Protein AF-0000000079487746 (afdb_homodimer)

Radius of gyration: 36.29 Å; Cα contacts (8 Å, |Δi|>4): 1309; chains: 2; bounding box: 61×124×81 Å

Organism: Varroa destructor (NCBI:txid109461)

Structure (mmCIF, N/CA/C/O backbone):
data_AF-0000000079487746-model_v1
#
loop_
_entity.id
_entity.type
_entity.pdbx_description
1 polymer 'MYND-type domain-containing protein'
#
loop_
_atom_site.group_PDB
_atom_site.id
_atom_site.type_symbol
_atom_site.label_atom_id
_atom_site.label_alt_id
_atom_site.label_comp_id
_atom_site.label_asym_id
_atom_site.label_entity_id
_atom_site.label_seq_id
_atom_site.pdbx_PDB_ins_code
_atom_site.Cartn_x
_atom_site.Cartn_y
_atom_site.Cartn_z
_atom_site.occupancy
_atom_site.B_iso_or_equiv
_atom_site.auth_seq_id
_atom_site.auth_comp_id
_atom_site.auth_asym_id
_atom_site.auth_atom_id
_atom_site.pdbx_PDB_model_num
ATOM 1 N N . MET A 1 1 ? -29.781 8.82 11.102 1 45.19 1 MET A N 1
ATOM 2 C CA . MET A 1 1 ? -30.188 9.906 11.992 1 45.19 1 MET A CA 1
ATOM 3 C C . MET A 1 1 ? -29.094 10.969 12.086 1 45.19 1 MET A C 1
ATOM 5 O O . MET A 1 1 ? -27.938 10.648 12.375 1 45.19 1 MET A O 1
ATOM 9 N N . THR A 1 2 ? -29.422 12.062 11.531 1 65.5 2 THR A N 1
ATOM 10 C CA . THR A 1 2 ? -28.453 13.148 11.508 1 65.5 2 THR A CA 1
ATOM 11 C C . THR A 1 2 ? -28.188 13.672 12.914 1 65.5 2 THR A C 1
ATOM 13 O O . THR A 1 2 ? -29.125 13.984 13.656 1 65.5 2 THR A O 1
ATOM 16 N N . THR A 1 3 ? -27.141 13.305 13.516 1 76.19 3 THR A N 1
ATOM 17 C CA . THR A 1 3 ? -26.781 13.734 14.859 1 76.19 3 THR A CA 1
ATOM 18 C C . THR A 1 3 ? -26.562 15.25 14.898 1 76.19 3 THR A C 1
ATOM 20 O O . THR A 1 3 ? -25.766 15.789 14.117 1 76.19 3 THR A O 1
ATOM 23 N N . THR A 1 4 ? -27.531 15.922 15.562 1 88.62 4 THR A N 1
ATOM 24 C CA . THR A 1 4 ? -27.406 17.359 15.773 1 88.62 4 THR A CA 1
ATOM 25 C C . THR A 1 4 ? -26.469 17.656 16.938 1 88.62 4 THR A C 1
ATOM 27 O O . THR A 1 4 ? -26.609 17.078 18.016 1 88.62 4 THR A O 1
ATOM 30 N N . LEU A 1 5 ? -25.469 18.5 16.688 1 92.5 5 LEU A N 1
ATOM 31 C CA . LEU A 1 5 ? -24.484 18.906 17.688 1 92.5 5 LEU A CA 1
ATOM 32 C C . LEU A 1 5 ? -24.641 20.375 18.062 1 92.5 5 LEU A C 1
ATOM 34 O O . LEU A 1 5 ? -24.938 21.203 17.203 1 92.5 5 LEU A O 1
ATOM 38 N N . SER A 1 6 ? -24.5 20.688 19.328 1 94.06 6 SER A N 1
ATOM 39 C CA . SER A 1 6 ? -24.594 22.062 19.812 1 94.06 6 SER A CA 1
ATOM 40 C C . SER A 1 6 ? -23.359 22.438 20.641 1 94.06 6 SER A C 1
ATOM 42 O O . SER A 1 6 ? -22.938 21.672 21.5 1 94.06 6 SER A O 1
ATOM 44 N N . PHE A 1 7 ? -22.875 23.734 20.297 1 94.19 7 PHE A N 1
ATOM 45 C CA . PHE A 1 7 ? -21.688 24.188 20.984 1 94.19 7 PHE A CA 1
ATOM 46 C C . PHE A 1 7 ? -21.828 25.641 21.422 1 94.19 7 PHE A C 1
ATOM 48 O O . PHE A 1 7 ? -22.375 26.469 20.688 1 94.19 7 PHE A O 1
ATOM 55 N N . LYS A 1 8 ? -21.375 25.891 22.594 1 94.06 8 LYS A N 1
ATOM 56 C CA . LYS A 1 8 ? -21.344 27.25 23.125 1 94.06 8 LYS A CA 1
ATOM 57 C C . LYS A 1 8 ? -20.031 27.938 22.797 1 94.06 8 LYS A C 1
ATOM 59 O O . LYS A 1 8 ? -19.016 27.266 22.562 1 94.06 8 LYS A O 1
ATOM 64 N N . LYS A 1 9 ? -20.078 29.281 22.781 1 91.75 9 LYS A N 1
ATOM 65 C CA . LYS A 1 9 ? -18.875 30.078 22.547 1 91.75 9 LYS A CA 1
ATOM 66 C C . LYS A 1 9 ? -17.75 29.672 23.5 1 91.75 9 LYS A C 1
ATOM 68 O O . LYS A 1 9 ? -17.953 29.547 24.703 1 91.75 9 LYS A O 1
ATOM 73 N N . GLY A 1 10 ? -16.609 29.406 22.859 1 88.81 10 GLY A N 1
ATOM 74 C CA . GLY A 1 10 ? -15.438 29.078 23.656 1 88.81 10 GLY A CA 1
ATOM 75 C C . GLY A 1 10 ? -15.297 27.594 23.922 1 88.81 10 GLY A C 1
ATOM 76 O O . GLY A 1 10 ? -14.227 27.125 24.328 1 88.81 10 GLY A O 1
ATOM 77 N N . LYS A 1 11 ? -16.312 26.844 23.641 1 92.31 11 LYS A N 1
ATOM 78 C CA . LYS A 1 11 ? -16.297 25.422 23.922 1 92.31 11 LYS A CA 1
ATOM 79 C C . LYS A 1 11 ? -15.328 24.688 22.984 1 92.31 11 LYS A C 1
ATOM 81 O O . LYS A 1 11 ? -15.25 25 21.797 1 92.31 11 LYS A O 1
ATOM 86 N N . VAL A 1 12 ? -14.609 23.734 23.578 1 93.75 12 VAL A N 1
ATOM 87 C CA . VAL A 1 12 ? -13.727 22.875 22.812 1 93.75 12 VAL A CA 1
ATOM 88 C C . VAL A 1 12 ? -14.547 21.812 22.078 1 93.75 12 VAL A C 1
ATOM 90 O O . VAL A 1 12 ? -15.289 21.047 22.703 1 93.75 12 VAL A O 1
ATOM 93 N N . LEU A 1 13 ? -14.453 21.812 20.781 1 94.94 13 LEU A N 1
ATOM 94 C CA . LEU A 1 13 ? -15.148 20.828 19.969 1 94.94 13 LEU A CA 1
ATOM 95 C C . LEU A 1 13 ? -14.352 19.531 19.906 1 94.94 13 LEU A C 1
ATOM 97 O O . LEU A 1 13 ? -14.93 18.438 19.953 1 94.94 13 LEU A O 1
ATOM 101 N N . LEU A 1 14 ? -13.102 19.656 19.672 1 95.31 14 LEU A N 1
ATOM 102 C CA . LEU A 1 14 ? -12.188 18.531 19.453 1 95.31 14 LEU A CA 1
ATOM 103 C C . LEU A 1 14 ? -10.789 18.875 19.953 1 95.31 14 LEU A C 1
ATOM 105 O O . LEU A 1 14 ? -10.297 19.984 19.719 1 95.31 14 LEU A O 1
ATOM 109 N N . ARG A 1 15 ? -10.25 18.109 20.766 1 96.19 15 ARG A N 1
ATOM 110 C CA . ARG A 1 15 ? -8.867 18.188 21.219 1 96.19 15 ARG A CA 1
ATOM 111 C C . ARG A 1 15 ? -8.164 16.844 21.031 1 96.19 15 ARG A C 1
ATOM 113 O O . ARG A 1 15 ? -8.617 15.82 21.562 1 96.19 15 ARG A O 1
ATOM 120 N N . GLU A 1 16 ? -7.082 16.891 20.266 1 97.12 16 GLU A N 1
ATOM 121 C CA . GLU A 1 16 ? -6.488 15.617 19.906 1 97.12 16 GLU A CA 1
ATOM 122 C C . GLU A 1 16 ? -4.969 15.711 19.844 1 97.12 16 GLU A C 1
ATOM 124 O O . GLU A 1 16 ? -4.418 16.672 19.312 1 97.12 16 GLU A O 1
ATOM 129 N N . ALA A 1 17 ? -4.312 14.734 20.516 1 97.06 17 ALA A N 1
ATOM 130 C CA . ALA A 1 17 ? -2.877 14.57 20.312 1 97.06 17 ALA A CA 1
ATOM 131 C C . ALA A 1 17 ? -2.58 14.031 18.922 1 97.06 17 ALA A C 1
ATOM 133 O O . ALA A 1 17 ? -3.396 13.312 18.328 1 97.06 17 ALA A O 1
ATOM 134 N N . PRO A 1 18 ? -1.448 14.398 18.391 1 97.94 18 PRO A N 1
ATOM 135 C CA . PRO A 1 18 ? -1.139 13.883 17.047 1 97.94 18 PRO A CA 1
ATOM 136 C C . PRO A 1 18 ? -0.898 12.375 17.031 1 97.94 18 PRO A C 1
ATOM 138 O O . PRO A 1 18 ? -0.407 11.82 18.016 1 97.94 18 PRO A O 1
ATOM 141 N N . TYR A 1 19 ? -1.366 11.742 15.945 1 98.56 19 TYR A N 1
ATOM 142 C CA . TYR A 1 19 ? -0.968 10.359 15.703 1 98.56 19 TYR A CA 1
ATOM 143 C C . TYR A 1 19 ? 0.538 10.258 15.484 1 98.56 19 TYR A C 1
ATOM 145 O O . TYR A 1 19 ? 1.192 9.383 16.062 1 98.56 19 TYR A O 1
ATOM 153 N N . ALA A 1 20 ? 1.01 11.125 14.703 1 98.5 20 ALA A N 1
ATOM 154 C CA . ALA A 1 20 ? 2.438 11.305 14.453 1 98.5 20 ALA A CA 1
ATOM 155 C C . ALA A 1 20 ? 2.766 12.766 14.164 1 98.5 20 ALA A C 1
ATOM 157 O O . ALA A 1 20 ? 1.915 13.516 13.68 1 98.5 20 ALA A O 1
ATOM 158 N N . ALA A 1 21 ? 4.047 13.172 14.453 1 98.38 21 ALA A N 1
ATOM 159 C CA . ALA A 1 21 ? 4.477 14.555 14.234 1 98.38 21 ALA A CA 1
ATOM 160 C C . ALA A 1 21 ? 5.98 14.625 13.984 1 98.38 21 ALA A C 1
ATOM 162 O O . ALA A 1 21 ? 6.73 13.742 14.414 1 98.38 21 ALA A O 1
ATOM 163 N N . ALA A 1 22 ? 6.391 15.609 13.281 1 98.06 22 ALA A N 1
ATOM 164 C CA . ALA A 1 22 ? 7.805 15.883 13.023 1 98.06 22 ALA A CA 1
ATOM 165 C C . ALA A 1 22 ? 8.086 17.391 13.062 1 98.06 22 ALA A C 1
ATOM 167 O O . ALA A 1 22 ? 7.363 18.172 12.453 1 98.06 22 ALA A O 1
ATOM 168 N N . ILE A 1 23 ? 9.102 17.719 13.75 1 96.44 23 ILE A N 1
ATOM 169 C CA . ILE A 1 23 ? 9.523 19.109 13.828 1 96.44 23 ILE A CA 1
ATOM 170 C C . ILE A 1 23 ? 10.117 19.547 12.484 1 96.44 23 ILE A C 1
ATOM 172 O O . ILE A 1 23 ? 10.859 18.797 11.859 1 96.44 23 ILE A O 1
ATOM 176 N N . CYS A 1 24 ? 9.781 20.75 12.117 1 91.81 24 CYS A N 1
ATOM 177 C CA . CYS A 1 24 ? 10.312 21.297 10.867 1 91.81 24 CYS A CA 1
ATOM 178 C C . CYS A 1 24 ? 11.828 21.406 10.93 1 91.81 24 CYS A C 1
ATOM 180 O O . CYS A 1 24 ? 12.398 21.656 12 1 91.81 24 CYS A O 1
ATOM 182 N N . GLU A 1 25 ? 12.438 21.266 9.82 1 90.62 25 GLU A N 1
ATOM 183 C CA . GLU A 1 25 ? 13.891 21.25 9.727 1 90.62 25 GLU A CA 1
ATOM 184 C C . GLU A 1 25 ? 14.492 22.5 10.359 1 90.62 25 GLU A C 1
ATOM 186 O O . GLU A 1 25 ? 15.477 22.422 11.094 1 90.62 25 GLU A O 1
ATOM 191 N N . VAL A 1 26 ? 13.898 23.656 10.148 1 83.25 26 VAL A N 1
ATOM 192 C CA . VAL A 1 26 ? 14.445 24.938 10.57 1 83.25 26 VAL A CA 1
ATOM 193 C C . VAL A 1 26 ? 14.352 25.062 12.086 1 83.25 26 VAL A C 1
ATOM 195 O O . VAL A 1 26 ? 15.062 25.875 12.695 1 83.25 26 VAL A O 1
ATOM 198 N N . SER A 1 27 ? 13.523 24.219 12.695 1 90 27 SER A N 1
ATOM 199 C CA . SER A 1 27 ? 13.25 24.391 14.125 1 90 27 SER A CA 1
ATOM 200 C C . SER A 1 27 ? 13.852 23.234 14.93 1 90 27 SER A C 1
ATOM 202 O O . SER A 1 27 ? 13.625 23.141 16.141 1 90 27 SER A O 1
ATOM 204 N N . LEU A 1 28 ? 14.609 22.391 14.328 1 92.81 28 LEU A N 1
ATOM 205 C CA . LEU A 1 28 ? 15.117 21.188 14.969 1 92.81 28 LEU A CA 1
ATOM 206 C C . LEU A 1 28 ? 15.984 21.531 16.172 1 92.81 28 LEU A C 1
ATOM 208 O O . LEU A 1 28 ? 16.031 20.781 17.156 1 92.81 28 LEU A O 1
ATOM 212 N N . ALA A 1 29 ? 16.641 22.656 16.109 1 91.44 29 ALA A N 1
ATOM 213 C CA . ALA A 1 29 ? 17.594 23.031 17.156 1 91.44 29 ALA A CA 1
ATOM 214 C C . ALA A 1 29 ? 16.922 23.891 18.234 1 91.44 29 ALA A C 1
ATOM 216 O O . ALA A 1 29 ? 17.547 24.203 19.25 1 91.44 29 ALA A O 1
ATOM 217 N N . SER A 1 30 ? 15.633 24.188 18.062 1 92.94 30 SER A N 1
ATOM 218 C CA . SER A 1 30 ? 15.047 25.156 18.969 1 92.94 30 SER A CA 1
ATOM 219 C C . SER A 1 30 ? 13.703 24.672 19.5 1 92.94 30 SER A C 1
ATOM 221 O O . SER A 1 30 ? 13.125 25.312 20.391 1 92.94 30 SER A O 1
ATOM 223 N N . SER A 1 31 ? 13.242 23.531 18.969 1 94.94 31 SER A N 1
ATOM 224 C CA . SER A 1 31 ? 11.922 23.062 19.391 1 94.94 31 SER A CA 1
ATOM 225 C C . SER A 1 31 ? 11.984 21.625 19.891 1 94.94 31 SER A C 1
ATOM 227 O O . SER A 1 31 ? 12.75 20.812 19.375 1 94.94 31 SER A O 1
ATOM 229 N N . CYS A 1 32 ? 11.188 21.359 20.891 1 97.12 32 CYS A N 1
ATOM 230 C CA . CYS A 1 32 ? 11.102 20 21.422 1 97.12 32 CYS A CA 1
ATOM 231 C C . CYS A 1 32 ? 10.289 19.094 20.516 1 97.12 32 CYS A C 1
ATOM 233 O O . CYS A 1 32 ? 9.195 19.469 20.078 1 97.12 32 CYS A O 1
ATOM 235 N N . SER A 1 33 ? 10.75 17.922 20.297 1 97.44 33 SER A N 1
ATOM 236 C CA . SER A 1 33 ? 10.133 17.016 19.344 1 97.44 33 SER A CA 1
ATOM 237 C C . SER A 1 33 ? 8.875 16.375 19.906 1 97.44 33 SER A C 1
ATOM 239 O O . SER A 1 33 ? 8.07 15.812 19.156 1 97.44 33 SER A O 1
ATOM 241 N N . TYR A 1 34 ? 8.68 16.453 21.188 1 97.56 34 TYR A N 1
ATOM 242 C CA . TYR A 1 34 ? 7.488 15.852 21.766 1 97.56 34 TYR A CA 1
ATOM 243 C C . TYR A 1 34 ? 6.438 16.906 22.078 1 97.56 34 TYR A C 1
ATOM 245 O O . TYR A 1 34 ? 5.312 16.844 21.594 1 97.56 34 TYR A O 1
ATOM 253 N N . CYS A 1 35 ? 6.797 17.953 22.875 1 95.81 35 CYS A N 1
ATOM 254 C CA . CYS A 1 35 ? 5.797 18.906 23.328 1 95.81 35 CYS A CA 1
ATOM 255 C C . CYS A 1 35 ? 5.707 20.094 22.391 1 95.81 35 CYS A C 1
ATOM 257 O O . CYS A 1 35 ? 4.801 20.922 22.5 1 95.81 35 CYS A O 1
ATOM 259 N N . PHE A 1 36 ? 6.633 20.297 21.5 1 95.06 36 PHE A N 1
ATOM 260 C CA . PHE A 1 36 ? 6.648 21.25 20.391 1 95.06 36 PHE A CA 1
ATOM 261 C C . PHE A 1 36 ? 7.008 22.641 20.891 1 95.06 36 PHE A C 1
ATOM 263 O O . PHE A 1 36 ? 7.031 23.609 20.109 1 95.06 36 PHE A O 1
ATOM 270 N N . LYS A 1 37 ? 7.305 22.797 22.109 1 90.88 37 LYS A N 1
ATOM 271 C CA . LYS A 1 37 ? 7.629 24.109 22.641 1 90.88 37 LYS A CA 1
ATOM 272 C C . LYS A 1 37 ? 9.016 24.562 22.188 1 90.88 37 LYS A C 1
ATOM 274 O O . LYS A 1 37 ? 9.93 23.75 22.078 1 90.88 37 LYS A O 1
ATOM 279 N N . ASP A 1 38 ? 9.039 25.859 21.906 1 87.88 38 ASP A N 1
ATOM 280 C CA . ASP A 1 38 ? 10.359 26.453 21.734 1 87.88 38 ASP A CA 1
ATOM 281 C C . ASP A 1 38 ? 11.086 26.562 23.078 1 87.88 38 ASP A C 1
ATOM 283 O O . ASP A 1 38 ? 10.555 27.141 24.031 1 87.88 38 ASP A O 1
ATOM 287 N N . ALA A 1 39 ? 12.188 25.938 23.156 1 90.75 39 ALA A N 1
ATOM 288 C CA . ALA A 1 39 ? 12.938 25.875 24.406 1 90.75 39 ALA A CA 1
ATOM 289 C C . ALA A 1 39 ? 14.406 25.578 24.141 1 90.75 39 ALA A C 1
ATOM 291 O O . ALA A 1 39 ? 14.836 25.469 23 1 90.75 39 ALA A O 1
ATOM 292 N N . ASN A 1 40 ? 15.125 25.75 25.234 1 93.31 40 ASN A N 1
ATOM 293 C CA . ASN A 1 40 ? 16.469 25.156 25.188 1 93.31 40 ASN A CA 1
ATOM 294 C C . ASN A 1 40 ? 16.406 23.641 25.141 1 93.31 40 ASN A C 1
ATOM 296 O O . ASN A 1 40 ? 16 23 26.109 1 93.31 40 ASN A O 1
ATOM 300 N N . VAL A 1 41 ? 16.797 23.125 24.016 1 96.81 41 VAL A N 1
ATOM 301 C CA . VAL A 1 41 ? 16.609 21.703 23.812 1 96.81 41 VAL A CA 1
ATOM 302 C C . VAL A 1 41 ? 17.969 21 23.75 1 96.81 41 VAL A C 1
ATOM 304 O O . VAL A 1 41 ? 18.984 21.641 23.453 1 96.81 41 VAL A O 1
ATOM 307 N N . LYS A 1 42 ? 17.953 19.719 24.109 1 97.25 42 LYS A N 1
ATOM 308 C CA . LYS A 1 42 ? 19.141 18.859 24.016 1 97.25 42 LYS A CA 1
ATOM 309 C C . LYS A 1 42 ? 18.938 17.781 22.953 1 97.25 42 LYS A C 1
ATOM 311 O O . LYS A 1 42 ? 17.906 17.109 22.922 1 97.25 42 LYS A O 1
ATOM 316 N N . ALA A 1 43 ? 19.922 17.594 22.203 1 96.62 43 ALA A N 1
ATOM 317 C CA . ALA A 1 43 ? 19.828 16.672 21.078 1 96.62 43 ALA A CA 1
ATOM 318 C C . ALA A 1 43 ? 19.938 15.219 21.531 1 96.62 43 ALA A C 1
ATOM 320 O O . ALA A 1 43 ? 20.594 14.93 22.547 1 96.62 43 ALA A O 1
ATOM 321 N N . CYS A 1 44 ? 19.281 14.352 20.797 1 96.12 44 CYS A N 1
ATOM 322 C CA . CYS A 1 44 ? 19.453 12.914 20.984 1 96.12 44 CYS A CA 1
ATOM 323 C C . CYS A 1 44 ? 20.922 12.523 20.891 1 96.12 44 CYS A C 1
ATOM 325 O O . CYS A 1 44 ? 21.641 12.977 19.984 1 96.12 44 CYS A O 1
ATOM 327 N N . SER A 1 45 ? 21.359 11.641 21.75 1 95.69 45 SER A N 1
ATOM 328 C CA . SER A 1 45 ? 22.781 11.273 21.812 1 95.69 45 SER A CA 1
ATOM 329 C C . SER A 1 45 ? 23.172 10.344 20.672 1 95.69 45 SER A C 1
ATOM 331 O O . SER A 1 45 ? 24.344 10.195 20.359 1 95.69 45 SER A O 1
ATOM 333 N N . LYS A 1 46 ? 22.25 9.758 20.047 1 95.12 46 LYS A N 1
ATOM 334 C CA . LYS A 1 46 ? 22.531 8.805 18.984 1 95.12 46 LYS A CA 1
ATOM 335 C C . LYS A 1 46 ? 22.531 9.492 17.609 1 95.12 46 LYS A C 1
ATOM 337 O O . LYS A 1 46 ? 23.578 9.641 16.984 1 95.12 46 LYS A O 1
ATOM 342 N N . CYS A 1 47 ? 21.391 10.062 17.266 1 94.81 47 CYS A N 1
ATOM 343 C CA . CYS A 1 47 ? 21.312 10.641 15.938 1 94.81 47 CYS A CA 1
ATOM 344 C C . CYS A 1 47 ? 21.812 12.086 15.93 1 94.81 47 CYS A C 1
ATOM 346 O O . CYS A 1 47 ? 22.141 12.633 14.875 1 94.81 47 CYS A O 1
ATOM 348 N N . ARG A 1 48 ? 21.688 12.812 17.062 1 94.19 48 ARG A N 1
ATOM 349 C CA . ARG A 1 48 ? 22.172 14.18 17.266 1 94.19 48 ARG A CA 1
ATOM 350 C C . ARG A 1 48 ? 21.375 15.164 16.422 1 94.19 48 ARG A C 1
ATOM 352 O O . ARG A 1 48 ? 21.859 16.25 16.109 1 94.19 48 ARG A O 1
ATOM 359 N N . THR A 1 49 ? 20.203 14.781 15.969 1 95 49 THR A N 1
ATOM 360 C CA . THR A 1 49 ? 19.391 15.617 15.102 1 95 49 THR A CA 1
ATOM 361 C C . THR A 1 49 ? 18.094 16.031 15.805 1 95 49 THR A C 1
ATOM 363 O O . THR A 1 49 ? 17.703 17.203 15.758 1 95 49 THR A O 1
ATOM 366 N N . ILE A 1 50 ? 17.469 15.109 16.406 1 96.88 50 ILE A N 1
ATOM 367 C CA . ILE A 1 50 ? 16.203 15.367 17.094 1 96.88 50 ILE A CA 1
ATOM 368 C C . ILE A 1 50 ? 16.484 15.789 18.531 1 96.88 50 ILE A C 1
ATOM 370 O O . ILE A 1 50 ? 17.359 15.234 19.188 1 96.88 50 ILE A O 1
ATOM 374 N N . SER A 1 51 ? 15.672 16.797 19.047 1 97.88 51 SER A N 1
ATOM 375 C CA . SER A 1 51 ? 15.992 17.359 20.359 1 97.88 51 SER A CA 1
ATOM 376 C C . SER A 1 51 ? 14.766 17.391 21.25 1 97.88 51 SER A C 1
ATOM 378 O O . SER A 1 51 ? 13.633 17.344 20.766 1 97.88 51 SER A O 1
ATOM 380 N N . TYR A 1 52 ? 15.07 17.469 22.562 1 98.06 52 TYR A N 1
ATOM 381 C CA . TYR A 1 52 ? 14.016 17.453 23.578 1 98.06 52 TYR A CA 1
ATOM 382 C C . TYR A 1 52 ? 14.289 18.484 24.672 1 98.06 52 TYR A C 1
ATOM 384 O O . TYR A 1 52 ? 15.445 18.781 24.969 1 98.06 52 TYR A O 1
ATOM 392 N N . CYS A 1 53 ? 13.242 19.016 25.266 1 97.12 53 CYS A N 1
ATOM 393 C CA . CYS A 1 53 ? 13.375 20.062 26.281 1 97.12 53 CYS A CA 1
ATOM 394 C C . CYS A 1 53 ? 13.578 19.438 27.672 1 97.12 53 CYS A C 1
ATOM 396 O O . CYS A 1 53 ? 14.031 20.109 28.594 1 97.12 53 CYS A O 1
ATOM 398 N N . SER A 1 54 ? 13.211 18.172 27.812 1 97.38 54 SER A N 1
ATOM 399 C CA . SER A 1 54 ? 13.328 17.5 29.094 1 97.38 54 SER A CA 1
ATOM 400 C C . SER A 1 54 ? 13.477 15.992 28.922 1 97.38 54 SER A C 1
ATOM 402 O O . SER A 1 54 ? 13.227 15.461 27.844 1 97.38 54 SER A O 1
ATOM 404 N N . LYS A 1 55 ? 13.828 15.344 30.016 1 97 55 LYS A N 1
ATOM 405 C CA . LYS A 1 55 ? 13.922 13.891 30.016 1 97 55 LYS A CA 1
ATOM 406 C C . LYS A 1 55 ? 12.547 13.25 29.844 1 97 55 LYS A C 1
ATOM 408 O O . LYS A 1 55 ? 12.422 12.188 29.234 1 97 55 LYS A O 1
ATOM 413 N N . GLU A 1 56 ? 11.656 13.906 30.391 1 97.56 56 GLU A N 1
ATOM 414 C CA . GLU A 1 56 ? 10.289 13.406 30.297 1 97.56 56 GLU A CA 1
ATOM 415 C C . GLU A 1 56 ? 9.805 13.398 28.844 1 97.56 56 GLU A C 1
ATOM 417 O O . GLU A 1 56 ? 9.227 12.406 28.391 1 97.56 56 GLU A O 1
ATOM 422 N N . CYS A 1 57 ? 10.039 14.438 28.125 1 97.88 57 CYS A N 1
ATOM 423 C CA . CYS A 1 57 ? 9.633 14.516 26.719 1 97.88 57 CYS A CA 1
ATOM 424 C C . CYS A 1 57 ? 10.359 13.477 25.891 1 97.88 57 CYS A C 1
ATOM 426 O O . CYS A 1 57 ? 9.773 12.867 24.984 1 97.88 57 CYS A O 1
ATOM 428 N N . ARG A 1 58 ? 11.578 13.312 26.203 1 97.94 58 ARG A N 1
ATOM 429 C CA . ARG A 1 58 ? 12.359 12.305 25.5 1 97.94 58 ARG A CA 1
ATOM 430 C C . ARG A 1 58 ? 11.781 10.906 25.703 1 97.94 58 ARG A C 1
ATOM 432 O O . ARG A 1 58 ? 11.648 10.133 24.766 1 97.94 58 ARG A O 1
ATOM 439 N N . LYS A 1 59 ? 11.469 10.625 26.906 1 98.06 59 LYS A N 1
ATOM 440 C CA . LYS A 1 59 ? 10.906 9.328 27.25 1 98.06 59 LYS A CA 1
ATOM 441 C C . LYS A 1 59 ? 9.562 9.117 26.547 1 98.06 59 LYS A C 1
ATOM 443 O O . LYS A 1 59 ? 9.305 8.039 26 1 98.06 59 LYS A O 1
ATOM 448 N N . LYS A 1 60 ? 8.734 10.078 26.531 1 97.69 60 LYS A N 1
ATOM 449 C CA . LYS A 1 60 ? 7.402 9.984 25.953 1 97.69 60 LYS A CA 1
ATOM 450 C C . LYS A 1 60 ? 7.473 9.82 24.438 1 97.69 60 LYS A C 1
ATOM 452 O O . LYS A 1 60 ? 6.574 9.234 23.828 1 97.69 60 LYS A O 1
ATOM 457 N N . ASP A 1 61 ? 8.523 10.289 23.828 1 98.06 61 ASP A N 1
ATOM 458 C CA . ASP A 1 61 ? 8.672 10.25 22.391 1 98.06 61 ASP A CA 1
ATOM 459 C C . ASP A 1 61 ? 9.523 9.062 21.953 1 98.06 61 ASP A C 1
ATOM 461 O O . ASP A 1 61 ? 9.797 8.883 20.766 1 98.06 61 ASP A O 1
ATOM 465 N N . SER A 1 62 ? 9.992 8.266 22.844 1 98.06 62 SER A N 1
ATOM 466 C CA . SER A 1 62 ? 11.016 7.254 22.578 1 98.06 62 SER A CA 1
ATOM 467 C C . SER A 1 62 ? 10.523 6.223 21.578 1 98.06 62 SER A C 1
ATOM 469 O O . SER A 1 62 ? 11.266 5.828 20.672 1 98.06 62 SER A O 1
ATOM 471 N N . ALA A 1 63 ? 9.289 5.762 21.703 1 96.94 63 ALA A N 1
ATOM 472 C CA . ALA A 1 63 ? 8.75 4.738 20.812 1 96.94 63 ALA A CA 1
ATOM 473 C C . ALA A 1 63 ? 8.656 5.258 19.375 1 96.94 63 ALA A C 1
ATOM 475 O O . ALA A 1 63 ? 9 4.547 18.438 1 96.94 63 ALA A O 1
ATOM 476 N N . ASP A 1 64 ? 8.195 6.488 19.219 1 96.75 64 ASP A N 1
ATOM 477 C CA . ASP A 1 64 ? 8.023 7.082 17.906 1 96.75 64 ASP A CA 1
ATOM 478 C C . ASP A 1 64 ? 9.375 7.441 17.281 1 96.75 64 ASP A C 1
ATOM 480 O O . ASP A 1 64 ? 9.531 7.41 16.062 1 96.75 64 ASP A O 1
ATOM 484 N N . HIS A 1 65 ? 10.336 7.758 18.094 1 97.94 65 HIS A N 1
ATOM 485 C CA . HIS A 1 65 ? 11.633 8.227 17.625 1 97.94 65 HIS A CA 1
ATOM 486 C C . HIS A 1 65 ? 12.547 7.055 17.281 1 97.94 65 HIS A C 1
ATOM 488 O O . HIS A 1 65 ? 13.516 7.215 16.531 1 97.94 65 HIS A O 1
ATOM 494 N N . LYS A 1 66 ? 12.32 5.914 17.766 1 97.62 66 LYS A N 1
ATOM 495 C CA . LYS A 1 66 ? 13.234 4.781 17.703 1 97.62 66 LYS A CA 1
ATOM 496 C C . LYS A 1 66 ? 13.664 4.508 16.266 1 97.62 66 LYS A C 1
ATOM 498 O O . LYS A 1 66 ? 14.859 4.555 15.938 1 97.62 66 LYS A O 1
ATOM 503 N N . ILE A 1 67 ? 12.75 4.227 15.391 1 97.31 67 ILE A N 1
ATOM 504 C CA . ILE A 1 67 ? 13.086 3.875 14.016 1 97.31 67 ILE A CA 1
ATOM 505 C C . ILE A 1 67 ? 13.578 5.113 13.273 1 97.31 67 ILE A C 1
ATOM 507 O O . ILE A 1 67 ? 14.469 5.023 12.422 1 97.31 67 ILE A O 1
ATOM 511 N N . GLU A 1 68 ? 12.984 6.293 13.562 1 97.19 68 GLU A N 1
ATOM 512 C CA . GLU A 1 68 ? 13.461 7.551 12.992 1 97.19 68 GLU A CA 1
ATOM 513 C C . GLU A 1 68 ? 14.938 7.766 13.297 1 97.19 68 GLU A C 1
ATOM 515 O O . GLU A 1 68 ? 15.703 8.203 12.43 1 97.19 68 GLU A O 1
ATOM 520 N N . CYS A 1 69 ? 15.328 7.492 14.531 1 96.81 69 CYS A N 1
ATOM 521 C CA . CYS A 1 69 ? 16.703 7.664 14.961 1 96.81 69 CYS A CA 1
ATOM 522 C C . CYS A 1 69 ? 17.656 6.793 14.141 1 96.81 69 CYS A C 1
ATOM 524 O O . CYS A 1 69 ? 18.688 7.266 13.68 1 96.81 69 CYS A O 1
ATOM 526 N N . ILE A 1 70 ? 17.297 5.547 13.977 1 97.06 70 ILE A N 1
ATOM 527 C CA . ILE A 1 70 ? 18.109 4.609 13.203 1 97.06 70 ILE A CA 1
ATOM 528 C C . ILE A 1 70 ? 18.188 5.07 11.75 1 97.06 70 ILE A C 1
ATOM 530 O O . ILE A 1 70 ? 19.25 5.047 11.141 1 97.06 70 ILE A O 1
ATOM 534 N N . ALA A 1 71 ? 17.062 5.445 11.211 1 96.38 71 ALA A N 1
ATOM 535 C CA . ALA A 1 71 ? 17 5.902 9.828 1 96.38 71 ALA A CA 1
ATOM 536 C C . ALA A 1 71 ? 17.938 7.094 9.602 1 96.38 71 ALA A C 1
ATOM 538 O O . ALA A 1 71 ? 18.641 7.156 8.594 1 96.38 71 ALA A O 1
ATOM 539 N N . ILE A 1 72 ? 17.906 8.047 10.523 1 95.94 72 ILE A N 1
ATOM 540 C CA . ILE A 1 72 ? 18.734 9.242 10.406 1 95.94 72 ILE A CA 1
ATOM 541 C C . ILE A 1 72 ? 20.203 8.852 10.414 1 95.94 72 ILE A C 1
ATOM 543 O O . ILE A 1 72 ? 21 9.367 9.617 1 95.94 72 ILE A O 1
ATOM 547 N N . ARG A 1 73 ? 20.547 7.949 11.156 1 94.94 73 ARG A N 1
ATOM 548 C CA . ARG A 1 73 ? 21.938 7.523 11.281 1 94.94 73 ARG A CA 1
ATOM 549 C C . ARG A 1 73 ? 22.391 6.797 10.023 1 94.94 73 ARG A C 1
ATOM 551 O O . ARG A 1 73 ? 23.578 6.852 9.664 1 94.94 73 ARG A O 1
ATOM 558 N N . ARG A 1 74 ? 21.516 6.152 9.406 1 94.25 74 ARG A N 1
ATOM 559 C CA . ARG A 1 74 ? 21.844 5.371 8.211 1 94.25 74 ARG A CA 1
ATOM 560 C C . ARG A 1 74 ? 22.094 6.277 7.016 1 94.25 74 ARG A C 1
ATOM 562 O O . ARG A 1 74 ? 22.703 5.855 6.023 1 94.25 74 ARG A O 1
ATOM 569 N N . THR A 1 75 ? 21.609 7.441 6.957 1 89.94 75 THR A N 1
ATOM 570 C CA . THR A 1 75 ? 21.766 8.328 5.812 1 89.94 75 THR A CA 1
ATOM 571 C C . THR A 1 75 ? 23.062 9.133 5.922 1 89.94 75 THR A C 1
ATOM 573 O O . THR A 1 75 ? 23.344 9.977 5.07 1 89.94 75 THR A O 1
ATOM 576 N N . GLU A 1 76 ? 24.016 8.664 6.441 1 72.75 76 GLU A N 1
ATOM 577 C CA . GLU A 1 76 ? 25.375 9.156 6.594 1 72.75 76 GLU A CA 1
ATOM 578 C C . GLU A 1 76 ? 25.484 10.633 6.234 1 72.75 76 GLU A C 1
ATOM 580 O O . GLU A 1 76 ? 26.188 11 5.289 1 72.75 76 GLU A O 1
ATOM 585 N N . GLY A 1 77 ? 24.859 11.516 6.91 1 67.75 77 GLY A N 1
ATOM 586 C CA . GLY A 1 77 ? 25.109 12.938 6.695 1 67.75 77 GLY A CA 1
ATOM 587 C C . GLY A 1 77 ? 23.984 13.633 5.969 1 67.75 77 GLY A C 1
ATOM 588 O O . GLY A 1 77 ? 23.891 14.867 5.969 1 67.75 77 GLY A O 1
ATOM 589 N N . GLN A 1 78 ? 23.234 12.828 5.156 1 77.88 78 GLN A N 1
ATOM 590 C CA . GLN A 1 78 ? 22.109 13.484 4.48 1 77.88 78 GLN A CA 1
ATOM 591 C C . GLN A 1 78 ? 20.906 13.625 5.414 1 77.88 78 GLN A C 1
ATOM 593 O O . GLN A 1 78 ? 20.562 12.688 6.133 1 77.88 78 GLN A O 1
ATOM 598 N N . SER A 1 79 ? 20.5 14.828 5.465 1 85.44 79 SER A N 1
ATOM 599 C CA . SER A 1 79 ? 19.375 15.117 6.352 1 85.44 79 SER A CA 1
ATOM 600 C C . SER A 1 79 ? 18.062 14.594 5.773 1 85.44 79 SER A C 1
ATOM 602 O O . SER A 1 79 ? 17.859 14.648 4.559 1 85.44 79 SER A O 1
ATOM 604 N N . LEU A 1 80 ? 17.328 13.93 6.594 1 94.31 80 LEU A N 1
ATOM 605 C CA . LEU A 1 80 ? 15.969 13.555 6.219 1 94.31 80 LEU A CA 1
ATOM 606 C C . LEU A 1 80 ? 15.023 14.742 6.359 1 94.31 80 LEU A C 1
ATOM 608 O O . LEU A 1 80 ? 14.984 15.391 7.406 1 94.31 80 LEU A O 1
ATOM 612 N N . ASP A 1 81 ? 14.305 15.023 5.289 1 94.56 81 ASP A N 1
ATOM 613 C CA . ASP A 1 81 ? 13.398 16.172 5.352 1 94.56 81 ASP A CA 1
ATOM 614 C C . ASP A 1 81 ? 12.219 15.875 6.277 1 94.56 81 ASP A C 1
ATOM 616 O O . ASP A 1 81 ? 12.039 14.742 6.727 1 94.56 81 ASP A O 1
ATOM 620 N N . THR A 1 82 ? 11.469 16.859 6.625 1 96.31 82 THR A N 1
ATOM 621 C CA . THR A 1 82 ? 10.375 16.797 7.59 1 96.31 82 THR A CA 1
ATOM 622 C C . THR A 1 82 ? 9.352 15.75 7.168 1 96.31 82 THR A C 1
ATOM 624 O O . THR A 1 82 ? 8.906 14.945 7.984 1 96.31 82 THR A O 1
ATOM 627 N N . GLU A 1 83 ? 8.945 15.758 5.91 1 96.06 83 GLU A N 1
ATOM 628 C CA . GLU A 1 83 ? 7.961 14.812 5.414 1 96.06 83 GLU A CA 1
ATOM 629 C C . GLU A 1 83 ? 8.438 13.375 5.602 1 96.06 83 GLU A C 1
ATOM 631 O O . GLU A 1 83 ? 7.68 12.523 6.074 1 96.06 83 GLU A O 1
ATOM 636 N N . THR A 1 84 ? 9.688 13.117 5.203 1 97.56 84 THR A N 1
ATOM 637 C CA . THR A 1 84 ? 10.25 11.781 5.309 1 97.56 84 THR A CA 1
ATOM 638 C C . THR A 1 84 ? 10.266 11.305 6.758 1 97.56 84 THR A C 1
ATOM 640 O O . THR A 1 84 ? 9.898 10.164 7.051 1 97.56 84 THR A O 1
ATOM 643 N N . ARG A 1 85 ? 10.688 12.18 7.633 1 97.94 85 ARG A N 1
ATOM 644 C CA . ARG A 1 85 ? 10.703 11.82 9.047 1 97.94 85 ARG A CA 1
ATOM 645 C C . ARG A 1 85 ? 9.297 11.523 9.555 1 97.94 85 ARG A C 1
ATOM 647 O O . ARG A 1 85 ? 9.094 10.562 10.297 1 97.94 85 ARG A O 1
ATOM 654 N N . LEU A 1 86 ? 8.367 12.367 9.148 1 98.44 86 LEU A N 1
ATOM 655 C CA . LEU A 1 86 ? 6.98 12.18 9.578 1 98.44 86 LEU A CA 1
ATOM 656 C C . LEU A 1 86 ? 6.426 10.859 9.055 1 98.44 86 LEU A C 1
ATOM 658 O O . LEU A 1 86 ? 5.727 10.148 9.773 1 98.44 86 LEU A O 1
ATOM 662 N N . VAL A 1 87 ? 6.734 10.5 7.855 1 98.62 87 VAL A N 1
ATOM 663 C CA . VAL A 1 87 ? 6.281 9.258 7.246 1 98.62 87 VAL A CA 1
ATOM 664 C C . VAL A 1 87 ? 6.867 8.07 8.008 1 98.62 87 VAL A C 1
ATOM 666 O O . VAL A 1 87 ? 6.16 7.105 8.305 1 98.62 87 VAL A O 1
ATOM 669 N N . ILE A 1 88 ? 8.141 8.133 8.305 1 98.44 88 ILE A N 1
ATOM 670 C CA . ILE A 1 88 ? 8.812 7.055 9.023 1 98.44 88 ILE A CA 1
ATOM 671 C C . ILE A 1 88 ? 8.18 6.871 10.398 1 98.44 88 ILE A C 1
ATOM 673 O O . ILE A 1 88 ? 7.91 5.746 10.82 1 98.44 88 ILE A O 1
ATOM 677 N N . ARG A 1 89 ? 7.879 7.988 11.078 1 98.56 89 ARG A N 1
ATOM 678 C CA . ARG A 1 89 ? 7.234 7.922 12.383 1 98.56 89 ARG A CA 1
ATOM 679 C C . ARG A 1 89 ? 5.848 7.293 12.273 1 98.56 89 ARG A C 1
ATOM 681 O O . ARG A 1 89 ? 5.473 6.461 13.109 1 98.56 89 ARG A O 1
ATOM 688 N N . ALA A 1 90 ? 5.125 7.656 11.258 1 98.62 90 ALA A N 1
ATOM 689 C CA . ALA A 1 90 ? 3.748 7.188 11.102 1 98.62 90 ALA A CA 1
ATOM 690 C C . ALA A 1 90 ? 3.709 5.703 10.758 1 98.62 90 ALA A C 1
ATOM 692 O O . ALA A 1 90 ? 2.945 4.941 11.352 1 98.62 90 ALA A O 1
ATOM 693 N N . ILE A 1 91 ? 4.512 5.293 9.781 1 98.19 91 ILE A N 1
ATOM 694 C CA . ILE A 1 91 ? 4.5 3.9 9.344 1 98.19 91 ILE A CA 1
ATOM 695 C C . ILE A 1 91 ? 5.012 3.004 10.477 1 98.19 91 ILE A C 1
ATOM 697 O O . ILE A 1 91 ? 4.512 1.893 10.664 1 98.19 91 ILE A O 1
ATOM 701 N N . SER A 1 92 ? 6.051 3.457 11.188 1 98.12 92 SER A N 1
ATOM 702 C CA . SER A 1 92 ? 6.57 2.715 12.336 1 98.12 92 SER A CA 1
ATOM 703 C C . SER A 1 92 ? 5.5 2.527 13.406 1 98.12 92 SER A C 1
ATOM 705 O O . SER A 1 92 ? 5.371 1.444 13.977 1 98.12 92 SER A O 1
ATOM 707 N N . LYS A 1 93 ? 4.816 3.551 13.672 1 98.19 93 LYS A N 1
ATOM 708 C CA . LYS A 1 93 ? 3.76 3.469 14.672 1 98.19 93 LYS A CA 1
ATOM 709 C C . LYS A 1 93 ? 2.666 2.496 14.242 1 98.19 93 LYS A C 1
ATOM 711 O O . LYS A 1 93 ? 2.193 1.689 15.047 1 98.19 93 LYS A O 1
ATOM 716 N N . HIS A 1 94 ? 2.229 2.594 13.023 1 97.75 94 HIS A N 1
ATOM 717 C CA . HIS A 1 94 ? 1.194 1.702 12.508 1 97.75 94 HIS A CA 1
ATOM 718 C C . HIS A 1 94 ? 1.594 0.24 12.68 1 97.75 94 HIS A C 1
ATOM 720 O O . HIS A 1 94 ? 0.795 -0.577 13.141 1 97.75 94 HIS A O 1
ATOM 726 N N . HIS A 1 95 ? 2.812 -0.094 12.344 1 97 95 HIS A N 1
ATOM 727 C CA . HIS A 1 95 ? 3.279 -1.472 12.445 1 97 95 HIS A CA 1
ATOM 728 C C . HIS A 1 95 ? 3.422 -1.899 13.898 1 97 95 HIS A C 1
ATOM 730 O O . HIS A 1 95 ? 3.156 -3.053 14.242 1 97 95 HIS A O 1
ATOM 736 N N . ARG A 1 96 ? 3.869 -1.029 14.727 1 96.75 96 ARG A N 1
ATOM 737 C CA . ARG A 1 96 ? 3.928 -1.322 16.156 1 96.75 96 ARG A CA 1
ATOM 738 C C . ARG A 1 96 ? 2.537 -1.61 16.703 1 96.75 96 ARG A C 1
ATOM 740 O O . ARG A 1 96 ? 2.371 -2.502 17.547 1 96.75 96 ARG A O 1
ATOM 747 N N . GLU A 1 97 ? 1.616 -0.805 16.266 1 97.06 97 GLU A N 1
ATOM 748 C CA . GLU A 1 97 ? 0.241 -1.001 16.719 1 97.06 97 GLU A CA 1
ATOM 749 C C . GLU A 1 97 ? -0.293 -2.363 16.281 1 97.06 97 GLU A C 1
ATOM 751 O O . GLU A 1 97 ? -1 -3.027 17.047 1 97.06 97 GLU A O 1
ATOM 756 N N . ILE A 1 98 ? -0.011 -2.711 15.078 1 95.06 98 ILE A N 1
ATOM 757 C CA . ILE A 1 98 ? -0.406 -4.031 14.602 1 95.06 98 ILE A CA 1
ATOM 758 C C . ILE A 1 98 ? 0.248 -5.109 15.461 1 95.06 98 ILE A C 1
ATOM 760 O O . ILE A 1 98 ? -0.41 -6.062 15.883 1 95.06 98 ILE A O 1
ATOM 764 N N . GLN A 1 99 ? 1.501 -4.984 15.719 1 94.56 99 GLN A N 1
ATOM 765 C CA . GLN A 1 99 ? 2.25 -5.949 16.516 1 94.56 99 GLN A CA 1
ATOM 766 C C . GLN A 1 99 ? 1.654 -6.09 17.922 1 94.56 99 GLN A C 1
ATOM 768 O O . GLN A 1 99 ? 1.576 -7.195 18.453 1 94.56 99 GLN A O 1
ATOM 773 N N . ARG A 1 100 ? 1.209 -4.984 18.422 1 94.81 100 ARG A N 1
ATOM 774 C CA . ARG A 1 100 ? 0.655 -4.973 19.781 1 94.81 100 ARG A CA 1
ATOM 775 C C . ARG A 1 100 ? -0.818 -5.367 19.766 1 94.81 100 ARG A C 1
ATOM 777 O O . ARG A 1 100 ? -1.384 -5.699 20.812 1 94.81 100 ARG A O 1
ATOM 784 N N . GLY A 1 101 ? -1.472 -5.309 18.656 1 92.44 101 GLY A N 1
ATOM 785 C CA . GLY A 1 101 ? -2.883 -5.637 18.516 1 92.44 101 GLY A CA 1
ATOM 786 C C . GLY A 1 101 ? -3.799 -4.523 19 1 92.44 101 GLY A C 1
ATOM 787 O O . GLY A 1 101 ? -4.957 -4.77 19.344 1 92.44 101 GLY A O 1
ATOM 788 N N . VAL A 1 102 ? -3.238 -3.348 19.156 1 94.81 102 VAL A N 1
ATOM 789 C CA . VAL A 1 102 ? -4.027 -2.199 19.594 1 94.81 102 VAL A CA 1
ATOM 790 C C . VAL A 1 102 ? -3.799 -1.024 18.641 1 94.81 102 VAL A C 1
ATOM 792 O O . VAL A 1 102 ? -2.668 -0.562 18.484 1 94.81 102 VAL A O 1
ATOM 795 N N . LEU A 1 103 ? -4.902 -0.52 18.125 1 95.81 103 LEU A N 1
ATOM 796 C CA . LEU A 1 103 ? -4.812 0.589 17.172 1 95.81 103 LEU A CA 1
ATOM 797 C C . LEU A 1 103 ? -5.215 1.901 17.844 1 95.81 103 LEU A C 1
ATOM 799 O O . LEU A 1 103 ? -6.137 1.93 18.656 1 95.81 103 LEU A O 1
ATOM 803 N N . SER A 1 104 ? -4.496 2.973 17.531 1 97.31 104 SER A N 1
ATOM 804 C CA . SER A 1 104 ? -4.934 4.309 17.922 1 97.31 104 SER A CA 1
ATOM 805 C C . SER A 1 104 ? -6.25 4.676 17.25 1 97.31 104 SER A C 1
ATOM 807 O O . SER A 1 104 ? -6.461 4.355 16.078 1 97.31 104 SER A O 1
ATOM 809 N N . VAL A 1 105 ? -7.137 5.293 18.031 1 97.38 105 VAL A N 1
ATOM 810 C CA . VAL A 1 105 ? -8.445 5.645 17.5 1 97.38 105 VAL A CA 1
ATOM 811 C C . VAL A 1 105 ? -8.75 7.113 17.797 1 97.38 105 VAL A C 1
ATOM 813 O O . VAL A 1 105 ? -8.555 7.574 18.922 1 97.38 105 VAL A O 1
ATOM 816 N N . GLY A 1 106 ? -9.023 7.883 16.766 1 97.31 106 GLY A N 1
ATOM 817 C CA . GLY A 1 106 ? -9.586 9.211 16.922 1 97.31 106 GLY A CA 1
ATOM 818 C C . GLY A 1 106 ? -11.102 9.227 16.891 1 97.31 106 GLY A C 1
ATOM 819 O O . GLY A 1 106 ? -11.719 8.406 16.203 1 97.31 106 GLY A O 1
ATOM 820 N N . ASP A 1 107 ? -11.68 10.117 17.641 1 96.81 107 ASP A N 1
ATOM 821 C CA . ASP A 1 107 ? -13.133 10.242 17.672 1 96.81 107 ASP A CA 1
ATOM 822 C C . ASP A 1 107 ? -13.586 11.562 17.062 1 96.81 107 ASP A C 1
ATOM 824 O O . ASP A 1 107 ? -13.43 12.625 17.672 1 96.81 107 ASP A O 1
ATOM 828 N N . TRP A 1 108 ? -14.125 11.516 15.922 1 95.88 108 TRP A N 1
ATOM 829 C CA . TRP A 1 108 ? -14.672 12.688 15.25 1 95.88 108 TRP A CA 1
ATOM 830 C C . TRP A 1 108 ? -16.188 12.742 15.391 1 95.88 108 TRP A C 1
ATOM 832 O O . TRP A 1 108 ? -16.922 12.375 14.469 1 95.88 108 TRP A O 1
ATOM 842 N N . PHE A 1 109 ? -16.625 13.227 16.609 1 94.44 109 PHE A N 1
ATOM 843 C CA . PHE A 1 109 ? -18.031 13.406 16.922 1 94.44 109 PHE A CA 1
ATOM 844 C C . PHE A 1 109 ? -18.797 12.094 16.75 1 94.44 109 PHE A C 1
ATOM 846 O O . PHE A 1 109 ? -19.844 12.062 16.109 1 94.44 109 PHE A O 1
ATOM 853 N N . GLY A 1 110 ? -18.25 10.977 17.172 1 93.19 110 GLY A N 1
ATOM 854 C CA . GLY A 1 110 ? -18.906 9.68 17.156 1 93.19 110 GLY A CA 1
ATOM 855 C C . GLY A 1 110 ? -18.375 8.75 16.078 1 93.19 110 GLY A C 1
ATOM 856 O O . GLY A 1 110 ? -18.641 7.551 16.094 1 93.19 110 GLY A O 1
ATOM 857 N N . VAL A 1 111 ? -17.672 9.312 15.195 1 94.19 111 VAL A N 1
ATOM 858 C CA . VAL A 1 111 ? -17.078 8.492 14.125 1 94.19 111 VAL A CA 1
ATOM 859 C C . VAL A 1 111 ? -15.656 8.109 14.5 1 94.19 111 VAL A C 1
ATOM 861 O O . VAL A 1 111 ? -14.758 8.953 14.523 1 94.19 111 VAL A O 1
ATOM 864 N N . LYS A 1 112 ? -15.445 6.836 14.734 1 95.38 112 LYS A N 1
ATOM 865 C CA . LYS A 1 112 ? -14.117 6.332 15.078 1 95.38 112 LYS A CA 1
ATOM 866 C C . LYS A 1 112 ? -13.234 6.227 13.844 1 95.38 112 LYS A C 1
ATOM 868 O O . LYS A 1 112 ? -13.672 5.738 12.797 1 95.38 112 LYS A O 1
ATOM 873 N N . ARG A 1 113 ? -12.023 6.754 14.016 1 95.75 113 ARG A N 1
ATOM 874 C CA . ARG A 1 113 ? -11.109 6.801 12.875 1 95.75 113 ARG A CA 1
ATOM 875 C C . ARG A 1 113 ? -9.734 6.27 13.25 1 95.75 113 ARG A C 1
ATOM 877 O O . ARG A 1 113 ? -9.227 6.555 14.336 1 95.75 113 ARG A O 1
ATOM 884 N N . THR A 1 114 ? -9.203 5.484 12.352 1 96.75 114 THR A N 1
ATOM 885 C CA . THR A 1 114 ? -7.816 5.047 12.453 1 96.75 114 THR A CA 1
ATOM 886 C C . THR A 1 114 ? -7 5.547 11.266 1 96.75 114 THR A C 1
ATOM 888 O O . THR A 1 114 ? -7.535 6.207 10.375 1 96.75 114 THR A O 1
ATOM 891 N N . ILE A 1 115 ? -5.707 5.25 11.273 1 97.06 115 ILE A N 1
ATOM 892 C CA . ILE A 1 115 ? -4.797 5.742 10.25 1 97.06 115 ILE A CA 1
ATOM 893 C C . ILE A 1 115 ? -5.242 5.23 8.875 1 97.06 115 ILE A C 1
ATOM 895 O O . ILE A 1 115 ? -5.023 5.895 7.863 1 97.06 115 ILE A O 1
ATOM 899 N N . ILE A 1 116 ? -5.918 4.125 8.805 1 94.19 116 ILE A N 1
ATOM 900 C CA . ILE A 1 116 ? -6.301 3.512 7.539 1 94.19 116 ILE A CA 1
ATOM 901 C C . ILE A 1 116 ? -7.477 4.277 6.934 1 94.19 116 ILE A C 1
ATOM 903 O O . ILE A 1 116 ? -7.773 4.129 5.746 1 94.19 116 ILE A O 1
ATOM 907 N N . ASN A 1 117 ? -8.156 5.086 7.766 1 94.19 117 ASN A N 1
ATOM 908 C CA . ASN A 1 117 ? -9.328 5.824 7.301 1 94.19 117 ASN A CA 1
ATOM 909 C C . ASN A 1 117 ? -8.938 7.145 6.652 1 94.19 117 ASN A C 1
ATOM 911 O O . ASN A 1 117 ? -9.773 7.824 6.059 1 94.19 117 ASN A O 1
ATOM 915 N N . LEU A 1 118 ? -7.699 7.555 6.824 1 95.62 118 LEU A N 1
ATOM 916 C CA . LEU A 1 118 ? -7.258 8.805 6.219 1 95.62 118 LEU A CA 1
ATOM 917 C C . LEU A 1 118 ? -7.18 8.672 4.699 1 95.62 118 LEU A C 1
ATOM 919 O O . LEU A 1 118 ? -6.738 7.645 4.184 1 95.62 118 LEU A O 1
ATOM 923 N N . VAL A 1 119 ? -7.566 9.672 4.027 1 91.88 119 VAL A N 1
ATOM 924 C CA . VAL A 1 119 ? -7.633 9.648 2.57 1 91.88 119 VAL A CA 1
ATOM 925 C C . VAL A 1 119 ? -6.223 9.734 1.989 1 91.88 119 VAL A C 1
ATOM 927 O O . VAL A 1 119 ? -5.379 10.477 2.496 1 91.88 119 VAL A O 1
ATOM 930 N N . SER A 1 120 ? -5.949 8.961 0.959 1 91.12 120 SER A N 1
ATOM 931 C CA . SER A 1 120 ? -4.672 9 0.251 1 91.12 120 SER A CA 1
ATOM 932 C C . SER A 1 120 ? -4.855 9.469 -1.19 1 91.12 120 SER A C 1
ATOM 934 O O . SER A 1 120 ? -3.898 9.906 -1.833 1 91.12 120 SER A O 1
ATOM 936 N N . HIS A 1 121 ? -6.047 9.336 -1.753 1 89.75 121 HIS A N 1
ATOM 937 C CA . HIS A 1 121 ? -6.371 9.672 -3.137 1 89.75 121 HIS A CA 1
ATOM 938 C C . HIS A 1 121 ? -5.41 8.984 -4.105 1 89.75 121 HIS A C 1
ATOM 940 O O . HIS A 1 121 ? -4.895 9.617 -5.027 1 89.75 121 HIS A O 1
ATOM 946 N N . ILE A 1 122 ? -5.133 7.699 -3.875 1 90.75 122 ILE A N 1
ATOM 947 C CA . ILE A 1 122 ? -4.184 6.938 -4.68 1 90.75 122 ILE A CA 1
ATOM 948 C C . ILE A 1 122 ? -4.656 6.887 -6.129 1 90.75 122 ILE A C 1
ATOM 950 O O . ILE A 1 122 ? -3.842 6.879 -7.055 1 90.75 122 ILE A O 1
ATOM 954 N N . ASP A 1 123 ? -5.953 6.836 -6.352 1 87.88 123 ASP A N 1
ATOM 955 C CA . ASP A 1 123 ? -6.496 6.793 -7.707 1 87.88 123 ASP A CA 1
ATOM 956 C C . ASP A 1 123 ? -6.148 8.062 -8.477 1 87.88 123 ASP A C 1
ATOM 958 O O . ASP A 1 123 ? -5.828 8 -9.664 1 87.88 123 ASP A O 1
ATOM 962 N N . TYR A 1 124 ? -6.238 9.133 -7.785 1 87.19 124 TYR A N 1
ATOM 963 C CA . TYR A 1 124 ? -5.855 10.398 -8.406 1 87.19 124 TYR A CA 1
ATOM 964 C C . TYR A 1 124 ? -4.359 10.43 -8.695 1 87.19 124 TYR A C 1
ATOM 966 O O . TYR A 1 124 ? -3.936 10.836 -9.781 1 87.19 124 TYR A O 1
ATOM 974 N N . LEU A 1 125 ? -3.621 10.016 -7.746 1 89.25 125 LEU A N 1
ATOM 975 C CA . LEU A 1 125 ? -2.168 10.008 -7.891 1 89.25 125 LEU A CA 1
ATOM 976 C C . LEU A 1 125 ? -1.747 9.18 -9.094 1 89.25 125 LEU A C 1
ATOM 978 O O . LEU A 1 125 ? -0.829 9.555 -9.828 1 89.25 125 LEU A O 1
ATOM 982 N N . ALA A 1 126 ? -2.369 8.07 -9.273 1 88.62 126 ALA A N 1
ATOM 983 C CA . ALA A 1 126 ? -2.023 7.152 -10.352 1 88.62 126 ALA A CA 1
ATOM 984 C C . ALA A 1 126 ? -2.227 7.809 -11.711 1 88.62 126 ALA A C 1
ATOM 986 O O . ALA A 1 126 ? -1.556 7.457 -12.688 1 88.62 126 ALA A O 1
ATOM 987 N N . ASN A 1 127 ? -3.109 8.758 -11.773 1 87.62 127 ASN A N 1
ATOM 988 C CA . ASN A 1 127 ? -3.398 9.445 -13.023 1 87.62 127 ASN A CA 1
ATOM 989 C C . ASN A 1 127 ? -2.445 10.609 -13.258 1 87.62 127 ASN A C 1
ATOM 991 O O . ASN A 1 127 ? -2.482 11.25 -14.312 1 87.62 127 ASN A O 1
ATOM 995 N N . GLN A 1 128 ? -1.632 10.891 -12.266 1 88.19 128 GLN A N 1
ATOM 996 C CA . GLN A 1 128 ? -0.6 11.914 -12.367 1 88.19 128 GLN A CA 1
ATOM 997 C C . GLN A 1 128 ? 0.792 11.297 -12.438 1 88.19 128 GLN A C 1
ATOM 999 O O . GLN A 1 128 ? 1.472 11.172 -11.414 1 88.19 128 GLN A O 1
ATOM 1004 N N . THR A 1 129 ? 1.24 11.078 -13.609 1 87.19 129 THR A N 1
ATOM 1005 C CA . THR A 1 129 ? 2.406 10.242 -13.859 1 87.19 129 THR A CA 1
ATOM 1006 C C . THR A 1 129 ? 3.627 10.773 -13.117 1 87.19 129 THR A C 1
ATOM 1008 O O . THR A 1 129 ? 4.301 10.031 -12.406 1 87.19 129 THR A O 1
ATOM 1011 N N . ASP A 1 130 ? 3.889 12.07 -13.273 1 89.06 130 ASP A N 1
ATOM 1012 C CA . ASP A 1 130 ? 5.086 12.648 -12.672 1 89.06 130 ASP A CA 1
ATOM 1013 C C . ASP A 1 130 ? 4.988 12.648 -11.148 1 89.06 130 ASP A C 1
ATOM 1015 O O . ASP A 1 130 ? 5.965 12.359 -10.453 1 89.06 130 ASP A O 1
ATOM 1019 N N . LEU A 1 131 ? 3.84 13.031 -10.695 1 90 131 LEU A N 1
ATOM 1020 C CA . LEU A 1 131 ? 3.629 13.047 -9.25 1 90 131 LEU A CA 1
ATOM 1021 C C . LEU A 1 131 ? 3.758 11.648 -8.664 1 90 131 LEU A C 1
ATOM 1023 O O . LEU A 1 131 ? 4.348 11.469 -7.598 1 90 131 LEU A O 1
ATOM 1027 N N . PHE A 1 132 ? 3.236 10.719 -9.398 1 93.38 132 PHE A N 1
ATOM 1028 C CA . PHE A 1 132 ? 3.318 9.336 -8.945 1 93.38 132 PHE A CA 1
ATOM 1029 C C . PHE A 1 132 ? 4.77 8.875 -8.891 1 93.38 132 PHE A C 1
ATOM 1031 O O . PHE A 1 132 ? 5.191 8.25 -7.91 1 93.38 132 PHE A O 1
ATOM 1038 N N . ARG A 1 133 ? 5.469 9.109 -9.922 1 92.88 133 ARG A N 1
ATOM 1039 C CA . ARG A 1 133 ? 6.867 8.711 -9.992 1 92.88 133 ARG A CA 1
ATOM 1040 C C . ARG A 1 133 ? 7.668 9.312 -8.836 1 92.88 133 ARG A C 1
ATOM 1042 O O . ARG A 1 133 ? 8.492 8.633 -8.227 1 92.88 133 ARG A O 1
ATOM 1049 N N . GLY A 1 134 ? 7.461 10.609 -8.602 1 94.81 134 GLY A N 1
ATOM 1050 C CA . GLY A 1 134 ? 8.141 11.258 -7.492 1 94.81 134 GLY A CA 1
ATOM 1051 C C . GLY A 1 134 ? 7.809 10.641 -6.148 1 94.81 134 GLY A C 1
ATOM 1052 O O . GLY A 1 134 ? 8.703 10.398 -5.332 1 94.81 134 GLY A O 1
ATOM 1053 N N . THR A 1 135 ? 6.551 10.398 -5.918 1 95.94 135 THR A N 1
ATOM 1054 C CA . THR A 1 135 ? 6.105 9.797 -4.668 1 95.94 135 THR A CA 1
ATOM 1055 C C . THR A 1 135 ? 6.637 8.375 -4.535 1 95.94 135 THR A C 1
ATOM 1057 O O . THR A 1 135 ? 7.074 7.965 -3.455 1 95.94 135 THR A O 1
ATOM 1060 N N . SER A 1 136 ? 6.578 7.613 -5.633 1 96.06 136 SER A N 1
ATOM 1061 C CA . SER A 1 136 ? 7.09 6.25 -5.66 1 96.06 136 SER A CA 1
ATOM 1062 C C . SER A 1 136 ? 8.586 6.211 -5.348 1 96.06 136 SER A C 1
ATOM 1064 O O . SER A 1 136 ? 9.047 5.34 -4.609 1 96.06 136 SER A O 1
ATOM 1066 N N . THR A 1 137 ? 9.297 7.102 -5.906 1 96.75 137 THR A N 1
ATOM 1067 C CA . THR A 1 137 ? 10.734 7.188 -5.66 1 96.75 137 THR A CA 1
ATOM 1068 C C . THR A 1 137 ? 11.016 7.492 -4.191 1 96.75 137 THR A C 1
ATOM 1070 O O . THR A 1 137 ? 11.906 6.898 -3.586 1 96.75 137 THR A O 1
ATOM 1073 N N . LYS A 1 138 ? 10.305 8.43 -3.635 1 96.56 138 LYS A N 1
ATOM 1074 C CA . LYS A 1 138 ? 10.461 8.734 -2.217 1 96.56 138 LYS A CA 1
ATOM 1075 C C . LYS A 1 138 ? 10.172 7.508 -1.354 1 96.56 138 LYS A C 1
ATOM 1077 O O . LYS A 1 138 ? 10.898 7.23 -0.395 1 96.56 138 LYS A O 1
ATOM 1082 N N . ALA A 1 139 ? 9.125 6.812 -1.672 1 97.5 139 ALA A N 1
ATOM 1083 C CA . ALA A 1 139 ? 8.773 5.594 -0.95 1 97.5 139 ALA A CA 1
ATOM 1084 C C . ALA A 1 139 ? 9.898 4.562 -1.036 1 97.5 139 ALA A C 1
ATOM 1086 O O . ALA A 1 139 ? 10.234 3.914 -0.041 1 97.5 139 ALA A O 1
ATOM 1087 N N . GLN A 1 140 ? 10.414 4.422 -2.211 1 96.31 140 GLN A N 1
ATOM 1088 C CA . GLN A 1 140 ? 11.508 3.475 -2.41 1 96.31 140 GLN A CA 1
ATOM 1089 C C . GLN A 1 140 ? 12.719 3.846 -1.562 1 96.31 140 GLN A C 1
ATOM 1091 O O . GLN A 1 140 ? 13.375 2.971 -0.991 1 96.31 140 GLN A O 1
ATOM 1096 N N . ASN A 1 141 ? 13.023 5.07 -1.537 1 96.06 141 ASN A N 1
ATOM 1097 C CA . ASN A 1 141 ? 14.148 5.547 -0.73 1 96.06 141 ASN A CA 1
ATOM 1098 C C . ASN A 1 141 ? 13.914 5.285 0.755 1 96.06 141 ASN A C 1
ATOM 1100 O O . ASN A 1 141 ? 14.836 4.863 1.464 1 96.06 141 ASN A O 1
ATOM 1104 N N . ILE A 1 142 ? 12.766 5.582 1.197 1 97.38 142 ILE A N 1
ATOM 1105 C CA . ILE A 1 142 ? 12.438 5.332 2.596 1 97.38 142 ILE A CA 1
ATOM 1106 C C . ILE A 1 142 ? 12.555 3.84 2.898 1 97.38 142 ILE A C 1
ATOM 1108 O O . ILE A 1 142 ? 13.109 3.453 3.932 1 97.38 142 ILE A O 1
ATOM 1112 N N . LEU A 1 143 ? 12.016 3.025 2.018 1 95.94 143 LEU A N 1
ATOM 1113 C CA . LEU A 1 143 ? 12.078 1.578 2.188 1 95.94 143 LEU A CA 1
ATOM 1114 C C . LEU A 1 143 ? 13.516 1.101 2.311 1 95.94 143 LEU A C 1
ATOM 1116 O O . LEU A 1 143 ? 13.82 0.227 3.127 1 95.94 143 LEU A O 1
ATOM 1120 N N . LYS A 1 144 ? 14.375 1.625 1.521 1 94.5 144 LYS A N 1
ATOM 1121 C CA . LYS A 1 144 ? 15.789 1.275 1.56 1 94.5 144 LYS A CA 1
ATOM 1122 C C . LYS A 1 144 ? 16.422 1.657 2.898 1 94.5 144 LYS A C 1
ATOM 1124 O O . LYS A 1 144 ? 17.234 0.91 3.445 1 94.5 144 LYS A O 1
ATOM 1129 N N . ILE A 1 145 ? 16.047 2.758 3.414 1 95.19 145 ILE A N 1
ATOM 1130 C CA . ILE A 1 145 ? 16.609 3.279 4.652 1 95.19 145 ILE A CA 1
ATOM 1131 C C . ILE A 1 145 ? 16.141 2.438 5.836 1 95.19 145 ILE A C 1
ATOM 1133 O O . ILE A 1 145 ? 16.938 2.062 6.699 1 95.19 145 ILE A O 1
ATOM 1137 N N . ILE A 1 146 ? 14.836 2.16 5.859 1 94.75 146 ILE A N 1
ATOM 1138 C CA . ILE A 1 146 ? 14.289 1.449 7.008 1 94.75 146 ILE A CA 1
ATOM 1139 C C . ILE A 1 146 ? 14.641 -0.033 6.918 1 94.75 146 ILE A C 1
ATOM 1141 O O . ILE A 1 146 ? 14.766 -0.712 7.938 1 94.75 146 ILE A O 1
ATOM 1145 N N . GLY A 1 147 ? 14.789 -0.553 5.668 1 89.25 147 GLY A N 1
ATOM 1146 C CA . GLY A 1 147 ? 15.203 -1.932 5.473 1 89.25 147 GLY A CA 1
ATOM 1147 C C . GLY A 1 147 ? 14.281 -2.936 6.133 1 89.25 147 GLY A C 1
ATOM 1148 O O . GLY A 1 147 ? 13.062 -2.875 5.949 1 89.25 147 GLY A O 1
ATOM 1149 N N . ASP A 1 148 ? 14.852 -3.779 6.961 1 86.81 148 ASP A N 1
ATOM 1150 C CA . ASP A 1 148 ? 14.094 -4.887 7.531 1 86.81 148 ASP A CA 1
ATOM 1151 C C . ASP A 1 148 ? 13.523 -4.516 8.898 1 86.81 148 ASP A C 1
ATOM 1153 O O . ASP A 1 148 ? 12.953 -5.363 9.586 1 86.81 148 ASP A O 1
ATOM 1157 N N . LEU A 1 149 ? 13.703 -3.303 9.203 1 92.62 149 LEU A N 1
ATOM 1158 C CA . LEU A 1 149 ? 13.203 -2.881 10.508 1 92.62 149 LEU A CA 1
ATOM 1159 C C . LEU A 1 149 ? 11.672 -2.918 10.539 1 92.62 149 LEU A C 1
ATOM 1161 O O . LEU A 1 149 ? 11.078 -3.164 11.594 1 92.62 149 LEU A O 1
ATOM 1165 N N . ILE A 1 150 ? 11.086 -2.582 9.43 1 94.75 150 ILE A N 1
ATOM 1166 C CA . ILE A 1 150 ? 9.633 -2.592 9.297 1 94.75 150 ILE A CA 1
ATOM 1167 C C . ILE A 1 150 ? 9.234 -3.389 8.055 1 94.75 150 ILE A C 1
ATOM 1169 O O . ILE A 1 150 ? 9.625 -3.043 6.934 1 94.75 150 ILE A O 1
ATOM 1173 N N . PRO A 1 151 ? 8.492 -4.395 8.234 1 93.56 151 PRO A N 1
ATOM 1174 C CA . PRO A 1 151 ? 8.062 -5.184 7.078 1 93.56 151 PRO A CA 1
ATOM 1175 C C . PRO A 1 151 ? 6.879 -4.555 6.344 1 93.56 151 PRO A C 1
ATOM 1177 O O . PRO A 1 151 ? 5.809 -5.164 6.262 1 93.56 151 PRO A O 1
ATOM 1180 N N . CYS A 1 152 ? 7.094 -3.422 5.734 1 94.12 152 CYS A N 1
ATOM 1181 C CA . CYS A 1 152 ? 6.008 -2.76 5.016 1 94.12 152 CYS A CA 1
ATOM 1182 C C . CYS A 1 152 ? 6.242 -2.807 3.512 1 94.12 152 CYS A C 1
ATOM 1184 O O . CYS A 1 152 ? 7.387 -2.904 3.059 1 94.12 152 CYS A O 1
ATOM 1186 N N . PHE A 1 153 ? 5.152 -2.777 2.764 1 95.62 153 PHE A N 1
ATOM 1187 C CA . PHE A 1 153 ? 5.195 -2.812 1.307 1 95.62 153 PHE A CA 1
ATOM 1188 C C . PHE A 1 153 ? 5.516 -1.434 0.741 1 95.62 153 PHE A C 1
ATOM 1190 O O . PHE A 1 153 ? 5.207 -0.415 1.361 1 95.62 153 PHE A O 1
ATOM 1197 N N . HIS A 1 154 ? 6.16 -1.463 -0.457 1 96.44 154 HIS A N 1
ATOM 1198 C CA . HIS A 1 154 ? 6.398 -0.24 -1.214 1 96.44 154 HIS A CA 1
ATOM 1199 C C . HIS A 1 154 ? 5.113 0.556 -1.399 1 96.44 154 HIS A C 1
ATOM 1201 O O . HIS A 1 154 ? 5.094 1.772 -1.2 1 96.44 154 HIS A O 1
ATOM 1207 N N . GLU A 1 155 ? 4.008 -0.108 -1.747 1 96.19 155 GLU A N 1
ATOM 1208 C CA . GLU A 1 155 ? 2.717 0.52 -2.006 1 96.19 155 GLU A CA 1
ATOM 1209 C C . GLU A 1 155 ? 2.127 1.116 -0.73 1 96.19 155 GLU A C 1
ATOM 1211 O O . GLU A 1 155 ? 1.452 2.146 -0.775 1 96.19 155 GLU A O 1
ATOM 1216 N N . GLU A 1 156 ? 2.381 0.406 0.352 1 96 156 GLU A N 1
ATOM 1217 C CA . GLU A 1 156 ? 1.94 0.899 1.653 1 96 156 GLU A CA 1
ATOM 1218 C C . GLU A 1 156 ? 2.57 2.252 1.973 1 96 156 GLU A C 1
ATOM 1220 O O . GLU A 1 156 ? 1.897 3.152 2.48 1 96 156 GLU A O 1
ATOM 1225 N N . LEU A 1 157 ? 3.832 2.412 1.658 1 97.31 157 LEU A N 1
ATOM 1226 C CA . LEU A 1 157 ? 4.555 3.658 1.896 1 97.31 157 LEU A CA 1
ATOM 1227 C C . LEU A 1 157 ? 4.066 4.758 0.962 1 97.31 157 LEU A C 1
ATOM 1229 O O . LEU A 1 157 ? 3.963 5.918 1.364 1 97.31 157 LEU A O 1
ATOM 1233 N N . ILE A 1 158 ? 3.807 4.398 -0.275 1 97.12 158 ILE A N 1
ATOM 1234 C CA . ILE A 1 158 ? 3.242 5.379 -1.198 1 97.12 158 ILE A CA 1
ATOM 1235 C C . ILE A 1 158 ? 1.956 5.957 -0.613 1 97.12 158 ILE A C 1
ATOM 1237 O O . ILE A 1 158 ? 1.77 7.176 -0.592 1 97.12 158 ILE A O 1
ATOM 1241 N N . GLY A 1 159 ? 1.103 5.055 -0.136 1 96.94 159 GLY A N 1
ATOM 1242 C CA . GLY A 1 159 ? -0.141 5.488 0.479 1 96.94 159 GLY A CA 1
ATOM 1243 C C . GLY A 1 159 ? 0.071 6.348 1.711 1 96.94 159 GLY A C 1
ATOM 1244 O O . GLY A 1 159 ? -0.661 7.316 1.933 1 96.94 159 GLY A O 1
ATOM 1245 N N . MET A 1 160 ? 1.056 5.98 2.529 1 97.75 160 MET A N 1
ATOM 1246 C CA . MET A 1 160 ? 1.331 6.73 3.75 1 97.75 160 MET A CA 1
ATOM 1247 C C . MET A 1 160 ? 1.815 8.141 3.424 1 97.75 160 MET A C 1
ATOM 1249 O O . MET A 1 160 ? 1.405 9.109 4.066 1 97.75 160 MET A O 1
ATOM 1253 N N . ILE A 1 161 ? 2.666 8.297 2.463 1 97.62 161 ILE A N 1
ATOM 1254 C CA . ILE A 1 161 ? 3.152 9.602 2.033 1 97.62 161 ILE A CA 1
ATOM 1255 C C . ILE A 1 161 ? 1.974 10.484 1.63 1 97.62 161 ILE A C 1
ATOM 1257 O O . ILE A 1 161 ? 1.871 11.633 2.07 1 97.62 161 ILE A O 1
ATOM 1261 N N . GLN A 1 162 ? 1.089 9.891 0.877 1 96.25 162 GLN A N 1
ATOM 1262 C CA . GLN A 1 162 ? -0.066 10.648 0.413 1 96.25 162 GLN A CA 1
ATOM 1263 C C . GLN A 1 162 ? -0.97 11.039 1.578 1 96.25 162 GLN A C 1
ATOM 1265 O O . GLN A 1 162 ? -1.487 12.156 1.62 1 96.25 162 GLN A O 1
ATOM 1270 N N . ARG A 1 163 ? -1.167 10.156 2.486 1 96.88 163 ARG A N 1
ATOM 1271 C CA . ARG A 1 163 ? -1.988 10.445 3.658 1 96.88 163 ARG A CA 1
ATOM 1272 C C . ARG A 1 163 ? -1.401 11.594 4.469 1 96.88 163 ARG A C 1
ATOM 1274 O O . ARG A 1 163 ? -2.137 12.453 4.957 1 96.88 163 ARG A O 1
ATOM 1281 N N . ILE A 1 164 ? -0.148 11.562 4.609 1 96.5 164 ILE A N 1
ATOM 1282 C CA . ILE A 1 164 ? 0.528 12.617 5.359 1 96.5 164 ILE A CA 1
ATOM 1283 C C . ILE A 1 164 ? 0.413 13.938 4.609 1 96.5 164 ILE A C 1
ATOM 1285 O O . ILE A 1 164 ? 0.136 14.977 5.215 1 96.5 164 ILE A O 1
ATOM 1289 N N . ARG A 1 165 ? 0.587 13.93 3.342 1 93.75 165 ARG A N 1
ATOM 1290 C CA . ARG A 1 165 ? 0.528 15.141 2.521 1 93.75 165 ARG A CA 1
ATOM 1291 C C . ARG A 1 165 ? -0.859 15.766 2.574 1 93.75 165 ARG A C 1
ATOM 1293 O O . ARG A 1 165 ? -0.988 17 2.625 1 93.75 165 ARG A O 1
ATOM 1300 N N . LEU A 1 166 ? -1.854 14.953 2.662 1 94.12 166 LEU A N 1
ATOM 1301 C CA . LEU A 1 166 ? -3.215 15.438 2.461 1 94.12 166 LEU A CA 1
ATOM 1302 C C . LEU A 1 166 ? -3.893 15.727 3.797 1 94.12 166 LEU A C 1
ATOM 1304 O O . LEU A 1 166 ? -4.871 16.469 3.854 1 94.12 166 LEU A O 1
ATOM 1308 N N . ASN A 1 167 ? -3.355 15.133 4.875 1 94.5 167 ASN A N 1
ATOM 1309 C CA . ASN A 1 167 ? -4.152 15.148 6.098 1 94.5 167 ASN A CA 1
ATOM 1310 C C . ASN A 1 167 ? -3.406 15.812 7.246 1 94.5 167 ASN A C 1
ATOM 1312 O O . ASN A 1 167 ? -3.902 15.859 8.375 1 94.5 167 ASN A O 1
ATOM 1316 N N . SER A 1 168 ? -2.287 16.344 7.008 1 94.5 168 SER A N 1
ATOM 1317 C CA . SER A 1 168 ? -1.483 16.891 8.102 1 94.5 168 SER A CA 1
ATOM 1318 C C . SER A 1 168 ? -1.846 18.344 8.375 1 94.5 168 SER A C 1
ATOM 1320 O O . SER A 1 168 ? -2.318 19.047 7.484 1 94.5 168 SER A O 1
ATOM 1322 N N . TYR A 1 169 ? -1.729 18.719 9.625 1 91.88 169 TYR A N 1
ATOM 1323 C CA . TYR A 1 169 ? -1.78 20.109 10.07 1 91.88 169 TYR A CA 1
ATOM 1324 C C . TYR A 1 169 ? -0.384 20.625 10.383 1 91.88 169 TYR A C 1
ATOM 1326 O O . TYR A 1 169 ? 0.464 19.891 10.891 1 91.88 169 TYR A O 1
ATOM 1334 N N . GLY A 1 170 ? -0.19 21.875 10.031 1 86.31 170 GLY A N 1
ATOM 1335 C CA . GLY A 1 170 ? 1.113 22.469 10.281 1 86.31 170 GLY A CA 1
ATOM 1336 C C . GLY A 1 170 ? 1.047 23.688 11.18 1 86.31 170 GLY A C 1
ATOM 1337 O O . GLY A 1 170 ? 0.016 24.359 11.25 1 86.31 170 GLY A O 1
ATOM 1338 N N . SER A 1 171 ? 2.049 23.828 11.969 1 81.81 171 SER A N 1
ATOM 1339 C CA . SER A 1 171 ? 2.348 25.078 12.68 1 81.81 171 SER A CA 1
ATOM 1340 C C . SER A 1 171 ? 3.725 25.609 12.297 1 81.81 171 SER A C 1
ATOM 1342 O O . SER A 1 171 ? 4.348 25.109 11.352 1 81.81 171 SER A O 1
ATOM 1344 N N . GLN A 1 172 ? 4.121 26.641 12.883 1 75.69 172 GLN A N 1
ATOM 1345 C CA . GLN A 1 172 ? 5.387 27.281 12.531 1 75.69 172 GLN A CA 1
ATOM 1346 C C . GLN A 1 172 ? 6.551 26.297 12.648 1 75.69 172 GLN A C 1
ATOM 1348 O O . GLN A 1 172 ? 7.484 26.34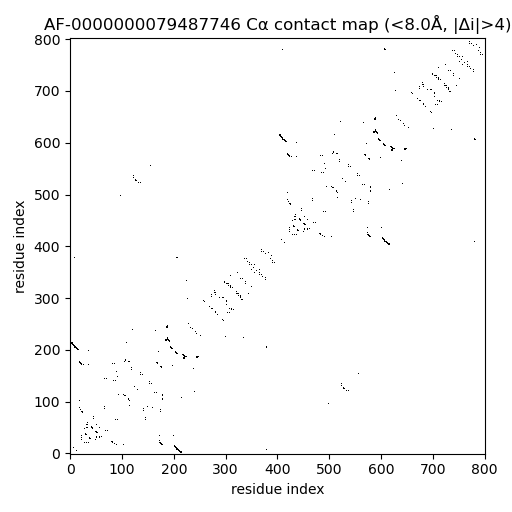4 11.852 1 75.69 172 GLN A O 1
ATOM 1353 N N . ASN A 1 173 ? 6.441 25.406 13.578 1 88.38 173 ASN A N 1
ATOM 1354 C CA . ASN A 1 173 ? 7.637 24.609 13.828 1 88.38 173 ASN A CA 1
ATOM 1355 C C . ASN A 1 173 ? 7.359 23.109 13.688 1 88.38 173 ASN A C 1
ATOM 1357 O O . ASN A 1 173 ? 8.266 22.297 13.828 1 88.38 173 ASN A O 1
ATOM 1361 N N . VAL A 1 174 ? 6.109 22.75 13.406 1 94.19 174 VAL A N 1
ATOM 1362 C CA . VAL A 1 174 ? 5.816 21.328 13.438 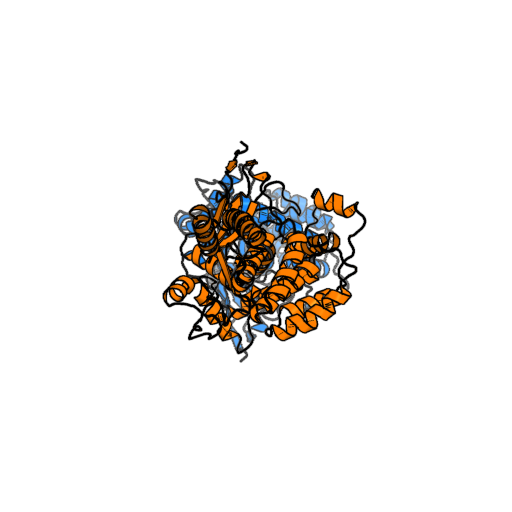1 94.19 174 VAL A CA 1
ATOM 1363 C C . VAL A 1 174 ? 4.777 20.984 12.367 1 94.19 174 VAL A C 1
ATOM 1365 O O . VAL A 1 174 ? 3.973 21.844 11.984 1 94.19 174 VAL A O 1
ATOM 1368 N N . VAL A 1 175 ? 4.871 19.812 11.836 1 95.31 175 VAL A N 1
ATOM 1369 C CA . VAL A 1 175 ? 3.836 19.188 11.016 1 95.31 175 VAL A CA 1
ATOM 1370 C C . VAL A 1 175 ? 3.324 17.922 11.695 1 95.31 175 VAL A C 1
ATOM 1372 O O . VAL A 1 175 ? 4.117 17.094 12.164 1 95.31 175 VAL A O 1
ATOM 1375 N N . ALA A 1 176 ? 2.021 17.797 11.789 1 97.38 176 ALA A N 1
ATOM 1376 C CA . ALA A 1 176 ? 1.449 16.672 12.523 1 97.38 176 ALA A CA 1
ATOM 1377 C C . ALA A 1 176 ? 0.219 16.109 11.805 1 97.38 176 ALA A C 1
ATOM 1379 O O . ALA A 1 176 ? -0.518 16.859 11.156 1 97.38 176 ALA A O 1
ATOM 1380 N N . VAL A 1 177 ? 0.026 14.828 11.922 1 98 177 VAL A N 1
ATOM 1381 C CA . VAL A 1 177 ? -1.166 14.188 11.383 1 98 177 VAL A CA 1
ATOM 1382 C C . VAL A 1 177 ? -2.055 13.695 12.523 1 98 177 VAL A C 1
ATOM 1384 O O . VAL A 1 177 ? -1.558 13.172 13.523 1 98 177 VAL A O 1
ATOM 1387 N N . HIS A 1 178 ? -3.318 13.977 12.406 1 98 178 HIS A N 1
ATOM 1388 C CA . HIS A 1 178 ? -4.32 13.609 13.398 1 98 178 HIS A CA 1
ATOM 1389 C C . HIS A 1 178 ? -5.395 12.711 12.789 1 98 178 HIS A C 1
ATOM 1391 O O . HIS A 1 178 ? -5.676 12.797 11.594 1 98 178 HIS A O 1
ATOM 1397 N N . LEU A 1 179 ? -5.934 11.852 13.625 1 98.25 179 LEU A N 1
ATOM 1398 C CA . LEU A 1 179 ? -6.902 10.883 13.133 1 98.25 179 LEU A CA 1
ATOM 1399 C C . LEU A 1 179 ? -8.289 11.508 13.008 1 98.25 179 LEU A C 1
ATOM 1401 O O . LEU A 1 179 ? -8.883 11.5 11.93 1 98.25 179 LEU A O 1
ATOM 1405 N N . ALA A 1 180 ? -8.766 12.133 14.008 1 97.69 180 ALA A N 1
ATOM 1406 C CA . ALA A 1 180 ? -10.086 12.75 14 1 97.69 180 ALA A CA 1
ATOM 1407 C C . ALA A 1 180 ? -10.055 14.117 13.312 1 97.69 180 ALA A C 1
ATOM 1409 O O . ALA A 1 180 ? -10.883 14.406 12.453 1 97.69 180 ALA A O 1
ATOM 1410 N N . ALA A 1 181 ? -9.086 14.898 13.57 1 96.5 181 ALA A N 1
ATOM 1411 C CA . ALA A 1 181 ? -8.992 16.266 13.062 1 96.5 181 ALA A CA 1
ATOM 1412 C C . ALA A 1 181 ? -8.883 16.281 11.539 1 96.5 181 ALA A C 1
ATOM 1414 O O . ALA A 1 181 ? -9.312 17.234 10.891 1 96.5 181 ALA A O 1
ATOM 1415 N N . SER A 1 182 ? -8.359 15.234 10.992 1 95.62 182 SER A N 1
ATOM 1416 C CA . SER A 1 182 ? -8.141 15.188 9.547 1 95.62 182 SER A CA 1
ATOM 1417 C C . SER A 1 182 ? -9.453 14.969 8.805 1 95.62 182 SER A C 1
ATOM 1419 O O . SER A 1 182 ? -9.5 15.062 7.574 1 95.62 182 SER A O 1
ATOM 1421 N N . LYS A 1 183 ? -10.5 14.727 9.508 1 95.94 183 LYS A N 1
ATOM 1422 C CA . LYS A 1 183 ? -11.781 14.406 8.891 1 95.94 183 LYS A CA 1
ATOM 1423 C C . LYS A 1 183 ? -12.5 15.672 8.438 1 95.94 183 LYS A C 1
ATOM 1425 O O . LYS A 1 183 ? -13.414 15.617 7.613 1 95.94 183 LYS A O 1
ATOM 1430 N N . PHE A 1 184 ? -12.172 16.828 8.914 1 94.12 184 PHE A N 1
ATOM 1431 C CA . PHE A 1 184 ? -12.82 18.078 8.523 1 94.12 184 PHE A CA 1
ATOM 1432 C C . PHE A 1 184 ? -12.648 18.328 7.031 1 94.12 184 PHE A C 1
ATOM 1434 O O . PHE A 1 184 ? -11.547 18.203 6.496 1 94.12 184 PHE A O 1
ATOM 1441 N N . ASP A 1 185 ? -13.719 18.703 6.461 1 91.81 185 ASP A N 1
ATOM 1442 C CA . ASP A 1 185 ? -13.648 19.094 5.059 1 91.81 185 ASP A CA 1
ATOM 1443 C C . ASP A 1 185 ? -13.289 20.578 4.918 1 91.81 185 ASP A C 1
ATOM 1445 O O . ASP A 1 185 ? -13.383 21.344 5.883 1 91.81 185 ASP A O 1
ATOM 1449 N N . HIS A 1 186 ? -12.953 20.875 3.742 1 93 186 HIS A N 1
ATOM 1450 C CA . HIS A 1 186 ? -12.5 22.234 3.482 1 93 186 HIS A CA 1
ATOM 1451 C C . HIS A 1 186 ? -13.648 23.125 3.02 1 93 186 HIS A C 1
ATOM 1453 O O . HIS A 1 186 ? -14.523 22.672 2.275 1 93 186 HIS A O 1
ATOM 1459 N N . SER A 1 187 ? -13.656 24.25 3.518 1 92.31 187 SER A N 1
ATOM 1460 C CA . SER A 1 187 ? -14.328 25.422 2.941 1 92.31 187 SER A CA 1
ATOM 1461 C C . SER A 1 187 ? -13.477 26.672 3.104 1 92.31 187 SER A C 1
ATOM 1463 O O . SER A 1 187 ? -12.875 26.891 4.156 1 92.31 187 SER A O 1
ATOM 1465 N N . CYS A 1 188 ? -13.422 27.438 2.016 1 89.56 188 CYS A N 1
ATOM 1466 C CA . CYS A 1 188 ? -12.641 28.656 2.104 1 89.56 188 CYS A CA 1
ATOM 1467 C C . CYS A 1 188 ? -13.281 29.641 3.082 1 89.56 188 CYS A C 1
ATOM 1469 O O . CYS A 1 188 ? -12.609 30.547 3.588 1 89.56 188 CYS A O 1
ATOM 1471 N N . GLN A 1 189 ? -14.523 29.484 3.217 1 87.06 189 GLN A N 1
ATOM 1472 C CA . GLN A 1 189 ? -15.289 30.281 4.176 1 87.06 189 GLN A CA 1
ATOM 1473 C C . GLN A 1 189 ? -16.266 29.406 4.949 1 87.06 189 GLN A C 1
ATOM 1475 O O . GLN A 1 189 ? -17.469 29.422 4.676 1 87.06 189 GLN A O 1
ATOM 1480 N N . PRO A 1 190 ? -15.695 28.719 5.93 1 89.81 190 PRO A N 1
ATOM 1481 C CA . PRO A 1 190 ? -16.578 27.828 6.699 1 89.81 190 PRO A CA 1
ATOM 1482 C C . PRO A 1 190 ? -17.75 28.578 7.34 1 89.81 190 PRO A C 1
ATOM 1484 O O . PRO A 1 190 ? -17.578 29.688 7.824 1 89.81 190 PRO A O 1
ATOM 1487 N N . GLU A 1 191 ? -18.859 28.031 7.359 1 85.88 191 GLU A N 1
ATOM 1488 C CA . GLU A 1 191 ? -20.062 28.625 7.922 1 85.88 191 GLU A CA 1
ATOM 1489 C C . GLU A 1 191 ? -20.016 28.641 9.445 1 85.88 191 GLU A C 1
ATOM 1491 O O . GLU A 1 191 ? -20.5 29.578 10.078 1 85.88 191 GLU A O 1
ATOM 1496 N N . LEU A 1 192 ? -19.453 27.625 9.938 1 89.69 192 LEU A N 1
ATOM 1497 C CA . LEU A 1 192 ? -19.375 27.516 11.391 1 89.69 192 LEU A CA 1
ATOM 1498 C C . LEU A 1 192 ? -18.156 28.25 11.938 1 89.69 192 LEU A C 1
ATOM 1500 O O . LEU A 1 192 ? -17.078 28.188 11.352 1 89.69 192 LEU A O 1
ATOM 1504 N N . PRO A 1 193 ? -18.391 29.047 12.961 1 89.56 193 PRO A N 1
ATOM 1505 C CA . PRO A 1 193 ? -17.297 29.812 13.57 1 89.56 193 PRO A CA 1
ATOM 1506 C C . PRO A 1 193 ? -16.375 28.969 14.43 1 89.56 193 PRO A C 1
ATOM 1508 O O . PRO A 1 193 ? -16.469 29 15.664 1 89.56 193 PRO A O 1
ATOM 1511 N N . ILE A 1 194 ? -15.531 28.219 13.773 1 89.81 194 ILE A N 1
ATOM 1512 C CA . ILE A 1 194 ? -14.617 27.297 14.43 1 89.81 194 ILE A CA 1
ATOM 1513 C C . ILE A 1 194 ? -13.172 27.719 14.164 1 89.81 194 ILE A C 1
ATOM 1515 O O . ILE A 1 194 ? -12.836 28.125 13.047 1 89.81 194 ILE A O 1
ATOM 1519 N N . THR A 1 195 ? -12.453 27.766 15.148 1 86.88 195 THR A N 1
ATOM 1520 C CA . THR A 1 195 ? -11.023 28 14.992 1 86.88 195 THR A CA 1
ATOM 1521 C C . THR A 1 195 ? -10.234 26.781 15.477 1 86.88 195 THR A C 1
ATOM 1523 O O . THR A 1 195 ? -10.773 25.906 16.172 1 86.88 195 THR A O 1
ATOM 1526 N N . HIS A 1 196 ? -9.086 26.625 14.93 1 88.56 196 HIS A N 1
ATOM 1527 C CA . HIS A 1 196 ? -8.219 25.547 15.406 1 88.56 196 HIS A CA 1
ATOM 1528 C C . HIS A 1 196 ? -6.789 26.047 15.617 1 88.56 196 HIS A C 1
ATOM 1530 O O . HIS A 1 196 ? -6.285 26.844 14.828 1 88.56 196 HIS A O 1
ATOM 1536 N N . VAL A 1 197 ? -6.219 25.641 16.781 1 83.62 197 VAL A N 1
ATOM 1537 C CA . VAL A 1 197 ? -4.855 26.031 17.141 1 83.62 197 VAL A CA 1
ATOM 1538 C C . VAL A 1 197 ? -4.137 24.859 17.797 1 83.62 197 VAL A C 1
ATOM 1540 O O . VAL A 1 197 ? -4.773 23.953 18.328 1 83.62 197 VAL A O 1
ATOM 1543 N N . PHE A 1 198 ? -2.816 24.906 17.656 1 84.19 198 PHE A N 1
ATOM 1544 C CA . PHE A 1 198 ? -2.018 23.984 18.453 1 84.19 198 PHE A CA 1
ATOM 1545 C C . PHE A 1 198 ? -1.876 24.5 19.891 1 84.19 198 PHE A C 1
ATOM 1547 O O . PHE A 1 198 ? -1.489 25.641 20.109 1 84.19 198 PHE A O 1
ATOM 1554 N N . ASP A 1 199 ? -2.363 23.797 20.797 1 80.69 199 ASP A N 1
ATOM 1555 C CA . ASP A 1 199 ? -2.15 24.016 22.219 1 80.69 199 ASP A CA 1
ATOM 1556 C C . ASP A 1 199 ? -1.184 22.984 22.797 1 80.69 199 ASP A C 1
ATOM 1558 O O . ASP A 1 199 ? -1.606 21.938 23.297 1 80.69 199 ASP A O 1
ATOM 1562 N N . GLY A 1 200 ? 0.105 23.484 22.812 1 81.69 200 GLY A N 1
ATOM 1563 C CA . GLY A 1 200 ? 1.119 22.469 23.047 1 81.69 200 GLY A CA 1
ATOM 1564 C C . GLY A 1 200 ? 1.158 21.406 21.969 1 81.69 200 GLY A C 1
ATOM 1565 O O . GLY A 1 200 ? 1.207 21.719 20.766 1 81.69 200 GLY A O 1
ATOM 1566 N N . ARG A 1 201 ? 1.106 20.188 22.469 1 92.25 201 ARG A N 1
ATOM 1567 C CA . ARG A 1 201 ? 1.228 19.078 21.547 1 92.25 201 ARG A CA 1
ATOM 1568 C C . ARG A 1 201 ? -0.109 18.766 20.891 1 92.25 201 ARG A C 1
ATOM 1570 O O . ARG A 1 201 ? -0.151 18.125 19.828 1 92.25 201 ARG A O 1
ATOM 1577 N N . LYS A 1 202 ? -1.142 19.266 21.453 1 94.12 202 LYS A N 1
ATOM 1578 C CA . LYS A 1 202 ? -2.465 18.891 20.953 1 94.12 202 LYS A CA 1
ATOM 1579 C C . LYS A 1 202 ? -3.055 19.969 20.062 1 94.12 202 LYS A C 1
ATOM 1581 O O . LYS A 1 202 ? -2.83 21.156 20.297 1 94.12 202 LYS A O 1
ATOM 1586 N N . ILE A 1 203 ? -3.803 19.547 19.062 1 93.75 203 ILE A N 1
ATOM 1587 C CA . ILE A 1 203 ? -4.594 20.484 18.281 1 93.75 203 ILE A CA 1
ATOM 1588 C C . ILE A 1 203 ? -5.98 20.641 18.906 1 93.75 203 ILE A C 1
ATOM 1590 O O . ILE A 1 203 ? -6.57 19.672 19.375 1 93.75 203 ILE A O 1
ATOM 1594 N N . THR A 1 204 ? -6.414 21.844 18.984 1 92.94 204 THR A N 1
ATOM 1595 C CA . THR A 1 204 ? -7.688 22.125 19.641 1 92.94 204 THR A CA 1
ATOM 1596 C C . THR A 1 204 ? -8.594 22.938 18.719 1 92.94 204 THR A C 1
ATOM 1598 O O . THR A 1 204 ? -8.172 23.953 18.172 1 92.94 204 THR A O 1
ATOM 1601 N N . PHE A 1 205 ? -9.789 22.453 18.562 1 93.38 205 PHE A N 1
ATOM 1602 C CA . PHE A 1 205 ? -10.836 23.156 17.828 1 93.38 205 PHE A CA 1
ATOM 1603 C C . PHE A 1 205 ? -11.852 23.766 18.797 1 93.38 205 PHE A C 1
ATOM 1605 O O . PHE A 1 205 ? -12.344 23.078 19.703 1 93.38 205 PHE A O 1
ATOM 1612 N N . ARG A 1 206 ? -12.133 25.062 18.594 1 92.5 206 ARG A N 1
ATOM 1613 C CA . ARG A 1 206 ? -13.023 25.781 19.516 1 92.5 206 ARG A CA 1
ATOM 1614 C C . ARG A 1 206 ? -14.102 26.547 18.734 1 92.5 206 ARG A C 1
ATOM 1616 O O . ARG A 1 206 ? -13.875 26.984 17.609 1 92.5 206 ARG A O 1
ATOM 1623 N N . ALA A 1 207 ? -15.203 26.672 19.438 1 93.25 207 ALA A N 1
ATOM 1624 C CA . ALA A 1 207 ? -16.281 27.5 18.906 1 93.25 207 ALA A CA 1
ATOM 1625 C C . ALA A 1 207 ? -16.047 28.969 19.203 1 93.25 207 ALA A C 1
ATOM 1627 O O . ALA A 1 207 ? -15.812 29.344 20.359 1 93.25 207 ALA A O 1
ATOM 1628 N N . LEU A 1 208 ? -16.141 29.734 18.203 1 89.38 208 LEU A N 1
ATOM 1629 C CA . LEU A 1 208 ? -15.961 31.172 18.375 1 89.38 208 LEU A CA 1
ATOM 1630 C C . LEU A 1 208 ? -17.281 31.844 18.781 1 89.38 208 LEU A C 1
ATOM 1632 O O . LEU A 1 208 ? -17.281 32.938 19.328 1 89.38 208 LEU A O 1
ATOM 1636 N N . GLU A 1 209 ? -18.375 31.219 18.453 1 90.88 209 GLU A N 1
ATOM 1637 C CA . GLU A 1 209 ? -19.734 31.625 18.797 1 90.88 209 GLU A CA 1
ATOM 1638 C C . GLU A 1 209 ? -20.641 30.422 19.047 1 90.88 209 GLU A C 1
ATOM 1640 O O . GLU A 1 209 ? -20.234 29.281 18.797 1 90.88 209 GLU A O 1
ATOM 1645 N N . ASP A 1 210 ? -21.812 30.75 19.625 1 94.62 210 ASP A N 1
ATOM 1646 C CA . ASP A 1 210 ? -22.797 29.672 19.781 1 94.62 210 ASP A CA 1
ATOM 1647 C C . ASP A 1 210 ? -23.297 29.203 18.422 1 94.62 210 ASP A C 1
ATOM 1649 O O . ASP A 1 210 ? -23.578 30 17.531 1 94.62 210 ASP A O 1
ATOM 1653 N N . PHE A 1 211 ? -23.375 27.859 18.203 1 94.69 211 PHE A N 1
ATOM 1654 C CA . PHE A 1 211 ? -24.016 27.359 16.984 1 94.69 211 PHE A CA 1
ATOM 1655 C C . PHE A 1 211 ? -24.484 25.922 17.172 1 94.69 211 PHE A C 1
ATOM 1657 O O . PHE A 1 211 ? -24.078 25.25 18.109 1 94.69 211 PHE A O 1
ATOM 1664 N N . THR A 1 212 ? -25.406 25.562 16.406 1 94.69 212 THR A N 1
ATOM 1665 C CA . THR A 1 212 ? -25.891 24.203 16.25 1 94.69 212 THR A CA 1
ATOM 1666 C C . THR A 1 212 ? -25.688 23.719 14.812 1 94.69 212 THR A C 1
ATOM 1668 O O . THR A 1 212 ? -25.859 24.5 13.867 1 94.69 212 THR A O 1
ATOM 1671 N N . CYS A 1 213 ? -25.25 22.5 14.727 1 93.62 213 CYS A N 1
ATOM 1672 C CA . CYS A 1 213 ? -25 22.031 13.367 1 93.62 213 CYS A CA 1
ATOM 1673 C C . CYS A 1 213 ? -25.141 20.516 13.281 1 93.62 213 CYS A C 1
ATOM 1675 O O . CYS A 1 213 ? -25.281 19.828 14.305 1 93.62 213 CYS A O 1
ATOM 1677 N N . GLU A 1 214 ? -25.188 20.125 12.023 1 92.75 214 GLU A N 1
ATOM 1678 C CA . GLU A 1 214 ? -25 18.703 11.742 1 92.75 214 GLU A CA 1
ATOM 1679 C C . GLU A 1 214 ? -23.531 18.375 11.492 1 92.75 214 GLU A C 1
ATOM 1681 O O . GLU A 1 214 ? -22.75 19.266 11.109 1 92.75 214 GLU A O 1
ATOM 1686 N N . ARG A 1 215 ? -23.156 17.141 11.648 1 89.81 215 ARG A N 1
ATOM 1687 C CA . ARG A 1 215 ? -21.766 16.719 11.547 1 89.81 215 ARG A CA 1
ATOM 1688 C C . ARG A 1 215 ? -21.188 17.047 10.164 1 89.81 215 ARG A C 1
ATOM 1690 O O . ARG A 1 215 ? -20.016 17.438 10.055 1 89.81 215 ARG A O 1
ATOM 1697 N N . ASP A 1 216 ? -21.984 16.875 9.188 1 86.56 216 ASP A N 1
ATOM 1698 C CA . ASP A 1 216 ? -21.5 17.031 7.816 1 86.56 216 ASP A CA 1
ATOM 1699 C C . ASP A 1 216 ? -21.25 18.5 7.477 1 86.56 216 ASP A C 1
ATOM 1701 O O . ASP A 1 216 ? -20.625 18.812 6.461 1 86.56 216 ASP A O 1
ATOM 1705 N N . GLN A 1 217 ? -21.672 19.391 8.352 1 91.06 217 GLN A N 1
ATOM 1706 C CA . GLN A 1 217 ? -21.484 20.812 8.125 1 91.06 217 GLN A CA 1
ATOM 1707 C C . GLN A 1 217 ? -20.156 21.297 8.695 1 91.06 217 GLN A C 1
ATOM 1709 O O . GLN A 1 217 ? -19.75 22.438 8.469 1 91.06 217 GLN A O 1
ATOM 1714 N N . MET A 1 218 ? -19.531 20.375 9.344 1 91.69 218 MET A N 1
ATOM 1715 C CA . MET A 1 218 ? -18.266 20.734 9.984 1 91.69 218 MET A CA 1
ATOM 1716 C C . MET A 1 218 ? -17.156 20.859 8.953 1 91.69 218 MET A C 1
ATOM 1718 O O . MET A 1 218 ? -16.609 19.859 8.484 1 91.69 218 MET A O 1
ATOM 1722 N N . ARG A 1 219 ? -16.781 22.141 8.648 1 91.75 219 ARG A N 1
ATOM 1723 C CA . ARG A 1 219 ? -15.734 22.438 7.68 1 91.75 219 ARG A CA 1
ATOM 1724 C C . ARG A 1 219 ? -14.75 23.469 8.234 1 91.75 219 ARG A C 1
ATOM 1726 O O . ARG A 1 219 ? -15.102 24.25 9.109 1 91.75 219 ARG A O 1
ATOM 1733 N N . ILE A 1 220 ? -13.594 23.359 7.738 1 91.19 220 ILE A N 1
ATOM 1734 C CA . ILE A 1 220 ? -12.57 24.328 8.102 1 91.19 220 ILE A CA 1
ATOM 1735 C C . ILE A 1 220 ? -11.812 24.766 6.855 1 91.19 220 ILE A C 1
ATOM 1737 O O . ILE A 1 220 ? -11.969 24.172 5.785 1 91.19 220 ILE A O 1
ATOM 1741 N N . SER A 1 221 ? -11.164 25.797 7.051 1 89.69 221 SER A N 1
ATOM 1742 C CA . SER A 1 221 ? -10.305 26.219 5.945 1 89.69 221 SER A CA 1
ATOM 1743 C C . SER A 1 221 ? -8.945 25.516 6.008 1 89.69 221 SER A C 1
ATOM 1745 O O . SER A 1 221 ? -8.25 25.594 7.023 1 89.69 221 SER A O 1
ATOM 1747 N N . TYR A 1 222 ? -8.609 24.891 4.926 1 88.62 222 TYR A N 1
ATOM 1748 C CA . TYR A 1 222 ? -7.312 24.219 4.848 1 88.62 222 TYR A CA 1
ATOM 1749 C C . TYR A 1 222 ? -6.191 25.234 4.621 1 88.62 222 TYR A C 1
ATOM 1751 O O . TYR A 1 222 ? -5.02 24.938 4.867 1 88.62 222 TYR A O 1
ATOM 1759 N N . LEU A 1 223 ? -6.578 26.344 4.133 1 87.88 223 LEU A N 1
ATOM 1760 C CA . LEU A 1 223 ? -5.621 27.344 3.693 1 87.88 223 LEU A CA 1
ATOM 1761 C C . LEU A 1 223 ? -5.84 28.656 4.434 1 87.88 223 LEU A C 1
ATOM 1763 O O . LEU A 1 223 ? -6.922 28.906 4.98 1 87.88 223 LEU A O 1
ATOM 1767 N N . PRO A 1 224 ? -4.75 29.438 4.422 1 82.81 224 PRO A N 1
ATOM 1768 C CA . PRO A 1 224 ? -4.977 30.781 4.957 1 82.81 224 PRO A CA 1
ATOM 1769 C C . PRO A 1 224 ? -6.086 31.531 4.219 1 82.81 224 PRO A C 1
ATOM 1771 O O . PRO A 1 224 ? -6.039 31.656 2.994 1 82.81 224 PRO A O 1
ATOM 1774 N N . PRO A 1 225 ? -6.957 32.031 4.926 1 77.31 225 PRO A N 1
ATOM 1775 C CA . PRO A 1 225 ? -8.156 32.594 4.316 1 77.31 225 PRO A CA 1
ATOM 1776 C C . PRO A 1 225 ? -7.855 33.844 3.479 1 77.31 225 PRO A C 1
ATOM 1778 O O . PRO A 1 225 ? -8.664 34.219 2.635 1 77.31 225 PRO A O 1
ATOM 1781 N N . LEU A 1 226 ? -6.73 34.438 3.633 1 83.56 226 LEU A N 1
ATOM 1782 C CA . LEU A 1 226 ? -6.43 35.688 2.957 1 83.56 226 LEU A CA 1
ATOM 1783 C C . LEU A 1 226 ? -5.844 35.438 1.571 1 83.56 226 LEU A C 1
ATOM 1785 O O . LEU A 1 226 ? -5.695 36.375 0.774 1 83.56 226 LEU A O 1
ATOM 1789 N N . LEU A 1 227 ? -5.633 34.219 1.273 1 87.06 227 LEU A N 1
ATOM 1790 C CA . LEU A 1 227 ? -5.07 33.906 -0.037 1 87.06 227 LEU A CA 1
ATOM 1791 C C . LEU A 1 227 ? -6.074 34.219 -1.144 1 87.06 227 LEU A C 1
ATOM 1793 O O . LEU A 1 227 ? -7.285 34.062 -0.945 1 87.06 227 LEU A O 1
ATOM 1797 N N . SER A 1 228 ? -5.5 34.625 -2.279 1 85.25 228 SER A N 1
ATOM 1798 C CA . SER A 1 228 ? -6.352 34.938 -3.424 1 85.25 228 SER A CA 1
ATOM 1799 C C . SER A 1 228 ? -6.988 33.688 -3.994 1 85.25 228 SER A C 1
ATOM 1801 O O . SER A 1 228 ? -6.496 32.562 -3.764 1 85.25 228 SER A O 1
ATOM 1803 N N . TYR A 1 229 ? -8.047 33.906 -4.762 1 87.31 229 TYR A N 1
ATOM 1804 C CA . TYR A 1 229 ? -8.805 32.812 -5.348 1 87.31 229 TYR A CA 1
ATOM 1805 C C . TYR A 1 229 ? -7.91 31.922 -6.211 1 87.31 229 TYR A C 1
ATOM 1807 O O . TYR A 1 229 ? -7.871 30.703 -6.031 1 87.31 229 TYR A O 1
ATOM 1815 N N . PRO A 1 230 ? -7.109 32.531 -7.121 1 86.81 230 PRO A N 1
ATOM 1816 C CA . PRO A 1 230 ? -6.285 31.656 -7.973 1 86.81 230 PRO A CA 1
ATOM 1817 C C . PRO A 1 230 ? -5.254 30.859 -7.184 1 86.81 230 PRO A C 1
ATOM 1819 O O . PRO A 1 230 ? -4.992 29.703 -7.5 1 86.81 230 PRO A O 1
ATOM 1822 N N . VAL A 1 231 ? -4.738 31.469 -6.176 1 87.44 231 VAL A N 1
ATOM 1823 C CA . VAL A 1 231 ? -3.727 30.797 -5.367 1 87.44 231 VAL A CA 1
ATOM 1824 C C . VAL A 1 231 ? -4.371 29.688 -4.543 1 87.44 231 VAL A C 1
ATOM 1826 O O . VAL A 1 231 ? -3.812 28.594 -4.414 1 87.44 231 VAL A O 1
ATOM 1829 N N . ARG A 1 232 ? -5.543 30 -4.023 1 90 232 ARG A N 1
ATOM 1830 C CA . ARG A 1 232 ? -6.25 29 -3.246 1 90 232 ARG A CA 1
ATOM 1831 C C . ARG A 1 232 ? -6.59 27.781 -4.105 1 90 232 ARG A C 1
ATOM 1833 O O . ARG A 1 232 ? -6.355 26.641 -3.703 1 90 232 ARG A O 1
ATOM 1840 N N . GLN A 1 233 ? -7.109 28.031 -5.262 1 91.62 233 GLN A N 1
ATOM 1841 C CA . GLN A 1 233 ? -7.496 26.938 -6.156 1 91.62 233 GLN A CA 1
ATOM 1842 C C . GLN A 1 233 ? -6.281 26.125 -6.582 1 91.62 233 GLN A C 1
ATOM 1844 O O . GLN A 1 233 ? -6.344 24.891 -6.645 1 91.62 233 GLN A O 1
ATOM 1849 N N . ASP A 1 234 ? -5.23 26.812 -6.824 1 90 234 ASP A N 1
ATOM 1850 C CA . ASP A 1 234 ? -4 26.141 -7.219 1 90 234 ASP A CA 1
ATOM 1851 C C . ASP A 1 234 ? -3.484 25.234 -6.09 1 90 234 ASP A C 1
ATOM 1853 O O . ASP A 1 234 ? -3.123 24.078 -6.324 1 90 234 ASP A O 1
ATOM 1857 N N . LEU A 1 235 ? -3.473 25.75 -4.93 1 88.75 235 LEU A N 1
ATOM 1858 C CA . LEU A 1 235 ? -2.977 25 -3.781 1 88.75 235 LEU A CA 1
ATOM 1859 C C . LEU A 1 235 ? -3.889 23.828 -3.463 1 88.75 235 LEU A C 1
ATOM 1861 O O . LEU A 1 235 ? -3.412 22.734 -3.137 1 88.75 235 LEU A O 1
ATOM 1865 N N . LEU A 1 236 ? -5.137 24.047 -3.523 1 91.62 236 LEU A N 1
ATOM 1866 C CA . LEU A 1 236 ? -6.09 22.969 -3.268 1 91.62 236 LEU A CA 1
ATOM 1867 C C . LEU A 1 236 ? -5.941 21.859 -4.297 1 91.62 236 LEU A C 1
ATOM 1869 O O . LEU A 1 236 ? -6.016 20.672 -3.953 1 91.62 236 LEU A O 1
ATOM 1873 N N . MET A 1 237 ? -5.676 22.25 -5.492 1 88.19 237 MET A N 1
ATOM 1874 C CA . MET A 1 237 ? -5.508 21.266 -6.555 1 88.19 237 MET A CA 1
ATOM 1875 C C . MET A 1 237 ? -4.18 20.531 -6.406 1 88.19 237 MET A C 1
ATOM 1877 O O . MET A 1 237 ? -4.117 19.312 -6.578 1 88.19 237 MET A O 1
ATOM 1881 N N . THR A 1 238 ? -3.168 21.203 -6.102 1 84.56 238 THR A N 1
ATOM 1882 C CA . THR A 1 238 ? -1.827 20.625 -6.102 1 84.56 238 THR A CA 1
ATOM 1883 C C . THR A 1 238 ? -1.562 19.875 -4.801 1 84.56 238 THR A C 1
ATOM 1885 O O . THR A 1 238 ? -0.846 18.875 -4.793 1 84.56 238 THR A O 1
ATOM 1888 N N . ARG A 1 239 ? -2.217 20.375 -3.746 1 82.62 239 ARG A N 1
ATOM 1889 C CA . ARG A 1 239 ? -1.912 19.781 -2.443 1 82.62 239 ARG A CA 1
ATOM 1890 C C . ARG A 1 239 ? -3.008 18.828 -2.006 1 82.62 239 ARG A C 1
ATOM 1892 O O . ARG A 1 239 ? -2.738 17.844 -1.314 1 82.62 239 ARG A O 1
ATOM 1899 N N . TYR A 1 240 ? -4.188 19.125 -2.473 1 87.88 240 TYR A N 1
ATOM 1900 C CA . TYR A 1 240 ? -5.301 18.344 -1.951 1 87.88 240 TYR A CA 1
ATOM 1901 C C . TYR A 1 240 ? -6.07 17.672 -3.082 1 87.88 240 TYR A C 1
ATOM 1903 O O . TYR A 1 240 ? -6.98 16.875 -2.834 1 87.88 240 TYR A O 1
ATOM 1911 N N . TYR A 1 241 ? -5.816 18 -4.277 1 85.69 241 TYR A N 1
ATOM 1912 C CA . TYR A 1 241 ? -6.273 17.312 -5.484 1 85.69 241 TYR A CA 1
ATOM 1913 C C . TYR A 1 241 ? -7.766 17.516 -5.695 1 85.69 241 TYR A C 1
ATOM 1915 O O . TYR A 1 241 ? -8.477 16.594 -6.074 1 85.69 241 TYR A O 1
ATOM 1923 N N . PHE A 1 242 ? -8.188 18.688 -5.336 1 88.69 242 PHE A N 1
ATOM 1924 C CA . PHE A 1 242 ? -9.578 19 -5.637 1 88.69 242 PHE A CA 1
ATOM 1925 C C . PHE A 1 242 ? -9.75 20.5 -5.914 1 88.69 242 PHE A C 1
ATOM 1927 O O . PHE A 1 242 ? -8.859 21.297 -5.613 1 88.69 242 PHE A O 1
ATOM 1934 N N . GLU A 1 243 ? -10.875 20.797 -6.512 1 91.31 243 GLU A N 1
ATOM 1935 C CA . GLU A 1 243 ? -11.305 22.172 -6.703 1 91.31 243 GLU A CA 1
ATOM 1936 C C . GLU A 1 243 ? -12.367 22.562 -5.684 1 91.31 243 GLU A C 1
ATOM 1938 O O . GLU A 1 243 ? -13.258 21.766 -5.371 1 91.31 243 GLU A O 1
ATOM 1943 N N . CYS A 1 244 ? -12.18 23.703 -5.188 1 92.94 244 CYS A N 1
ATOM 1944 C CA . CYS A 1 244 ? -13.172 24.172 -4.223 1 92.94 244 CYS A CA 1
ATOM 1945 C C . CYS A 1 244 ? -14.258 24.984 -4.914 1 92.94 244 CYS A C 1
ATOM 1947 O O . CYS A 1 244 ? -13.969 25.812 -5.781 1 92.94 244 CYS A O 1
ATOM 1949 N N . ASP A 1 245 ? -15.484 24.641 -4.539 1 90.56 245 ASP A N 1
ATOM 1950 C CA . ASP A 1 245 ? -16.625 25.344 -5.117 1 90.56 245 ASP A CA 1
ATOM 1951 C C . ASP A 1 245 ? -17.484 25.984 -4.027 1 90.56 245 ASP A C 1
ATOM 1953 O O . ASP A 1 245 ? -18.719 26.047 -4.156 1 90.56 245 ASP A O 1
ATOM 1957 N N . CYS A 1 246 ? -16.906 26.391 -3.02 1 90.56 246 CYS A N 1
ATOM 1958 C CA . CYS A 1 246 ? -17.641 27.016 -1.933 1 90.56 246 CYS A CA 1
ATOM 1959 C C . CYS A 1 246 ? -18.109 28.422 -2.32 1 90.56 246 CYS A C 1
ATOM 1961 O O . CYS A 1 246 ? -17.766 28.922 -3.395 1 90.56 246 CYS A O 1
ATOM 1963 N N . ASN A 1 247 ? -18.906 29.031 -1.453 1 87.06 247 ASN A N 1
ATOM 1964 C CA . ASN A 1 247 ? -19.484 30.328 -1.755 1 87.06 247 ASN A CA 1
ATOM 1965 C C . ASN A 1 247 ? -18.406 31.391 -1.96 1 87.06 247 ASN A C 1
ATOM 1967 O O . ASN A 1 247 ? -18.531 32.25 -2.844 1 87.06 247 ASN A O 1
ATOM 1971 N N . LYS A 1 248 ? -17.438 31.406 -1.174 1 88.12 248 LYS A N 1
ATOM 1972 C CA . LYS A 1 248 ? -16.344 32.375 -1.312 1 88.12 248 LYS A CA 1
ATOM 1973 C C . LYS A 1 248 ? -15.656 32.219 -2.67 1 88.12 248 LYS A C 1
ATOM 1975 O O . LYS A 1 248 ? -15.32 33.219 -3.311 1 88.12 248 LYS A O 1
ATOM 1980 N N . CYS A 1 249 ? -15.406 31.047 -3.021 1 88.81 249 CYS A N 1
ATOM 1981 C CA . CYS A 1 249 ? -14.766 30.797 -4.309 1 88.81 249 CYS A CA 1
ATOM 1982 C C . CYS A 1 249 ? -15.648 31.281 -5.457 1 88.81 249 CYS A C 1
ATOM 1984 O O . CYS A 1 249 ? -15.148 31.859 -6.426 1 88.81 249 CYS A O 1
ATOM 1986 N N . TRP A 1 250 ? -16.906 31.047 -5.297 1 86.56 250 TRP A N 1
ATOM 1987 C CA . TRP A 1 250 ? -17.828 31.516 -6.324 1 86.56 250 TRP A CA 1
ATOM 1988 C C . TRP A 1 250 ? -17.828 33.031 -6.406 1 86.56 250 TRP A C 1
ATOM 1990 O O . TRP A 1 250 ? -17.781 33.625 -7.5 1 86.56 250 TRP A O 1
ATOM 2000 N N . GLN A 1 251 ? -17.859 33.656 -5.258 1 85.88 251 GLN A N 1
ATOM 2001 C CA . GLN A 1 251 ? -17.875 35.094 -5.199 1 85.88 251 GLN A CA 1
ATOM 2002 C C . GLN A 1 251 ? -16.562 35.688 -5.746 1 85.88 251 GLN A C 1
ATOM 2004 O O . GLN A 1 251 ? -16.578 36.656 -6.504 1 85.88 251 GLN A O 1
ATOM 2009 N N . ASP A 1 252 ? -15.516 35.094 -5.328 1 84.75 252 ASP A N 1
ATOM 2010 C CA . ASP A 1 252 ? -14.203 35.594 -5.754 1 84.75 252 ASP A CA 1
ATOM 2011 C C . ASP A 1 252 ? -14.016 35.406 -7.258 1 84.75 252 ASP A C 1
ATOM 2013 O O . ASP A 1 252 ? -13.352 36.219 -7.906 1 84.75 252 ASP A O 1
ATOM 2017 N N . TYR A 1 253 ? -14.523 34.344 -7.742 1 81.19 253 TYR A N 1
ATOM 2018 C CA . TYR A 1 253 ? -14.438 34.094 -9.172 1 81.19 253 TYR A CA 1
ATOM 2019 C C . TYR A 1 253 ? -15.141 35.188 -9.977 1 81.19 253 TYR A C 1
ATOM 2021 O O . TYR A 1 253 ? -14.633 35.625 -11 1 81.19 253 TYR A O 1
ATOM 2029 N N . TYR A 1 254 ? -16.25 35.562 -9.453 1 79.25 254 TYR A N 1
ATOM 2030 C CA . TYR A 1 254 ? -17.062 36.531 -10.172 1 79.25 254 TYR A CA 1
ATOM 2031 C C . TYR A 1 254 ? -16.562 37.938 -9.898 1 79.25 254 TYR A C 1
ATOM 2033 O O . TYR A 1 254 ? -16.672 38.812 -10.75 1 79.25 254 TYR A O 1
ATOM 2041 N N . ASP A 1 255 ? -16.094 38 -8.641 1 74.94 255 ASP A N 1
ATOM 2042 C CA . ASP A 1 255 ? -15.555 39.344 -8.305 1 74.94 255 ASP A CA 1
ATOM 2043 C C . ASP A 1 255 ? -14.219 39.562 -8.992 1 74.94 255 ASP A C 1
ATOM 2045 O O . ASP A 1 255 ? -13.445 38.625 -9.219 1 74.94 255 ASP A O 1
ATOM 2049 N N . GLU A 1 256 ? -14.062 40.5 -9.906 1 60.84 256 GLU A N 1
ATOM 2050 C CA . GLU A 1 256 ? -12.781 40.812 -10.539 1 60.84 256 GLU A CA 1
ATOM 2051 C C . GLU A 1 256 ? -11.609 40.5 -9.617 1 60.84 256 GLU A C 1
ATOM 2053 O O . GLU A 1 256 ? -11.703 40.688 -8.398 1 60.84 256 GLU A O 1
ATOM 2058 N N . ALA A 1 257 ? -10.586 39.656 -10.125 1 59.56 257 ALA A N 1
ATOM 2059 C CA . ALA A 1 257 ? -9.422 39.156 -9.398 1 59.56 257 ALA A CA 1
ATOM 2060 C C . ALA A 1 257 ? -8.742 40.281 -8.609 1 59.56 257 ALA A C 1
ATOM 2062 O O . ALA A 1 257 ? -8.555 41.375 -9.117 1 59.56 257 ALA A O 1
ATOM 2063 N N . LYS A 1 258 ? -8.789 40.125 -7.164 1 62.84 258 LYS A N 1
ATOM 2064 C CA . LYS A 1 258 ? -7.973 41.062 -6.387 1 62.84 258 LYS A CA 1
ATOM 2065 C C . LYS A 1 258 ? -6.527 41.062 -6.871 1 62.84 258 LYS A C 1
ATOM 2067 O O . LYS A 1 258 ? -6.055 40.062 -7.438 1 62.84 258 LYS A O 1
ATOM 2072 N N . GLU A 1 259 ? -6.031 42.188 -7.02 1 68.56 259 GLU A N 1
ATOM 2073 C CA . GLU A 1 259 ? -4.625 42.281 -7.391 1 68.56 259 GLU A CA 1
ATOM 2074 C C . GLU A 1 259 ? -3.771 41.281 -6.586 1 68.56 259 GLU A C 1
ATOM 2076 O O . GLU A 1 259 ? -3.947 41.156 -5.375 1 68.56 259 GLU A O 1
ATOM 2081 N N . GLU A 1 260 ? -3.027 40.5 -7.289 1 77.25 260 GLU A N 1
ATOM 2082 C CA . GLU A 1 260 ? -2.207 39.469 -6.66 1 77.25 260 GLU A CA 1
ATOM 2083 C C . GLU A 1 260 ? -0.752 39.906 -6.543 1 77.25 260 GLU A C 1
ATOM 2085 O O . GLU A 1 260 ? -0.282 40.719 -7.34 1 77.25 260 GLU A O 1
ATOM 2090 N N . CYS A 1 261 ? -0.262 39.438 -5.398 1 85.25 261 CYS A N 1
ATOM 2091 C CA . CYS A 1 261 ? 1.173 39.625 -5.223 1 85.25 261 CYS A CA 1
ATOM 2092 C C . CYS A 1 261 ? 1.959 38.844 -6.27 1 85.25 261 CYS A C 1
ATOM 2094 O O . CYS A 1 261 ? 1.74 37.656 -6.449 1 85.25 261 CYS A O 1
ATOM 2096 N N . GLU A 1 262 ? 2.768 39.531 -7.004 1 85.88 262 GLU A N 1
ATOM 2097 C CA . GLU A 1 262 ? 3.6 38.875 -8.008 1 85.88 262 GLU A CA 1
ATOM 2098 C C . GLU A 1 262 ? 4.461 37.781 -7.379 1 85.88 262 GLU A C 1
ATOM 2100 O O . GLU A 1 262 ? 4.977 37.969 -6.27 1 85.88 262 GLU A O 1
ATOM 2105 N N . PRO A 1 263 ? 4.637 36.75 -8.086 1 86.12 263 PRO A N 1
ATOM 2106 C CA . PRO A 1 263 ? 5.418 35.625 -7.547 1 86.12 263 PRO A CA 1
ATOM 2107 C C . PRO A 1 263 ? 6.812 36.062 -7.09 1 86.12 263 PRO A C 1
ATOM 2109 O O . PRO A 1 263 ? 7.293 35.562 -6.059 1 86.12 263 PRO A O 1
ATOM 2112 N N . SER A 1 264 ? 7.414 36.844 -7.852 1 89.62 264 SER A N 1
ATOM 2113 C CA . SER A 1 264 ? 8.75 37.312 -7.469 1 89.62 264 SER A CA 1
ATOM 2114 C C . SER A 1 264 ? 8.719 38.062 -6.137 1 89.62 264 SER A C 1
ATOM 2116 O O . SER A 1 264 ? 9.617 37.875 -5.309 1 89.62 264 SER A O 1
ATOM 2118 N N . LEU A 1 265 ? 7.695 38.875 -5.988 1 91.06 265 LEU A N 1
ATOM 2119 C CA . LEU A 1 265 ? 7.547 39.625 -4.762 1 91.06 265 LEU A CA 1
ATOM 2120 C C . LEU A 1 265 ? 7.242 38.719 -3.576 1 91.06 265 LEU A C 1
ATOM 2122 O O . LEU A 1 265 ? 7.789 38.906 -2.488 1 91.06 265 LEU A O 1
ATOM 2126 N N . SER A 1 266 ? 6.367 37.812 -3.73 1 89.94 266 SER A N 1
ATOM 2127 C CA . SER A 1 266 ? 6.031 36.875 -2.65 1 89.94 266 SER A CA 1
ATOM 2128 C C . SER A 1 266 ? 7.246 36.094 -2.205 1 89.94 266 SER A C 1
ATOM 2130 O O . SER A 1 266 ? 7.43 35.844 -1.012 1 89.94 266 SER A O 1
ATOM 2132 N N . GLU A 1 267 ? 8.031 35.688 -3.102 1 90.44 267 GLU A N 1
ATOM 2133 C CA . GLU A 1 267 ? 9.258 34.969 -2.779 1 90.44 267 GLU A CA 1
ATOM 2134 C C . GLU A 1 267 ? 10.203 35.844 -1.951 1 90.44 267 GLU A C 1
ATOM 2136 O O . GLU A 1 267 ? 10.836 35.375 -1.008 1 90.44 267 GLU A O 1
ATOM 2141 N N . GLU 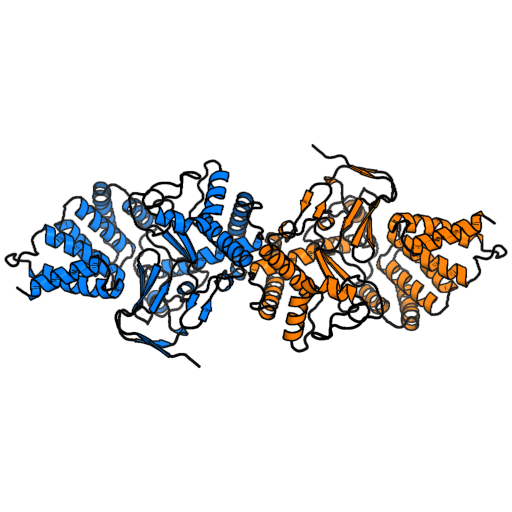A 1 268 ? 10.297 37.031 -2.379 1 92.19 268 GLU A N 1
ATOM 2142 C CA . GLU A 1 268 ? 11.141 37.969 -1.642 1 92.19 268 GLU A CA 1
ATOM 2143 C C . GLU A 1 268 ? 10.625 38.188 -0.223 1 92.19 268 GLU A C 1
ATOM 2145 O O . GLU A 1 268 ? 11.406 38.281 0.723 1 92.19 268 GLU A O 1
ATOM 2150 N N . ILE A 1 269 ? 9.359 38.281 -0.106 1 93 269 ILE A N 1
ATOM 2151 C CA . ILE A 1 269 ? 8.742 38.5 1.203 1 93 269 ILE A CA 1
ATOM 2152 C C . ILE A 1 269 ? 9.031 37.281 2.092 1 93 269 ILE A C 1
ATOM 2154 O O . ILE A 1 269 ? 9.391 37.438 3.262 1 93 269 ILE A O 1
ATOM 2158 N N . GLU A 1 270 ? 8.859 36.156 1.524 1 88.25 270 GLU A N 1
ATOM 2159 C CA . GLU A 1 270 ? 9.133 34.938 2.266 1 88.25 270 GLU A CA 1
ATOM 2160 C C . GLU A 1 270 ? 10.578 34.906 2.77 1 88.25 270 GLU A C 1
ATOM 2162 O O . GLU A 1 270 ? 10.836 34.469 3.898 1 88.25 270 GLU A O 1
ATOM 2167 N N . ALA A 1 271 ? 11.438 35.344 1.956 1 89.56 271 ALA A N 1
ATOM 2168 C CA . ALA A 1 271 ? 12.852 35.375 2.32 1 89.56 271 ALA A CA 1
ATOM 2169 C C . ALA A 1 271 ? 13.102 36.344 3.453 1 89.56 271 ALA A C 1
ATOM 2171 O O . ALA A 1 271 ? 13.883 36.094 4.367 1 89.56 271 ALA A O 1
ATOM 2172 N N . VAL A 1 272 ? 12.477 37.438 3.402 1 91.94 272 VAL A N 1
ATOM 2173 C CA . VAL A 1 272 ? 12.68 38.5 4.387 1 91.94 272 VAL A CA 1
ATOM 2174 C C . VAL A 1 272 ? 12.102 38.062 5.734 1 91.94 272 VAL A C 1
ATOM 2176 O O . VAL A 1 272 ? 12.719 38.281 6.777 1 91.94 272 VAL A O 1
ATOM 2179 N N . ILE A 1 273 ? 10.953 37.438 5.738 1 90.56 273 ILE A N 1
ATOM 2180 C CA . ILE A 1 273 ? 10.273 37.031 6.957 1 90.56 273 ILE A CA 1
ATOM 2181 C C . ILE A 1 273 ? 11.078 35.938 7.652 1 90.56 273 ILE A C 1
ATOM 2183 O O . ILE A 1 273 ? 11 35.781 8.875 1 90.56 273 ILE A O 1
ATOM 2187 N N . ALA A 1 274 ? 11.875 35.281 6.875 1 81.19 274 ALA A N 1
ATOM 2188 C CA . ALA A 1 274 ? 12.648 34.156 7.398 1 81.19 274 ALA A CA 1
ATOM 2189 C C . ALA A 1 274 ? 13.992 34.625 7.941 1 81.19 274 ALA A C 1
ATOM 2191 O O . ALA A 1 274 ? 14.727 33.844 8.547 1 81.19 274 ALA A O 1
ATOM 2192 N N . LEU A 1 275 ? 14.273 35.875 7.82 1 87.12 275 LEU A N 1
ATOM 2193 C CA . LEU A 1 275 ? 15.547 36.375 8.281 1 87.12 275 LEU A CA 1
ATOM 2194 C C . LEU A 1 275 ? 15.633 36.344 9.805 1 87.12 275 LEU A C 1
ATOM 2196 O O . LEU A 1 275 ? 14.609 36.469 10.492 1 87.12 275 LEU A O 1
ATOM 2200 N N . GLU A 1 276 ? 16.797 36.25 10.32 1 81.75 276 GLU A N 1
ATOM 2201 C CA . GLU A 1 276 ? 17.016 36.219 11.758 1 81.75 276 GLU A CA 1
ATOM 2202 C C . GLU A 1 276 ? 17.172 37.625 12.32 1 81.75 276 GLU A C 1
ATOM 2204 O O . GLU A 1 276 ? 16.75 37.906 13.438 1 81.75 276 GLU A O 1
ATOM 2209 N N . SER A 1 277 ? 17.641 38.5 11.531 1 91.62 277 SER A N 1
ATOM 2210 C CA . SER A 1 277 ? 17.922 39.844 11.984 1 91.62 277 SER A CA 1
ATOM 2211 C C . SER A 1 277 ? 16.688 40.75 11.914 1 91.62 277 SER A C 1
ATOM 2213 O O . SER A 1 277 ? 16.172 41 10.82 1 91.62 277 SER A O 1
ATOM 2215 N N . SER A 1 278 ? 16.281 41.219 13.047 1 93.81 278 SER A N 1
ATOM 2216 C CA . SER A 1 278 ? 15.125 42.125 13.094 1 93.81 278 SER A CA 1
ATOM 2217 C C . SER A 1 278 ? 15.398 43.406 12.336 1 93.81 278 SER A C 1
ATOM 2219 O O . SER A 1 278 ? 14.5 43.969 11.68 1 93.81 278 SER A O 1
ATOM 2221 N N . SER A 1 279 ? 16.594 43.844 12.469 1 95 279 SER A N 1
ATOM 2222 C CA . SER A 1 279 ? 16.953 45.062 11.789 1 95 279 SER A CA 1
ATOM 2223 C C . SER A 1 279 ? 16.859 44.906 10.273 1 95 279 SER A C 1
ATOM 2225 O O . SER A 1 279 ? 16.422 45.844 9.57 1 95 279 SER A O 1
ATOM 2227 N N . GLU A 1 280 ? 17.281 43.812 9.844 1 95.56 280 GLU A N 1
ATOM 2228 C CA . GLU A 1 280 ? 17.219 43.531 8.406 1 95.56 280 GLU A CA 1
ATOM 2229 C C . GLU A 1 280 ? 15.773 43.375 7.934 1 95.56 280 GLU A C 1
ATOM 2231 O O . GLU A 1 280 ? 15.43 43.812 6.832 1 95.56 280 GLU A O 1
ATOM 2236 N N . ILE A 1 281 ? 14.984 42.75 8.711 1 96.62 281 ILE A N 1
ATOM 2237 C CA . ILE A 1 281 ? 13.57 42.594 8.383 1 96.62 281 ILE A CA 1
ATOM 2238 C C . ILE A 1 281 ? 12.914 43.969 8.227 1 96.62 281 ILE A C 1
ATOM 2240 O O . ILE A 1 281 ? 12.141 44.188 7.289 1 96.62 281 ILE A O 1
ATOM 2244 N N . LEU A 1 282 ? 13.25 44.906 9.094 1 96.75 282 LEU A N 1
ATOM 2245 C CA . LEU A 1 282 ? 12.648 46.219 9.055 1 96.75 282 LEU A CA 1
ATOM 2246 C C . LEU A 1 282 ? 13.117 47 7.832 1 96.75 282 LEU A C 1
ATOM 2248 O O . LEU A 1 282 ? 12.312 47.688 7.172 1 96.75 282 LEU A O 1
ATOM 2252 N N . GLU A 1 283 ? 14.391 46.906 7.574 1 96.5 283 GLU A N 1
ATOM 2253 C CA . GLU A 1 283 ? 14.953 47.625 6.441 1 96.5 283 GLU A CA 1
ATOM 2254 C C . GLU A 1 283 ? 14.391 47.125 5.121 1 96.5 283 GLU A C 1
ATOM 2256 O O . GLU A 1 283 ? 13.852 47.875 4.324 1 96.5 283 GLU A O 1
ATOM 2261 N N . LYS A 1 284 ? 14.484 45.906 4.922 1 97.06 284 LYS A N 1
ATOM 2262 C CA . LYS A 1 284 ? 14.016 45.312 3.678 1 97.06 284 LYS A CA 1
ATOM 2263 C C . LYS A 1 284 ? 12.492 45.312 3.598 1 97.06 284 LYS A C 1
ATOM 2265 O O . LYS A 1 284 ? 11.922 45.406 2.508 1 97.06 284 LYS A O 1
ATOM 2270 N N . GLY A 1 285 ? 11.883 45.156 4.746 1 97 285 GLY A N 1
ATOM 2271 C CA . GLY A 1 285 ? 10.43 45.219 4.789 1 97 285 GLY A CA 1
ATOM 2272 C C . GLY A 1 285 ? 9.867 46.531 4.336 1 97 285 GLY A C 1
ATOM 2273 O O . GLY A 1 285 ? 8.836 46.594 3.662 1 97 285 GLY A O 1
ATOM 2274 N N . LYS A 1 286 ? 10.508 47.594 4.734 1 95.69 286 LYS A N 1
ATOM 2275 C CA . LYS A 1 286 ? 10.07 48.906 4.332 1 95.69 286 LYS A CA 1
ATOM 2276 C C . LYS A 1 286 ? 10.102 49.062 2.812 1 95.69 286 LYS A C 1
ATOM 2278 O O . LYS A 1 286 ? 9.195 49.656 2.225 1 95.69 286 LYS A O 1
ATOM 2283 N N . GLU A 1 287 ? 11.164 48.562 2.293 1 95.75 287 GLU A N 1
ATOM 2284 C CA . GLU A 1 287 ? 11.281 48.625 0.839 1 95.75 287 GLU A CA 1
ATOM 2285 C C . GLU A 1 287 ? 10.18 47.812 0.173 1 95.75 287 GLU A C 1
ATOM 2287 O O . GLU A 1 287 ? 9.578 48.25 -0.809 1 95.75 287 GLU A O 1
ATOM 2292 N N . LEU A 1 288 ? 9.938 46.688 0.684 1 96.31 288 LEU A N 1
ATOM 2293 C CA . LEU A 1 288 ? 8.922 45.812 0.116 1 96.31 288 LEU A CA 1
ATOM 2294 C C . LEU A 1 288 ? 7.527 46.406 0.265 1 96.31 288 LEU A C 1
ATOM 2296 O O . LEU A 1 288 ? 6.695 46.312 -0.638 1 96.31 288 LEU A O 1
ATOM 2300 N N . LEU A 1 289 ? 7.297 47.062 1.395 1 95 289 LEU A N 1
ATOM 2301 C CA . LEU A 1 289 ? 6 47.688 1.636 1 95 289 LEU A CA 1
ATOM 2302 C C . LEU A 1 289 ? 5.719 48.75 0.594 1 95 289 LEU A C 1
ATOM 2304 O O . LEU A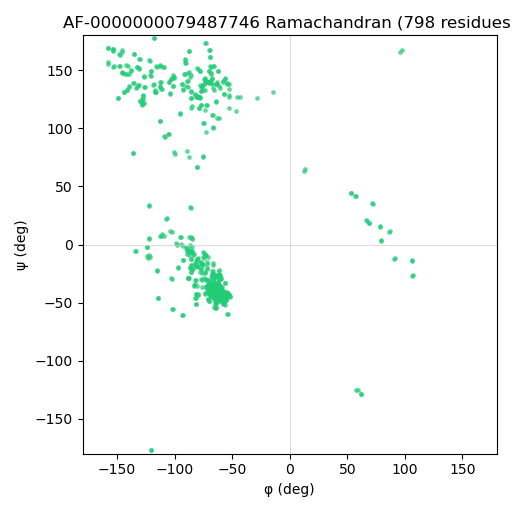 1 289 ? 4.574 48.938 0.163 1 95 289 LEU A O 1
ATOM 2308 N N . SER A 1 290 ? 6.73 49.438 0.296 1 94.06 290 SER A N 1
ATOM 2309 C CA . SER A 1 290 ? 6.578 50.5 -0.711 1 94.06 290 SER A CA 1
ATOM 2310 C C . SER A 1 290 ? 6.191 49.906 -2.062 1 94.06 290 SER A C 1
ATOM 2312 O O . SER A 1 290 ? 5.453 50.531 -2.83 1 94.06 290 SER A O 1
ATOM 2314 N N . ARG A 1 291 ? 6.645 48.781 -2.301 1 93.19 291 ARG A N 1
ATOM 2315 C CA . ARG A 1 291 ? 6.359 48.125 -3.568 1 93.19 291 ARG A CA 1
ATOM 2316 C C . ARG A 1 291 ? 4.984 47.469 -3.545 1 93.19 291 ARG A C 1
ATOM 2318 O O . ARG A 1 291 ? 4.434 47.125 -4.598 1 93.19 291 ARG A O 1
ATOM 2325 N N . MET A 1 292 ? 4.422 47.344 -2.371 1 92.69 292 MET A N 1
ATOM 2326 C CA . MET A 1 292 ? 3.154 46.625 -2.221 1 92.69 292 MET A CA 1
ATOM 2327 C C . MET A 1 292 ? 1.995 47.625 -2.072 1 92.69 292 MET A C 1
ATOM 2329 O O . MET A 1 292 ? 0.862 47.188 -1.812 1 92.69 292 MET A O 1
ATOM 2333 N N . GLU A 1 293 ? 2.217 48.812 -2.293 1 88.38 293 GLU A N 1
ATOM 2334 C CA . GLU A 1 293 ? 1.225 49.875 -2.047 1 88.38 293 GLU A CA 1
ATOM 2335 C C . GLU A 1 293 ? -0.023 49.656 -2.898 1 88.38 293 GLU A C 1
ATOM 2337 O O . GLU A 1 293 ? -1.124 50.031 -2.506 1 88.38 293 GLU A O 1
ATOM 2342 N N . HIS A 1 294 ? 0.171 49 -3.986 1 87 294 HIS A N 1
ATOM 2343 C CA . HIS A 1 294 ? -0.939 48.781 -4.906 1 87 294 HIS A CA 1
ATOM 2344 C C . HIS A 1 294 ? -1.812 47.625 -4.449 1 87 294 HIS A C 1
ATOM 2346 O O . HIS A 1 294 ? -2.939 47.469 -4.926 1 87 294 HIS A O 1
ATOM 2352 N N . LEU A 1 295 ? -1.354 46.875 -3.512 1 89.81 295 LEU A N 1
ATOM 2353 C CA . LEU A 1 295 ? -2.094 45.719 -3.041 1 89.81 295 LEU A CA 1
ATOM 2354 C C . LEU A 1 295 ? -3.088 46.094 -1.953 1 89.81 295 LEU A C 1
ATOM 2356 O O . LEU A 1 295 ? -2.828 47 -1.167 1 89.81 295 LEU A O 1
ATOM 2360 N N . PRO A 1 296 ? -4.176 45.469 -1.946 1 87 296 PRO A N 1
ATOM 2361 C CA . PRO A 1 296 ? -5.129 45.75 -0.87 1 87 296 PRO A CA 1
ATOM 2362 C C . PRO A 1 296 ? -4.605 45.312 0.503 1 87 296 PRO A C 1
ATOM 2364 O O . PRO A 1 296 ? -3.803 44.375 0.604 1 87 296 PRO A O 1
ATOM 2367 N N . PRO A 1 297 ? -5.086 45.969 1.526 1 86 297 PRO A N 1
ATOM 2368 C CA . PRO A 1 297 ? -4.633 45.656 2.883 1 86 297 PRO A CA 1
ATOM 2369 C C . PRO A 1 297 ? -4.953 44.219 3.289 1 86 297 PRO A C 1
ATOM 2371 O O . PRO A 1 297 ? -4.285 43.656 4.164 1 86 297 PRO A O 1
ATOM 2374 N N . GLU A 1 298 ? -5.883 43.656 2.66 1 87.12 298 GLU A N 1
ATOM 2375 C CA . GLU A 1 298 ? -6.316 42.312 3.02 1 87.12 298 GLU A CA 1
ATOM 2376 C C . GLU A 1 298 ? -5.484 41.281 2.297 1 87.12 298 GLU A C 1
ATOM 2378 O O . GLU A 1 298 ? -5.738 40.062 2.432 1 87.12 298 GLU A O 1
ATOM 2383 N N . ASN A 1 299 ? -4.516 41.75 1.642 1 89.25 299 ASN A N 1
ATOM 2384 C CA . ASN A 1 299 ? -3.654 40.781 0.935 1 89.25 299 ASN A CA 1
ATOM 2385 C C . ASN A 1 299 ? -2.852 39.938 1.905 1 89.25 299 ASN A C 1
ATOM 2387 O O . ASN A 1 299 ? -2.322 40.438 2.896 1 89.25 299 ASN A O 1
ATOM 2391 N N . TYR A 1 300 ? -2.773 38.688 1.561 1 90.44 300 TYR A N 1
ATOM 2392 C CA . TYR A 1 300 ? -2.117 37.719 2.432 1 90.44 300 TYR A CA 1
ATOM 2393 C C . TYR A 1 300 ? -0.679 38.125 2.721 1 90.44 300 TYR A C 1
ATOM 2395 O O . TYR A 1 300 ? -0.236 38.094 3.871 1 90.44 300 TYR A O 1
ATOM 2403 N N . TRP A 1 301 ? 0.039 38.469 1.69 1 91.81 301 TRP A N 1
ATOM 2404 C CA . TRP A 1 301 ? 1.46 38.781 1.843 1 91.81 301 TRP A CA 1
ATOM 2405 C C . TRP A 1 301 ? 1.664 40.094 2.557 1 91.81 301 TRP A C 1
ATOM 2407 O O . TRP A 1 301 ? 2.646 40.281 3.281 1 91.81 301 TRP A O 1
ATOM 2417 N N . MET A 1 302 ? 0.715 41 2.363 1 92.31 302 MET A N 1
ATOM 2418 C CA . MET A 1 302 ? 0.731 42.25 3.148 1 92.31 302 MET A CA 1
ATOM 2419 C C . MET A 1 302 ? 0.615 41.938 4.637 1 92.31 302 MET A C 1
ATOM 2421 O O . MET A 1 302 ? 1.381 42.469 5.445 1 92.31 302 MET A O 1
ATOM 2425 N N . TYR A 1 303 ? -0.28 41.125 4.938 1 92.88 303 TYR A N 1
ATOM 2426 C CA . TYR A 1 303 ? -0.476 40.719 6.324 1 92.88 303 TYR A CA 1
ATOM 2427 C C . TYR A 1 303 ? 0.781 40.062 6.887 1 92.88 303 TYR A C 1
ATOM 2429 O O . TYR A 1 303 ? 1.233 40.406 7.98 1 92.88 303 TYR A O 1
ATOM 2437 N N . GLN A 1 304 ? 1.311 39.156 6.152 1 91.69 304 GLN A N 1
ATOM 2438 C CA . GLN A 1 304 ? 2.484 38.438 6.605 1 91.69 304 GLN A CA 1
ATOM 2439 C C . GLN A 1 304 ? 3.662 39.344 6.852 1 91.69 304 GLN A C 1
ATOM 2441 O O . GLN A 1 304 ? 4.355 39.25 7.867 1 91.69 304 GLN A O 1
ATOM 2446 N N . LEU A 1 305 ? 3.879 40.219 5.922 1 94.69 305 LEU A N 1
ATOM 2447 C CA . LEU A 1 305 ? 4.992 41.156 6.043 1 94.69 305 LEU A CA 1
ATOM 2448 C C . LEU A 1 305 ? 4.785 42.094 7.23 1 94.69 305 LEU A C 1
ATOM 2450 O O . LEU A 1 305 ? 5.723 42.344 7.992 1 94.69 305 LEU A O 1
ATOM 2454 N N . ARG A 1 306 ? 3.594 42.594 7.371 1 95.69 306 ARG A N 1
ATOM 2455 C CA . ARG A 1 306 ? 3.279 43.5 8.477 1 95.69 306 ARG A CA 1
ATOM 2456 C C . ARG A 1 306 ? 3.492 42.781 9.82 1 95.69 306 ARG A C 1
ATOM 2458 O O . ARG A 1 306 ? 4 43.406 10.766 1 95.69 306 ARG A O 1
ATOM 2465 N N . CYS A 1 307 ? 3.092 41.594 9.922 1 93.94 307 CYS A N 1
ATOM 2466 C CA . CYS A 1 307 ? 3.293 40.812 11.148 1 93.94 307 CYS A CA 1
ATOM 2467 C C . CYS A 1 307 ? 4.777 40.688 11.469 1 93.94 307 CYS A C 1
ATOM 2469 O O . CYS A 1 307 ? 5.191 40.875 12.609 1 93.94 307 CYS A O 1
ATOM 2471 N N . ALA A 1 308 ? 5.527 40.375 10.453 1 94.56 308 ALA A N 1
ATOM 2472 C CA . ALA A 1 308 ? 6.969 40.219 10.648 1 94.56 308 ALA A CA 1
ATOM 2473 C C . ALA A 1 308 ? 7.602 41.531 11.086 1 94.56 308 ALA A C 1
ATOM 2475 O O . ALA A 1 308 ? 8.453 41.562 11.977 1 94.56 308 ALA A O 1
ATOM 2476 N N . MET A 1 309 ? 7.219 42.562 10.461 1 96.62 309 MET A N 1
ATOM 2477 C CA . MET A 1 309 ? 7.762 43.906 10.789 1 96.62 309 MET A CA 1
ATOM 2478 C C . MET A 1 309 ? 7.312 44.344 12.18 1 96.62 309 MET A C 1
ATOM 2480 O O . MET A 1 309 ? 8.055 45.031 12.891 1 96.62 309 MET A O 1
ATOM 2484 N N . GLN A 1 310 ? 6.094 43.969 12.531 1 96.56 310 GLN A N 1
ATOM 2485 C CA . GLN A 1 310 ? 5.621 44.25 13.883 1 96.56 310 GLN A CA 1
ATOM 2486 C C . GLN A 1 310 ? 6.535 43.625 14.93 1 96.56 310 GLN A C 1
ATOM 2488 O O . GLN A 1 310 ? 6.973 44.281 15.867 1 96.56 310 GLN A O 1
ATOM 2493 N N . SER A 1 311 ? 6.762 42.438 14.75 1 94.56 311 SER A N 1
ATOM 2494 C CA . SER A 1 311 ? 7.602 41.688 15.68 1 94.56 311 SER A CA 1
ATOM 2495 C C . SER A 1 311 ? 9.023 42.219 15.695 1 94.56 311 SER A C 1
ATOM 2497 O O . SER A 1 311 ? 9.633 42.344 16.766 1 94.56 311 SER A O 1
ATOM 2499 N N . ALA A 1 312 ? 9.555 42.469 14.539 1 95.75 312 ALA A N 1
ATOM 2500 C CA . ALA A 1 312 ? 10.914 43 14.422 1 95.75 312 ALA A CA 1
ATOM 2501 C C . ALA A 1 312 ? 11.039 44.344 15.102 1 95.75 312 ALA A C 1
ATOM 2503 O O . ALA A 1 312 ? 12.008 44.625 15.812 1 95.75 312 ALA A O 1
ATOM 2504 N N . ALA A 1 313 ? 10.117 45.219 14.836 1 97.25 313 ALA A N 1
ATOM 2505 C CA . ALA A 1 313 ? 10.125 46.531 15.43 1 97.25 313 ALA A CA 1
ATOM 2506 C C . ALA A 1 313 ? 10.062 46.469 16.953 1 97.25 313 ALA A C 1
ATOM 2508 O O . ALA A 1 313 ? 10.719 47.25 17.656 1 97.25 313 ALA A O 1
ATOM 2509 N N . PHE A 1 314 ? 9.266 45.625 17.438 1 95.62 314 PHE A N 1
ATOM 2510 C CA . PHE A 1 314 ? 9.164 45.438 18.875 1 95.62 314 PHE A CA 1
ATOM 2511 C C . PHE A 1 314 ? 10.508 45 19.469 1 95.62 314 PHE A C 1
ATOM 2513 O O . PHE A 1 314 ? 10.93 45.531 20.5 1 95.62 314 PHE A O 1
ATOM 2520 N N . THR A 1 315 ? 11.102 44.094 18.797 1 94.5 315 THR A N 1
ATOM 2521 C CA . THR A 1 315 ? 12.391 43.562 19.25 1 94.5 315 THR A CA 1
ATOM 2522 C C . THR A 1 315 ? 13.445 44.688 19.266 1 94.5 315 THR A C 1
ATOM 2524 O O . THR A 1 315 ? 14.305 44.719 20.156 1 94.5 315 THR A O 1
ATOM 2527 N N . GLU A 1 316 ? 13.359 45.562 18.344 1 96.19 316 GLU A N 1
ATOM 2528 C CA . GLU A 1 316 ? 14.297 46.688 18.25 1 96.19 316 GLU A CA 1
ATOM 2529 C C . GLU A 1 316 ? 13.859 47.844 19.125 1 96.19 316 GLU A C 1
ATOM 2531 O O . GLU A 1 316 ? 14.406 48.938 19.016 1 96.19 316 GLU A O 1
ATOM 2536 N N . GLU A 1 317 ? 12.797 47.625 19.891 1 95.88 317 GLU A N 1
ATOM 2537 C CA . GLU A 1 317 ? 12.266 48.594 20.859 1 95.88 317 GLU A CA 1
ATOM 2538 C C . GLU A 1 317 ? 11.688 49.812 20.156 1 95.88 317 GLU A C 1
ATOM 2540 O O . GLU A 1 317 ? 11.773 50.938 20.672 1 95.88 317 GLU A O 1
ATOM 2545 N N . GLN A 1 318 ? 11.391 49.625 18.938 1 96.56 318 GLN A N 1
ATOM 2546 C CA . GLN A 1 318 ? 10.625 50.656 18.219 1 96.56 318 GLN A CA 1
ATOM 2547 C C . GLN A 1 318 ? 9.125 50.406 18.375 1 96.56 318 GLN A C 1
ATOM 2549 O O . GLN A 1 318 ? 8.438 50.094 17.391 1 96.56 318 GLN A O 1
ATOM 2554 N N . TYR A 1 319 ? 8.609 50.812 19.469 1 96.44 319 TYR A N 1
ATOM 2555 C CA . TYR A 1 319 ? 7.281 50.375 19.891 1 96.44 319 TYR A CA 1
ATOM 2556 C C . TYR A 1 319 ? 6.195 51.094 19.094 1 96.44 319 TYR A C 1
ATOM 2558 O O . TYR A 1 319 ? 5.152 50.5 18.797 1 96.44 319 TYR A O 1
ATOM 2566 N N . TYR A 1 320 ? 6.418 52.312 18.797 1 95.56 320 TYR A N 1
ATOM 2567 C CA . TYR A 1 320 ? 5.434 53.031 17.984 1 95.56 320 TYR A CA 1
ATOM 2568 C C . TYR A 1 320 ? 5.309 52.406 16.609 1 95.56 320 TYR A C 1
ATOM 2570 O O . TYR A 1 320 ? 4.199 52.25 16.094 1 95.56 320 TYR A O 1
ATOM 2578 N N . ASP A 1 321 ? 6.457 52.156 16.031 1 96.44 321 ASP A N 1
ATOM 2579 C CA . ASP A 1 321 ? 6.445 51.469 14.727 1 96.44 321 ASP A CA 1
ATOM 2580 C C . ASP A 1 321 ? 5.777 50.125 14.812 1 96.44 321 ASP A C 1
ATOM 2582 O O . ASP A 1 321 ? 5.047 49.719 13.898 1 96.44 321 ASP A O 1
ATOM 2586 N N . SER A 1 322 ? 6.09 49.344 15.82 1 97.56 322 SER A N 1
ATOM 2587 C CA . SER A 1 322 ? 5.457 48.062 16.047 1 97.56 322 SER A CA 1
ATOM 2588 C C . SER A 1 322 ? 3.938 48.188 16.109 1 97.56 322 SER A C 1
ATOM 2590 O O . SER A 1 322 ? 3.221 47.375 15.516 1 97.56 322 SER A O 1
ATOM 2592 N N . LEU A 1 323 ? 3.455 49.219 16.766 1 96.12 323 LEU A N 1
ATOM 2593 C CA . LEU A 1 323 ? 2.023 49.469 16.891 1 96.12 323 LEU A CA 1
ATOM 2594 C C . LEU A 1 323 ? 1.406 49.781 15.539 1 96.12 323 LEU A C 1
ATOM 2596 O O . LEU A 1 323 ? 0.293 49.344 15.242 1 96.12 323 LEU A O 1
ATOM 2600 N N . GLN A 1 324 ? 2.082 50.562 14.812 1 95.5 324 GLN A N 1
ATOM 2601 C CA . GLN A 1 324 ? 1.568 50.938 13.5 1 95.5 324 GLN A CA 1
ATOM 2602 C C . GLN A 1 324 ? 1.442 49.719 12.594 1 95.5 324 GLN A C 1
ATOM 2604 O O . GLN A 1 324 ? 0.419 49.531 11.93 1 95.5 324 GLN A O 1
ATOM 2609 N N . HIS A 1 325 ? 2.49 48.938 12.523 1 97 325 HIS A N 1
ATOM 2610 C CA . HIS A 1 325 ? 2.43 47.719 11.719 1 97 325 HIS A CA 1
ATOM 2611 C C . HIS A 1 325 ? 1.332 46.781 12.219 1 97 325 HIS A C 1
ATOM 2613 O O . HIS A 1 325 ? 0.627 46.156 11.414 1 97 325 HIS A O 1
ATOM 2619 N N . GLY A 1 326 ? 1.224 46.625 13.484 1 96.25 326 GLY A N 1
ATOM 2620 C CA . GLY A 1 326 ? 0.167 45.812 14.07 1 96.25 326 GLY A CA 1
ATOM 2621 C C . GLY A 1 326 ? -1.225 46.281 13.695 1 96.25 326 GLY A C 1
ATOM 2622 O O . GLY A 1 326 ? -2.102 45.469 13.398 1 96.25 326 GLY A O 1
ATOM 2623 N N . TYR A 1 327 ? -1.407 47.531 13.781 1 94.5 327 TYR A N 1
ATOM 2624 C CA . TYR A 1 327 ? -2.701 48.094 13.43 1 94.5 327 TYR A CA 1
ATOM 2625 C C . TYR A 1 327 ? -3.072 47.781 11.992 1 94.5 327 TYR A C 1
ATOM 2627 O O . TYR A 1 327 ? -4.203 47.375 11.711 1 94.5 327 TYR A O 1
ATOM 2635 N N . HIS A 1 328 ? -2.135 47.938 11.117 1 94.56 328 HIS A N 1
ATOM 2636 C CA . HIS A 1 328 ? -2.385 47.656 9.711 1 94.56 328 HIS A CA 1
ATOM 2637 C C . HIS A 1 328 ? -2.66 46.156 9.508 1 94.56 328 HIS A C 1
ATOM 2639 O O . HIS A 1 328 ? -3.512 45.781 8.695 1 94.56 328 HIS A O 1
ATOM 2645 N N . ALA A 1 329 ? -1.907 45.344 10.18 1 94.44 329 ALA A N 1
ATOM 2646 C CA . ALA A 1 329 ? -2.143 43.906 10.102 1 94.44 329 ALA A CA 1
ATOM 2647 C C . ALA A 1 329 ? -3.52 43.531 10.641 1 94.44 329 ALA A C 1
ATOM 2649 O O . ALA A 1 329 ? -4.23 42.719 10.055 1 94.44 329 ALA A O 1
ATOM 2650 N N . TYR A 1 330 ? -3.852 44.094 11.719 1 94.12 330 TYR A N 1
ATOM 2651 C CA . TYR A 1 330 ? -5.141 43.875 12.359 1 94.12 330 TYR A CA 1
ATOM 2652 C C . TYR A 1 330 ? -6.289 44.219 11.422 1 94.12 330 TYR A C 1
ATOM 2654 O O . TYR A 1 330 ? -7.25 43.469 11.289 1 94.12 330 TYR A O 1
ATOM 2662 N N . MET A 1 331 ? -6.18 45.312 10.789 1 90.94 331 MET A N 1
ATOM 2663 C CA . MET A 1 331 ? -7.227 45.812 9.891 1 90.94 331 MET A CA 1
ATOM 2664 C C . MET A 1 331 ? -7.285 44.969 8.617 1 90.94 331 MET A C 1
ATOM 2666 O O . MET A 1 331 ? -8.305 44.969 7.93 1 90.94 331 MET A O 1
ATOM 2670 N N . GLY A 1 332 ? -6.238 44.312 8.344 1 89 332 GLY A N 1
ATOM 2671 C CA . GLY A 1 332 ? -6.145 43.562 7.09 1 89 332 GLY A CA 1
ATOM 2672 C C . GLY A 1 332 ? -6.746 42.188 7.168 1 89 332 GLY A C 1
ATOM 2673 O O . GLY A 1 332 ? -6.719 41.438 6.191 1 89 332 GLY A O 1
ATOM 2674 N N . THR A 1 333 ? -7.238 41.781 8.281 1 89.19 333 THR A N 1
ATOM 2675 C CA . THR A 1 333 ? -7.797 40.438 8.398 1 89.19 333 THR A CA 1
ATOM 2676 C C . THR A 1 333 ? -9.023 40.438 9.312 1 89.19 333 THR A C 1
ATOM 2678 O O . THR A 1 333 ? -9.117 41.25 10.234 1 89.19 333 THR A O 1
ATOM 2681 N N . ASP A 1 334 ? -9.953 39.562 8.969 1 84.19 334 ASP A N 1
ATOM 2682 C CA . ASP A 1 334 ? -11.109 39.375 9.836 1 84.19 334 ASP A CA 1
ATOM 2683 C C . ASP A 1 334 ? -11.07 38.031 10.539 1 84.19 334 ASP A C 1
ATOM 2685 O O . ASP A 1 334 ? -12.039 37.625 11.195 1 84.19 334 ASP A O 1
ATOM 2689 N N . VAL A 1 335 ? -9.977 37.344 10.391 1 84.25 335 VAL A N 1
ATOM 2690 C CA . VAL A 1 335 ? -9.812 36.031 11.016 1 84.25 335 VAL A CA 1
ATOM 2691 C C . VAL A 1 335 ? -9.438 36.188 12.484 1 84.25 335 VAL A C 1
ATOM 2693 O O . VAL A 1 335 ? -8.398 36.781 12.805 1 84.25 335 VAL A O 1
ATOM 2696 N N . ALA A 1 336 ? -10.156 35.562 13.305 1 84.38 336 ALA A N 1
ATOM 2697 C CA . ALA A 1 336 ? -10.055 35.812 14.75 1 84.38 336 ALA A CA 1
ATOM 2698 C C . ALA A 1 336 ? -8.68 35.406 15.273 1 84.38 336 ALA A C 1
ATOM 2700 O O . ALA A 1 336 ? -8.062 36.156 16.031 1 84.38 336 ALA A O 1
ATOM 2701 N N . SER A 1 337 ? -8.211 34.281 14.914 1 83.75 337 SER A N 1
ATOM 2702 C CA . SER A 1 337 ? -6.934 33.812 15.438 1 83.75 337 SER A CA 1
ATOM 2703 C C . SER A 1 337 ? -5.781 34.688 14.969 1 83.75 337 SER A C 1
ATOM 2705 O O . SER A 1 337 ? -4.812 34.906 15.703 1 83.75 337 SER A O 1
ATOM 2707 N N . TYR A 1 338 ? -5.875 35.25 13.75 1 86.31 338 TYR A N 1
ATOM 2708 C CA . TYR A 1 338 ? -4.875 36.156 13.227 1 86.31 338 TYR A CA 1
ATOM 2709 C C . TYR A 1 338 ? -4.902 37.469 13.984 1 86.31 338 TYR A C 1
ATOM 2711 O O . TYR A 1 338 ? -3.852 38.031 14.344 1 86.31 338 TYR A O 1
ATOM 2719 N N . GLN A 1 339 ? -6.086 37.875 14.234 1 90.31 339 GLN A N 1
ATOM 2720 C CA . GLN A 1 339 ? -6.262 39.125 14.953 1 90.31 339 GLN A CA 1
ATOM 2721 C C . GLN A 1 339 ? -5.75 39.031 16.391 1 90.31 339 GLN A C 1
ATOM 2723 O O . GLN A 1 339 ? -5.117 39.969 16.906 1 90.31 339 GLN A O 1
ATOM 2728 N N . ALA A 1 340 ? -6.027 37.938 16.969 1 87.44 340 ALA A N 1
ATOM 2729 C CA . ALA A 1 340 ? -5.656 37.719 18.375 1 87.44 340 ALA A CA 1
ATOM 2730 C C . ALA A 1 340 ? -4.148 37.875 18.562 1 87.44 340 ALA A C 1
ATOM 2732 O O . ALA A 1 340 ? -3.695 38.562 19.484 1 87.44 340 ALA A O 1
ATOM 2733 N N . LYS A 1 341 ? -3.41 37.344 17.703 1 86 341 LYS A N 1
ATOM 2734 C CA . LYS A 1 341 ? -1.955 37.375 17.812 1 86 341 LYS A CA 1
ATOM 2735 C C . LYS A 1 341 ? -1.417 38.781 17.641 1 86 341 LYS A C 1
ATOM 2737 O O . LYS A 1 341 ? -0.528 39.219 18.375 1 86 341 LYS A O 1
ATOM 2742 N N . VAL A 1 342 ? -1.938 39.406 16.703 1 92.19 342 VAL A N 1
ATOM 2743 C CA . VAL A 1 342 ? -1.524 40.781 16.422 1 92.19 342 VAL A CA 1
ATOM 2744 C C . VAL A 1 342 ? -1.856 41.688 17.609 1 92.19 342 VAL A C 1
ATOM 2746 O O . VAL A 1 342 ? -1.033 42.5 18.016 1 92.19 342 VAL A O 1
ATOM 2749 N N . LEU A 1 343 ? -2.99 41.5 18.172 1 92.38 343 LEU A N 1
ATOM 2750 C CA . LE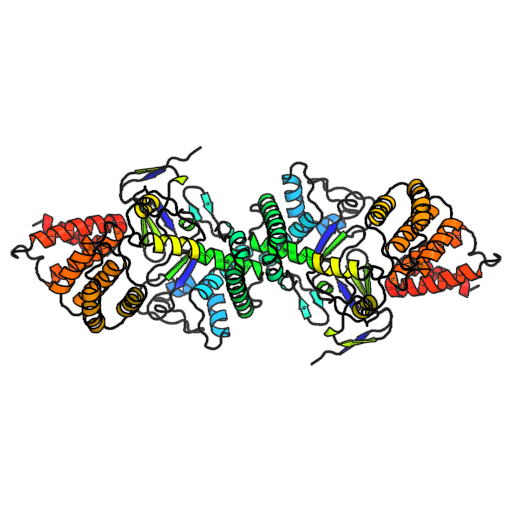U A 1 343 ? -3.465 42.344 19.266 1 92.38 343 LEU A CA 1
ATOM 2751 C C . LEU A 1 343 ? -2.623 42.125 20.516 1 92.38 343 LEU A C 1
ATOM 2753 O O . LEU A 1 343 ? -2.402 43.062 21.281 1 92.38 343 LEU A O 1
ATOM 2757 N N . TYR A 1 344 ? -2.197 41 20.703 1 90.31 344 TYR A N 1
ATOM 2758 C CA . TYR A 1 344 ? -1.346 40.75 21.859 1 90.31 344 TYR A CA 1
ATOM 2759 C C . TYR A 1 344 ? -0.041 41.531 21.75 1 90.31 344 TYR A C 1
ATOM 2761 O O . TYR A 1 344 ? 0.395 42.156 22.734 1 90.31 344 TYR A O 1
ATOM 2769 N N . THR A 1 345 ? 0.556 41.438 20.609 1 92.25 345 THR A N 1
ATOM 2770 C CA . THR A 1 345 ? 1.796 42.188 20.422 1 92.25 345 THR A CA 1
ATOM 2771 C C . THR A 1 345 ? 1.558 43.688 20.547 1 92.25 345 THR A C 1
ATOM 2773 O O . THR A 1 345 ? 2.412 44.406 21.062 1 92.25 345 THR A O 1
ATOM 2776 N N . MET A 1 346 ? 0.466 44.125 20.078 1 94.25 346 MET A N 1
ATOM 2777 C CA . MET A 1 346 ? 0.113 45.531 20.234 1 94.25 346 MET A CA 1
ATOM 2778 C C . MET A 1 346 ? -0.037 45.875 21.719 1 94.25 346 MET A C 1
ATOM 2780 O O . MET A 1 346 ? 0.443 46.938 22.156 1 94.25 346 MET A O 1
ATOM 2784 N N . TYR A 1 347 ? -0.688 45.031 22.422 1 92.5 347 TYR A N 1
ATOM 2785 C CA . TYR A 1 347 ? -0.842 45.219 23.859 1 92.5 347 TYR A CA 1
ATOM 2786 C C . TYR A 1 347 ? 0.513 45.375 24.531 1 92.5 347 TYR A C 1
ATOM 2788 O O . TYR A 1 347 ? 0.704 46.281 25.344 1 92.5 347 TYR A O 1
ATOM 2796 N N . LEU A 1 348 ? 1.41 44.594 24.203 1 92.75 348 LEU A N 1
ATOM 2797 C CA . LEU A 1 348 ? 2.746 44.656 24.781 1 92.75 348 LEU A CA 1
ATOM 2798 C C . LEU A 1 348 ? 3.408 46 24.453 1 92.75 348 LEU A C 1
ATOM 2800 O O . LEU A 1 348 ? 4.047 46.625 25.312 1 92.75 348 LEU A O 1
ATOM 2804 N N . ALA A 1 349 ? 3.297 46.375 23.219 1 94.81 349 ALA A N 1
ATOM 2805 C CA . ALA A 1 349 ? 3.898 47.625 22.781 1 94.81 349 ALA A CA 1
ATOM 2806 C C . ALA A 1 349 ? 3.285 48.812 23.516 1 94.81 349 ALA A C 1
ATOM 2808 O O . ALA A 1 349 ? 3.994 49.75 23.906 1 94.81 349 ALA A O 1
ATOM 2809 N N . LEU A 1 350 ? 2.031 48.812 23.719 1 94.25 350 LEU A N 1
ATOM 2810 C CA . LEU A 1 350 ? 1.341 49.906 24.422 1 94.25 350 LEU A CA 1
ATOM 2811 C C . LEU A 1 350 ? 1.817 50 25.859 1 94.25 350 LEU A C 1
ATOM 2813 O O . LEU A 1 350 ? 1.967 51.094 26.406 1 94.25 350 LEU A O 1
ATOM 2817 N N . ARG A 1 351 ? 2.012 48.875 26.438 1 92.75 351 ARG A N 1
ATOM 2818 C CA . ARG A 1 351 ? 2.529 48.844 27.797 1 92.75 351 ARG A CA 1
ATOM 2819 C C . ARG A 1 351 ? 3.922 49.469 27.875 1 92.75 351 ARG A C 1
ATOM 2821 O O . ARG A 1 351 ? 4.211 50.25 28.781 1 92.75 351 ARG A O 1
ATOM 2828 N N . GLU A 1 352 ? 4.707 49.094 26.922 1 95 352 GLU A N 1
ATOM 2829 C CA . GLU A 1 352 ? 6.066 49.656 26.906 1 95 352 GLU A CA 1
ATOM 2830 C C . GLU A 1 352 ? 6.062 51.156 26.672 1 95 352 GLU A C 1
ATOM 2832 O O . GLU A 1 352 ? 6.945 51.875 27.156 1 95 352 GLU A O 1
ATOM 2837 N N . LEU A 1 353 ? 5.066 51.656 26 1 94.75 353 LEU A N 1
ATOM 2838 C CA . LEU A 1 353 ? 4.938 53.062 25.719 1 94.75 353 LEU A CA 1
ATOM 2839 C C . LEU A 1 353 ? 4.316 53.812 26.891 1 94.75 353 LEU A C 1
ATOM 2841 O O . LEU A 1 353 ? 4.223 55.062 26.875 1 94.75 353 LEU A O 1
ATOM 2845 N N . GLY A 1 354 ? 3.854 53 27.891 1 93.06 354 GLY A N 1
ATOM 2846 C CA . GLY A 1 354 ? 3.309 53.594 29.094 1 93.06 354 GLY A CA 1
ATOM 2847 C C . GLY A 1 354 ? 1.831 53.938 29 1 93.06 354 GLY A C 1
ATOM 2848 O O . GLY A 1 354 ? 1.28 54.625 29.844 1 93.06 354 GLY A O 1
ATOM 2849 N N . TRP A 1 355 ? 1.218 53.469 27.969 1 92.25 355 TRP A N 1
ATOM 2850 C CA . TRP A 1 355 ? -0.191 53.781 27.75 1 92.25 355 TRP A CA 1
ATOM 2851 C C . TRP A 1 355 ? -1.072 53.062 28.766 1 92.25 355 TRP A C 1
ATOM 2853 O O . TRP A 1 355 ? -2.252 53.375 28.922 1 92.25 355 TRP A O 1
ATOM 2863 N N . ASN A 1 356 ? -0.543 52.156 29.5 1 90.94 356 ASN A N 1
ATOM 2864 C CA . ASN A 1 356 ? -1.269 51.438 30.547 1 90.94 356 ASN A CA 1
ATOM 2865 C C . ASN A 1 356 ? -1.476 52.312 31.766 1 90.94 356 ASN A C 1
ATOM 2867 O O . ASN A 1 356 ? -2.277 52 32.656 1 90.94 356 ASN A O 1
ATOM 2871 N N . ASN A 1 357 ? -0.784 53.406 31.75 1 91.25 357 ASN A N 1
ATOM 2872 C CA . ASN A 1 357 ? -0.98 54.375 32.844 1 91.25 357 ASN A CA 1
ATOM 2873 C C . ASN A 1 357 ? -2.27 55.156 32.656 1 91.25 357 ASN A C 1
ATOM 2875 O O . ASN A 1 357 ? -2.51 55.719 31.578 1 91.25 357 ASN A O 1
ATOM 2879 N N . GLU A 1 358 ? -3.023 55.344 33.625 1 89.88 358 GLU A N 1
ATOM 2880 C CA . GLU A 1 358 ? -4.34 55.969 33.562 1 89.88 358 GLU A CA 1
ATOM 2881 C C . GLU A 1 358 ? -4.238 57.469 33.188 1 89.88 358 GLU A C 1
ATOM 2883 O O . GLU A 1 358 ? -5.148 58 32.562 1 89.88 358 GLU A O 1
ATOM 2888 N N . ASP A 1 359 ? -3.152 58 33.531 1 91.88 359 ASP A N 1
ATOM 2889 C CA . ASP A 1 359 ? -2.982 59.438 33.281 1 91.88 359 ASP A CA 1
ATOM 2890 C C . ASP A 1 359 ? -2.49 59.688 31.875 1 91.88 359 ASP A C 1
ATOM 2892 O O . ASP A 1 359 ? -2.443 60.844 31.438 1 91.88 359 ASP A O 1
ATOM 2896 N N . HIS A 1 360 ? -2.203 58.656 31.203 1 92.19 360 HIS A N 1
ATOM 2897 C CA . HIS A 1 360 ? -1.694 58.844 29.844 1 92.19 360 HIS A CA 1
ATOM 2898 C C . HIS A 1 360 ? -2.807 59.25 28.891 1 92.19 360 HIS A C 1
ATOM 2900 O O . HIS A 1 360 ? -3.932 58.75 28.984 1 92.19 360 HIS A O 1
ATOM 2906 N N . GLU A 1 361 ? -2.559 60.094 27.969 1 92.25 361 GLU A N 1
ATOM 2907 C CA . GLU A 1 361 ? -3.549 60.656 27.062 1 92.25 361 GLU A CA 1
ATOM 2908 C C . GLU A 1 361 ? -4.164 59.562 26.172 1 92.25 361 GLU A C 1
ATOM 2910 O O . GLU A 1 361 ? -5.316 59.688 25.75 1 92.25 361 GLU A O 1
ATOM 2915 N N . HIS A 1 362 ? -3.424 58.562 25.938 1 91.31 362 HIS A N 1
ATOM 2916 C CA . HIS A 1 362 ? -3.898 57.531 25.031 1 91.31 362 HIS A CA 1
ATOM 2917 C C . HIS A 1 362 ? -4.293 56.25 25.781 1 91.31 362 HIS A C 1
ATOM 2919 O O . HIS A 1 362 ? -4.352 55.156 25.203 1 91.31 362 HIS A O 1
ATOM 2925 N N . HIS A 1 363 ? -4.59 56.344 27 1 93.25 363 HIS A N 1
ATOM 2926 C CA . HIS A 1 363 ? -4.926 55.219 27.844 1 93.25 363 HIS A CA 1
ATOM 2927 C C . HIS A 1 363 ? -6.141 54.469 27.312 1 93.25 363 HIS A C 1
ATOM 2929 O O . HIS A 1 363 ? -6.238 53.25 27.453 1 93.25 363 HIS A O 1
ATOM 2935 N N . LYS A 1 364 ? -7.031 55.188 26.641 1 91.88 364 LYS A N 1
ATOM 2936 C CA . LYS A 1 364 ? -8.25 54.594 26.109 1 91.88 364 LYS A CA 1
ATOM 2937 C C . LYS A 1 364 ? -7.926 53.531 25.078 1 91.88 364 LYS A C 1
ATOM 2939 O O . LYS A 1 364 ? -8.625 52.5 24.984 1 91.88 364 LYS A O 1
ATOM 2944 N N . TYR A 1 365 ? -6.941 53.75 24.344 1 90.69 365 TYR A N 1
ATOM 2945 C CA . TYR A 1 365 ? -6.555 52.781 23.312 1 90.69 365 TYR A CA 1
ATOM 2946 C C . TYR A 1 365 ? -5.988 51.5 23.938 1 90.69 365 TYR A C 1
ATOM 2948 O O . TYR A 1 365 ? -6.184 50.406 23.406 1 90.69 365 TYR A O 1
ATOM 2956 N N . TYR A 1 366 ? -5.277 51.719 25 1 93.19 366 TYR A N 1
ATOM 2957 C CA . TYR A 1 366 ? -4.781 50.562 25.75 1 93.19 366 TYR A CA 1
ATOM 2958 C C . TYR A 1 366 ? -5.938 49.688 26.266 1 93.19 366 TYR A C 1
ATOM 2960 O O . TYR A 1 366 ? -5.914 48.469 26.109 1 93.19 366 TYR A O 1
ATOM 2968 N N . LEU A 1 367 ? -6.949 50.344 26.781 1 92.44 367 LEU A N 1
ATOM 2969 C CA . LEU A 1 367 ? -8.109 49.625 27.297 1 92.44 367 LEU A CA 1
ATOM 2970 C C . LEU A 1 367 ? -8.828 48.875 26.188 1 92.44 367 LEU A C 1
ATOM 2972 O O . LEU A 1 367 ? -9.281 47.75 26.391 1 92.44 367 LEU A O 1
ATOM 2976 N N . GLU A 1 368 ? -8.961 49.5 25.141 1 91.19 368 GLU A N 1
ATOM 2977 C CA . GLU A 1 368 ? -9.633 48.875 24 1 91.19 368 GLU A CA 1
ATOM 2978 C C . GLU A 1 368 ? -8.875 47.656 23.5 1 91.19 368 GLU A C 1
ATOM 2980 O O . GLU A 1 368 ? -9.469 46.594 23.219 1 91.19 368 GLU A O 1
ATOM 2985 N N . CYS A 1 369 ? -7.594 47.781 23.328 1 92.25 369 CYS A N 1
ATOM 2986 C CA . CYS A 1 369 ? -6.742 46.688 22.891 1 92.25 369 CYS A CA 1
ATOM 2987 C C . CYS A 1 369 ? -6.824 45.5 23.859 1 92.25 369 CYS A C 1
ATOM 2989 O O . CYS A 1 369 ? -6.914 44.344 23.438 1 92.25 369 CYS A O 1
ATOM 2991 N N . LEU A 1 370 ? -6.758 45.844 25.094 1 91.81 370 LEU A N 1
ATOM 2992 C CA . LEU A 1 370 ? -6.828 44.844 26.141 1 91.81 370 LEU A CA 1
ATOM 2993 C C . LEU A 1 370 ? -8.164 44.094 26.109 1 91.81 370 LEU A C 1
ATOM 2995 O O . LEU A 1 370 ? -8.211 42.875 26.203 1 91.81 370 LEU A O 1
ATOM 2999 N N . ARG A 1 371 ? -9.219 44.844 25.953 1 90.25 371 ARG A N 1
ATOM 3000 C CA . ARG A 1 371 ? -10.555 44.281 25.922 1 90.25 371 ARG A CA 1
ATOM 3001 C C . ARG A 1 371 ? -10.727 43.375 24.703 1 90.25 371 ARG A C 1
ATOM 3003 O O . ARG A 1 371 ? -11.125 42.219 24.844 1 90.25 371 ARG A O 1
ATOM 3010 N N . LYS A 1 372 ? -10.484 43.844 23.562 1 90 372 LYS A N 1
ATOM 3011 C CA . LYS A 1 372 ? -10.641 43.094 22.312 1 90 372 LYS A CA 1
ATOM 3012 C C . LYS A 1 372 ? -9.672 41.938 22.266 1 90 372 LYS A C 1
ATOM 3014 O O . LYS A 1 372 ? -10.062 40.812 21.906 1 90 372 LYS A O 1
ATOM 3019 N N . GLY A 1 373 ? -8.422 42.25 22.516 1 89.44 373 GLY A N 1
ATOM 3020 C CA . GLY A 1 373 ? -7.41 41.188 22.547 1 89.44 373 GLY A CA 1
ATOM 3021 C C . GLY A 1 373 ? -7.719 40.094 23.531 1 89.44 373 GLY A C 1
ATOM 3022 O O . GLY A 1 373 ? -7.582 38.906 23.219 1 89.44 373 GLY A O 1
ATOM 3023 N N . GLY A 1 374 ? -8.078 40.469 24.703 1 87.81 374 GLY A N 1
ATOM 3024 C CA . GLY A 1 374 ? -8.43 39.5 25.719 1 87.81 374 GLY A CA 1
ATOM 3025 C C . GLY A 1 374 ? -9.578 38.594 25.312 1 87.81 374 GLY A C 1
ATOM 3026 O O . GLY A 1 374 ? -9.5 37.375 25.5 1 87.81 374 GLY A O 1
ATOM 3027 N N . SER A 1 375 ? -10.609 39.188 24.797 1 88.06 375 SER A N 1
ATOM 3028 C CA . SER A 1 375 ? -11.781 38.438 24.375 1 88.06 375 SER A CA 1
ATOM 3029 C C . SER A 1 375 ? -11.43 37.469 23.25 1 88.06 375 SER A C 1
ATOM 3031 O O . SER A 1 375 ? -11.805 36.281 23.281 1 88.06 375 SER A O 1
ATOM 3033 N N . LEU A 1 376 ? -10.711 37.969 22.234 1 86.88 376 LEU A N 1
ATOM 3034 C CA . LEU A 1 376 ? -10.352 37.156 21.078 1 86.88 376 LEU A CA 1
ATOM 3035 C C . LEU A 1 376 ? -9.398 36.031 21.469 1 86.88 376 LEU A C 1
ATOM 3037 O O . LEU A 1 376 ? -9.531 34.906 21 1 86.88 376 LEU A O 1
ATOM 3041 N N . PHE A 1 377 ? -8.445 36.406 22.281 1 87 377 PHE A N 1
ATOM 3042 C CA . PHE A 1 377 ? -7.457 35.406 22.672 1 87 377 PHE A CA 1
ATOM 3043 C C . PHE A 1 377 ? -8.109 34.281 23.5 1 87 377 PHE A C 1
ATOM 3045 O O . PHE A 1 377 ? -7.789 33.125 23.328 1 87 377 PHE A O 1
ATOM 3052 N N . GLU A 1 378 ? -8.984 34.688 24.359 1 86.56 378 GLU A N 1
ATOM 3053 C CA . GLU A 1 378 ? -9.68 33.719 25.203 1 86.56 378 GLU A CA 1
ATOM 3054 C C . GLU A 1 378 ? -10.516 32.781 24.359 1 86.56 378 GLU A C 1
ATOM 3056 O O . GLU A 1 378 ? -10.531 31.562 24.609 1 86.56 378 GLU A O 1
ATOM 3061 N N . VAL A 1 379 ? -11.164 33.312 23.453 1 84 379 VAL A N 1
ATOM 3062 C CA . VAL A 1 379 ? -12.062 32.5 22.641 1 84 379 VAL A CA 1
ATOM 3063 C C . VAL A 1 379 ? -11.242 31.594 21.734 1 84 379 VAL A C 1
ATOM 3065 O O . VAL A 1 379 ? -11.633 30.438 21.484 1 84 379 VAL A O 1
ATOM 3068 N N . CYS A 1 380 ? -10.164 32.062 21.219 1 82.88 380 CYS A N 1
ATOM 3069 C CA . CYS A 1 380 ? -9.367 31.297 20.25 1 82.88 380 CYS A CA 1
ATOM 3070 C C . CYS A 1 380 ? -8.484 30.281 20.969 1 82.88 380 CYS A C 1
ATOM 3072 O O . CYS A 1 380 ? -8.289 29.172 20.469 1 82.88 380 CYS A O 1
ATOM 3074 N N . PHE A 1 381 ? -7.965 30.641 22.156 1 82.62 381 PHE A N 1
ATOM 3075 C CA . PHE A 1 381 ? -6.914 29.828 22.75 1 82.62 381 PHE A CA 1
ATOM 3076 C C . PHE A 1 381 ? -7.34 29.312 24.125 1 82.62 381 PHE A C 1
ATOM 3078 O O . PHE A 1 381 ? -6.699 28.406 24.688 1 82.62 381 PHE A O 1
ATOM 3085 N N . GLY A 1 382 ? -8.461 29.859 24.641 1 83.06 382 GLY A N 1
ATOM 3086 C CA . GLY A 1 382 ? -8.977 29.375 25.906 1 83.06 382 GLY A CA 1
ATOM 3087 C C . GLY A 1 382 ? -8.562 30.219 27.078 1 83.06 382 GLY A C 1
ATOM 3088 O O . GLY A 1 382 ? -7.551 30.922 27.031 1 83.06 382 GLY A O 1
ATOM 3089 N N . LYS A 1 383 ? -9.195 29.969 28.156 1 82.56 383 LYS A N 1
ATOM 3090 C CA . LYS A 1 383 ? -8.977 30.766 29.344 1 82.56 383 LYS A CA 1
ATOM 3091 C C . LYS A 1 383 ? -7.688 30.375 30.062 1 82.56 383 LYS A C 1
ATOM 3093 O O . LYS A 1 383 ? -7.105 31.172 30.797 1 82.56 383 LYS A O 1
ATOM 3098 N N . LYS A 1 384 ? -7.316 29.219 29.812 1 77.12 384 LYS A N 1
ATOM 3099 C CA . LYS A 1 384 ? -6.176 28.703 30.562 1 77.12 384 LYS A CA 1
ATOM 3100 C C . LYS A 1 384 ? -4.859 29.031 29.859 1 77.12 384 LYS A C 1
ATOM 3102 O O . LYS A 1 384 ? -3.783 28.828 30.422 1 77.12 384 LYS A O 1
ATOM 3107 N N . HIS A 1 385 ? -4.941 29.547 28.688 1 81.06 385 HIS A N 1
ATOM 3108 C CA . HIS A 1 385 ? -3.721 29.953 28 1 81.06 385 HIS A CA 1
ATOM 3109 C C . HIS A 1 385 ? -3.006 31.078 28.734 1 81.06 385 HIS A C 1
ATOM 3111 O O . HIS A 1 385 ? -3.648 32 29.234 1 81.06 385 HIS A O 1
ATOM 3117 N N . PRO A 1 386 ? -1.667 30.953 28.797 1 78.62 386 PRO A N 1
ATOM 3118 C CA . PRO A 1 386 ? -0.925 31.953 29.578 1 78.62 386 PRO A CA 1
ATOM 3119 C C . PRO A 1 386 ? -1.222 33.375 29.125 1 78.62 386 PRO A C 1
ATOM 3121 O O . PRO A 1 386 ? -1.388 34.281 29.953 1 78.62 386 PRO A O 1
ATOM 3124 N N . ILE A 1 387 ? -1.281 33.562 27.891 1 83.38 387 ILE A N 1
ATOM 3125 C CA . ILE A 1 387 ? -1.539 34.906 27.344 1 83.38 387 ILE A CA 1
ATOM 3126 C C . ILE A 1 387 ? -2.955 35.344 27.719 1 83.38 387 ILE A C 1
ATOM 3128 O O . ILE A 1 387 ? -3.184 36.5 28.047 1 83.38 387 ILE A O 1
ATOM 3132 N N . SER A 1 388 ? -3.881 34.406 27.609 1 85.56 388 SER A N 1
ATOM 3133 C CA . SER A 1 388 ? -5.25 34.719 28 1 85.56 388 SER A CA 1
ATOM 3134 C C . SER A 1 388 ? -5.316 35.125 29.469 1 85.56 388 SER A C 1
ATOM 3136 O O . SER A 1 388 ? -6.012 36.094 29.812 1 85.56 388 SER A O 1
ATOM 3138 N N . SER A 1 389 ? -4.605 34.438 30.266 1 86.38 389 SER A N 1
ATOM 3139 C CA . SER A 1 389 ? -4.57 34.719 31.703 1 86.38 389 SER A CA 1
ATOM 3140 C C . SER A 1 389 ? -3.979 36.094 31.984 1 86.38 389 SER A C 1
ATOM 3142 O O . SER A 1 389 ? -4.473 36.844 32.844 1 86.38 389 SER A O 1
ATOM 3144 N N . GLU A 1 390 ? -2.898 36.312 31.312 1 87.19 390 GLU A N 1
ATOM 3145 C CA . GLU A 1 390 ? -2.246 37.625 31.469 1 87.19 390 GLU A CA 1
ATOM 3146 C C . GLU A 1 390 ? -3.188 38.75 31.094 1 87.19 390 GLU A C 1
ATOM 3148 O O . GLU A 1 390 ? -3.281 39.75 31.812 1 87.19 390 GLU A O 1
ATOM 3153 N N . LEU A 1 391 ? -3.809 38.625 30.031 1 89.19 391 LEU A N 1
ATOM 3154 C CA . LEU A 1 391 ? -4.695 39.688 29.531 1 89.19 391 LEU A CA 1
ATOM 3155 C C . LEU A 1 391 ? -5.906 39.844 30.453 1 89.19 391 LEU A C 1
ATOM 3157 O O . LEU A 1 391 ? -6.371 40.969 30.688 1 89.19 391 LEU A O 1
ATOM 3161 N N . ARG A 1 392 ? -6.375 38.781 30.969 1 86.31 392 ARG A N 1
ATOM 3162 C CA . ARG A 1 392 ? -7.504 38.812 31.891 1 86.31 392 ARG A CA 1
ATOM 3163 C C . ARG A 1 392 ? -7.125 39.531 33.188 1 86.31 392 ARG A C 1
ATOM 3165 O O . ARG A 1 392 ? -7.914 40.281 33.75 1 86.31 392 ARG A O 1
ATOM 3172 N N . LYS A 1 393 ? -6.012 39.156 33.688 1 88.5 393 LYS A N 1
ATOM 3173 C CA . LYS A 1 393 ? -5.523 39.781 34.875 1 88.5 393 LYS A CA 1
ATOM 3174 C C . LYS A 1 393 ? -5.395 41.312 34.688 1 88.5 393 LYS A C 1
ATOM 3176 O O . LYS A 1 393 ? -5.754 42.094 35.594 1 88.5 393 LYS A O 1
ATOM 3181 N N . ALA A 1 394 ? -4.832 41.656 33.594 1 88.69 394 ALA A N 1
ATOM 3182 C CA . ALA A 1 394 ? -4.676 43.062 33.312 1 88.69 394 ALA A CA 1
ATOM 3183 C C . ALA A 1 394 ? -6.027 43.75 33.219 1 88.69 394 ALA A C 1
ATOM 3185 O O . ALA A 1 394 ? -6.168 44.906 33.625 1 88.69 394 ALA A O 1
ATOM 3186 N N . GLN A 1 395 ? -6.98 43.094 32.719 1 87.06 395 GLN A N 1
ATOM 3187 C CA . GLN A 1 395 ? -8.32 43.656 32.594 1 87.06 395 GLN A CA 1
ATOM 3188 C C . GLN A 1 395 ? -8.961 43.844 33.969 1 87.06 395 GLN A C 1
ATOM 3190 O O . GLN A 1 395 ? -9.648 44.844 34.188 1 87.06 395 GLN A O 1
ATOM 3195 N N . LYS A 1 396 ? -8.781 42.938 34.844 1 86 396 LYS A N 1
ATOM 3196 C CA . LYS A 1 396 ? -9.344 43 36.188 1 86 396 LYS A CA 1
ATOM 3197 C C . LYS A 1 396 ? -8.711 44.125 37 1 86 396 LYS A C 1
ATOM 3199 O O . LYS A 1 396 ? -9.383 44.75 37.844 1 86 396 LYS A O 1
ATOM 3204 N N . MET A 1 397 ? -7.453 44.344 36.781 1 80.31 397 MET A N 1
ATOM 3205 C CA . MET A 1 397 ? -6.742 45.375 37.531 1 80.31 397 MET A CA 1
ATOM 3206 C C . MET A 1 397 ? -7.281 46.75 37.156 1 80.31 397 MET A C 1
ATOM 3208 O O . MET A 1 397 ? -7.328 47.656 38 1 80.31 397 MET A O 1
ATOM 3212 N N . ILE A 1 398 ? -7.711 46.844 36.031 1 79.5 398 ILE A N 1
ATOM 3213 C CA . ILE A 1 398 ? -8.234 48.125 35.562 1 79.5 398 ILE A CA 1
ATOM 3214 C C . ILE A 1 398 ? -9.656 48.312 36.094 1 79.5 398 ILE A C 1
ATOM 3216 O O . ILE A 1 398 ? -10.039 49.438 36.438 1 79.5 398 ILE A O 1
ATOM 3220 N N . SER A 1 399 ? -10.477 47.312 36.062 1 69.94 399 SER A N 1
ATOM 3221 C CA . SER A 1 399 ? -11.852 47.438 36.531 1 69.94 399 SER A CA 1
ATOM 3222 C C . SER A 1 399 ? -11.898 47.719 38.031 1 69.94 399 SER A C 1
ATOM 3224 O O . SER A 1 399 ? -12.875 48.281 38.531 1 69.94 399 SER A O 1
ATOM 3226 N N . ARG A 1 400 ? -10.961 47.344 38.844 1 67.38 400 ARG A N 1
ATOM 3227 C CA . ARG A 1 400 ? -10.922 47.562 40.281 1 67.38 400 ARG A CA 1
ATOM 3228 C C . ARG A 1 400 ? -10.461 49 40.594 1 67.38 400 ARG A C 1
ATOM 3230 O O . ARG A 1 400 ? -10.688 49.5 41.688 1 67.38 400 ARG A O 1
ATOM 3237 N N . GLU A 1 401 ? -9.852 49.594 39.656 1 52.62 401 GLU A N 1
ATOM 3238 C CA . GLU A 1 401 ? -9.484 50.969 39.906 1 52.62 401 GLU A CA 1
ATOM 3239 C C . GLU A 1 401 ? -10.57 51.938 39.438 1 52.62 401 GLU A C 1
ATOM 3241 O O . GLU A 1 401 ? -11.156 51.75 38.375 1 52.62 401 GLU A O 1
ATOM 3246 N N . MET B 1 1 ? 30.75 -12.102 -5.141 1 45 1 MET B N 1
ATOM 3247 C CA . MET B 1 1 ? 31.203 -13.445 -5.484 1 45 1 MET B CA 1
ATOM 3248 C C . MET B 1 1 ? 30.062 -14.281 -6.051 1 45 1 MET B C 1
ATOM 3250 O O . MET B 1 1 ? 29 -14.383 -5.434 1 45 1 MET B O 1
ATOM 3254 N N . THR B 1 2 ? 30.203 -14.523 -7.273 1 65.56 2 THR B N 1
ATOM 3255 C CA . THR B 1 2 ? 29.156 -15.281 -7.965 1 65.56 2 THR B CA 1
ATOM 3256 C C . THR B 1 2 ? 29.094 -16.719 -7.449 1 65.56 2 THR B C 1
ATOM 3258 O O . THR B 1 2 ? 30.125 -17.391 -7.375 1 65.56 2 THR B O 1
ATOM 3261 N N . THR B 1 3 ? 28.203 -17.031 -6.621 1 76.06 3 THR B N 1
ATOM 3262 C CA . THR B 1 3 ? 28.031 -18.375 -6.059 1 76.06 3 THR B CA 1
ATOM 3263 C C . THR B 1 3 ? 27.719 -19.375 -7.156 1 76.06 3 THR B C 1
ATOM 3265 O O . THR B 1 3 ? 26.766 -19.188 -7.922 1 76.06 3 THR B O 1
ATOM 3268 N N . THR B 1 4 ? 28.734 -20.234 -7.418 1 88.56 4 THR B N 1
ATOM 3269 C CA . THR B 1 4 ? 28.547 -21.328 -8.367 1 88.56 4 THR B CA 1
ATOM 3270 C C . THR B 1 4 ? 27.781 -22.469 -7.719 1 88.56 4 THR B C 1
ATOM 3272 O O . THR B 1 4 ? 28.141 -22.938 -6.629 1 88.56 4 THR B O 1
ATOM 3275 N N . LEU B 1 5 ? 26.688 -22.922 -8.352 1 92.38 5 LEU B N 1
ATOM 3276 C CA . LEU B 1 5 ? 25.859 -24.016 -7.863 1 92.38 5 LEU B CA 1
ATOM 3277 C C . LEU B 1 5 ? 25.969 -25.219 -8.789 1 92.38 5 LEU B C 1
ATOM 3279 O O . LEU B 1 5 ? 26.047 -25.078 -10.008 1 92.38 5 LEU B O 1
ATOM 3283 N N . SER B 1 6 ? 26.031 -26.422 -8.219 1 93.94 6 SER B N 1
ATOM 3284 C CA . SER B 1 6 ? 26.078 -27.656 -8.984 1 93.94 6 SER B CA 1
ATOM 3285 C C . SER B 1 6 ? 24.984 -28.625 -8.562 1 93.94 6 SER B C 1
ATOM 3287 O O . SER B 1 6 ? 24.766 -28.844 -7.371 1 93.94 6 SER B O 1
ATOM 3289 N N . PHE B 1 7 ? 24.359 -29.203 -9.703 1 94.06 7 PHE B N 1
ATOM 3290 C CA . PHE B 1 7 ? 23.25 -30.125 -9.422 1 94.06 7 PHE B CA 1
ATOM 3291 C C . PHE B 1 7 ? 23.375 -31.375 -10.281 1 94.06 7 PHE B C 1
ATOM 3293 O O . PHE B 1 7 ? 23.719 -31.297 -11.461 1 94.06 7 PHE B O 1
ATOM 3300 N N . LYS B 1 8 ? 23.094 -32.469 -9.648 1 93.75 8 LYS B N 1
ATOM 3301 C CA . LYS B 1 8 ? 23.047 -33.75 -10.359 1 93.75 8 LYS B CA 1
ATOM 3302 C C . LYS B 1 8 ? 21.641 -34.031 -10.875 1 93.75 8 LYS B C 1
ATOM 3304 O O . LYS B 1 8 ? 20.656 -33.531 -10.344 1 93.75 8 LYS B O 1
ATOM 3309 N N . LYS B 1 9 ? 21.594 -34.875 -11.922 1 91.25 9 LYS B N 1
ATOM 3310 C CA . LYS B 1 9 ? 20.312 -35.312 -12.477 1 91.25 9 LYS B CA 1
ATOM 3311 C C . LYS B 1 9 ? 19.406 -35.875 -11.383 1 91.25 9 LYS B C 1
ATOM 3313 O O . LYS B 1 9 ? 19.812 -36.719 -10.578 1 91.25 9 LYS B O 1
ATOM 3318 N N . GLY B 1 10 ? 18.203 -35.281 -11.375 1 88.44 10 GLY B N 1
ATOM 3319 C CA . GLY B 1 10 ? 17.219 -35.781 -10.438 1 88.44 10 GLY B CA 1
ATOM 3320 C C . GLY B 1 10 ? 17.234 -35.062 -9.109 1 88.44 10 GLY B C 1
ATOM 3321 O O . GLY B 1 10 ? 16.281 -35.156 -8.328 1 88.44 10 GLY B O 1
ATOM 3322 N N . LYS B 1 11 ? 18.234 -34.281 -8.891 1 92 11 LYS B N 1
ATOM 3323 C CA . LYS B 1 11 ? 18.375 -33.594 -7.617 1 92 11 LYS B CA 1
ATOM 3324 C C . LYS B 1 11 ? 17.328 -32.5 -7.48 1 92 11 LYS B C 1
ATOM 3326 O O . LYS B 1 11 ? 17.031 -31.781 -8.445 1 92 11 LYS B O 1
ATOM 3331 N N . VAL B 1 12 ? 16.797 -32.406 -6.266 1 93.69 12 VAL B N 1
ATOM 3332 C CA . VAL B 1 12 ? 15.867 -31.328 -5.938 1 93.69 12 VAL B CA 1
ATOM 3333 C C . VAL B 1 12 ? 16.625 -30.031 -5.715 1 93.69 12 VAL B C 1
ATOM 3335 O O . VAL B 1 12 ? 17.516 -29.969 -4.859 1 93.69 12 VAL B O 1
ATOM 3338 N N . LEU B 1 13 ? 16.328 -29.047 -6.504 1 94.81 13 LEU B N 1
ATOM 3339 C CA . LEU B 1 13 ? 16.938 -27.734 -6.367 1 94.81 13 LEU B CA 1
ATOM 3340 C C . LEU B 1 13 ? 16.25 -26.906 -5.281 1 94.81 13 LEU B C 1
ATOM 3342 O O . LEU B 1 13 ? 16.906 -26.219 -4.508 1 94.81 13 LEU B O 1
ATOM 3346 N N . LEU B 1 14 ? 14.969 -26.922 -5.32 1 95.25 14 LEU B N 1
ATOM 3347 C CA . LEU B 1 14 ? 14.125 -26.125 -4.441 1 95.25 14 LEU B CA 1
ATOM 3348 C C . LEU B 1 14 ? 12.805 -26.844 -4.164 1 95.25 14 LEU B C 1
ATOM 3350 O O . LEU B 1 14 ? 12.195 -27.406 -5.074 1 95.25 14 LEU B O 1
ATOM 3354 N N . ARG B 1 15 ? 12.469 -27.016 -2.98 1 96.06 15 ARG B N 1
ATOM 3355 C CA . ARG B 1 15 ? 11.18 -27.516 -2.512 1 96.06 15 ARG B CA 1
ATOM 3356 C C . ARG B 1 15 ? 10.57 -26.594 -1.476 1 96.06 15 ARG B C 1
ATOM 3358 O O . ARG B 1 15 ? 11.188 -26.297 -0.448 1 96.06 15 ARG B O 1
ATOM 3365 N N . GLU B 1 16 ? 9.375 -26.125 -1.818 1 97.12 16 GLU B N 1
ATOM 3366 C CA . GLU B 1 16 ? 8.828 -25.078 -0.96 1 97.12 16 GLU B CA 1
ATOM 3367 C C . GLU B 1 16 ? 7.316 -25.219 -0.811 1 97.12 16 GLU B C 1
ATOM 3369 O O . GLU B 1 16 ? 6.609 -25.453 -1.792 1 97.12 16 GLU B O 1
ATOM 3374 N N . ALA B 1 17 ? 6.867 -25.156 0.46 1 97 17 ALA B N 1
ATOM 3375 C CA . ALA B 1 17 ? 5.434 -25.016 0.701 1 97 17 ALA B CA 1
ATOM 3376 C C . ALA B 1 17 ? 4.945 -23.625 0.302 1 97 17 ALA B C 1
ATOM 3378 O O . ALA B 1 17 ? 5.703 -22.656 0.355 1 97 17 ALA B O 1
ATOM 3379 N N . PRO B 1 18 ? 3.707 -23.547 -0.121 1 97.94 18 PRO B N 1
ATOM 3380 C CA . PRO B 1 18 ? 3.215 -22.219 -0.505 1 97.94 18 PRO B CA 1
ATOM 3381 C C . PRO B 1 18 ? 3.096 -21.266 0.683 1 97.94 18 PRO B C 1
ATOM 3383 O O . PRO B 1 18 ? 2.824 -21.703 1.804 1 97.94 18 PRO B O 1
ATOM 3386 N N . TYR B 1 19 ? 3.428 -19.984 0.413 1 98.56 19 TYR B N 1
ATOM 3387 C CA . TYR B 1 19 ? 3.104 -18.953 1.39 1 98.56 19 TYR B CA 1
ATOM 3388 C C . TYR B 1 19 ? 1.598 -18.844 1.593 1 98.56 19 TYR B C 1
ATOM 3390 O O . TYR B 1 19 ? 1.12 -18.781 2.729 1 98.56 19 TYR B O 1
ATOM 3398 N N . ALA B 1 20 ? 0.929 -18.828 0.52 1 98.5 20 ALA B N 1
ATOM 3399 C CA . ALA B 1 20 ? -0.53 -18.875 0.471 1 98.5 20 ALA B CA 1
ATOM 3400 C C . ALA B 1 20 ? -1.017 -19.609 -0.772 1 98.5 20 ALA B C 1
ATOM 3402 O O . ALA B 1 20 ? -0.326 -19.641 -1.793 1 98.5 20 ALA B O 1
ATOM 3403 N N . ALA B 1 21 ? -2.256 -20.203 -0.688 1 98.38 21 ALA B N 1
ATOM 3404 C CA . ALA B 1 21 ? -2.824 -20.938 -1.808 1 98.38 21 ALA B CA 1
ATOM 3405 C C . ALA B 1 21 ? -4.348 -20.922 -1.762 1 98.38 21 ALA B C 1
ATOM 3407 O O . ALA B 1 21 ? -4.941 -20.75 -0.694 1 98.38 21 ALA B O 1
ATOM 3408 N N . ALA B 1 22 ? -4.953 -21.047 -2.881 1 98 22 ALA B N 1
ATOM 3409 C CA . ALA B 1 22 ? -6.406 -21.141 -3.01 1 98 22 ALA B CA 1
ATOM 3410 C C . ALA B 1 22 ? -6.797 -22.141 -4.086 1 98 22 ALA B C 1
ATOM 3412 O O . ALA B 1 22 ? -6.254 -22.125 -5.191 1 98 22 ALA B O 1
ATOM 3413 N N . ILE B 1 23 ? -7.703 -22.953 -3.748 1 96.31 23 ILE B N 1
ATOM 3414 C CA . ILE B 1 23 ? -8.211 -23.938 -4.695 1 96.31 23 ILE B CA 1
ATOM 3415 C C . ILE B 1 23 ? -9.062 -23.25 -5.758 1 96.31 23 ILE B C 1
ATOM 3417 O O . ILE B 1 23 ? -9.844 -22.344 -5.445 1 96.31 23 ILE B O 1
ATOM 3421 N N . CYS B 1 24 ? -8.891 -23.703 -6.98 1 91.62 24 CYS B N 1
ATOM 3422 C CA . CYS B 1 24 ? -9.664 -23.141 -8.078 1 91.62 24 CYS B CA 1
ATOM 3423 C C . CYS B 1 24 ? -11.156 -23.391 -7.867 1 91.62 24 CYS B C 1
ATOM 3425 O O . CYS B 1 24 ? -11.547 -24.406 -7.305 1 91.62 24 CYS B O 1
ATOM 3427 N N . GLU B 1 25 ? -11.922 -22.5 -8.344 1 90.31 25 GLU B N 1
ATOM 3428 C CA . GLU B 1 25 ? -13.367 -22.531 -8.148 1 90.31 25 GLU B CA 1
ATOM 3429 C C . GLU B 1 25 ? -13.945 -23.875 -8.609 1 90.31 25 GLU B C 1
ATOM 3431 O O . GLU B 1 25 ? -14.781 -24.469 -7.926 1 90.31 25 GLU B O 1
ATOM 3436 N N . VAL B 1 26 ? -13.492 -24.391 -9.727 1 82.69 26 VAL B N 1
ATOM 3437 C CA . VAL B 1 26 ? -14.062 -25.578 -10.352 1 82.69 26 VAL B CA 1
ATOM 3438 C C . VAL B 1 26 ? -13.711 -26.828 -9.531 1 82.69 26 VAL B C 1
ATOM 3440 O O . VAL B 1 26 ? -14.367 -27.859 -9.648 1 82.69 26 VAL B O 1
ATOM 3443 N N . SER B 1 27 ? -12.742 -26.672 -8.633 1 89.56 27 SER B N 1
ATOM 3444 C CA . SER B 1 27 ? -12.242 -27.844 -7.918 1 89.56 27 SER B CA 1
ATOM 3445 C C . SER B 1 27 ? -12.602 -27.781 -6.438 1 89.56 27 SER B C 1
ATOM 3447 O O . SER B 1 27 ? -12.164 -28.625 -5.648 1 89.56 27 SER B O 1
ATOM 3449 N N . LEU B 1 28 ? -13.383 -26.844 -6.039 1 92.5 28 LEU B N 1
ATOM 3450 C CA . LEU B 1 28 ? -13.672 -26.609 -4.633 1 92.5 28 LEU B CA 1
ATOM 3451 C C . LEU B 1 28 ? -14.352 -27.812 -4.004 1 92.5 28 LEU B C 1
ATOM 3453 O O . LEU B 1 28 ? -14.172 -28.094 -2.812 1 92.5 28 LEU B O 1
ATOM 3457 N N . ALA B 1 29 ? -15.094 -28.547 -4.797 1 91.25 29 ALA B N 1
ATOM 3458 C CA . ALA B 1 29 ? -15.875 -29.656 -4.262 1 91.25 29 ALA B CA 1
ATOM 3459 C C . ALA B 1 29 ? -15.109 -30.969 -4.379 1 91.25 29 ALA B C 1
ATOM 3461 O O . ALA B 1 29 ? -15.57 -32 -3.896 1 91.25 29 ALA B O 1
ATOM 3462 N N . SER B 1 30 ? -13.891 -30.922 -4.918 1 92.5 30 SER B N 1
ATOM 3463 C CA . SER B 1 30 ? -13.242 -32.188 -5.203 1 92.5 30 SER B CA 1
ATOM 3464 C C . SER B 1 30 ? -11.789 -32.188 -4.738 1 92.5 30 SER B C 1
ATOM 3466 O O . SER B 1 30 ? -11.117 -33.219 -4.77 1 92.5 30 SER B O 1
ATOM 3468 N N . SER B 1 31 ? -11.336 -31.016 -4.266 1 94.69 31 SER B N 1
ATOM 3469 C CA . SER B 1 31 ? -9.938 -30.938 -3.867 1 94.69 31 SER B CA 1
ATOM 3470 C C . SER B 1 31 ? -9.797 -30.406 -2.445 1 94.69 31 SER B C 1
ATOM 3472 O O . SER B 1 31 ? -10.57 -29.547 -2.016 1 94.69 31 SER B O 1
ATOM 3474 N N . CYS B 1 32 ? -8.812 -30.922 -1.765 1 97 32 CYS B N 1
ATOM 3475 C CA . CYS B 1 32 ? -8.523 -30.469 -0.408 1 97 32 CYS B CA 1
ATOM 3476 C C . CYS B 1 32 ? -7.816 -29.125 -0.423 1 97 32 CYS B C 1
ATOM 3478 O O . CYS B 1 32 ? -6.84 -28.938 -1.152 1 97 32 CYS B O 1
ATOM 3480 N N . SER B 1 33 ? -8.219 -28.25 0.436 1 97.44 33 SER B N 1
ATOM 3481 C CA . SER B 1 33 ? -7.707 -26.891 0.421 1 97.44 33 SER B CA 1
ATOM 3482 C C . SER B 1 33 ? -6.32 -26.812 1.051 1 97.44 33 SER B C 1
ATOM 3484 O O . SER B 1 33 ? -5.613 -25.812 0.882 1 97.44 33 SER B O 1
ATOM 3486 N N . TYR B 1 34 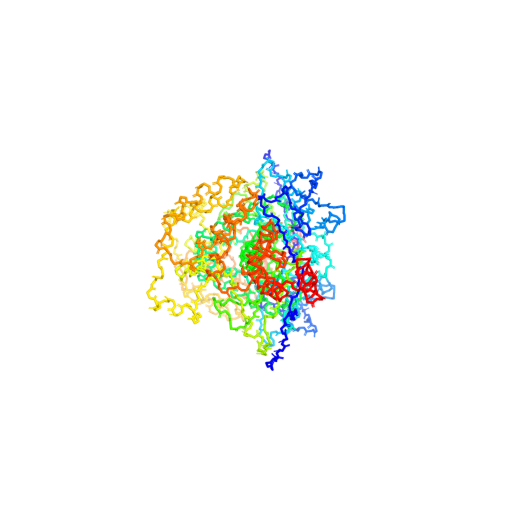? -5.926 -27.812 1.756 1 97.5 34 TYR B N 1
ATOM 3487 C CA . TYR B 1 34 ? -4.605 -27.781 2.379 1 97.5 34 TYR B CA 1
ATOM 3488 C C . TYR B 1 34 ? -3.604 -28.609 1.588 1 97.5 34 TYR B C 1
ATOM 3490 O O . TYR B 1 34 ? -2.574 -28.094 1.144 1 97.5 34 TYR B O 1
ATOM 3498 N N . CYS B 1 35 ? -3.898 -29.906 1.339 1 95.75 35 CYS B N 1
ATOM 3499 C CA . CYS B 1 35 ? -2.914 -30.781 0.72 1 95.75 35 CYS B CA 1
ATOM 3500 C C . CYS B 1 35 ? -3.082 -30.812 -0.794 1 95.75 35 CYS B C 1
ATOM 3502 O O . CYS B 1 35 ? -2.24 -31.359 -1.507 1 95.75 35 CYS B O 1
ATOM 3504 N N . PHE B 1 36 ? -4.164 -30.328 -1.344 1 94.94 36 PHE B N 1
ATOM 3505 C CA . PHE B 1 36 ? -4.449 -30.094 -2.756 1 94.94 36 PHE B CA 1
ATOM 3506 C C . PHE B 1 36 ? -4.828 -31.391 -3.455 1 94.94 36 PHE B C 1
ATOM 3508 O O . PHE B 1 36 ? -5.062 -31.406 -4.664 1 94.94 36 PHE B O 1
ATOM 3515 N N . LYS B 1 37 ? -4.91 -32.438 -2.768 1 90.56 37 LYS B N 1
ATOM 3516 C CA . LYS B 1 37 ? -5.242 -33.719 -3.393 1 90.56 37 LYS B CA 1
ATOM 3517 C C . LYS B 1 37 ? -6.715 -33.781 -3.783 1 90.56 37 LYS B C 1
ATOM 3519 O O . LYS B 1 37 ? -7.57 -33.25 -3.076 1 90.56 37 LYS B O 1
ATOM 3524 N N . ASP B 1 38 ? -6.891 -34.406 -4.953 1 87.5 38 ASP B N 1
ATOM 3525 C CA . ASP B 1 38 ? -8.266 -34.75 -5.285 1 87.5 38 ASP B CA 1
ATOM 3526 C C . ASP B 1 38 ? -8.758 -35.906 -4.418 1 87.5 38 ASP B C 1
ATOM 3528 O O . ASP B 1 38 ? -8.117 -36.969 -4.359 1 87.5 38 ASP B O 1
ATOM 3532 N N . ALA B 1 39 ? -9.766 -35.656 -3.695 1 90.56 39 ALA B N 1
ATOM 3533 C CA . ALA B 1 39 ? -10.281 -36.656 -2.746 1 90.56 39 ALA B CA 1
ATOM 3534 C C . ALA B 1 39 ? -11.75 -36.375 -2.422 1 90.56 39 ALA B C 1
ATOM 3536 O O . ALA B 1 39 ? -12.352 -35.438 -2.957 1 90.56 39 ALA B O 1
ATOM 3537 N N . ASN B 1 40 ? -12.289 -37.375 -1.76 1 93.19 40 ASN B N 1
ATOM 3538 C CA . ASN B 1 40 ? -13.562 -37.062 -1.119 1 93.19 40 ASN B CA 1
ATOM 3539 C C . ASN B 1 40 ? -13.398 -36.062 0.008 1 93.19 40 ASN B C 1
ATOM 3541 O O . ASN B 1 40 ? -12.766 -36.344 1.025 1 93.19 40 ASN B O 1
ATOM 3545 N N . VAL B 1 41 ? -13.922 -34.906 -0.224 1 96.81 41 VAL B N 1
ATOM 3546 C CA . VAL B 1 41 ? -13.672 -33.844 0.71 1 96.81 41 VAL B CA 1
ATOM 3547 C C . VAL B 1 41 ? -14.961 -33.469 1.432 1 96.81 41 VAL B C 1
ATOM 3549 O O . VAL B 1 41 ? -16.062 -33.719 0.94 1 96.81 41 VAL B O 1
ATOM 3552 N N . LYS B 1 42 ? -14.797 -32.906 2.66 1 97.19 42 LYS B N 1
ATOM 3553 C CA . LYS B 1 42 ? -15.906 -32.375 3.451 1 97.19 42 LYS B CA 1
ATOM 3554 C C . LYS B 1 42 ? -15.805 -30.859 3.582 1 97.19 42 LYS B C 1
ATOM 3556 O O . LYS B 1 42 ? -14.742 -30.328 3.898 1 97.19 42 LYS B O 1
ATOM 3561 N N . ALA B 1 43 ? -16.875 -30.234 3.416 1 96.69 43 ALA B N 1
ATOM 3562 C CA . ALA B 1 43 ? -16.906 -28.766 3.406 1 96.69 43 ALA B CA 1
ATOM 3563 C C . ALA B 1 43 ? -16.828 -28.219 4.82 1 96.69 43 ALA B C 1
ATOM 3565 O O . ALA B 1 43 ? -17.266 -28.859 5.777 1 96.69 43 ALA B O 1
ATOM 3566 N N . CYS B 1 44 ? -16.234 -27.031 4.922 1 96.19 44 CYS B N 1
ATOM 3567 C CA . CYS B 1 44 ? -16.25 -26.281 6.164 1 96.19 44 CYS B CA 1
ATOM 3568 C C . CYS B 1 44 ? -17.688 -26.078 6.656 1 96.19 44 CYS B C 1
ATOM 3570 O O . CYS B 1 44 ? -18.578 -25.734 5.875 1 96.19 44 CYS B O 1
ATOM 3572 N N . SER B 1 45 ? -17.906 -26.219 7.934 1 95.69 45 SER B N 1
ATOM 3573 C CA . SER B 1 45 ? -19.25 -26.156 8.5 1 95.69 45 SER B CA 1
ATOM 3574 C C . SER B 1 45 ? -19.75 -24.719 8.562 1 95.69 45 SER B C 1
ATOM 3576 O O . SER B 1 45 ? -20.953 -24.484 8.68 1 95.69 45 SER B O 1
ATOM 3578 N N . LYS B 1 46 ? -18.922 -23.797 8.477 1 95.12 46 LYS B N 1
ATOM 3579 C CA . LYS B 1 46 ? -19.297 -22.391 8.594 1 95.12 46 LYS B CA 1
ATOM 3580 C C . LYS B 1 46 ? -19.578 -21.781 7.223 1 95.12 46 LYS B C 1
ATOM 3582 O O . LYS B 1 46 ? -20.734 -21.5 6.891 1 95.12 46 LYS B O 1
ATOM 3587 N N . CYS B 1 47 ? -18.578 -21.797 6.375 1 94.88 47 CYS B N 1
ATOM 3588 C CA . CYS B 1 47 ? -18.766 -21.125 5.09 1 94.88 47 CYS B CA 1
ATOM 3589 C C . CYS B 1 47 ? -19.375 -22.078 4.066 1 94.88 47 CYS B C 1
ATOM 3591 O O . CYS B 1 47 ? -19.906 -21.656 3.051 1 94.88 47 CYS B O 1
ATOM 3593 N N . ARG B 1 48 ? -19.109 -23.422 4.191 1 94.19 48 ARG B N 1
ATOM 3594 C CA . ARG B 1 48 ? -19.656 -24.484 3.35 1 94.19 48 ARG B CA 1
ATOM 3595 C C . ARG B 1 48 ? -19.078 -24.391 1.935 1 94.19 48 ARG B C 1
ATOM 3597 O O . ARG B 1 48 ? -19.688 -24.906 0.988 1 94.19 48 ARG B O 1
ATOM 3604 N N . THR B 1 49 ? -17.984 -23.703 1.754 1 94.94 49 THR B N 1
ATOM 3605 C CA . THR B 1 49 ? -17.406 -23.5 0.434 1 94.94 49 THR B CA 1
ATOM 3606 C C . THR B 1 49 ? -16.047 -24.188 0.33 1 94.94 49 THR B C 1
ATOM 3608 O O . THR B 1 49 ? -15.766 -24.859 -0.662 1 94.94 49 THR B O 1
ATOM 3611 N N . ILE B 1 50 ? -15.25 -24.016 1.303 1 96.88 50 ILE B N 1
ATOM 3612 C CA . ILE B 1 50 ? -13.914 -24.609 1.315 1 96.88 50 ILE B CA 1
ATOM 3613 C C . ILE B 1 50 ? -13.969 -26 1.935 1 96.88 50 ILE B C 1
ATOM 3615 O O . ILE B 1 50 ? -14.688 -26.219 2.918 1 96.88 50 ILE B O 1
ATOM 3619 N N . SER B 1 51 ? -13.172 -26.953 1.34 1 97.88 51 SER B N 1
ATOM 3620 C CA . SER B 1 51 ? -13.305 -28.344 1.781 1 97.88 51 SER B CA 1
ATOM 3621 C C . SER B 1 51 ? -11.945 -28.953 2.102 1 97.88 51 SER B C 1
ATOM 3623 O O . SER B 1 51 ? -10.914 -28.469 1.646 1 97.88 51 SER B O 1
ATOM 3625 N N . TYR B 1 52 ? -12.039 -30.047 2.91 1 98 52 TYR B N 1
ATOM 3626 C CA . TYR B 1 52 ? -10.828 -30.719 3.361 1 98 52 TYR B CA 1
ATOM 3627 C C . TYR B 1 52 ? -10.992 -32.25 3.299 1 98 52 TYR B C 1
ATOM 3629 O O . TYR B 1 52 ? -12.094 -32.75 3.465 1 98 52 TYR B O 1
ATOM 3637 N N . CYS B 1 53 ? -9.898 -32.969 3.086 1 97.06 53 CYS B N 1
ATOM 3638 C CA . CYS B 1 53 ? -9.938 -34.406 2.947 1 97.06 53 CYS B CA 1
ATOM 3639 C C . CYS B 1 53 ? -9.852 -35.094 4.309 1 97.06 53 CYS B C 1
ATOM 3641 O O . CYS B 1 53 ? -10.188 -36.281 4.438 1 97.06 53 CYS B O 1
ATOM 3643 N N . SER B 1 54 ? -9.359 -34.375 5.301 1 97.38 54 SER B N 1
ATOM 3644 C CA . SER B 1 54 ? -9.203 -34.938 6.637 1 97.38 54 SER B CA 1
ATOM 3645 C C . SER B 1 54 ? -9.258 -33.844 7.707 1 97.38 54 SER B C 1
ATOM 3647 O O . SER B 1 54 ? -9.156 -32.656 7.398 1 97.38 54 SER B O 1
ATOM 3649 N N . LYS B 1 55 ? -9.375 -34.312 8.93 1 97 55 LYS B N 1
ATOM 3650 C CA . LYS B 1 55 ? -9.359 -33.375 10.055 1 97 55 LYS B CA 1
ATOM 3651 C C . LYS B 1 55 ? -7.988 -32.719 10.219 1 97 55 LYS B C 1
ATOM 3653 O O . LYS B 1 55 ? -7.887 -31.562 10.625 1 97 55 LYS B O 1
ATOM 3658 N N . GLU B 1 56 ? -7.066 -33.5 9.906 1 97.5 56 GLU B N 1
ATOM 3659 C CA . GLU B 1 56 ? -5.699 -32.969 10 1 97.5 56 GLU B CA 1
ATOM 3660 C C . GLU B 1 56 ? -5.473 -31.828 9.031 1 97.5 56 GLU B C 1
ATOM 3662 O O . GLU B 1 56 ? -4.906 -30.797 9.406 1 97.5 56 GLU B O 1
ATOM 3667 N N . CYS B 1 57 ? -5.91 -31.969 7.828 1 97.81 57 CYS B N 1
ATOM 3668 C CA . CYS B 1 57 ? -5.758 -30.906 6.828 1 97.81 57 CYS B CA 1
ATOM 3669 C C . CYS B 1 57 ? -6.539 -29.672 7.23 1 97.81 57 CYS B C 1
ATOM 3671 O O . CYS B 1 57 ? -6.066 -28.547 7.047 1 97.81 57 CYS B O 1
ATOM 3673 N N . ARG B 1 58 ? -7.668 -29.891 7.758 1 97.88 58 ARG B N 1
ATOM 3674 C CA . ARG B 1 58 ? -8.484 -28.781 8.227 1 97.88 58 ARG B CA 1
ATOM 3675 C C . ARG B 1 58 ? -7.762 -28 9.328 1 97.88 58 ARG B C 1
ATOM 3677 O O . ARG B 1 58 ? -7.742 -26.781 9.312 1 97.88 58 ARG B O 1
ATOM 3684 N N . LYS B 1 59 ? -7.227 -28.719 10.234 1 98.06 59 LYS B N 1
ATOM 3685 C CA . LYS B 1 59 ? -6.512 -28.094 11.344 1 98.06 59 LYS B CA 1
ATOM 3686 C C . LYS B 1 59 ? -5.297 -27.312 10.852 1 98.06 59 LYS B C 1
ATOM 3688 O O . LYS B 1 59 ? -5.055 -26.188 11.289 1 98.06 59 LYS B O 1
ATOM 3693 N N . LYS B 1 60 ? -4.566 -27.859 9.961 1 97.69 60 LYS B N 1
ATOM 3694 C CA . LYS B 1 60 ? -3.346 -27.234 9.453 1 97.69 60 LYS B CA 1
ATOM 3695 C C . LYS B 1 60 ? -3.662 -25.984 8.648 1 97.69 60 LYS B C 1
ATOM 3697 O O . LYS B 1 60 ? -2.836 -25.062 8.562 1 97.69 60 LYS B O 1
ATOM 3702 N N . ASP B 1 61 ? -4.84 -25.906 8.094 1 98.06 61 ASP B N 1
ATOM 3703 C CA . ASP B 1 61 ? -5.23 -24.781 7.254 1 98.06 61 ASP B CA 1
ATOM 3704 C C . ASP B 1 61 ? -6.055 -23.766 8.039 1 98.06 61 ASP B C 1
ATOM 3706 O O . ASP B 1 61 ? -6.516 -22.766 7.484 1 98.06 61 ASP B O 1
ATOM 3710 N N . SER B 1 62 ? -6.297 -23.969 9.289 1 98.06 62 SER B N 1
ATOM 3711 C CA . SER B 1 62 ? -7.262 -23.219 10.07 1 98.06 62 SER B CA 1
ATOM 3712 C C . SER B 1 62 ? -6.875 -21.734 10.148 1 98.06 62 SER B C 1
ATOM 3714 O O . SER B 1 62 ? -7.727 -20.859 10.023 1 98.06 62 SER B O 1
ATOM 3716 N N . ALA B 1 63 ? -5.594 -21.453 10.383 1 96.88 63 ALA B N 1
ATOM 3717 C CA . ALA B 1 63 ? -5.137 -20.062 10.516 1 96.88 63 ALA B CA 1
ATOM 3718 C C . ALA B 1 63 ? -5.324 -19.297 9.211 1 96.88 63 ALA B C 1
ATOM 3720 O O . ALA B 1 63 ? -5.762 -18.141 9.227 1 96.88 63 ALA B O 1
ATOM 3721 N N . ASP B 1 64 ? -5 -19.938 8.094 1 96.75 64 ASP B N 1
ATOM 3722 C CA . ASP B 1 64 ? -5.098 -19.281 6.793 1 96.75 64 ASP B CA 1
ATOM 3723 C C . ASP B 1 64 ? -6.555 -19.156 6.352 1 96.75 64 ASP B C 1
ATOM 3725 O O . ASP B 1 64 ? -6.91 -18.203 5.645 1 96.75 64 ASP B O 1
ATOM 3729 N N . HIS B 1 65 ? -7.387 -20.047 6.777 1 97.94 65 HIS B N 1
ATOM 3730 C CA . HIS B 1 65 ? -8.781 -20.094 6.348 1 97.94 65 HIS B CA 1
ATOM 3731 C C . HIS B 1 65 ? -9.648 -19.156 7.184 1 97.94 65 HIS B C 1
ATOM 3733 O O . HIS B 1 65 ? -10.734 -18.766 6.758 1 97.94 65 HIS B O 1
ATOM 3739 N N . LYS B 1 66 ? -9.25 -18.781 8.32 1 97.62 66 LYS B N 1
ATOM 3740 C CA . LYS B 1 66 ? -10.078 -18.094 9.305 1 97.62 66 LYS B CA 1
ATOM 3741 C C . LYS B 1 66 ? -10.719 -16.844 8.688 1 97.62 66 LYS B C 1
ATOM 3743 O O . LYS B 1 66 ? -11.945 -16.734 8.656 1 97.62 66 LYS B O 1
ATOM 3748 N N . ILE B 1 67 ? -9.945 -15.922 8.227 1 97.38 67 ILE B N 1
ATOM 3749 C CA . ILE B 1 67 ? -10.477 -14.672 7.695 1 97.38 67 ILE B CA 1
ATOM 3750 C C . ILE B 1 67 ? -11.18 -14.93 6.367 1 97.38 67 ILE B C 1
ATOM 3752 O O . ILE B 1 67 ? -12.195 -14.297 6.059 1 97.38 67 ILE B O 1
ATOM 3756 N N . GLU B 1 68 ? -10.641 -15.859 5.539 1 97.19 68 GLU B N 1
ATOM 3757 C CA . GLU B 1 68 ? -11.305 -16.266 4.305 1 97.19 68 GLU B CA 1
ATOM 3758 C C . GLU B 1 68 ? -12.727 -16.75 4.578 1 97.19 68 GLU B C 1
ATOM 3760 O O . GLU B 1 68 ? -13.656 -16.422 3.84 1 97.19 68 GLU B O 1
ATOM 3765 N N . CYS B 1 69 ? -12.875 -17.547 5.613 1 96.81 69 CYS B N 1
ATOM 3766 C CA . CYS B 1 69 ? -14.172 -18.109 5.988 1 96.81 69 CYS B CA 1
ATOM 3767 C C . CYS B 1 69 ? -15.172 -17 6.305 1 96.81 69 CYS B C 1
ATOM 3769 O O . CYS B 1 69 ? -16.312 -17.031 5.828 1 96.81 69 CYS B O 1
ATOM 3771 N N . ILE B 1 70 ? -14.75 -16.047 7.102 1 97.12 70 ILE B N 1
ATOM 3772 C CA . ILE B 1 70 ? -15.602 -14.922 7.473 1 97.12 70 ILE B CA 1
ATOM 3773 C C . ILE B 1 70 ? -15.961 -14.109 6.23 1 97.12 70 ILE B C 1
ATOM 3775 O O . ILE B 1 70 ? -17.109 -13.711 6.051 1 97.12 70 ILE B O 1
ATOM 3779 N N . ALA B 1 71 ? -14.984 -13.844 5.414 1 96.44 71 ALA B N 1
ATOM 3780 C CA . ALA B 1 71 ? -15.195 -13.07 4.195 1 96.44 71 ALA B CA 1
ATOM 3781 C C . ALA B 1 71 ? -16.234 -13.734 3.297 1 96.44 71 ALA B C 1
ATOM 3783 O O . ALA B 1 71 ? -17.109 -13.062 2.748 1 96.44 71 ALA B O 1
ATOM 3784 N N . ILE B 1 72 ? -16.125 -15.039 3.135 1 95.94 72 ILE B N 1
ATOM 3785 C CA . ILE B 1 72 ? -17.047 -15.781 2.287 1 95.94 72 ILE B CA 1
ATOM 3786 C C . ILE B 1 72 ? -18.469 -15.656 2.838 1 95.94 72 ILE B C 1
ATOM 3788 O O . ILE B 1 72 ? -19.422 -15.438 2.082 1 95.94 72 ILE B O 1
ATOM 3792 N N . ARG B 1 73 ? -18.609 -15.695 4.047 1 94.94 73 ARG B N 1
ATOM 3793 C CA . ARG B 1 73 ? -19.922 -15.633 4.684 1 94.94 73 ARG B CA 1
ATOM 3794 C C . ARG B 1 73 ? -20.531 -14.242 4.543 1 94.94 73 ARG B C 1
ATOM 3796 O O . ARG B 1 73 ? -21.75 -14.094 4.48 1 94.94 73 ARG B O 1
ATOM 3803 N N . ARG B 1 74 ? -19.719 -13.273 4.504 1 94.31 74 ARG B N 1
ATOM 3804 C CA . ARG B 1 74 ? -20.172 -11.891 4.426 1 94.31 74 ARG B CA 1
ATOM 3805 C C . ARG B 1 74 ? -20.703 -11.57 3.031 1 94.31 74 ARG B C 1
ATOM 3807 O O . ARG B 1 74 ? -21.422 -10.586 2.846 1 94.31 74 ARG B O 1
ATOM 3814 N N . THR B 1 75 ? -20.312 -12.227 2.014 1 90 75 THR B N 1
ATOM 3815 C CA . THR B 1 75 ? -20.734 -11.93 0.649 1 90 75 THR B CA 1
ATOM 3816 C C . THR B 1 75 ? -22.062 -12.625 0.323 1 90 75 THR B C 1
ATOM 3818 O O . THR B 1 75 ? -22.562 -12.523 -0.798 1 90 75 THR B O 1
ATOM 3821 N N . GLU B 1 76 ? -22.875 -12.82 1.179 1 73.19 76 GLU B N 1
ATOM 3822 C CA . GLU B 1 76 ? -24.234 -13.367 1.132 1 73.19 76 GLU B CA 1
ATOM 3823 C C . GLU B 1 76 ? -24.5 -14.031 -0.211 1 73.19 76 GLU B C 1
ATOM 3825 O O . GLU B 1 76 ? -25.391 -13.594 -0.958 1 73.19 76 GLU B O 1
ATOM 3830 N N . GLY B 1 77 ? -23.859 -15.062 -0.58 1 67.94 77 GLY B N 1
ATOM 3831 C CA . GLY B 1 77 ? -24.25 -15.82 -1.757 1 67.94 77 GLY B CA 1
ATOM 3832 C C . GLY B 1 77 ? -23.312 -15.617 -2.936 1 67.94 77 GLY B C 1
ATOM 3833 O O . GLY B 1 77 ? -23.328 -16.391 -3.889 1 67.94 77 GLY B O 1
ATOM 3834 N N . GLN B 1 78 ? -22.672 -14.422 -2.949 1 78.19 78 GLN B N 1
ATOM 3835 C CA . GLN B 1 78 ? -21.734 -14.227 -4.059 1 78.19 78 GLN B CA 1
ATOM 3836 C C . GLN B 1 78 ? -20.406 -14.938 -3.791 1 78.19 78 GLN B C 1
ATOM 3838 O O . GLN B 1 78 ? -19.875 -14.859 -2.686 1 78.19 78 GLN B O 1
ATOM 3843 N N . SER B 1 79 ? -20.078 -15.695 -4.762 1 85.69 79 SER B N 1
ATOM 3844 C CA . SER B 1 79 ? -18.859 -16.469 -4.617 1 85.69 79 SER B CA 1
ATOM 3845 C C . SER B 1 79 ? -17.625 -15.586 -4.805 1 85.69 79 SER B C 1
ATOM 3847 O O . SER B 1 79 ? -17.625 -14.664 -5.625 1 85.69 79 SER B O 1
ATOM 3849 N N . LEU B 1 80 ? -16.703 -15.734 -3.904 1 94.25 80 LEU B N 1
ATOM 3850 C CA . LEU B 1 80 ? -15.398 -15.102 -4.082 1 94.25 80 LEU B CA 1
ATOM 3851 C C . LEU B 1 80 ? -14.539 -15.883 -5.066 1 94.25 80 LEU B C 1
ATOM 3853 O O . LEU B 1 80 ? -14.375 -17.094 -4.922 1 94.25 80 LEU B O 1
ATOM 3857 N N . ASP B 1 81 ? -14.047 -15.188 -6.066 1 94.44 81 ASP B N 1
ATOM 3858 C CA . ASP B 1 81 ? -13.234 -15.891 -7.055 1 94.44 81 ASP B CA 1
ATOM 3859 C C . ASP B 1 81 ? -11.891 -16.328 -6.457 1 94.44 81 ASP B C 1
ATOM 3861 O O . ASP B 1 81 ? -11.555 -15.938 -5.34 1 94.44 81 ASP B O 1
ATOM 3865 N N . THR B 1 82 ? -11.172 -17.156 -7.117 1 96.19 82 THR B N 1
ATOM 3866 C CA . THR B 1 82 ? -9.93 -17.766 -6.656 1 96.19 82 THR B CA 1
ATOM 3867 C C . THR B 1 82 ? -8.914 -16.688 -6.285 1 96.19 82 THR B C 1
ATOM 3869 O O . THR B 1 82 ? -8.273 -16.766 -5.23 1 96.19 82 THR B O 1
ATOM 3872 N N . GLU B 1 83 ? -8.727 -15.703 -7.141 1 96 83 GLU B N 1
ATOM 3873 C CA . GLU B 1 83 ? -7.766 -14.633 -6.883 1 96 83 GLU B CA 1
ATOM 3874 C C . GLU B 1 83 ? -8.086 -13.898 -5.586 1 96 83 GLU B C 1
ATOM 3876 O O . GLU B 1 83 ? -7.199 -13.656 -4.766 1 96 83 GLU B O 1
ATOM 3881 N N . THR B 1 84 ? -9.367 -13.539 -5.438 1 97.56 84 THR B N 1
ATOM 3882 C CA . THR B 1 84 ? -9.805 -12.812 -4.25 1 97.56 84 THR B CA 1
ATOM 3883 C C . THR B 1 84 ? -9.531 -13.617 -2.986 1 97.56 84 THR B C 1
ATOM 3885 O O . THR B 1 84 ? -9.031 -13.086 -1.996 1 97.56 84 THR B O 1
ATOM 3888 N N . ARG B 1 85 ? -9.867 -14.875 -3.035 1 97.94 85 ARG B N 1
ATOM 3889 C CA . ARG B 1 85 ? -9.617 -15.734 -1.882 1 97.94 85 ARG B CA 1
ATOM 3890 C C . ARG B 1 85 ? -8.125 -15.82 -1.575 1 97.94 85 ARG B C 1
ATOM 3892 O O . ARG B 1 85 ? -7.719 -15.758 -0.412 1 97.94 85 ARG B O 1
ATOM 3899 N N . LEU B 1 86 ? -7.344 -15.977 -2.633 1 98.44 86 LEU B N 1
ATOM 3900 C CA . LEU B 1 86 ? -5.898 -16.062 -2.455 1 98.44 86 LEU B CA 1
ATOM 3901 C C . LEU B 1 86 ? -5.34 -14.781 -1.863 1 98.44 86 LEU B C 1
ATOM 3903 O O . LEU B 1 86 ? -4.473 -14.82 -0.986 1 98.44 86 LEU B O 1
ATOM 3907 N N . VAL B 1 87 ? -5.812 -13.656 -2.279 1 98.62 87 VAL B N 1
ATOM 3908 C CA . VAL B 1 87 ? -5.371 -12.359 -1.776 1 98.62 87 VAL B CA 1
ATOM 3909 C C . VAL B 1 87 ? -5.73 -12.227 -0.297 1 98.62 87 VAL B C 1
ATOM 3911 O O . VAL B 1 87 ? -4.906 -11.789 0.51 1 98.62 87 VAL B O 1
ATOM 3914 N N . ILE B 1 88 ? -6.922 -12.602 0.057 1 98.44 88 ILE B N 1
ATOM 3915 C CA . ILE B 1 88 ? -7.379 -12.523 1.44 1 98.44 88 ILE B CA 1
ATOM 3916 C C . ILE B 1 88 ? -6.508 -13.414 2.324 1 98.44 88 ILE B C 1
ATOM 3918 O O . ILE B 1 88 ? -6.082 -12.992 3.404 1 98.44 88 ILE B O 1
ATOM 3922 N N . ARG B 1 89 ? -6.191 -14.609 1.841 1 98.56 89 ARG B N 1
ATOM 3923 C CA . ARG B 1 89 ? -5.332 -15.516 2.592 1 98.56 89 ARG B CA 1
ATOM 3924 C C . ARG B 1 89 ? -3.938 -14.922 2.775 1 98.56 89 ARG B C 1
ATOM 3926 O O . ARG B 1 89 ? -3.363 -15 3.865 1 98.56 89 ARG B O 1
ATOM 3933 N N . ALA B 1 90 ? -3.428 -14.32 1.743 1 98.62 90 ALA B N 1
ATOM 3934 C CA . ALA B 1 90 ? -2.066 -13.789 1.772 1 98.62 90 ALA B CA 1
ATOM 3935 C C . ALA B 1 90 ? -1.97 -12.578 2.691 1 98.62 90 ALA B C 1
ATOM 3937 O O . ALA B 1 90 ? -1.057 -12.484 3.514 1 98.62 90 ALA B O 1
ATOM 3938 N N . ILE B 1 91 ? -2.893 -11.633 2.539 1 98.19 91 ILE B N 1
ATOM 3939 C CA . ILE B 1 91 ? -2.846 -10.414 3.336 1 98.19 91 ILE B CA 1
ATOM 3940 C C . ILE B 1 91 ? -3.084 -10.75 4.805 1 98.19 91 ILE B C 1
ATOM 3942 O O . ILE B 1 91 ? -2.471 -10.148 5.691 1 98.19 91 ILE B O 1
ATOM 3946 N N . SER B 1 92 ? -4.016 -11.664 5.078 1 98.12 92 SER B N 1
ATOM 3947 C CA . SER B 1 92 ? -4.273 -12.109 6.445 1 98.12 92 SER B CA 1
ATOM 3948 C C . SER B 1 92 ? -3.025 -12.727 7.07 1 98.12 92 SER B C 1
ATOM 3950 O O . SER B 1 92 ? -2.713 -12.461 8.234 1 98.12 92 SER B O 1
ATOM 3952 N N . LYS B 1 93 ? -2.398 -13.531 6.332 1 98.19 93 LYS B N 1
ATOM 3953 C CA . LYS B 1 93 ? -1.184 -14.164 6.84 1 98.19 93 LYS B CA 1
ATOM 3954 C C . LYS B 1 93 ? -0.104 -13.125 7.133 1 98.19 93 LYS B C 1
ATOM 3956 O O . LYS B 1 93 ? 0.559 -13.188 8.172 1 98.19 93 LYS B O 1
ATOM 3961 N N . HIS B 1 94 ? 0.123 -12.211 6.227 1 97.75 94 HIS B N 1
ATOM 3962 C CA . HIS B 1 94 ? 1.125 -11.172 6.418 1 97.75 94 HIS B CA 1
ATOM 3963 C C . HIS B 1 94 ? 0.877 -10.398 7.711 1 97.75 94 HIS B C 1
ATOM 3965 O O . HIS B 1 94 ? 1.805 -10.172 8.492 1 97.75 94 HIS B O 1
ATOM 3971 N N . HIS B 1 95 ? -0.351 -10.031 7.965 1 97 95 HIS B N 1
ATOM 3972 C CA . HIS B 1 95 ? -0.682 -9.273 9.164 1 97 95 HIS B CA 1
ATOM 3973 C C . HIS B 1 95 ? -0.542 -10.125 10.422 1 97 95 HIS B C 1
ATOM 3975 O O . HIS B 1 95 ? -0.128 -9.633 11.469 1 97 95 HIS B O 1
ATOM 3981 N N . ARG B 1 96 ? -0.913 -11.336 10.336 1 96.75 96 ARG B N 1
ATOM 3982 C CA . ARG B 1 96 ? -0.705 -12.25 11.461 1 96.75 96 ARG B CA 1
ATOM 3983 C C . ARG B 1 96 ? 0.777 -12.391 11.789 1 96.75 96 ARG B C 1
ATOM 3985 O O . ARG B 1 96 ? 1.155 -12.445 12.961 1 96.75 96 ARG B O 1
ATOM 3992 N N . GLU B 1 97 ? 1.55 -12.484 10.742 1 97 97 GLU B N 1
ATOM 3993 C CA . GLU B 1 97 ? 2.992 -12.594 10.938 1 97 97 GLU B CA 1
ATOM 3994 C C . GLU B 1 97 ? 3.555 -11.352 11.625 1 97 97 GLU B C 1
ATOM 3996 O O . GLU B 1 97 ? 4.434 -11.453 12.484 1 97 97 GLU B O 1
ATOM 4001 N N . ILE B 1 98 ? 3.096 -10.234 11.195 1 95 98 ILE B N 1
ATOM 4002 C CA . ILE B 1 98 ? 3.512 -8.992 11.844 1 95 98 ILE B CA 1
ATOM 4003 C C . ILE B 1 98 ? 3.098 -9.016 13.312 1 95 98 ILE B C 1
ATOM 4005 O O . ILE B 1 98 ? 3.891 -8.68 14.195 1 95 98 ILE B O 1
ATOM 4009 N N . GLN B 1 99 ? 1.906 -9.398 13.586 1 94.62 99 GLN B N 1
ATOM 4010 C CA . GLN B 1 99 ? 1.38 -9.445 14.945 1 94.62 99 GLN B CA 1
ATOM 4011 C C . GLN B 1 99 ? 2.211 -10.383 15.82 1 94.62 99 GLN B C 1
ATOM 4013 O O . GLN B 1 99 ? 2.467 -10.086 16.984 1 94.62 99 GLN B O 1
ATOM 4018 N N . ARG B 1 100 ? 2.652 -11.438 15.227 1 94.81 100 ARG B N 1
ATOM 4019 C CA . ARG B 1 100 ? 3.42 -12.43 15.961 1 94.81 100 ARG B CA 1
ATOM 4020 C C . ARG B 1 100 ? 4.898 -12.07 16 1 94.81 100 ARG B C 1
ATOM 4022 O O . ARG B 1 100 ? 5.656 -12.609 16.812 1 94.81 100 ARG B O 1
ATOM 4029 N N . GLY B 1 101 ? 5.34 -11.203 15.156 1 92.38 101 GLY B N 1
ATOM 4030 C CA . GLY B 1 101 ? 6.73 -10.781 15.086 1 92.38 101 GLY B CA 1
ATOM 4031 C C . GLY B 1 101 ? 7.621 -11.781 14.367 1 92.38 101 GLY B C 1
ATOM 4032 O O . GLY B 1 101 ? 8.836 -11.797 14.57 1 92.38 101 GLY B O 1
ATOM 4033 N N . VAL B 1 102 ? 7 -12.703 13.664 1 94.81 102 VAL B N 1
ATOM 4034 C CA . VAL B 1 102 ? 7.75 -13.711 12.93 1 94.81 102 VAL B CA 1
ATOM 4035 C C . VAL B 1 102 ? 7.277 -13.742 11.477 1 94.81 102 VAL B C 1
ATOM 4037 O O . VAL B 1 102 ? 6.102 -14 11.203 1 94.81 102 VAL B O 1
ATOM 4040 N N . LEU B 1 103 ? 8.242 -13.586 10.578 1 95.81 103 LEU B N 1
ATOM 4041 C CA . LEU B 1 103 ? 7.906 -13.57 9.156 1 95.81 103 LEU B CA 1
ATOM 4042 C C . LEU B 1 103 ? 8.312 -14.875 8.492 1 95.81 103 LEU B C 1
ATOM 4044 O O . LEU B 1 103 ? 9.352 -15.453 8.82 1 95.81 103 LEU B O 1
ATOM 4048 N N . SER B 1 104 ? 7.469 -15.375 7.602 1 97.31 104 SER B N 1
ATOM 4049 C CA . SER B 1 104 ? 7.859 -16.484 6.738 1 97.31 104 SER B CA 1
ATOM 4050 C C . SER B 1 104 ? 9.008 -16.094 5.816 1 97.31 104 SER B C 1
ATOM 4052 O O . SER B 1 104 ? 9.039 -14.969 5.301 1 97.31 104 SER B O 1
ATOM 4054 N N . VAL B 1 105 ? 9.961 -17.031 5.672 1 97.38 105 VAL B N 1
ATOM 4055 C CA . VAL B 1 105 ? 11.125 -16.734 4.848 1 97.38 105 VAL B CA 1
ATOM 4056 C C . VAL B 1 105 ? 11.359 -17.875 3.857 1 97.38 105 VAL B C 1
ATOM 4058 O O . VAL B 1 105 ? 11.32 -19.047 4.234 1 97.38 105 VAL B O 1
ATOM 4061 N N . GLY B 1 106 ? 11.391 -17.547 2.582 1 97.25 106 GLY B N 1
ATOM 4062 C CA . GLY B 1 106 ? 11.867 -18.469 1.566 1 97.25 106 GLY B CA 1
ATOM 4063 C C . GLY B 1 106 ? 13.352 -18.328 1.272 1 97.25 106 GLY B C 1
ATOM 4064 O O . GLY B 1 106 ? 13.898 -17.219 1.358 1 97.25 106 GLY B O 1
ATOM 4065 N N . ASP B 1 107 ? 13.977 -19.422 0.959 1 96.81 107 ASP B N 1
ATOM 4066 C CA . ASP B 1 107 ? 15.398 -19.406 0.643 1 96.81 107 ASP B CA 1
ATOM 4067 C C . ASP B 1 107 ? 15.641 -19.75 -0.827 1 96.81 107 ASP B C 1
ATOM 4069 O O . ASP B 1 107 ? 15.516 -20.906 -1.23 1 96.81 107 ASP B O 1
ATOM 4073 N N . TRP B 1 108 ? 15.969 -18.797 -1.583 1 95.81 108 TRP B N 1
ATOM 4074 C CA . TRP B 1 108 ? 16.297 -18.969 -2.994 1 95.81 108 TRP B CA 1
ATOM 4075 C C . TRP B 1 108 ? 17.797 -19 -3.207 1 95.81 108 TRP B C 1
ATOM 4077 O O . TRP B 1 108 ? 18.391 -17.984 -3.613 1 95.81 108 TRP B O 1
ATOM 4087 N N . PHE B 1 109 ? 18.391 -20.203 -2.881 1 94.31 109 PHE B N 1
ATOM 4088 C CA . PHE B 1 109 ? 19.812 -20.438 -3.066 1 94.31 109 PHE B CA 1
ATOM 4089 C C . PHE B 1 109 ? 20.641 -19.406 -2.293 1 94.31 109 PHE B C 1
ATOM 4091 O O . PHE B 1 109 ? 21.562 -18.812 -2.84 1 94.31 109 PHE B O 1
ATOM 4098 N N . GLY B 1 110 ? 20.266 -19.062 -1.074 1 93.12 110 GLY B N 1
ATOM 4099 C CA . GLY B 1 110 ? 21.016 -18.172 -0.193 1 93.12 110 GLY B CA 1
ATOM 4100 C C . GLY B 1 110 ? 20.391 -16.797 -0.067 1 93.12 110 GLY B C 1
ATOM 4101 O O . GLY B 1 110 ? 20.75 -16.031 0.817 1 93.12 110 GLY B O 1
ATOM 4102 N N . VAL B 1 111 ? 19.5 -16.547 -0.933 1 94.06 111 VAL B N 1
ATOM 4103 C CA . VAL B 1 111 ? 18.812 -15.258 -0.869 1 94.06 111 VAL B CA 1
ATOM 4104 C C . VAL B 1 111 ? 17.5 -15.406 -0.103 1 94.06 111 VAL B C 1
ATOM 4106 O O . VAL B 1 111 ? 16.562 -16.031 -0.591 1 94.06 111 VAL B O 1
ATOM 4109 N N . LYS B 1 112 ? 17.438 -14.797 1.058 1 95.31 112 LYS B N 1
ATOM 4110 C CA . LYS B 1 112 ? 16.234 -14.852 1.883 1 95.31 112 LYS B CA 1
ATOM 4111 C C . LYS B 1 112 ? 15.164 -13.906 1.349 1 95.31 112 LYS B C 1
ATOM 4113 O O . LYS B 1 112 ? 15.453 -12.758 1.007 1 95.31 112 LYS B O 1
ATOM 4118 N N . ARG B 1 113 ? 13.945 -14.477 1.243 1 95.69 113 ARG B N 1
ATOM 4119 C CA . ARG B 1 113 ? 12.859 -13.703 0.654 1 95.69 113 ARG B CA 1
ATOM 4120 C C . ARG B 1 113 ? 11.609 -13.766 1.529 1 95.69 113 ARG B C 1
ATOM 4122 O O . ARG B 1 113 ? 11.281 -14.82 2.074 1 95.69 113 ARG B O 1
ATOM 4129 N N . THR B 1 114 ? 11.008 -12.617 1.664 1 96.75 114 THR B N 1
ATOM 4130 C CA . THR B 1 114 ? 9.695 -12.531 2.297 1 96.75 114 THR B CA 1
ATOM 4131 C C . THR B 1 114 ? 8.656 -12 1.315 1 96.75 114 THR B C 1
ATOM 4133 O O . THR B 1 114 ? 8.977 -11.695 0.165 1 96.75 114 THR B O 1
ATOM 4136 N N . ILE B 1 115 ? 7.406 -11.922 1.771 1 97.06 115 ILE B N 1
ATOM 4137 C CA . ILE B 1 115 ? 6.297 -11.523 0.909 1 97.06 115 ILE B CA 1
ATOM 4138 C C . ILE B 1 115 ? 6.539 -10.109 0.375 1 97.06 115 ILE B C 1
ATOM 4140 O O . ILE B 1 115 ? 6.105 -9.773 -0.729 1 97.06 115 ILE B O 1
ATOM 4144 N N . ILE B 1 116 ? 7.27 -9.289 1.064 1 94.19 116 ILE B N 1
ATOM 4145 C CA . ILE B 1 116 ? 7.477 -7.895 0.684 1 94.19 116 ILE B CA 1
ATOM 4146 C C . ILE B 1 116 ? 8.469 -7.816 -0.475 1 94.19 116 ILE B C 1
ATOM 4148 O O . ILE B 1 116 ? 8.57 -6.785 -1.146 1 94.19 116 ILE B O 1
ATOM 4152 N N . ASN B 1 117 ? 9.219 -8.922 -0.695 1 94.19 117 ASN B N 1
ATOM 4153 C CA . ASN B 1 117 ? 10.234 -8.938 -1.743 1 94.19 117 ASN B CA 1
ATOM 4154 C C . ASN B 1 117 ? 9.641 -9.312 -3.096 1 94.19 117 ASN B C 1
ATOM 4156 O O . ASN B 1 117 ? 10.305 -9.219 -4.125 1 94.19 117 ASN B O 1
ATOM 4160 N N . LEU B 1 118 ? 8.414 -9.812 -3.092 1 95.62 118 LEU B N 1
ATOM 4161 C CA . LEU B 1 118 ? 7.785 -10.18 -4.355 1 95.62 118 LEU B CA 1
ATOM 4162 C C . LEU B 1 118 ? 7.457 -8.938 -5.18 1 95.62 118 LEU B C 1
ATOM 4164 O O . LEU B 1 118 ? 7.016 -7.922 -4.633 1 95.62 118 LEU B O 1
ATOM 4168 N N . VAL B 1 119 ? 7.645 -9.023 -6.434 1 91.81 119 VAL B N 1
ATOM 4169 C CA . VAL B 1 119 ? 7.461 -7.891 -7.328 1 91.81 119 VAL B CA 1
ATOM 4170 C C . VAL B 1 119 ? 5.969 -7.613 -7.516 1 91.81 119 VAL B C 1
ATOM 4172 O O . VAL B 1 119 ? 5.172 -8.547 -7.633 1 91.81 119 VAL B O 1
ATOM 4175 N N . SER B 1 120 ? 5.59 -6.352 -7.512 1 91.12 120 SER B N 1
ATOM 4176 C CA . SER B 1 120 ? 4.215 -5.945 -7.766 1 91.12 120 SER B CA 1
ATOM 4177 C C . SER B 1 120 ? 4.109 -5.125 -9.047 1 91.12 120 SER B C 1
ATOM 4179 O O . SER B 1 120 ? 3.025 -4.996 -9.625 1 91.12 120 SER B O 1
ATOM 4181 N N . HIS B 1 121 ? 5.184 -4.512 -9.508 1 89.62 121 HIS B N 1
ATOM 4182 C CA . HIS B 1 121 ? 5.238 -3.639 -10.68 1 89.62 121 HIS B CA 1
ATOM 4183 C C . HIS B 1 121 ? 4.191 -2.533 -10.586 1 89.62 121 HIS B C 1
ATOM 4185 O O . HIS B 1 121 ? 3.473 -2.273 -11.555 1 89.62 121 HIS B O 1
ATOM 4191 N N . ILE B 1 122 ? 4.066 -1.915 -9.414 1 90.62 122 ILE B N 1
ATOM 4192 C CA . ILE B 1 122 ? 3.062 -0.888 -9.156 1 90.62 122 ILE B CA 1
ATOM 4193 C C . ILE B 1 122 ? 3.287 0.296 -10.094 1 90.62 122 ILE B C 1
ATOM 4195 O O . ILE B 1 122 ? 2.33 0.948 -10.523 1 90.62 122 ILE B O 1
ATOM 4199 N N . ASP B 1 123 ? 4.527 0.599 -10.414 1 87.88 123 ASP B N 1
ATOM 4200 C CA . ASP B 1 123 ? 4.836 1.706 -11.312 1 87.88 123 ASP B CA 1
ATOM 4201 C C . ASP B 1 123 ? 4.258 1.462 -12.703 1 87.88 123 ASP B C 1
ATOM 4203 O O . ASP B 1 123 ? 3.744 2.387 -13.344 1 87.88 123 ASP B O 1
ATOM 4207 N N . TYR B 1 124 ? 4.375 0.259 -13.109 1 87.06 124 TYR B N 1
ATOM 4208 C CA . TYR B 1 124 ? 3.787 -0.096 -14.398 1 87.06 124 TYR B CA 1
ATOM 4209 C C . TYR B 1 124 ? 2.268 -0.016 -14.344 1 87.06 124 TYR B C 1
ATOM 4211 O O . TYR B 1 124 ? 1.634 0.521 -15.258 1 87.06 124 TYR B O 1
ATOM 4219 N N . LEU B 1 125 ? 1.742 -0.543 -13.328 1 89.25 125 LEU B N 1
ATOM 4220 C CA . LEU B 1 125 ? 0.293 -0.543 -13.156 1 89.25 125 LEU B CA 1
ATOM 4221 C C . LEU B 1 125 ? -0.258 0.878 -13.188 1 89.25 125 LEU B C 1
ATOM 4223 O O . LEU B 1 125 ? -1.316 1.125 -13.773 1 89.25 125 LEU B O 1
ATOM 4227 N N . ALA B 1 126 ? 0.413 1.762 -12.555 1 88.56 126 ALA B N 1
ATOM 4228 C CA . ALA B 1 126 ? -0.034 3.148 -12.453 1 88.56 126 ALA B CA 1
ATOM 4229 C C . ALA B 1 126 ? -0.12 3.797 -13.836 1 88.56 126 ALA B C 1
ATOM 4231 O O . ALA B 1 126 ? -0.911 4.719 -14.047 1 88.56 126 ALA B O 1
ATOM 4232 N N . ASN B 1 127 ? 0.654 3.295 -14.75 1 87.62 127 ASN B N 1
ATOM 4233 C CA . ASN B 1 127 ? 0.667 3.852 -16.109 1 87.62 127 ASN B CA 1
ATOM 4234 C C . ASN B 1 127 ? -0.402 3.209 -16.984 1 87.62 127 ASN B C 1
ATOM 4236 O O . ASN B 1 127 ? -0.594 3.617 -18.125 1 87.62 127 ASN B O 1
ATOM 4240 N N . GLN B 1 128 ? -1.057 2.203 -16.438 1 88.19 128 GLN B N 1
ATOM 4241 C CA . GLN B 1 128 ? -2.17 1.549 -17.125 1 88.19 128 GLN B CA 1
ATOM 4242 C C . GLN B 1 128 ? -3.498 1.884 -16.453 1 88.19 128 GLN B C 1
ATOM 4244 O O . GLN B 1 128 ? -3.982 1.126 -15.609 1 88.19 128 GLN B O 1
ATOM 4249 N N . THR B 1 129 ? -4.117 2.883 -16.938 1 87.25 129 THR B N 1
ATOM 4250 C CA . THR B 1 129 ? -5.242 3.516 -16.266 1 87.25 129 THR B CA 1
ATOM 4251 C C . THR B 1 129 ? -6.355 2.506 -16 1 87.25 129 THR B C 1
ATOM 4253 O O . THR B 1 129 ? -6.836 2.379 -14.875 1 87.25 129 THR B O 1
ATOM 4256 N N . ASP B 1 130 ? -6.734 1.778 -17.031 1 89.06 130 ASP B N 1
ATOM 4257 C CA . ASP B 1 130 ? -7.855 0.853 -16.906 1 89.06 130 ASP B CA 1
ATOM 4258 C C . ASP B 1 130 ? -7.5 -0.312 -15.984 1 89.06 130 ASP B C 1
ATOM 4260 O O . ASP B 1 130 ? -8.32 -0.737 -15.164 1 89.06 130 ASP B O 1
ATOM 4264 N N . LEU B 1 131 ? -6.324 -0.802 -16.203 1 89.94 131 LEU B N 1
ATOM 4265 C CA . LEU B 1 131 ? -5.871 -1.905 -15.359 1 89.94 131 LEU B CA 1
ATOM 4266 C C . LEU B 1 131 ? -5.785 -1.475 -13.898 1 89.94 131 LEU B C 1
ATOM 4268 O O . LEU B 1 131 ? -6.168 -2.229 -13 1 89.94 131 LEU B O 1
ATOM 4272 N N . PHE B 1 132 ? -5.328 -0.276 -13.719 1 93.44 132 PHE B N 1
ATOM 4273 C CA . PHE B 1 132 ? -5.219 0.247 -12.359 1 93.44 132 PHE B CA 1
ATOM 4274 C C . PHE B 1 132 ? -6.598 0.382 -11.719 1 93.44 132 PHE B C 1
ATOM 4276 O O . PHE B 1 132 ? -6.793 -0.006 -10.57 1 93.44 132 PHE B O 1
ATOM 4283 N N . ARG B 1 133 ? -7.484 0.964 -12.43 1 92.94 133 ARG B N 1
ATOM 4284 C CA . ARG B 1 133 ? -8.844 1.157 -11.93 1 92.94 133 ARG B CA 1
ATOM 4285 C C . ARG B 1 133 ? -9.477 -0.174 -11.547 1 92.94 133 ARG B C 1
ATOM 4287 O O . ARG B 1 133 ? -10.133 -0.277 -10.5 1 92.94 133 ARG B O 1
ATOM 4294 N N . GLY B 1 134 ? -9.328 -1.164 -12.422 1 94.81 134 GLY B N 1
ATOM 4295 C CA . GLY B 1 134 ? -9.859 -2.484 -12.125 1 94.81 134 GLY B CA 1
ATOM 4296 C C . GLY B 1 134 ? -9.258 -3.096 -10.867 1 94.81 134 GLY B C 1
ATOM 4297 O O . GLY B 1 134 ? -9.977 -3.635 -10.031 1 94.81 134 GLY B O 1
ATOM 4298 N N . THR B 1 135 ? -7.965 -3.018 -10.758 1 95.94 135 THR B N 1
ATOM 4299 C CA . THR B 1 135 ? -7.266 -3.557 -9.594 1 95.94 135 THR B CA 1
ATOM 4300 C C . THR B 1 135 ? -7.652 -2.793 -8.336 1 95.94 135 THR B C 1
ATOM 4302 O O . THR B 1 135 ? -7.863 -3.396 -7.277 1 95.94 135 THR B O 1
ATOM 4305 N N . SER B 1 136 ? -7.727 -1.462 -8.445 1 96.06 136 SER B N 1
ATOM 4306 C CA . SER B 1 136 ? -8.125 -0.614 -7.324 1 96.06 136 SER B CA 1
ATOM 4307 C C . SER B 1 136 ? -9.539 -0.951 -6.852 1 96.06 136 SER B C 1
ATOM 4309 O O . SER B 1 136 ? -9.797 -1 -5.648 1 96.06 136 SER B O 1
ATOM 4311 N N . THR B 1 137 ? -10.398 -1.146 -7.754 1 96.75 137 THR B N 1
ATOM 4312 C CA . THR B 1 137 ? -11.773 -1.503 -7.422 1 96.75 137 THR B CA 1
ATOM 4313 C C . THR B 1 137 ? -11.82 -2.848 -6.703 1 96.75 137 THR B C 1
ATOM 4315 O O . THR B 1 137 ? -12.555 -3.004 -5.719 1 96.75 137 THR B O 1
ATOM 4318 N N . LYS B 1 138 ? -11.117 -3.814 -7.199 1 96.5 138 LYS B N 1
ATOM 4319 C CA . LYS B 1 138 ? -11.055 -5.109 -6.531 1 96.5 138 LYS B CA 1
ATOM 4320 C C . LYS B 1 138 ? -10.523 -4.969 -5.105 1 96.5 138 LYS B C 1
ATOM 4322 O O . LYS B 1 138 ? -11.055 -5.59 -4.18 1 96.5 138 LYS B O 1
ATOM 4327 N N . ALA B 1 139 ? -9.5 -4.191 -4.945 1 97.5 139 ALA B N 1
ATOM 4328 C CA . ALA B 1 139 ? -8.93 -3.938 -3.623 1 97.5 139 ALA B CA 1
ATOM 4329 C C . ALA B 1 139 ? -9.969 -3.307 -2.695 1 97.5 139 ALA B C 1
ATOM 4331 O O . ALA B 1 139 ? -10.078 -3.688 -1.527 1 97.5 139 ALA B O 1
ATOM 4332 N N . GLN B 1 140 ? -10.656 -2.361 -3.227 1 96.31 140 GLN B N 1
ATOM 4333 C CA . GLN B 1 140 ? -11.688 -1.695 -2.439 1 96.31 140 GLN B CA 1
ATOM 4334 C C . GLN B 1 140 ? -12.766 -2.682 -1.994 1 96.31 140 GLN B C 1
ATOM 4336 O O . GLN B 1 140 ? -13.242 -2.617 -0.86 1 96.31 140 GLN B O 1
ATOM 4341 N N . ASN B 1 141 ? -13.164 -3.508 -2.869 1 96.06 141 ASN B N 1
ATOM 4342 C CA . ASN B 1 141 ? -14.164 -4.52 -2.545 1 96.06 141 ASN B CA 1
ATOM 4343 C C . ASN B 1 141 ? -13.664 -5.473 -1.463 1 96.06 141 ASN B C 1
ATOM 4345 O O . ASN B 1 141 ? -14.414 -5.828 -0.549 1 96.06 141 ASN B O 1
ATOM 4349 N N . ILE B 1 142 ? -12.484 -5.906 -1.608 1 97.44 142 ILE B N 1
ATOM 4350 C CA . ILE B 1 142 ? -11.906 -6.793 -0.607 1 97.44 142 ILE B CA 1
ATOM 4351 C C . ILE B 1 142 ? -11.852 -6.082 0.744 1 97.44 142 ILE B C 1
ATOM 4353 O O . ILE B 1 142 ? -12.188 -6.672 1.773 1 97.44 142 ILE B O 1
ATOM 4357 N N . LEU B 1 143 ? -11.406 -4.84 0.731 1 95.94 143 LEU B N 1
ATOM 4358 C CA . LEU B 1 143 ? -11.32 -4.055 1.957 1 95.94 143 LEU B CA 1
ATOM 4359 C C . LEU B 1 143 ? -12.688 -3.965 2.641 1 95.94 143 LEU B C 1
ATOM 4361 O O . LEU B 1 143 ? -12.773 -4.059 3.867 1 95.94 143 LEU B O 1
ATOM 4365 N N . LYS B 1 144 ? -13.695 -3.764 1.889 1 94.56 144 LYS B N 1
ATOM 4366 C CA . LYS B 1 144 ? -15.055 -3.688 2.418 1 94.56 144 LYS B CA 1
ATOM 4367 C C . LYS B 1 144 ? -15.469 -5.008 3.059 1 94.56 144 LYS B C 1
ATOM 4369 O O . LYS B 1 144 ? -16.125 -5.02 4.105 1 94.56 144 LYS B O 1
ATOM 4374 N N . ILE B 1 145 ? -15.109 -6.07 2.473 1 95.25 145 ILE B N 1
ATOM 4375 C CA . ILE B 1 145 ? -15.492 -7.398 2.936 1 95.25 145 ILE B CA 1
ATOM 4376 C C . ILE B 1 145 ? -14.758 -7.73 4.23 1 95.25 145 ILE B C 1
ATOM 4378 O O . ILE B 1 145 ? -15.367 -8.219 5.188 1 95.25 145 ILE B O 1
ATOM 4382 N N . ILE B 1 146 ? -13.453 -7.473 4.25 1 94.75 146 ILE B N 1
ATOM 4383 C CA . ILE B 1 146 ? -12.664 -7.855 5.418 1 94.75 146 ILE B CA 1
ATOM 4384 C C . ILE B 1 146 ? -12.914 -6.871 6.555 1 94.75 146 ILE B C 1
ATOM 4386 O O . ILE B 1 146 ? -12.812 -7.234 7.73 1 94.75 146 ILE B O 1
ATOM 4390 N N . GLY B 1 147 ? -13.219 -5.59 6.199 1 89.19 147 GLY B N 1
ATOM 4391 C CA . GLY B 1 147 ? -13.555 -4.598 7.207 1 89.19 147 GLY B CA 1
ATOM 4392 C C . GLY B 1 147 ? -12.453 -4.383 8.227 1 89.19 147 GLY B C 1
ATOM 4393 O O . GLY B 1 147 ? -11.297 -4.176 7.855 1 89.19 147 GLY B O 1
ATOM 4394 N N . ASP B 1 148 ? -12.797 -4.539 9.484 1 86.75 148 ASP B N 1
ATOM 4395 C CA . ASP B 1 148 ? -11.867 -4.207 10.562 1 86.75 148 ASP B CA 1
ATOM 4396 C C . ASP B 1 148 ? -11.102 -5.445 11.023 1 86.75 148 ASP B C 1
ATOM 4398 O O . ASP B 1 148 ? -10.367 -5.391 12.008 1 86.75 148 ASP B O 1
ATOM 4402 N N . LEU B 1 149 ? -11.32 -6.461 10.312 1 92.62 149 LEU B N 1
ATOM 4403 C CA . LEU B 1 149 ? -10.641 -7.691 10.711 1 92.62 149 LEU B CA 1
ATOM 4404 C C . LEU B 1 149 ? -9.133 -7.566 10.508 1 92.62 149 LEU B C 1
ATOM 4406 O O . LEU B 1 149 ? -8.352 -8.172 11.25 1 92.62 149 LEU B O 1
ATOM 4410 N N . ILE B 1 150 ? -8.773 -6.879 9.461 1 94.75 150 ILE B N 1
ATOM 4411 C CA . ILE B 1 150 ? -7.367 -6.648 9.141 1 94.75 150 ILE B CA 1
ATOM 4412 C C . ILE B 1 150 ? -7.125 -5.16 8.914 1 94.75 150 ILE B C 1
ATOM 4414 O O . ILE B 1 150 ? -7.73 -4.555 8.023 1 94.75 150 ILE B O 1
ATOM 4418 N N . PRO B 1 151 ? -6.281 -4.598 9.672 1 93.62 151 PRO B N 1
ATOM 4419 C CA . PRO B 1 151 ? -6 -3.172 9.484 1 93.62 151 PRO B CA 1
ATOM 4420 C C . PRO B 1 151 ? -5.016 -2.91 8.344 1 93.62 151 PRO B C 1
ATOM 4422 O O . PRO B 1 151 ? -3.932 -2.365 8.578 1 93.62 151 PRO B O 1
ATOM 4425 N N . CYS B 1 152 ? -5.418 -3.193 7.141 1 94.12 152 CYS B N 1
ATOM 4426 C CA . CYS B 1 152 ? -4.527 -2.98 6.004 1 94.12 152 CYS B CA 1
ATOM 4427 C C . CYS B 1 152 ? -5.004 -1.814 5.148 1 94.12 152 CYS B C 1
ATOM 4429 O O . CYS B 1 152 ? -6.191 -1.485 5.145 1 94.12 152 CYS B O 1
ATOM 4431 N N . PHE B 1 153 ? -4.066 -1.175 4.473 1 95.62 153 PHE B N 1
ATOM 4432 C CA . PHE B 1 153 ? -4.348 -0.035 3.609 1 95.62 153 PHE B CA 1
ATOM 4433 C C . PHE B 1 153 ? -4.867 -0.5 2.254 1 95.62 153 PHE B C 1
ATOM 4435 O O . PHE B 1 153 ? -4.543 -1.601 1.803 1 95.62 153 PHE B O 1
ATOM 4442 N N . HIS B 1 154 ? -5.691 0.384 1.646 1 96.5 154 HIS B N 1
ATOM 4443 C CA . HIS B 1 154 ? -6.152 0.167 0.279 1 96.5 154 HIS B CA 1
ATOM 4444 C C . HIS B 1 154 ? -4.98 -0.094 -0.663 1 96.5 154 HIS B C 1
ATOM 4446 O O . HIS B 1 154 ? -5.027 -1.022 -1.474 1 96.5 154 HIS B O 1
ATOM 4452 N N . GLU B 1 155 ? -3.908 0.696 -0.557 1 96.25 155 GLU B N 1
ATOM 4453 C CA . GLU B 1 155 ? -2.732 0.597 -1.417 1 96.25 155 GLU B CA 1
ATOM 4454 C C . GLU B 1 155 ? -1.988 -0.714 -1.185 1 96.25 155 GLU B C 1
ATOM 4456 O O . GLU B 1 155 ? -1.415 -1.282 -2.117 1 96.25 155 GLU B O 1
ATOM 4461 N N . GLU B 1 156 ? -1.996 -1.127 0.074 1 96.06 156 GLU B N 1
ATOM 4462 C CA . GLU B 1 156 ? -1.384 -2.404 0.425 1 96.06 156 GLU B CA 1
ATOM 4463 C C . GLU B 1 156 ? -2.059 -3.561 -0.309 1 96.06 156 GLU B C 1
ATOM 4465 O O . GLU B 1 156 ? -1.385 -4.465 -0.803 1 96.06 156 GLU B O 1
ATOM 4470 N N . LEU B 1 157 ? -3.369 -3.516 -0.415 1 97.38 157 LEU B N 1
ATOM 4471 C CA . LEU B 1 157 ? -4.137 -4.551 -1.099 1 97.38 157 LEU B CA 1
ATOM 4472 C C . LEU B 1 157 ? -3.906 -4.496 -2.605 1 97.38 157 LEU B C 1
ATOM 4474 O O . LEU B 1 157 ? -3.83 -5.535 -3.266 1 97.38 157 LEU B O 1
ATOM 4478 N N . ILE B 1 158 ? -3.838 -3.297 -3.139 1 97.12 158 ILE B N 1
ATOM 4479 C CA . ILE B 1 158 ? -3.518 -3.168 -4.559 1 97.12 158 ILE B CA 1
ATOM 4480 C C . ILE B 1 158 ? -2.203 -3.883 -4.855 1 97.12 158 ILE B C 1
ATOM 4482 O O . ILE B 1 158 ? -2.115 -4.664 -5.809 1 97.12 158 ILE B O 1
ATOM 4486 N N . GLY B 1 159 ? -1.211 -3.602 -4.012 1 96.88 159 GLY B N 1
ATOM 4487 C CA . GLY B 1 159 ? 0.081 -4.25 -4.176 1 96.88 159 GLY B CA 1
ATOM 4488 C C . GLY B 1 159 ? 0.012 -5.758 -4.035 1 96.88 159 GLY B C 1
ATOM 4489 O O . GLY B 1 159 ? 0.689 -6.488 -4.762 1 96.88 159 GLY B O 1
ATOM 4490 N N . MET B 1 160 ? -0.78 -6.234 -3.086 1 97.75 160 MET B N 1
ATOM 4491 C CA . MET B 1 160 ? -0.903 -7.668 -2.857 1 97.75 160 MET B CA 1
ATOM 4492 C C . MET B 1 160 ? -1.548 -8.359 -4.055 1 97.75 160 MET B C 1
ATOM 4494 O O . MET B 1 160 ? -1.112 -9.438 -4.469 1 97.75 160 MET B O 1
ATOM 4498 N N . ILE B 1 161 ? -2.564 -7.789 -4.625 1 97.62 161 ILE B N 1
ATOM 4499 C CA . ILE B 1 161 ? -3.223 -8.336 -5.809 1 97.62 161 ILE B CA 1
ATOM 4500 C C . ILE B 1 161 ? -2.203 -8.492 -6.934 1 97.62 161 ILE B C 1
ATOM 4502 O O . ILE B 1 161 ? -2.119 -9.555 -7.559 1 97.62 161 ILE B O 1
ATOM 4506 N N . GLN B 1 162 ? -1.423 -7.461 -7.09 1 96.19 162 GLN B N 1
ATOM 4507 C CA . GLN B 1 162 ? -0.429 -7.496 -8.156 1 96.19 162 GLN B CA 1
ATOM 4508 C C . GLN B 1 162 ? 0.627 -8.562 -7.891 1 96.19 162 GLN B C 1
ATOM 4510 O O . GLN B 1 162 ? 1.05 -9.273 -8.812 1 96.19 162 GLN B O 1
ATOM 4515 N N . ARG B 1 163 ? 1.062 -8.68 -6.684 1 96.88 163 ARG B N 1
ATOM 4516 C CA . ARG B 1 163 ? 2.047 -9.695 -6.316 1 96.88 163 ARG B CA 1
ATOM 4517 C C . ARG B 1 163 ? 1.518 -11.094 -6.598 1 96.88 163 ARG B C 1
ATOM 4519 O O . ARG B 1 163 ? 2.248 -11.953 -7.098 1 96.88 163 ARG B O 1
ATOM 4526 N N . ILE B 1 164 ? 0.31 -11.281 -6.273 1 96.44 164 ILE B N 1
ATOM 4527 C CA . ILE B 1 164 ? -0.307 -12.586 -6.5 1 96.44 164 ILE B CA 1
ATOM 4528 C C . ILE B 1 164 ? -0.427 -12.852 -8 1 96.44 164 ILE B C 1
ATOM 4530 O O . ILE B 1 164 ? -0.131 -13.953 -8.469 1 96.44 164 ILE B O 1
ATOM 4534 N N . ARG B 1 165 ? -0.82 -11.891 -8.75 1 93.75 165 ARG B N 1
ATOM 4535 C CA . ARG B 1 165 ? -0.998 -12.031 -10.195 1 93.75 165 ARG B CA 1
ATOM 4536 C C . ARG B 1 165 ? 0.324 -12.359 -10.875 1 93.75 165 ARG B C 1
ATOM 4538 O O . ARG B 1 165 ? 0.362 -13.172 -11.805 1 93.75 165 ARG B O 1
ATOM 4545 N N . LEU B 1 166 ? 1.383 -11.82 -10.367 1 94.06 166 LEU B N 1
ATOM 4546 C CA . LEU B 1 166 ? 2.646 -11.867 -11.094 1 94.06 166 LEU B CA 1
ATOM 4547 C C . LEU B 1 166 ? 3.518 -13.016 -10.602 1 94.06 166 LEU B C 1
ATOM 4549 O O . LEU B 1 166 ? 4.422 -13.469 -11.305 1 94.06 166 LEU B O 1
ATOM 4553 N N . ASN B 1 167 ? 3.23 -13.516 -9.383 1 94.38 167 ASN B N 1
ATOM 4554 C CA . ASN B 1 167 ? 4.223 -14.391 -8.773 1 94.38 167 ASN B CA 1
ATOM 4555 C C . ASN B 1 167 ? 3.629 -15.758 -8.445 1 94.38 167 ASN B C 1
ATOM 4557 O O . ASN B 1 167 ? 4.301 -16.609 -7.852 1 94.38 167 ASN B O 1
ATOM 4561 N N . SER B 1 168 ? 2.453 -16 -8.805 1 94.38 168 SER B N 1
ATOM 4562 C CA . SER B 1 168 ? 1.806 -17.25 -8.414 1 94.38 168 SER B CA 1
ATOM 4563 C C . SER B 1 168 ? 2.088 -18.359 -9.414 1 94.38 168 SER B C 1
ATOM 4565 O O . SER B 1 168 ? 2.346 -18.094 -10.594 1 94.38 168 SER B O 1
ATOM 4567 N N . TYR B 1 169 ? 2.148 -19.562 -8.906 1 91.81 169 TYR B N 1
ATOM 4568 C CA . TYR B 1 169 ? 2.168 -20.781 -9.703 1 91.81 169 TYR B CA 1
ATOM 4569 C C . TYR B 1 169 ? 0.81 -21.469 -9.68 1 91.81 169 TYR B C 1
ATOM 4571 O O . TYR B 1 169 ? 0.125 -21.469 -8.648 1 91.81 169 TYR B O 1
ATOM 4579 N N . GLY B 1 170 ? 0.465 -22.016 -10.82 1 86 170 GLY B N 1
ATOM 4580 C CA . GLY B 1 170 ? -0.816 -22.688 -10.891 1 86 170 GLY B CA 1
ATOM 4581 C C . GLY B 1 170 ? -0.691 -24.156 -11.281 1 86 170 GLY B C 1
ATOM 4582 O O . GLY B 1 170 ? 0.282 -24.547 -11.922 1 86 170 GLY B O 1
ATOM 4583 N N . SER B 1 171 ? -1.555 -24.922 -10.734 1 81.19 171 SER B N 1
ATOM 4584 C CA . SER B 1 171 ? -1.829 -26.266 -11.195 1 81.19 171 SER B CA 1
ATOM 4585 C C . SER B 1 171 ? -3.289 -26.438 -11.609 1 81.19 171 SER B C 1
ATOM 4587 O O . SER B 1 171 ? -4.02 -25.438 -11.719 1 81.19 171 SER B O 1
ATOM 4589 N N . GLN B 1 172 ? -3.656 -27.578 -11.969 1 75.06 172 GLN B N 1
ATOM 4590 C CA . GLN B 1 172 ? -5.008 -27.828 -12.461 1 75.06 172 GLN B CA 1
ATOM 4591 C C . GLN B 1 172 ? -6.055 -27.391 -11.438 1 75.06 172 GLN B C 1
ATOM 4593 O O . GLN B 1 172 ? -7.102 -26.859 -11.805 1 75.06 172 GLN B O 1
ATOM 4598 N N . ASN B 1 173 ? -5.719 -27.516 -10.188 1 88.06 173 ASN B N 1
ATOM 4599 C CA . ASN B 1 173 ? -6.789 -27.297 -9.219 1 88.06 173 ASN B CA 1
ATOM 4600 C C . ASN B 1 173 ? -6.422 -26.219 -8.211 1 88.06 173 ASN B C 1
ATOM 4602 O O . ASN B 1 173 ? -7.223 -25.875 -7.336 1 88.06 173 ASN B O 1
ATOM 4606 N N . VAL B 1 174 ? -5.219 -25.672 -8.32 1 94.06 174 VAL B N 1
ATOM 4607 C CA . VAL B 1 174 ? -4.812 -24.75 -7.254 1 94.06 174 VAL B CA 1
ATOM 4608 C C . VAL B 1 174 ? -3.945 -23.641 -7.832 1 94.06 174 VAL B C 1
ATOM 4610 O O . VAL B 1 174 ? -3.287 -23.828 -8.859 1 94.06 174 VAL B O 1
ATOM 4613 N N . VAL B 1 175 ? -4.039 -22.484 -7.246 1 95.19 175 VAL B N 1
ATOM 4614 C CA . VAL B 1 175 ? -3.113 -21.391 -7.461 1 95.19 175 VAL B CA 1
ATOM 4615 C C . VAL B 1 175 ? -2.393 -21.062 -6.156 1 95.19 175 VAL B C 1
ATOM 4617 O O . VAL B 1 175 ? -3.023 -20.953 -5.098 1 95.19 175 VAL B O 1
ATOM 4620 N N . ALA B 1 176 ? -1.087 -20.922 -6.223 1 97.31 176 ALA B N 1
ATOM 4621 C CA . ALA B 1 176 ? -0.309 -20.734 -5.004 1 97.31 176 ALA B CA 1
ATOM 4622 C C . ALA B 1 176 ? 0.821 -19.734 -5.23 1 97.31 176 ALA B C 1
ATOM 4624 O O . ALA B 1 176 ? 1.373 -19.641 -6.332 1 97.31 176 ALA B O 1
ATOM 4625 N N . VAL B 1 177 ? 1.13 -18.984 -4.207 1 97.94 177 VAL B N 1
ATOM 4626 C CA . VAL B 1 177 ? 2.262 -18.062 -4.254 1 97.94 177 VAL B CA 1
ATOM 4627 C C . VAL B 1 177 ? 3.365 -18.547 -3.318 1 97.94 177 VAL B C 1
ATOM 4629 O O . VAL B 1 177 ? 3.086 -19.031 -2.215 1 97.94 177 VAL B O 1
ATOM 4632 N N . HIS B 1 178 ? 4.562 -18.531 -3.809 1 98 178 HIS B N 1
ATOM 4633 C CA . HIS B 1 178 ? 5.746 -18.984 -3.08 1 98 178 HIS B CA 1
ATOM 4634 C C . HIS B 1 178 ? 6.77 -17.859 -2.951 1 98 178 HIS B C 1
ATOM 4636 O O . HIS B 1 178 ? 6.84 -16.969 -3.805 1 98 178 HIS B O 1
ATOM 4642 N N . LEU B 1 179 ? 7.508 -17.906 -1.867 1 98.25 179 LEU B N 1
ATOM 4643 C CA . LEU B 1 179 ? 8.453 -16.828 -1.591 1 98.25 179 LEU B CA 1
ATOM 4644 C C . LEU B 1 179 ? 9.742 -17.031 -2.383 1 98.25 179 LEU B C 1
ATOM 4646 O O . LEU B 1 179 ? 10.148 -16.141 -3.139 1 98.25 179 LEU B O 1
ATOM 4650 N N . ALA B 1 180 ? 10.328 -18.156 -2.33 1 97.62 180 ALA B N 1
ATOM 4651 C CA . ALA B 1 180 ? 11.578 -18.422 -3.037 1 97.62 180 ALA B CA 1
ATOM 4652 C C . ALA B 1 180 ? 11.32 -18.766 -4.5 1 97.62 180 ALA B C 1
ATOM 4654 O O . ALA B 1 180 ? 11.961 -18.219 -5.398 1 97.62 180 ALA B O 1
ATOM 4655 N N . ALA B 1 181 ? 10.352 -19.547 -4.781 1 96.5 181 ALA B N 1
ATOM 4656 C CA . ALA B 1 181 ? 10.07 -20.031 -6.129 1 96.5 181 ALA B CA 1
ATOM 4657 C C . ALA B 1 181 ? 9.695 -18.891 -7.062 1 96.5 181 ALA B C 1
ATOM 4659 O O . ALA B 1 181 ? 9.922 -18.969 -8.273 1 96.5 181 ALA B O 1
ATOM 4660 N N . SER B 1 182 ? 9.172 -17.844 -6.5 1 95.56 182 SER B N 1
ATOM 4661 C CA . SER B 1 182 ? 8.719 -16.719 -7.316 1 95.56 182 SER B CA 1
ATOM 4662 C C . SER B 1 182 ? 9.898 -15.898 -7.84 1 95.56 182 SER B C 1
ATOM 4664 O O . SER B 1 182 ? 9.719 -15.016 -8.68 1 95.56 182 SER B O 1
ATOM 4666 N N . LYS B 1 183 ? 11.062 -16.203 -7.398 1 95.88 183 LYS B N 1
ATOM 4667 C CA . LYS B 1 183 ? 12.242 -15.414 -7.758 1 95.88 183 LYS B CA 1
ATOM 4668 C C . LYS B 1 183 ? 12.766 -15.812 -9.133 1 95.88 183 LYS B C 1
ATOM 4670 O O . LYS B 1 183 ? 13.531 -15.07 -9.75 1 95.88 183 LYS B O 1
ATOM 4675 N N . PHE B 1 184 ? 12.43 -16.953 -9.672 1 94.06 184 PHE B N 1
ATOM 4676 C CA . PHE B 1 184 ? 12.914 -17.391 -10.977 1 94.06 184 PHE B CA 1
ATOM 4677 C C . PHE B 1 184 ? 12.469 -16.422 -12.07 1 94.06 184 PHE B C 1
ATOM 4679 O O . PHE B 1 184 ? 11.305 -16.031 -12.125 1 94.06 184 PHE B O 1
ATOM 4686 N N . ASP B 1 185 ? 13.398 -16.156 -12.891 1 91.75 185 ASP B N 1
ATOM 4687 C CA . ASP B 1 185 ? 13.055 -15.336 -14.055 1 91.75 185 ASP B CA 1
ATOM 4688 C C . ASP B 1 185 ? 12.562 -16.203 -15.211 1 91.75 185 ASP B C 1
ATOM 4690 O O . ASP B 1 185 ? 12.758 -17.422 -15.203 1 91.75 185 ASP B O 1
ATOM 4694 N N . HIS B 1 186 ? 12.016 -15.516 -16.109 1 92.94 186 HIS B N 1
ATOM 4695 C CA . HIS B 1 186 ? 11.414 -16.219 -17.234 1 92.94 186 HIS B CA 1
ATOM 4696 C C . HIS B 1 186 ? 12.398 -16.344 -18.391 1 92.94 186 HIS B C 1
ATOM 4698 O O . HIS B 1 186 ? 13.156 -15.414 -18.672 1 92.94 186 HIS B O 1
ATOM 4704 N N . SER B 1 187 ? 12.406 -17.438 -18.953 1 92.19 187 SER B N 1
ATOM 4705 C CA . SER B 1 187 ? 12.867 -17.703 -20.312 1 92.19 187 SER B CA 1
ATOM 4706 C C . SER B 1 187 ? 11.961 -18.688 -21.031 1 92.19 187 SER B C 1
ATOM 4708 O O . SER B 1 187 ? 11.531 -19.688 -20.438 1 92.19 187 SER B O 1
ATOM 4710 N N . CYS B 1 188 ? 11.656 -18.344 -22.281 1 89.38 188 CYS B N 1
ATOM 4711 C CA . CYS B 1 188 ? 10.805 -19.25 -23.031 1 89.38 188 CYS B CA 1
ATOM 4712 C C . CYS B 1 188 ? 11.516 -20.578 -23.281 1 89.38 188 CYS B C 1
ATOM 4714 O O . CYS B 1 188 ? 10.867 -21.594 -23.531 1 89.38 188 CYS B O 1
ATOM 4716 N N . GLN B 1 189 ? 12.773 -20.484 -23.281 1 86.88 189 GLN B N 1
ATOM 4717 C CA . GLN B 1 189 ? 13.625 -21.656 -23.422 1 86.88 189 GLN B CA 1
ATOM 4718 C C . GLN B 1 189 ? 14.797 -21.609 -22.438 1 86.88 189 GLN B C 1
ATOM 4720 O O . GLN B 1 189 ? 15.922 -21.328 -22.844 1 86.88 189 GLN B O 1
ATOM 4725 N N . PRO B 1 190 ? 14.453 -21.969 -21.203 1 89.44 190 PRO B N 1
ATOM 4726 C CA . PRO B 1 190 ? 15.516 -21.922 -20.203 1 89.44 190 PRO B CA 1
ATOM 4727 C C . PRO B 1 190 ? 16.719 -22.797 -20.562 1 89.44 190 PRO B C 1
ATOM 4729 O O . PRO B 1 190 ? 16.547 -23.891 -21.094 1 89.44 190 PRO B O 1
ATOM 4732 N N . GLU B 1 191 ? 17.875 -22.359 -20.328 1 85.25 191 GLU B N 1
ATOM 4733 C CA . GLU B 1 191 ? 19.094 -23.078 -20.641 1 85.25 191 GLU B CA 1
ATOM 4734 C C . GLU B 1 191 ? 19.312 -24.266 -19.703 1 85.25 191 GLU B C 1
ATOM 4736 O O . GLU B 1 191 ? 19.812 -25.312 -20.109 1 85.25 191 GLU B O 1
ATOM 4741 N N . LEU B 1 192 ? 18.922 -24.047 -18.531 1 89.12 192 LEU B N 1
ATOM 4742 C CA . LEU B 1 192 ? 19.109 -25.078 -17.531 1 89.12 192 LEU B CA 1
ATOM 4743 C C . LEU B 1 192 ? 17.953 -26.078 -17.547 1 89.12 192 LEU B C 1
ATOM 4745 O O . LEU B 1 192 ? 16.781 -25.672 -17.672 1 89.12 192 LEU B O 1
ATOM 4749 N N . PRO B 1 193 ? 18.281 -27.344 -17.562 1 89.25 193 PRO B N 1
ATOM 4750 C CA . PRO B 1 193 ? 17.25 -28.406 -17.594 1 89.25 193 PRO B CA 1
ATOM 4751 C C . PRO B 1 193 ? 16.562 -28.594 -16.25 1 89.25 193 PRO B C 1
ATOM 4753 O O . PRO B 1 193 ? 16.844 -29.547 -15.531 1 89.25 193 PRO B O 1
ATOM 4756 N N . ILE B 1 194 ? 15.688 -27.672 -15.938 1 89.38 194 ILE B N 1
ATOM 4757 C CA . ILE B 1 194 ? 14.969 -27.672 -14.664 1 89.38 194 ILE B CA 1
ATOM 4758 C C . ILE B 1 194 ? 13.477 -27.844 -14.914 1 89.38 194 ILE B C 1
ATOM 4760 O O . ILE B 1 194 ? 12.922 -27.281 -15.852 1 89.38 194 ILE B O 1
ATOM 4764 N N . THR B 1 195 ? 12.938 -28.703 -14.227 1 86.44 195 THR B N 1
ATOM 4765 C CA . THR B 1 195 ? 11.484 -28.844 -14.25 1 86.44 195 THR B CA 1
ATOM 4766 C C . THR B 1 195 ? 10.883 -28.516 -12.891 1 86.44 195 THR B C 1
ATOM 4768 O O . THR B 1 195 ? 11.602 -28.453 -11.891 1 86.44 195 THR B O 1
ATOM 4771 N N . HIS B 1 196 ? 9.68 -28.078 -12.922 1 88.25 196 HIS B N 1
ATOM 4772 C CA . HIS B 1 196 ? 8.992 -27.828 -11.656 1 88.25 196 HIS B CA 1
ATOM 4773 C C . HIS B 1 196 ? 7.59 -28.422 -11.664 1 88.25 196 HIS B C 1
ATOM 4775 O O . HIS B 1 196 ? 6.895 -28.375 -12.68 1 88.25 196 HIS B O 1
ATOM 4781 N N . VAL B 1 197 ? 7.25 -29.094 -10.523 1 83.38 197 VAL B N 1
ATOM 4782 C CA . VAL B 1 197 ? 5.941 -29.719 -10.375 1 83.38 197 VAL B CA 1
ATOM 4783 C C . VAL B 1 197 ? 5.445 -29.547 -8.938 1 83.38 197 VAL B C 1
ATOM 4785 O O . VAL B 1 197 ? 6.238 -29.312 -8.023 1 83.38 197 VAL B O 1
ATOM 4788 N N . PHE B 1 198 ? 4.121 -29.578 -8.844 1 83.75 198 PHE B N 1
ATOM 4789 C CA . PHE B 1 198 ? 3.551 -29.672 -7.504 1 83.75 198 PHE B CA 1
ATOM 4790 C C . PHE B 1 198 ? 3.617 -31.109 -6.988 1 83.75 198 PHE B C 1
ATOM 4792 O O . PHE B 1 198 ? 3.184 -32.031 -7.668 1 83.75 198 PHE B O 1
ATOM 4799 N N . ASP B 1 199 ? 4.309 -31.312 -5.969 1 80.44 199 ASP B N 1
ATOM 4800 C CA . ASP B 1 199 ? 4.324 -32.562 -5.207 1 80.44 199 ASP B CA 1
ATOM 4801 C C . ASP B 1 199 ? 3.551 -32.406 -3.9 1 80.44 199 ASP B C 1
ATOM 4803 O O . ASP B 1 199 ? 4.129 -32.094 -2.861 1 80.44 199 ASP B O 1
ATOM 4807 N N . GLY B 1 200 ? 2.24 -32.844 -4.051 1 81.31 200 GLY B N 1
ATOM 4808 C CA . GLY B 1 200 ? 1.359 -32.469 -2.961 1 81.31 200 GLY B CA 1
ATOM 4809 C C . GLY B 1 200 ? 1.222 -30.969 -2.812 1 81.31 200 GLY B C 1
ATOM 4810 O O . GLY B 1 200 ? 0.951 -30.266 -3.789 1 81.31 200 GLY B O 1
ATOM 4811 N N . ARG B 1 201 ? 1.449 -30.578 -1.586 1 92 201 ARG B N 1
ATOM 4812 C CA . ARG B 1 201 ? 1.264 -29.156 -1.277 1 92 201 ARG B CA 1
ATOM 4813 C C . ARG B 1 201 ? 2.488 -28.344 -1.683 1 92 201 ARG B C 1
ATOM 4815 O O . ARG B 1 201 ? 2.396 -27.141 -1.875 1 92 201 ARG B O 1
ATOM 4822 N N . LYS B 1 202 ? 3.561 -29.016 -1.894 1 94 202 LYS B N 1
ATOM 4823 C CA . LYS B 1 202 ? 4.809 -28.297 -2.127 1 94 202 LYS B CA 1
ATOM 4824 C C . LYS B 1 202 ? 5.152 -28.25 -3.613 1 94 202 LYS B C 1
ATOM 4826 O O . LYS B 1 202 ? 4.891 -29.219 -4.34 1 94 202 LYS B O 1
ATOM 4831 N N . ILE B 1 203 ? 5.73 -27.156 -4.043 1 93.56 203 ILE B N 1
ATOM 4832 C CA . ILE B 1 203 ? 6.301 -27.078 -5.383 1 93.56 203 ILE B CA 1
ATOM 4833 C C . ILE B 1 203 ? 7.758 -27.547 -5.352 1 93.56 203 ILE B C 1
ATOM 4835 O O . ILE B 1 203 ? 8.492 -27.234 -4.41 1 93.56 203 ILE B O 1
ATOM 4839 N N . THR B 1 204 ? 8.109 -28.328 -6.289 1 92.75 204 THR B N 1
ATOM 4840 C CA . THR B 1 204 ? 9.445 -28.906 -6.316 1 92.75 204 THR B CA 1
ATOM 4841 C C . THR B 1 204 ? 10.117 -28.656 -7.66 1 92.75 204 THR B C 1
ATOM 4843 O O . THR B 1 204 ? 9.523 -28.906 -8.711 1 92.75 204 THR B O 1
ATOM 4846 N N . PHE B 1 205 ? 11.297 -28.125 -7.59 1 93.25 205 PHE B N 1
ATOM 4847 C CA . PHE B 1 205 ? 12.141 -27.938 -8.758 1 93.25 205 PHE B CA 1
ATOM 4848 C C . PHE B 1 205 ? 13.258 -28.969 -8.805 1 93.25 205 PHE B C 1
ATOM 4850 O O . PHE B 1 205 ? 13.945 -29.188 -7.801 1 93.25 205 PHE B O 1
ATOM 4857 N N . ARG B 1 206 ? 13.422 -29.625 -9.961 1 92.31 206 ARG B N 1
ATOM 4858 C CA . ARG B 1 206 ? 14.398 -30.703 -10.094 1 92.31 206 ARG B CA 1
ATOM 4859 C C . ARG B 1 206 ? 15.266 -30.516 -11.328 1 92.31 206 ARG B C 1
ATOM 4861 O O . ARG B 1 206 ? 14.812 -29.953 -12.328 1 92.31 206 ARG B O 1
ATOM 4868 N N . ALA B 1 207 ? 16.453 -31.047 -11.18 1 92.81 207 ALA B N 1
ATOM 4869 C CA . ALA B 1 207 ? 17.359 -31.094 -12.328 1 92.81 207 ALA B CA 1
ATOM 4870 C C . ALA B 1 207 ? 17.062 -32.281 -13.227 1 92.81 207 ALA B C 1
ATOM 4872 O O . ALA B 1 207 ? 17 -33.406 -12.758 1 92.81 207 ALA B O 1
ATOM 4873 N N . LEU B 1 208 ? 16.922 -32 -14.461 1 88.88 208 LEU B N 1
ATOM 4874 C CA . LEU B 1 208 ? 16.672 -33.062 -15.422 1 88.88 208 LEU B CA 1
ATOM 4875 C C . LEU B 1 208 ? 17.984 -33.688 -15.898 1 88.88 208 LEU B C 1
ATOM 4877 O O . LEU B 1 208 ? 17.984 -34.812 -16.422 1 88.88 208 LEU B O 1
ATOM 4881 N N . GLU B 1 209 ? 19.062 -32.969 -15.812 1 90.5 209 GLU B N 1
ATOM 4882 C CA . GLU B 1 209 ? 20.422 -33.344 -16.141 1 90.5 209 GLU B CA 1
ATOM 4883 C C . GLU B 1 209 ? 21.438 -32.688 -15.211 1 90.5 209 GLU B C 1
ATOM 4885 O O . GLU B 1 209 ? 21.078 -31.828 -14.43 1 90.5 209 GLU B O 1
ATOM 4890 N N . ASP B 1 210 ? 22.656 -33.25 -15.289 1 94.44 210 ASP B N 1
ATOM 4891 C CA . ASP B 1 210 ? 23.734 -32.625 -14.539 1 94.44 210 ASP B CA 1
ATOM 4892 C C . ASP B 1 210 ? 24.047 -31.219 -15.094 1 94.44 210 ASP B C 1
ATOM 4894 O O . ASP B 1 210 ? 24.094 -31.031 -16.312 1 94.44 210 ASP B O 1
ATOM 4898 N N . PHE B 1 211 ? 24.172 -30.203 -14.219 1 94.5 211 PHE B N 1
ATOM 4899 C CA . PHE B 1 211 ? 24.625 -28.906 -14.703 1 94.5 211 PHE B CA 1
ATOM 4900 C C . PHE B 1 211 ? 25.219 -28.078 -13.57 1 94.5 211 PHE B C 1
ATOM 4902 O O . PHE B 1 211 ? 25.031 -28.406 -12.391 1 94.5 211 PHE B O 1
ATOM 4909 N N . THR B 1 212 ? 26.031 -27.203 -13.914 1 94.5 212 THR B N 1
ATOM 4910 C CA . THR B 1 212 ? 26.578 -26.156 -13.047 1 94.5 212 THR B CA 1
ATOM 4911 C C . THR B 1 212 ? 26.188 -24.766 -13.547 1 94.5 212 THR B C 1
ATOM 4913 O O . THR B 1 212 ? 26.125 -24.531 -14.75 1 94.5 212 THR B O 1
ATOM 4916 N N . CYS B 1 213 ? 25.844 -23.953 -12.594 1 93.44 213 CYS B N 1
ATOM 4917 C CA . CYS B 1 213 ? 25.391 -22.641 -13.023 1 93.44 213 CYS B CA 1
ATOM 4918 C C . CYS B 1 213 ? 25.641 -21.594 -11.938 1 93.44 213 CYS B C 1
ATOM 4920 O O . CYS B 1 213 ? 26 -21.938 -10.812 1 93.44 213 CYS B O 1
ATOM 4922 N N . GLU B 1 214 ? 25.5 -20.391 -12.422 1 92.56 214 GLU B N 1
ATOM 4923 C CA . GLU B 1 214 ? 25.375 -19.281 -11.477 1 92.56 214 GLU B CA 1
ATOM 4924 C C . GLU B 1 214 ? 23.906 -19.016 -11.148 1 92.56 214 GLU B C 1
ATOM 4926 O O . GLU B 1 214 ? 23.016 -19.344 -11.93 1 92.56 214 GLU B O 1
ATOM 4931 N N . ARG B 1 215 ? 23.656 -18.359 -10.047 1 89.5 215 ARG B N 1
ATOM 4932 C CA . ARG B 1 215 ? 22.297 -18.125 -9.555 1 89.5 215 ARG B CA 1
ATOM 4933 C C . ARG B 1 215 ? 21.484 -17.328 -10.562 1 89.5 215 ARG B C 1
ATOM 4935 O O . ARG B 1 215 ? 20.281 -17.594 -10.742 1 89.5 215 ARG B O 1
ATOM 4942 N N . ASP B 1 216 ? 22.109 -16.406 -11.188 1 86.25 216 ASP B N 1
ATOM 4943 C CA . ASP B 1 216 ? 21.391 -15.5 -12.07 1 86.25 216 ASP B CA 1
ATOM 4944 C C . ASP B 1 216 ? 20.984 -16.188 -13.367 1 86.25 216 ASP B C 1
ATOM 4946 O O . ASP B 1 216 ? 20.172 -15.672 -14.133 1 86.25 216 ASP B O 1
ATOM 4950 N N . GLN B 1 217 ? 21.484 -17.391 -13.578 1 90.88 217 GLN B N 1
ATOM 4951 C CA . GLN B 1 217 ? 21.156 -18.156 -14.781 1 90.88 217 GLN B CA 1
ATOM 4952 C C . GLN B 1 217 ? 19.906 -19 -14.57 1 90.88 217 GLN B C 1
ATOM 4954 O O . GLN B 1 217 ? 19.375 -19.594 -15.523 1 90.88 217 GLN B O 1
ATOM 4959 N N . MET B 1 218 ? 19.469 -18.953 -13.352 1 91.62 218 MET B N 1
ATOM 4960 C CA . MET B 1 218 ? 18.297 -19.766 -13.023 1 91.62 218 MET B CA 1
ATOM 4961 C C . MET B 1 218 ? 17.031 -19.156 -13.578 1 91.62 218 MET B C 1
ATOM 4963 O O . MET B 1 218 ? 16.5 -18.188 -13.023 1 91.62 218 MET B O 1
ATOM 4967 N N . ARG B 1 219 ? 16.531 -19.781 -14.688 1 92 219 ARG B N 1
ATOM 4968 C CA . ARG B 1 219 ? 15.305 -19.312 -15.328 1 92 219 ARG B CA 1
ATOM 4969 C C . ARG B 1 219 ? 14.352 -20.469 -15.609 1 92 219 ARG B C 1
ATOM 4971 O O . ARG B 1 219 ? 14.781 -21.609 -15.727 1 92 219 ARG B O 1
ATOM 4978 N N . ILE B 1 220 ? 13.133 -20.109 -15.633 1 91.25 220 ILE B N 1
ATOM 4979 C CA . ILE B 1 220 ? 12.109 -21.094 -15.977 1 91.25 220 ILE B CA 1
ATOM 4980 C C . ILE B 1 220 ? 11.117 -20.484 -16.953 1 91.25 220 ILE B C 1
ATOM 4982 O O . ILE B 1 220 ? 11.125 -19.266 -17.203 1 91.25 220 ILE B O 1
ATOM 4986 N N . SER B 1 221 ? 10.422 -21.344 -17.516 1 89.69 221 SER B N 1
ATOM 4987 C CA . SER B 1 221 ? 9.359 -20.828 -18.375 1 89.69 221 SER B CA 1
ATOM 4988 C C . SER B 1 221 ? 8.094 -20.547 -17.578 1 89.69 221 SER B C 1
ATOM 4990 O O . SER B 1 221 ? 7.582 -21.422 -16.875 1 89.69 221 SER B O 1
ATOM 4992 N N . TYR B 1 222 ? 7.625 -19.344 -17.719 1 88.62 222 TYR B N 1
ATOM 4993 C CA . TYR B 1 222 ? 6.395 -18.969 -17.031 1 88.62 222 TYR B CA 1
ATOM 4994 C C . TYR B 1 222 ? 5.172 -19.531 -17.75 1 88.62 222 TYR B C 1
ATOM 4996 O O . TYR B 1 222 ? 4.09 -19.625 -17.156 1 88.62 222 TYR B O 1
ATOM 5004 N N . LEU B 1 223 ? 5.379 -19.828 -18.953 1 87.94 223 LEU B N 1
ATOM 5005 C CA . LEU B 1 223 ? 4.281 -20.219 -19.844 1 87.94 223 LEU B CA 1
ATOM 5006 C C . LEU B 1 223 ? 4.523 -21.609 -20.422 1 87.94 223 LEU B C 1
ATOM 5008 O O . LEU B 1 223 ? 5.66 -22.078 -20.453 1 87.94 223 LEU B O 1
ATOM 5012 N N . PRO B 1 224 ? 3.391 -22.172 -20.828 1 83 224 PRO B N 1
ATOM 5013 C CA . PRO B 1 224 ? 3.6 -23.422 -21.578 1 83 224 PRO B CA 1
ATOM 5014 C C . PRO B 1 224 ? 4.5 -23.234 -22.797 1 83 224 PRO B C 1
ATOM 5016 O O . PRO B 1 224 ? 4.23 -22.391 -23.641 1 83 224 PRO B O 1
ATOM 5019 N N . PRO B 1 225 ? 5.434 -24.031 -22.891 1 77.69 225 PRO B N 1
ATOM 5020 C CA . PRO B 1 225 ? 6.461 -23.828 -23.922 1 77.69 225 PRO B CA 1
ATOM 5021 C C . PRO B 1 225 ? 5.922 -24 -25.328 1 77.69 225 PRO B C 1
ATOM 5023 O O . PRO B 1 225 ? 6.539 -23.547 -26.297 1 77.69 225 PRO B O 1
ATOM 5026 N N . LEU B 1 226 ? 4.805 -24.609 -25.5 1 84.12 226 LEU B N 1
ATOM 5027 C CA . LEU B 1 226 ? 4.289 -24.922 -26.828 1 84.12 226 LEU B CA 1
ATOM 5028 C C . LEU B 1 226 ? 3.5 -23.734 -27.391 1 84.12 226 LEU B C 1
ATOM 5030 O O . LEU B 1 226 ? 3.148 -23.734 -28.578 1 84.12 226 LEU B O 1
ATOM 5034 N N . LEU B 1 227 ? 3.336 -22.75 -26.594 1 87.38 227 LEU B N 1
ATOM 5035 C CA . LEU B 1 227 ? 2.586 -21.594 -27.078 1 87.38 227 LEU B CA 1
ATOM 5036 C C . LEU B 1 227 ? 3.361 -20.859 -28.172 1 87.38 227 LEU B C 1
ATOM 5038 O O . LEU B 1 227 ? 4.594 -20.828 -28.141 1 87.38 227 LEU B O 1
ATOM 5042 N N . SER B 1 228 ? 2.572 -20.297 -29.109 1 85.75 228 SER B N 1
ATOM 5043 C CA . SER B 1 228 ? 3.193 -19.547 -30.188 1 85.75 228 SER B CA 1
ATOM 5044 C C . SER B 1 228 ? 3.818 -18.25 -29.688 1 85.75 228 SER B C 1
ATOM 5046 O O . SER B 1 228 ? 3.463 -17.766 -28.609 1 85.75 228 SER B O 1
ATOM 5048 N N . TYR B 1 229 ? 4.707 -17.734 -30.516 1 87.56 229 TYR B N 1
ATOM 5049 C CA . TYR B 1 229 ? 5.441 -16.516 -30.156 1 87.56 229 TYR B CA 1
ATOM 5050 C C . TYR B 1 229 ? 4.484 -15.367 -29.875 1 87.56 229 TYR B C 1
ATOM 5052 O O . TYR B 1 229 ? 4.57 -14.734 -28.828 1 87.56 229 TYR B O 1
ATOM 5060 N N . PRO B 1 230 ? 3.49 -15.125 -30.766 1 87 230 PRO B N 1
ATOM 5061 C CA . PRO B 1 230 ? 2.605 -13.992 -30.5 1 87 230 PRO B CA 1
ATOM 5062 C C . PRO B 1 230 ? 1.789 -14.164 -29.219 1 87 230 PRO B C 1
ATOM 5064 O O . PRO B 1 230 ? 1.571 -13.203 -28.484 1 87 230 PRO B O 1
ATOM 5067 N N . VAL B 1 231 ? 1.41 -15.367 -28.969 1 87.81 231 VAL B N 1
ATOM 5068 C CA . VAL B 1 231 ? 0.604 -15.641 -27.781 1 87.81 231 VAL B CA 1
ATOM 5069 C C . VAL B 1 231 ? 1.466 -15.516 -26.531 1 87.81 231 VAL B C 1
ATOM 5071 O O . VAL B 1 231 ? 1.025 -14.961 -25.531 1 87.81 231 VAL B O 1
ATOM 5074 N N . ARG B 1 232 ? 2.686 -16.031 -26.656 1 90.12 232 ARG B N 1
ATOM 5075 C CA . ARG B 1 232 ? 3.592 -15.922 -25.516 1 90.12 232 ARG B CA 1
ATOM 5076 C C . ARG B 1 232 ? 3.877 -14.461 -25.188 1 90.12 232 ARG B C 1
ATOM 5078 O O . ARG B 1 232 ? 3.807 -14.062 -24.016 1 90.12 232 ARG B O 1
ATOM 5085 N N . GLN B 1 233 ? 4.164 -13.68 -26.172 1 91.62 233 GLN B N 1
ATOM 5086 C CA . GLN B 1 233 ? 4.477 -12.273 -25.953 1 91.62 233 GLN B CA 1
ATOM 5087 C C . GLN B 1 233 ? 3.273 -11.523 -25.391 1 91.62 233 GLN B C 1
ATOM 5089 O O . GLN B 1 233 ? 3.422 -10.68 -24.5 1 91.62 233 GLN B O 1
ATOM 5094 N N . ASP B 1 234 ? 2.141 -11.867 -25.891 1 90 234 ASP B N 1
ATOM 5095 C CA . ASP B 1 234 ? 0.92 -11.234 -25.406 1 90 234 ASP B CA 1
ATOM 5096 C C . ASP B 1 234 ? 0.674 -11.562 -23.938 1 90 234 ASP B C 1
ATOM 5098 O O . ASP B 1 234 ? 0.371 -10.68 -23.141 1 90 234 ASP B O 1
ATOM 5102 N N . LEU B 1 235 ? 0.825 -12.781 -23.609 1 88.75 235 LEU B N 1
ATOM 5103 C CA . LEU B 1 235 ? 0.592 -13.227 -22.234 1 88.75 235 LEU B CA 1
ATOM 5104 C C . LEU B 1 235 ? 1.636 -12.641 -21.297 1 88.75 235 LEU B C 1
ATOM 5106 O O . LEU B 1 235 ? 1.308 -12.234 -20.188 1 88.75 235 LEU B O 1
ATOM 5110 N N . LEU B 1 236 ? 2.834 -12.633 -21.703 1 91.56 236 LEU B N 1
ATOM 5111 C CA . LEU B 1 236 ? 3.9 -12.07 -20.891 1 91.56 236 LEU B CA 1
ATOM 5112 C C . LEU B 1 236 ? 3.666 -10.578 -20.656 1 91.56 236 LEU B C 1
ATOM 5114 O O . LEU B 1 236 ? 3.887 -10.086 -19.547 1 91.56 236 LEU B O 1
ATOM 5118 N N . MET B 1 237 ? 3.168 -9.938 -21.641 1 88.25 237 MET B N 1
ATOM 5119 C CA . MET B 1 237 ? 2.904 -8.5 -21.516 1 88.25 237 MET B CA 1
ATOM 5120 C C . MET B 1 237 ? 1.684 -8.25 -20.641 1 88.25 237 MET B C 1
ATOM 5122 O O . MET B 1 237 ? 1.692 -7.348 -19.812 1 88.25 237 MET B O 1
ATOM 5126 N N . THR B 1 238 ? 0.695 -9 -20.812 1 84.44 238 THR B N 1
ATOM 5127 C CA . THR B 1 238 ? -0.575 -8.742 -20.141 1 84.44 238 THR B CA 1
ATOM 5128 C C . THR B 1 238 ? -0.551 -9.273 -18.703 1 84.44 238 THR B C 1
ATOM 5130 O O . THR B 1 238 ? -1.171 -8.695 -17.812 1 84.44 238 THR B O 1
ATOM 5133 N N . ARG B 1 239 ? 0.226 -10.344 -18.531 1 82.38 239 ARG B N 1
ATOM 5134 C CA . ARG B 1 239 ? 0.196 -10.992 -17.234 1 82.38 239 ARG B CA 1
ATOM 5135 C C . ARG B 1 239 ? 1.424 -10.617 -16.406 1 82.38 239 ARG B C 1
ATOM 5137 O O . ARG B 1 239 ? 1.353 -10.539 -15.18 1 82.38 239 ARG B O 1
ATOM 5144 N N . TYR B 1 240 ? 2.473 -10.359 -17.125 1 87.75 240 TYR B N 1
ATOM 5145 C CA . TYR B 1 240 ? 3.721 -10.172 -16.391 1 87.75 240 TYR B CA 1
ATOM 5146 C C . TYR B 1 240 ? 4.332 -8.812 -16.703 1 87.75 240 TYR B C 1
ATOM 5148 O O . TYR B 1 240 ? 5.336 -8.422 -16.109 1 87.75 240 TYR B O 1
ATOM 5156 N N . TYR B 1 241 ? 3.854 -8.133 -17.672 1 85.5 241 TYR B N 1
ATOM 5157 C CA . TYR B 1 241 ? 4.148 -6.734 -17.969 1 85.5 241 TYR B CA 1
ATOM 5158 C C . TYR B 1 241 ? 5.562 -6.578 -18.516 1 85.5 241 TYR B C 1
ATOM 5160 O O . TYR B 1 241 ? 6.273 -5.637 -18.156 1 85.5 241 TYR B O 1
ATOM 5168 N N . PHE B 1 242 ? 5.949 -7.566 -19.25 1 88.62 242 PHE B N 1
ATOM 5169 C CA . PHE B 1 242 ? 7.238 -7.426 -19.922 1 88.62 242 PHE B CA 1
ATOM 5170 C C . PHE B 1 242 ? 7.234 -8.156 -21.25 1 88.62 242 PHE B C 1
ATOM 5172 O O . PHE B 1 242 ? 6.352 -8.977 -21.516 1 88.62 242 PHE B O 1
ATOM 5179 N N . GLU B 1 243 ? 8.219 -7.797 -22.062 1 91.38 243 GLU B N 1
ATOM 5180 C CA . GLU B 1 243 ? 8.492 -8.508 -23.297 1 91.38 243 GLU B CA 1
ATOM 5181 C C . GLU B 1 243 ? 9.68 -9.445 -23.156 1 91.38 243 GLU B C 1
ATOM 5183 O O . GLU B 1 243 ? 10.672 -9.102 -22.5 1 91.38 243 GLU B O 1
ATOM 5188 N N . CYS B 1 244 ? 9.492 -10.578 -23.688 1 92.94 244 CYS B N 1
ATOM 5189 C CA . CYS B 1 244 ? 10.594 -11.531 -23.609 1 92.94 244 CYS B CA 1
ATOM 5190 C C . CYS B 1 244 ? 11.477 -11.438 -24.844 1 92.94 244 CYS B C 1
ATOM 5192 O O . CYS B 1 244 ? 10.977 -11.336 -25.969 1 92.94 244 CYS B O 1
ATOM 5194 N N . ASP B 1 245 ? 12.773 -11.398 -24.562 1 90.62 245 ASP B N 1
ATOM 5195 C CA . ASP B 1 245 ? 13.734 -11.312 -25.656 1 90.62 245 ASP B CA 1
ATOM 5196 C C . ASP B 1 245 ? 14.719 -12.484 -25.609 1 90.62 245 ASP B C 1
ATOM 5198 O O . ASP B 1 245 ? 15.891 -12.328 -25.953 1 90.62 245 ASP B O 1
ATOM 5202 N N . CYS B 1 246 ? 14.297 -13.562 -25.203 1 90.5 246 CYS B N 1
ATOM 5203 C CA . CYS B 1 246 ? 15.164 -14.734 -25.125 1 90.5 246 CYS B CA 1
ATOM 5204 C C . CYS B 1 246 ? 15.445 -15.297 -26.516 1 90.5 246 CYS B C 1
ATOM 5206 O O . CYS B 1 246 ? 14.883 -14.82 -27.5 1 90.5 246 CYS B O 1
ATOM 5208 N N . ASN B 1 247 ? 16.328 -16.281 -26.578 1 87 247 ASN B N 1
ATOM 5209 C CA . ASN B 1 247 ? 16.75 -16.844 -27.859 1 87 247 ASN B CA 1
ATOM 5210 C C . ASN B 1 247 ? 15.57 -17.453 -28.609 1 87 247 ASN B C 1
ATOM 5212 O O . ASN B 1 247 ? 15.469 -17.312 -29.828 1 87 247 ASN B O 1
ATOM 5216 N N . LYS B 1 248 ? 14.742 -18.141 -27.969 1 88.25 248 LYS B N 1
ATOM 5217 C CA . LYS B 1 248 ? 13.57 -18.734 -28.609 1 88.25 248 LYS B CA 1
ATOM 5218 C C . LYS B 1 248 ? 12.672 -17.656 -29.219 1 88.25 248 LYS B C 1
ATOM 5220 O O . LYS B 1 248 ? 12.156 -17.828 -30.328 1 88.25 248 LYS B O 1
ATOM 5225 N N . CYS B 1 249 ? 12.477 -16.656 -28.5 1 89.06 249 CYS B N 1
ATOM 5226 C CA . CYS B 1 249 ? 11.641 -15.562 -29 1 89.06 249 CYS B CA 1
ATOM 5227 C C . CYS B 1 249 ? 12.266 -14.922 -30.234 1 89.06 249 CYS B C 1
ATOM 5229 O O . CYS B 1 249 ? 11.562 -14.594 -31.188 1 89.06 249 CYS B O 1
ATOM 5231 N N . TRP B 1 250 ? 13.539 -14.797 -30.172 1 86.88 250 TRP B N 1
ATOM 5232 C CA . TRP B 1 250 ? 14.227 -14.234 -31.328 1 86.88 250 TRP B CA 1
ATOM 5233 C C . TRP B 1 250 ? 14.094 -15.148 -32.531 1 86.88 250 TRP B C 1
ATOM 5235 O O . TRP B 1 250 ? 13.82 -14.688 -33.656 1 86.88 250 TRP B O 1
ATOM 5245 N N . GLN B 1 251 ? 14.281 -16.406 -32.281 1 86.06 251 GLN B N 1
ATOM 5246 C CA . GLN B 1 251 ? 14.18 -17.391 -33.375 1 86.06 251 GLN B CA 1
ATOM 5247 C C . GLN B 1 251 ? 12.758 -17.438 -33.938 1 86.06 251 GLN B C 1
ATOM 5249 O O . GLN B 1 251 ? 12.57 -17.484 -35.156 1 86.06 251 GLN B O 1
ATOM 5254 N N . ASP B 1 252 ? 11.859 -17.484 -33.062 1 84.94 252 ASP B N 1
ATOM 5255 C CA . ASP B 1 252 ? 10.461 -17.562 -33.469 1 84.94 252 ASP B CA 1
ATOM 5256 C C . ASP B 1 252 ? 10.031 -16.312 -34.25 1 84.94 252 ASP B C 1
ATOM 5258 O O . ASP B 1 252 ? 9.203 -16.391 -35.156 1 84.94 252 ASP B O 1
ATOM 5262 N N . TYR B 1 253 ? 10.539 -15.227 -33.812 1 81.62 253 TYR B N 1
ATOM 5263 C CA . TYR B 1 253 ? 10.234 -13.969 -34.5 1 81.62 253 TYR B CA 1
ATOM 5264 C C . TYR B 1 253 ? 10.711 -13.992 -35.938 1 81.62 253 TYR B C 1
ATOM 5266 O O . TYR B 1 253 ? 10 -13.547 -36.844 1 81.62 253 TYR B O 1
ATOM 5274 N N . TYR B 1 254 ? 11.852 -14.57 -36.062 1 80.44 254 TYR B N 1
ATOM 5275 C CA . TYR B 1 254 ? 12.445 -14.594 -37.406 1 80.44 254 TYR B CA 1
ATOM 5276 C C . TYR B 1 254 ? 11.875 -15.742 -38.219 1 80.44 254 TYR B C 1
ATOM 5278 O O . TYR B 1 254 ? 11.766 -15.641 -39.469 1 80.44 254 TYR B O 1
ATOM 5286 N N . ASP B 1 255 ? 11.641 -16.844 -37.438 1 75.44 255 ASP B N 1
ATOM 5287 C CA . ASP B 1 255 ? 11.086 -17.984 -38.125 1 75.44 255 ASP B CA 1
ATOM 5288 C C . ASP B 1 255 ? 9.617 -17.766 -38.5 1 75.44 255 ASP B C 1
ATOM 5290 O O . ASP B 1 255 ? 8.898 -17.078 -37.75 1 75.44 255 ASP B O 1
ATOM 5294 N N . GLU B 1 256 ? 9.227 -17.359 -39.656 1 61.75 256 GLU B N 1
ATOM 5295 C CA . GLU B 1 256 ? 7.832 -17.156 -40.031 1 61.75 256 GLU B CA 1
ATOM 5296 C C . GLU B 1 256 ? 6.883 -17.812 -39.031 1 61.75 256 GLU B C 1
ATOM 5298 O O . GLU B 1 256 ? 7.191 -18.859 -38.469 1 61.75 256 GLU B O 1
ATOM 5303 N N . ALA B 1 257 ? 5.801 -17.047 -38.531 1 60.91 257 ALA B N 1
ATOM 5304 C CA . ALA B 1 257 ? 4.84 -17.406 -37.469 1 60.91 257 ALA B CA 1
ATOM 5305 C C . ALA B 1 257 ? 4.207 -18.766 -37.781 1 60.91 257 ALA B C 1
ATOM 5307 O O . ALA B 1 257 ? 3.854 -19.062 -38.938 1 60.91 257 ALA B O 1
ATOM 5308 N N . LYS B 1 258 ? 4.469 -19.797 -36.812 1 64.31 258 LYS B N 1
ATOM 5309 C CA . LYS B 1 258 ? 3.721 -21.047 -36.938 1 64.31 258 LYS B CA 1
ATOM 5310 C C . LYS B 1 258 ? 2.221 -20.781 -37 1 64.31 258 LYS B C 1
ATOM 5312 O O . LYS B 1 258 ? 1.743 -19.75 -36.5 1 64.31 258 LYS B O 1
ATOM 5317 N N . GLU B 1 259 ? 1.611 -21.469 -37.844 1 69.38 259 GLU B N 1
ATOM 5318 C CA . GLU B 1 259 ? 0.157 -21.359 -37.906 1 69.38 259 GLU B CA 1
ATOM 5319 C C . GLU B 1 259 ? -0.461 -21.422 -36.5 1 69.38 259 GLU B C 1
ATOM 5321 O O . GLU B 1 259 ? -0.079 -22.266 -35.688 1 69.38 259 GLU B O 1
ATOM 5326 N N . GLU B 1 260 ? -1.245 -20.438 -36.219 1 77.75 260 GLU B N 1
ATOM 5327 C CA . GLU B 1 260 ? -1.857 -20.344 -34.906 1 77.75 260 GLU B CA 1
ATOM 5328 C C . GLU B 1 260 ? -3.305 -20.828 -34.906 1 77.75 260 GLU B C 1
ATOM 5330 O O . GLU B 1 260 ? -3.967 -20.766 -35.969 1 77.75 260 GLU B O 1
ATOM 5335 N N . CYS B 1 261 ? -3.57 -21.438 -33.781 1 85.56 261 CYS B N 1
ATOM 5336 C CA . CYS B 1 261 ? -4.965 -21.797 -33.562 1 85.56 261 CYS B CA 1
ATOM 5337 C C . CYS B 1 261 ? -5.852 -20.562 -33.469 1 85.56 261 CYS B C 1
ATOM 5339 O O . CYS B 1 261 ? -5.566 -19.641 -32.719 1 85.56 261 CYS B O 1
ATOM 5341 N N . GLU B 1 262 ? -6.844 -20.531 -34.344 1 86.19 262 GLU B N 1
ATOM 5342 C CA . GLU B 1 262 ? -7.777 -19.406 -34.312 1 86.19 262 GLU B CA 1
ATOM 5343 C C . GLU B 1 262 ? -8.422 -19.266 -32.938 1 86.19 262 GLU B C 1
ATOM 5345 O O . GLU B 1 262 ? -8.742 -20.25 -32.281 1 86.19 262 GLU B O 1
ATOM 5350 N N . PRO B 1 263 ? -8.617 -18.078 -32.531 1 86.31 263 PRO B N 1
ATOM 5351 C CA . PRO B 1 263 ? -9.188 -17.828 -31.203 1 86.31 263 PRO B CA 1
ATOM 5352 C C . PRO B 1 263 ? -10.508 -18.562 -30.984 1 86.31 263 PRO B C 1
ATOM 5354 O O . PRO B 1 263 ? -10.758 -19.078 -29.906 1 86.31 263 PRO B O 1
ATOM 5357 N N . SER B 1 264 ? -11.305 -18.531 -31.969 1 89.75 264 SER B N 1
ATOM 5358 C CA . SER B 1 264 ? -12.586 -19.219 -31.844 1 89.75 264 SER B CA 1
ATOM 5359 C C . SER B 1 264 ? -12.391 -20.719 -31.594 1 89.75 264 SER B C 1
ATOM 5361 O O . SER B 1 264 ? -13.117 -21.312 -30.797 1 89.75 264 SER B O 1
ATOM 5363 N N . LEU B 1 265 ? -11.43 -21.25 -32.312 1 91.12 265 LEU B N 1
ATOM 5364 C CA . LEU B 1 265 ? -11.141 -22.672 -32.156 1 91.12 265 LEU B CA 1
ATOM 5365 C C . LEU B 1 265 ? -10.547 -22.984 -30.797 1 91.12 265 LEU B C 1
ATOM 5367 O O . LEU B 1 265 ? -10.906 -23.984 -30.156 1 91.12 265 LEU B O 1
ATOM 5371 N N . SER B 1 266 ? -9.641 -22.203 -30.344 1 90.06 266 SER B N 1
ATOM 5372 C CA . SER B 1 266 ? -9.039 -22.422 -29.031 1 90.06 266 SER B CA 1
ATOM 5373 C C . SER B 1 266 ? -10.078 -22.344 -27.922 1 90.06 266 SER B C 1
ATOM 5375 O O . SER B 1 266 ? -10.023 -23.109 -26.953 1 90.06 266 SER B O 1
ATOM 5377 N N . GLU B 1 267 ? -10.977 -21.484 -28.047 1 90.31 267 GLU B N 1
ATOM 5378 C CA . GLU B 1 267 ? -12.062 -21.375 -27.078 1 90.31 267 GLU B CA 1
ATOM 5379 C C . GLU B 1 267 ? -12.914 -22.625 -27.062 1 90.31 267 GLU B C 1
ATOM 5381 O O . GLU B 1 267 ? -13.328 -23.094 -25.984 1 90.31 267 GLU B O 1
ATOM 5386 N N . GLU B 1 268 ? -13.18 -23.062 -28.219 1 92.19 268 GLU B N 1
ATOM 5387 C CA . GLU B 1 268 ? -13.961 -24.297 -28.312 1 92.19 268 GLU B CA 1
ATOM 5388 C C . GLU B 1 268 ? -13.227 -25.469 -27.703 1 92.19 268 GLU B C 1
ATOM 5390 O O . GLU B 1 268 ? -13.836 -26.328 -27.047 1 92.19 268 GLU B O 1
ATOM 5395 N N . ILE B 1 269 ? -11.977 -25.531 -27.938 1 93 269 ILE B N 1
ATOM 5396 C CA . ILE B 1 269 ? -11.164 -26.609 -27.391 1 93 269 ILE B CA 1
ATOM 5397 C C . ILE B 1 269 ? -11.172 -26.547 -25.875 1 93 269 ILE B C 1
ATOM 5399 O O . ILE B 1 269 ? -11.336 -27.562 -25.188 1 93 269 ILE B O 1
ATOM 5403 N N . GLU B 1 270 ? -11 -25.375 -25.391 1 88.12 270 GLU B N 1
ATOM 5404 C CA . GLU B 1 270 ? -11.031 -25.188 -23.938 1 88.12 270 GLU B CA 1
ATOM 5405 C C . GLU B 1 270 ? -12.352 -25.672 -23.344 1 88.12 270 GLU B C 1
ATOM 5407 O O . GLU B 1 270 ? -12.367 -26.281 -22.281 1 88.12 270 GLU B O 1
ATOM 5412 N N . ALA B 1 271 ? -13.375 -25.391 -24.031 1 89.38 271 ALA B N 1
ATOM 5413 C CA . ALA B 1 271 ? -14.703 -25.812 -23.578 1 89.38 271 ALA B CA 1
ATOM 5414 C C . ALA B 1 271 ? -14.828 -27.328 -23.578 1 89.38 271 ALA B C 1
ATOM 5416 O O . ALA B 1 271 ? -15.406 -27.922 -22.672 1 89.38 271 ALA B O 1
ATOM 5417 N N . VAL B 1 272 ? -14.336 -27.938 -24.547 1 91.81 272 VAL B N 1
ATOM 5418 C CA . VAL B 1 272 ? -14.445 -29.375 -24.719 1 91.81 272 VAL B CA 1
ATOM 5419 C C . VAL B 1 272 ? -13.609 -30.078 -23.656 1 91.81 272 VAL B C 1
ATOM 5421 O O . VAL B 1 272 ? -14.039 -31.078 -23.078 1 91.81 272 VAL B O 1
ATOM 5424 N N . ILE B 1 273 ? -12.43 -29.594 -23.391 1 90.5 273 ILE B N 1
ATOM 5425 C CA . ILE B 1 273 ? -11.508 -30.203 -22.438 1 90.5 273 ILE B CA 1
ATOM 5426 C C . ILE B 1 273 ? -12.07 -30.109 -21.016 1 90.5 273 ILE B C 1
ATOM 5428 O O . ILE B 1 273 ? -11.758 -30.922 -20.156 1 90.5 273 ILE B O 1
ATOM 5432 N N . ALA B 1 274 ? -12.938 -29.172 -20.859 1 80.5 274 ALA B N 1
ATOM 5433 C CA . ALA B 1 274 ? -13.5 -28.922 -19.547 1 80.5 274 ALA B CA 1
ATOM 5434 C C . ALA B 1 274 ? -14.766 -29.734 -19.312 1 80.5 274 ALA B C 1
ATOM 5436 O O . ALA B 1 274 ? -15.312 -29.766 -18.203 1 80.5 274 ALA B O 1
ATOM 5437 N N . LEU B 1 275 ? -15.164 -30.453 -20.297 1 86.88 275 LEU B N 1
ATOM 5438 C CA . LEU B 1 275 ? -16.391 -31.25 -20.188 1 86.88 275 LEU B CA 1
ATOM 5439 C C . LEU B 1 275 ? -16.203 -32.375 -19.203 1 86.88 275 LEU B C 1
ATOM 5441 O O . LEU B 1 275 ? -15.086 -32.906 -19.047 1 86.88 275 LEU B O 1
ATOM 5445 N N . GLU B 1 276 ? -17.234 -32.812 -18.594 1 81.62 276 GLU B N 1
ATOM 5446 C CA . GLU B 1 276 ? -17.203 -33.906 -17.641 1 81.62 276 GLU B CA 1
ATOM 5447 C C . GLU B 1 276 ? -17.375 -35.25 -18.344 1 81.62 276 GLU B C 1
ATOM 5449 O O . GLU B 1 276 ? -16.781 -36.25 -17.953 1 81.62 276 GLU B O 1
ATOM 5454 N N . SER B 1 277 ? -18.047 -35.219 -19.406 1 91.56 277 SER B N 1
ATOM 5455 C CA . SER B 1 277 ? -18.375 -36.469 -20.125 1 91.56 277 SER B CA 1
ATOM 5456 C C . SER B 1 277 ? -17.234 -36.875 -21.062 1 91.56 277 SER B C 1
ATOM 5458 O O . SER B 1 277 ? -16.953 -36.156 -22.031 1 91.56 277 SER B O 1
ATOM 5460 N N . SER B 1 278 ? -16.688 -38.031 -20.812 1 93.75 278 SER B N 1
ATOM 5461 C CA . SER B 1 278 ? -15.625 -38.531 -21.672 1 93.75 278 SER B CA 1
ATOM 5462 C C . SER B 1 278 ? -16.125 -38.812 -23.078 1 93.75 278 SER B C 1
ATOM 5464 O O . SER B 1 278 ? -15.414 -38.562 -24.062 1 93.75 278 SER B O 1
ATOM 5466 N N . SER B 1 279 ? -17.312 -39.281 -23.109 1 95 279 SER B N 1
ATOM 5467 C CA . SER B 1 279 ? -17.891 -39.594 -24.422 1 95 279 SER B CA 1
ATOM 5468 C C . SER B 1 279 ? -18.062 -38.312 -25.25 1 95 279 SER B C 1
ATOM 5470 O O . SER B 1 279 ? -17.828 -38.312 -26.469 1 95 279 SER B O 1
ATOM 5472 N N . GLU B 1 280 ? -18.438 -37.312 -24.594 1 95.5 280 GLU B N 1
ATOM 5473 C CA . GLU B 1 280 ? -18.609 -36.031 -25.281 1 95.5 280 GLU B CA 1
ATOM 5474 C C . GLU B 1 280 ? -17.266 -35.469 -25.719 1 95.5 280 GLU B C 1
ATOM 5476 O O . GLU B 1 280 ? -17.156 -34.875 -26.797 1 95.5 280 GLU B O 1
ATOM 5481 N N . ILE B 1 281 ? -16.312 -35.594 -24.906 1 96.56 281 ILE B N 1
ATOM 5482 C CA . ILE B 1 281 ? -14.961 -35.125 -25.234 1 96.56 281 ILE B CA 1
ATOM 5483 C C . ILE B 1 281 ? -14.469 -35.812 -26.5 1 96.56 281 ILE B C 1
ATOM 5485 O O . ILE B 1 281 ? -13.891 -35.188 -27.375 1 96.56 281 ILE B O 1
ATOM 5489 N N . LEU B 1 282 ? -14.727 -37.094 -26.609 1 96.81 282 LEU B N 1
ATOM 5490 C CA . LEU B 1 282 ? -14.258 -37.875 -27.766 1 96.81 282 LEU B CA 1
ATOM 5491 C C . LEU B 1 282 ? -15 -37.469 -29.031 1 96.81 282 LEU B C 1
ATOM 5493 O O . LEU B 1 282 ? -14.383 -37.344 -30.094 1 96.81 282 LEU B O 1
ATOM 5497 N N . GLU B 1 283 ? -16.281 -37.312 -28.875 1 96.5 283 GLU B N 1
ATOM 5498 C CA . GLU B 1 283 ? -17.094 -36.969 -30.031 1 96.5 283 GLU B CA 1
ATOM 5499 C C . GLU B 1 283 ? -16.734 -35.562 -30.562 1 96.5 283 GLU B C 1
ATOM 5501 O O . GLU B 1 283 ? -16.406 -35.406 -31.734 1 96.5 283 GLU B O 1
ATOM 5506 N N . LYS B 1 284 ? -16.766 -34.656 -29.734 1 97.12 284 LYS B N 1
ATOM 5507 C CA . LYS B 1 284 ? -16.469 -33.281 -30.141 1 97.12 284 LYS B CA 1
ATOM 5508 C C . LYS B 1 284 ? -14.984 -33.125 -30.469 1 97.12 284 LYS B C 1
ATOM 5510 O O . LYS B 1 284 ? -14.625 -32.312 -31.328 1 97.12 284 LYS B O 1
ATOM 5515 N N . GLY B 1 285 ? -14.18 -33.844 -29.75 1 97 285 GLY B N 1
ATOM 5516 C CA . GLY B 1 285 ? -12.75 -33.781 -30.016 1 97 285 GLY B CA 1
ATOM 5517 C C . GLY B 1 285 ? -12.391 -34.25 -31.406 1 97 285 GLY B C 1
ATOM 5518 O O . GLY B 1 285 ? -11.508 -33.688 -32.062 1 97 285 GLY B O 1
ATOM 5519 N N . LYS B 1 286 ? -13.047 -35.281 -31.844 1 95.75 286 LYS B N 1
ATOM 5520 C CA . LYS B 1 286 ? -12.797 -35.781 -33.188 1 95.75 286 LYS B CA 1
ATOM 5521 C C . LYS B 1 286 ? -13.117 -34.719 -34.25 1 95.75 286 LYS B C 1
ATOM 5523 O O . LYS B 1 286 ? -12.383 -34.562 -35.219 1 95.75 286 LYS B O 1
ATOM 5528 N N . GLU B 1 287 ? -14.211 -34.094 -34 1 95.81 287 GLU B N 1
ATOM 5529 C CA . GLU B 1 287 ? -14.594 -33 -34.906 1 95.81 287 GLU B CA 1
ATOM 5530 C C . GLU B 1 287 ? -13.555 -31.891 -34.875 1 95.81 287 GLU B C 1
ATOM 5532 O O . GLU B 1 287 ? -13.18 -31.375 -35.938 1 95.81 287 GLU B O 1
ATOM 5537 N N . LEU B 1 288 ? -13.133 -31.562 -33.75 1 96.38 288 LEU B N 1
ATOM 5538 C CA . LEU B 1 288 ? -12.156 -30.484 -33.625 1 96.38 288 LEU B CA 1
ATOM 5539 C C . LEU B 1 288 ? -10.82 -30.875 -34.25 1 96.38 288 LEU B C 1
ATOM 5541 O O . LEU B 1 288 ? -10.156 -30.031 -34.875 1 96.38 288 LEU B O 1
ATOM 5545 N N . LEU B 1 289 ? -10.445 -32.125 -34.062 1 95.06 289 LEU B N 1
ATOM 5546 C CA . LEU B 1 289 ? -9.188 -32.594 -34.625 1 95.06 289 LEU B CA 1
ATOM 5547 C C . LEU B 1 289 ? -9.188 -32.469 -36.156 1 95.06 289 LEU B C 1
ATOM 5549 O O . LEU B 1 289 ? -8.164 -32.156 -36.75 1 95.06 289 LEU B O 1
ATOM 5553 N N . SER B 1 290 ? -10.289 -32.75 -36.688 1 94.25 290 SER B N 1
ATOM 5554 C CA . SER B 1 290 ? -10.414 -32.625 -38.156 1 94.25 290 SER B CA 1
ATOM 5555 C C . SER B 1 290 ? -10.219 -31.188 -38.594 1 94.25 290 SER B C 1
ATOM 5557 O O . SER B 1 290 ? -9.68 -30.938 -39.688 1 94.25 290 SER B O 1
ATOM 5559 N N . ARG B 1 291 ? -10.609 -30.328 -37.812 1 93.38 291 ARG B N 1
ATOM 5560 C CA . ARG B 1 291 ? -10.492 -28.906 -38.125 1 93.38 291 ARG B CA 1
ATOM 5561 C C . ARG B 1 291 ? -9.086 -28.391 -37.844 1 93.38 291 ARG B C 1
ATOM 5563 O O . ARG B 1 291 ? -8.703 -27.328 -38.344 1 93.38 291 ARG B O 1
ATOM 5570 N N . MET B 1 292 ? -8.32 -29.188 -37.156 1 92.88 292 MET B N 1
ATOM 5571 C CA . MET B 1 292 ? -6.988 -28.75 -36.75 1 92.88 292 MET B CA 1
ATOM 5572 C C . MET B 1 292 ? -5.91 -29.391 -37.594 1 92.88 292 MET B C 1
ATOM 5574 O O . MET B 1 292 ? -4.719 -29.234 -37.344 1 92.88 292 MET B O 1
ATOM 5578 N N . GLU B 1 293 ? -6.27 -30 -38.625 1 88.5 293 GLU B N 1
ATOM 5579 C CA . GLU B 1 293 ? -5.344 -30.781 -39.438 1 88.5 293 GLU B CA 1
ATOM 5580 C C . GLU B 1 293 ? -4.254 -29.891 -40.031 1 88.5 293 GLU B C 1
ATOM 5582 O O . GLU B 1 293 ? -3.137 -30.359 -40.281 1 88.5 293 GLU B O 1
ATOM 5587 N N . HIS B 1 294 ? -4.59 -28.656 -40.188 1 87.38 294 HIS B N 1
ATOM 5588 C CA . HIS B 1 294 ? -3.643 -27.734 -40.781 1 87.38 294 HIS B CA 1
ATOM 5589 C C . HIS B 1 294 ? -2.604 -27.266 -39.781 1 87.38 294 HIS B C 1
ATOM 5591 O O . HIS B 1 294 ? -1.572 -26.703 -40.156 1 87.38 294 HIS B O 1
ATOM 5597 N N . LEU B 1 295 ? -2.814 -27.531 -38.531 1 90.19 295 LEU B N 1
ATOM 5598 C CA . LEU B 1 295 ? -1.904 -27.078 -37.469 1 90.19 295 LEU B CA 1
ATOM 5599 C C . LEU B 1 295 ? -0.769 -28.078 -37.281 1 90.19 295 LEU B C 1
ATOM 5601 O O . LEU B 1 295 ? -0.962 -29.281 -37.438 1 90.19 295 LEU B O 1
ATOM 5605 N N . PRO B 1 296 ? 0.354 -27.578 -36.969 1 87.44 296 PRO B N 1
ATOM 5606 C CA . PRO B 1 296 ? 1.456 -28.516 -36.688 1 87.44 296 PRO B CA 1
ATOM 5607 C C . PRO B 1 296 ? 1.225 -29.328 -35.438 1 87.44 296 PRO B C 1
ATOM 5609 O O . PRO B 1 296 ? 0.539 -28.875 -34.5 1 87.44 296 PRO B O 1
ATOM 5612 N N . PRO B 1 297 ? 1.822 -30.5 -35.375 1 86.44 297 PRO B N 1
ATOM 5613 C CA . PRO B 1 297 ? 1.645 -31.375 -34.219 1 86.44 297 PRO B CA 1
ATOM 5614 C C . PRO B 1 297 ? 2.154 -30.734 -32.906 1 86.44 297 PRO B C 1
ATOM 5616 O O . PRO B 1 297 ? 1.699 -31.094 -31.828 1 86.44 297 PRO B O 1
ATOM 5619 N N . GLU B 1 298 ? 3.01 -29.828 -33.062 1 87.56 298 GLU B N 1
ATOM 5620 C CA . GLU B 1 298 ? 3.613 -29.203 -31.891 1 87.56 298 GLU B CA 1
ATOM 5621 C C . GLU B 1 298 ? 2.764 -28.047 -31.375 1 87.56 298 GLU B C 1
ATOM 5623 O O . GLU B 1 298 ? 3.146 -27.359 -30.438 1 87.56 298 GLU B O 1
ATOM 5628 N N . ASN B 1 299 ? 1.647 -27.922 -31.969 1 89.62 299 ASN B N 1
ATOM 5629 C CA . ASN B 1 299 ? 0.759 -26.859 -31.531 1 89.62 299 ASN B CA 1
ATOM 5630 C C . ASN B 1 299 ? 0.218 -27.109 -30.125 1 89.62 299 ASN B C 1
ATOM 5632 O O . ASN B 1 299 ? -0.171 -28.234 -29.797 1 89.62 299 ASN B O 1
ATOM 5636 N N . TYR B 1 300 ? 0.194 -26.062 -29.375 1 90.75 300 TYR B N 1
ATOM 5637 C CA . TYR B 1 300 ? -0.212 -26.156 -27.984 1 90.75 300 TYR B CA 1
ATOM 5638 C C . TYR B 1 300 ? -1.607 -26.766 -27.859 1 90.75 300 TYR B C 1
ATOM 5640 O O . TYR B 1 300 ? -1.836 -27.656 -27.047 1 90.75 300 TYR B O 1
ATOM 5648 N N . TRP B 1 301 ? -2.523 -26.25 -28.641 1 91.88 301 TRP B N 1
ATOM 5649 C CA . TRP B 1 301 ? -3.914 -26.672 -28.516 1 91.88 301 TRP B CA 1
ATOM 5650 C C . TRP B 1 301 ? -4.105 -28.078 -29.062 1 91.88 301 TRP B C 1
ATOM 5652 O O . TRP B 1 301 ? -4.957 -28.828 -28.578 1 91.88 301 TRP B O 1
ATOM 5662 N N . MET B 1 302 ? -3.287 -28.438 -30.031 1 92.5 302 MET B N 1
ATOM 5663 C CA . MET B 1 302 ? -3.27 -29.828 -30.484 1 92.5 302 MET B CA 1
ATOM 5664 C C . MET B 1 302 ? -2.867 -30.766 -29.359 1 92.5 302 MET B C 1
ATOM 5666 O O . MET B 1 302 ? -3.523 -31.781 -29.125 1 92.5 302 MET B O 1
ATOM 5670 N N . TYR B 1 303 ? -1.863 -30.391 -28.703 1 93.06 303 TYR B N 1
ATOM 5671 C CA . TYR B 1 303 ? -1.393 -31.172 -27.562 1 93.06 303 TYR B CA 1
ATOM 5672 C C . TYR B 1 303 ? -2.471 -31.297 -26.5 1 93.06 303 TYR B C 1
ATOM 5674 O O . TYR B 1 303 ? -2.75 -32.406 -26 1 93.06 303 TYR B O 1
ATOM 5682 N N . GLN B 1 304 ? -3.039 -30.219 -26.172 1 91.81 304 GLN B N 1
ATOM 5683 C CA . GLN B 1 304 ? -4.047 -30.188 -25.125 1 91.81 304 GLN B CA 1
ATOM 5684 C C . GLN B 1 304 ? -5.238 -31.078 -25.469 1 91.81 304 GLN B C 1
ATOM 5686 O O . GLN B 1 304 ? -5.727 -31.828 -24.625 1 91.81 304 GLN B O 1
ATOM 5691 N N . LEU B 1 305 ? -5.695 -30.922 -26.672 1 94.75 305 LEU B N 1
ATOM 5692 C CA . LEU B 1 305 ? -6.848 -31.703 -27.109 1 94.75 305 LEU B CA 1
ATOM 5693 C C . LEU B 1 305 ? -6.52 -33.188 -27.125 1 94.75 305 LEU B C 1
ATOM 5695 O O . LEU B 1 305 ? -7.324 -34 -26.688 1 94.75 305 LEU B O 1
ATOM 5699 N N . ARG B 1 306 ? -5.367 -33.531 -27.625 1 95.75 306 ARG B N 1
ATOM 5700 C CA . ARG B 1 306 ? -4.941 -34.906 -27.688 1 95.75 306 ARG B CA 1
ATOM 5701 C C . ARG B 1 306 ? -4.852 -35.531 -26.281 1 95.75 306 ARG B C 1
ATOM 5703 O O . ARG B 1 306 ? -5.242 -36.656 -26.078 1 95.75 306 ARG B O 1
ATOM 5710 N N . CYS B 1 307 ? -4.34 -34.781 -25.375 1 94 307 CYS B N 1
ATOM 5711 C CA . CYS B 1 307 ? -4.254 -35.25 -24 1 94 307 CYS B CA 1
ATOM 5712 C C . CYS B 1 307 ? -5.641 -35.531 -23.422 1 94 307 CYS B C 1
ATOM 5714 O O . CYS B 1 307 ? -5.863 -36.562 -22.797 1 94 307 CYS B O 1
ATOM 5716 N N . ALA B 1 308 ? -6.527 -34.625 -23.688 1 94.5 308 ALA B N 1
ATOM 5717 C CA . ALA B 1 308 ? -7.891 -34.781 -23.188 1 94.5 308 ALA B CA 1
ATOM 5718 C C . ALA B 1 308 ? -8.547 -36 -23.812 1 94.5 308 ALA B C 1
ATOM 5720 O O . ALA B 1 308 ? -9.227 -36.781 -23.109 1 94.5 308 ALA B O 1
ATOM 5721 N N . MET B 1 309 ? -8.375 -36.188 -25.047 1 96.62 309 MET B N 1
ATOM 5722 C CA . MET B 1 309 ? -8.969 -37.312 -25.766 1 96.62 309 MET B CA 1
ATOM 5723 C C . MET B 1 309 ? -8.32 -38.625 -25.312 1 96.62 309 MET B C 1
ATOM 5725 O O . MET B 1 309 ? -8.984 -39.656 -25.266 1 96.62 309 MET B O 1
ATOM 5729 N N . GLN B 1 310 ? -7.031 -38.562 -25.047 1 96.56 310 GLN B N 1
ATOM 5730 C CA . GLN B 1 310 ? -6.355 -39.719 -24.5 1 96.56 310 GLN B CA 1
ATOM 5731 C C . GLN B 1 310 ? -7.012 -40.188 -23.203 1 96.56 310 GLN B C 1
ATOM 5733 O O . GLN B 1 310 ? -7.336 -41.375 -23.062 1 96.56 310 GLN B O 1
ATOM 5738 N N . SER B 1 311 ? -7.156 -39.312 -22.359 1 94.62 311 SER B N 1
ATOM 5739 C CA . SER B 1 311 ? -7.754 -39.625 -21.062 1 94.62 311 SER B CA 1
ATOM 5740 C C . SER B 1 311 ? -9.195 -40.094 -21.219 1 94.62 311 SER B C 1
ATOM 5742 O O . SER B 1 311 ? -9.609 -41.031 -20.547 1 94.62 311 SER B O 1
ATOM 5744 N N . ALA B 1 312 ? -9.93 -39.406 -22.031 1 95.69 312 ALA B N 1
ATOM 5745 C CA . ALA B 1 312 ? -11.328 -39.75 -22.266 1 95.69 312 ALA B CA 1
ATOM 5746 C C . ALA B 1 312 ? -11.453 -41.156 -22.859 1 95.69 312 ALA B C 1
ATOM 5748 O O . ALA B 1 312 ? -12.297 -41.938 -22.438 1 95.69 312 ALA B O 1
ATOM 5749 N N . ALA B 1 313 ? -10.68 -41.438 -23.844 1 97.25 313 ALA B N 1
ATOM 5750 C CA . ALA B 1 313 ? -10.695 -42.75 -24.5 1 97.25 313 ALA B CA 1
ATOM 5751 C C . ALA B 1 313 ? -10.359 -43.844 -23.5 1 97.25 313 ALA B C 1
ATOM 5753 O O . ALA B 1 313 ? -10.945 -44.938 -23.547 1 97.25 313 ALA B O 1
ATOM 5754 N N . PHE B 1 314 ? -9.414 -43.594 -22.703 1 95.62 314 PHE B N 1
ATOM 5755 C CA . PHE B 1 314 ? -9.047 -44.594 -21.688 1 95.62 314 PHE B CA 1
ATOM 5756 C C . PHE B 1 314 ? -10.219 -44.875 -20.75 1 95.62 314 PHE B C 1
ATOM 5758 O O . PHE B 1 314 ? -10.508 -46.031 -20.438 1 95.62 314 PHE B O 1
ATOM 5765 N N . THR B 1 315 ? -10.836 -43.812 -20.359 1 94.38 315 THR B N 1
ATOM 5766 C CA . THR B 1 315 ? -11.984 -43.938 -19.469 1 94.38 315 THR B CA 1
ATOM 5767 C C . THR B 1 315 ? -13.102 -44.75 -20.109 1 94.38 315 THR B C 1
ATOM 5769 O O . THR B 1 315 ? -13.797 -45.5 -19.438 1 94.38 315 THR B O 1
ATOM 5772 N N . GLU B 1 316 ? -13.258 -44.594 -21.375 1 96.12 316 GLU B N 1
ATOM 5773 C CA . GLU B 1 316 ? -14.289 -45.312 -22.125 1 96.12 316 GLU B CA 1
ATOM 5774 C C . GLU B 1 316 ? -13.805 -46.688 -22.547 1 96.12 316 GLU B C 1
ATOM 5776 O O . GLU B 1 316 ? -14.445 -47.375 -23.359 1 96.12 316 GLU B O 1
ATOM 5781 N N . GLU B 1 317 ? -12.617 -47.031 -22.078 1 95.88 317 GLU B N 1
ATOM 5782 C CA . GLU B 1 317 ? -12.016 -48.344 -22.312 1 95.88 317 GLU B CA 1
ATOM 5783 C C . GLU B 1 317 ? -11.68 -48.562 -23.797 1 95.88 317 GLU B C 1
ATOM 5785 O O . GLU B 1 317 ? -11.766 -49.688 -24.297 1 95.88 317 GLU B O 1
ATOM 5790 N N . GLN B 1 318 ? -11.586 -47.5 -24.438 1 96.5 318 GLN B N 1
ATOM 5791 C CA . GLN B 1 318 ? -11.055 -47.5 -25.797 1 96.5 318 GLN B CA 1
ATOM 5792 C C . GLN B 1 318 ? -9.531 -47.375 -25.812 1 96.5 318 GLN B C 1
ATOM 5794 O O . GLN B 1 318 ? -9 -46.375 -26.297 1 96.5 318 GLN B O 1
ATOM 5799 N N . TYR B 1 319 ? -8.867 -48.406 -25.5 1 96.44 319 TYR B N 1
ATOM 5800 C CA . TYR B 1 319 ? -7.453 -48.375 -25.141 1 96.44 319 TYR B CA 1
ATOM 5801 C C . TYR B 1 319 ? -6.59 -48.125 -26.375 1 96.44 319 TYR B C 1
ATOM 5803 O O . TYR B 1 319 ? -5.566 -47.438 -26.297 1 96.44 319 TYR B O 1
ATOM 5811 N N . TYR B 1 320 ? -6.969 -48.688 -27.469 1 95.56 320 TYR B N 1
ATOM 5812 C CA . TYR B 1 320 ? -6.203 -48.469 -28.688 1 95.56 320 TYR B CA 1
ATOM 5813 C C . TYR B 1 320 ? -6.27 -47 -29.109 1 95.56 320 TYR B C 1
ATOM 5815 O O . TYR B 1 320 ? -5.258 -46.406 -29.484 1 95.56 320 TYR B O 1
ATOM 5823 N N . ASP B 1 321 ? -7.469 -46.5 -29.047 1 96.5 321 ASP B N 1
ATOM 5824 C CA . ASP B 1 321 ? -7.629 -45.062 -29.344 1 96.5 321 ASP B CA 1
ATOM 5825 C C . ASP B 1 321 ? -6.844 -44.219 -28.375 1 96.5 321 ASP B C 1
ATOM 5827 O O . ASP B 1 321 ? -6.246 -43.188 -28.766 1 96.5 321 ASP B O 1
ATOM 5831 N N . SER B 1 322 ? -6.91 -44.5 -27.125 1 97.56 322 SER B N 1
ATOM 5832 C CA . SER B 1 322 ? -6.137 -43.812 -26.094 1 97.56 322 SER B CA 1
ATOM 5833 C C . SER B 1 322 ? -4.648 -43.812 -26.438 1 97.56 322 SER B C 1
ATOM 5835 O O . SER B 1 322 ? -3.98 -42.781 -26.312 1 97.56 322 SER B O 1
ATOM 5837 N N . LEU B 1 323 ? -4.148 -44.938 -26.906 1 96.19 323 LEU B N 1
ATOM 5838 C CA . LEU B 1 323 ? -2.744 -45.062 -27.266 1 96.19 323 LEU B CA 1
ATOM 5839 C C . LEU B 1 323 ? -2.406 -44.188 -28.469 1 96.19 323 LEU B C 1
ATOM 5841 O O . LEU B 1 323 ? -1.33 -43.594 -28.516 1 96.19 323 LEU B O 1
ATOM 5845 N N . GLN B 1 324 ? -3.266 -44.188 -29.375 1 95.5 324 GLN B N 1
ATOM 5846 C CA . GLN B 1 324 ? -3.029 -43.375 -30.562 1 95.5 324 GLN B CA 1
ATOM 5847 C C . GLN B 1 324 ? -2.961 -41.906 -30.219 1 95.5 324 GLN B C 1
ATOM 5849 O O . GLN B 1 324 ? -2.059 -41.188 -30.672 1 95.5 324 GLN B O 1
ATOM 5854 N N . HIS B 1 325 ? -3.928 -41.406 -29.469 1 97 325 HIS B N 1
ATOM 5855 C CA . HIS B 1 325 ? -3.904 -40.031 -29.047 1 97 325 HIS B CA 1
ATOM 5856 C C . HIS B 1 325 ? -2.66 -39.719 -28.219 1 97 325 HIS B C 1
ATOM 5858 O O . HIS B 1 325 ? -2.055 -38.656 -28.375 1 97 325 HIS B O 1
ATOM 5864 N N . GLY B 1 326 ? -2.311 -40.562 -27.328 1 96.31 326 GLY B N 1
ATOM 5865 C CA . GLY B 1 326 ? -1.101 -40.406 -26.547 1 96.31 326 GLY B CA 1
ATOM 5866 C C . GLY B 1 326 ? 0.157 -40.312 -27.391 1 96.31 326 GLY B C 1
ATOM 5867 O O . GLY B 1 326 ? 1.033 -39.5 -27.109 1 96.31 326 GLY B O 1
ATOM 5868 N N . TYR B 1 327 ? 0.235 -41.188 -28.328 1 94.5 327 TYR B N 1
ATOM 5869 C CA . TYR B 1 327 ? 1.393 -41.188 -29.219 1 94.5 327 TYR B CA 1
ATOM 5870 C C . TYR B 1 327 ? 1.531 -39.812 -29.922 1 94.5 327 TYR B C 1
ATOM 5872 O O . TYR B 1 327 ? 2.625 -39.25 -29.984 1 94.5 327 TYR B O 1
ATOM 5880 N N . HIS B 1 328 ? 0.45 -39.344 -30.422 1 94.62 328 HIS B N 1
ATOM 5881 C CA . HIS B 1 328 ? 0.475 -38.062 -31.109 1 94.62 328 HIS B CA 1
ATOM 5882 C C . HIS B 1 328 ? 0.833 -36.938 -30.156 1 94.62 328 HIS B C 1
ATOM 5884 O O . HIS B 1 328 ? 1.552 -36 -30.531 1 94.62 328 HIS B O 1
ATOM 5890 N N . ALA B 1 329 ? 0.282 -36.969 -28.984 1 94.56 329 ALA B N 1
ATOM 5891 C CA . ALA B 1 329 ? 0.619 -35.969 -27.969 1 94.56 329 ALA B CA 1
ATOM 5892 C C . ALA B 1 329 ? 2.098 -36.062 -27.594 1 94.56 329 ALA B C 1
ATOM 5894 O O . ALA B 1 329 ? 2.76 -35.031 -27.469 1 94.56 329 ALA B O 1
ATOM 5895 N N . TYR B 1 330 ? 2.574 -37.219 -27.438 1 94.19 330 TYR B N 1
ATOM 5896 C CA . TYR B 1 330 ? 3.971 -37.438 -27.078 1 94.19 330 TYR B CA 1
ATOM 5897 C C . TYR B 1 330 ? 4.902 -36.875 -28.141 1 94.19 330 TYR B C 1
ATOM 5899 O O . TYR B 1 330 ? 5.887 -36.188 -27.812 1 94.19 330 TYR B O 1
ATOM 5907 N N . MET B 1 331 ? 4.59 -37.094 -29.344 1 91.06 331 MET B N 1
ATOM 5908 C CA . MET B 1 331 ? 5.418 -36.625 -30.469 1 91.06 331 MET B CA 1
ATOM 5909 C C . MET B 1 331 ? 5.324 -35.125 -30.625 1 91.06 331 MET B C 1
ATOM 5911 O O . MET B 1 331 ? 6.207 -34.5 -31.234 1 91.06 331 MET B O 1
ATOM 5915 N N . GLY B 1 332 ? 4.309 -34.562 -30.094 1 89.12 332 GLY B N 1
ATOM 5916 C CA . GLY B 1 332 ? 4.062 -33.125 -30.297 1 89.12 332 GLY B CA 1
ATOM 5917 C C . GLY B 1 332 ? 4.793 -32.25 -29.281 1 89.12 332 GLY B C 1
ATOM 5918 O O . GLY B 1 332 ? 4.656 -31.031 -29.312 1 89.12 332 GLY B O 1
ATOM 5919 N N . THR B 1 333 ? 5.504 -32.812 -28.391 1 89.44 333 THR B N 1
ATOM 5920 C CA . THR B 1 333 ? 6.188 -32 -27.391 1 89.44 333 THR B CA 1
ATOM 5921 C C . THR B 1 333 ? 7.543 -32.625 -27.031 1 89.44 333 THR B C 1
ATOM 5923 O O . THR B 1 333 ? 7.723 -33.844 -27.109 1 89.44 333 THR B O 1
ATOM 5926 N N . ASP B 1 334 ? 8.477 -31.719 -26.719 1 84.31 334 ASP B N 1
ATOM 5927 C CA . ASP B 1 334 ? 9.781 -32.188 -26.25 1 84.31 334 ASP B CA 1
ATOM 5928 C C . ASP B 1 334 ? 9.969 -31.844 -24.766 1 84.31 334 ASP B C 1
ATOM 5930 O O . ASP B 1 334 ? 11.062 -32.031 -24.219 1 84.31 334 ASP B O 1
ATOM 5934 N N . VAL B 1 335 ? 8.922 -31.391 -24.141 1 84.25 335 VAL B N 1
ATOM 5935 C CA . VAL B 1 335 ? 8.977 -31.031 -22.734 1 84.25 335 VAL B CA 1
ATOM 5936 C C . VAL B 1 335 ? 8.844 -32.312 -21.875 1 84.25 335 VAL B C 1
ATOM 5938 O O . VAL B 1 335 ? 7.836 -33 -21.953 1 84.25 335 VAL B O 1
ATOM 5941 N N . ALA B 1 336 ? 9.758 -32.469 -21.016 1 84.25 336 ALA B N 1
ATOM 5942 C CA . ALA B 1 336 ? 9.883 -33.719 -20.281 1 84.25 336 ALA B CA 1
ATOM 5943 C C . ALA B 1 336 ? 8.648 -33.969 -19.422 1 84.25 336 ALA B C 1
ATOM 5945 O O . ALA B 1 336 ? 8.109 -35.094 -19.406 1 84.25 336 ALA B O 1
ATOM 5946 N N . SER B 1 337 ? 8.227 -33 -18.703 1 83.38 337 SER B N 1
ATOM 5947 C CA . SER B 1 337 ? 7.098 -33.219 -17.797 1 83.38 337 SER B CA 1
ATOM 5948 C C . SER B 1 337 ? 5.816 -33.5 -18.562 1 83.38 337 SER B C 1
ATOM 5950 O O . SER B 1 337 ? 4.969 -34.281 -18.094 1 83.38 337 SER B O 1
ATOM 5952 N N . TYR B 1 338 ? 5.656 -32.906 -19.75 1 86.06 338 TYR B N 1
ATOM 5953 C CA . TYR B 1 338 ? 4.512 -33.188 -20.609 1 86.06 338 TYR B CA 1
ATOM 5954 C C . TYR B 1 338 ? 4.555 -34.594 -21.141 1 86.06 338 TYR B C 1
ATOM 5956 O O . TYR B 1 338 ? 3.537 -35.312 -21.141 1 86.06 338 TYR B O 1
ATOM 5964 N N . GLN B 1 339 ? 5.719 -34.969 -21.484 1 90.19 339 GLN B N 1
ATOM 5965 C CA . GLN B 1 339 ? 5.91 -36.312 -22.031 1 90.19 339 GLN B CA 1
ATOM 5966 C C . GLN B 1 339 ? 5.66 -37.375 -20.969 1 90.19 339 GLN B C 1
ATOM 5968 O O . GLN B 1 339 ? 5.047 -38.406 -21.234 1 90.19 339 GLN B O 1
ATOM 5973 N N . ALA B 1 340 ? 6.121 -37.094 -19.812 1 87.25 340 ALA B N 1
ATOM 5974 C CA . ALA B 1 340 ? 6.02 -38.062 -18.734 1 87.25 340 ALA B CA 1
ATOM 5975 C C . ALA B 1 340 ? 4.566 -38.438 -18.453 1 87.25 340 ALA B C 1
ATOM 5977 O O . ALA B 1 340 ? 4.23 -39.594 -18.312 1 87.25 340 ALA B O 1
ATOM 5978 N N . LYS B 1 341 ? 3.729 -37.5 -18.453 1 85.94 341 LYS B N 1
ATOM 5979 C CA . LYS B 1 341 ? 2.318 -37.719 -18.156 1 85.94 341 LYS B CA 1
ATOM 5980 C C . LYS B 1 341 ? 1.646 -38.531 -19.25 1 85.94 341 LYS B C 1
ATOM 5982 O O . LYS B 1 341 ? 0.868 -39.438 -18.969 1 85.94 341 LYS B O 1
ATOM 5987 N N . VAL B 1 342 ? 1.942 -38.188 -20.406 1 92.25 342 VAL B N 1
ATOM 5988 C CA . VAL B 1 342 ? 1.38 -38.875 -21.562 1 92.25 342 VAL B CA 1
ATOM 5989 C C . VAL B 1 342 ? 1.837 -40.344 -21.562 1 92.25 342 VAL B C 1
ATOM 5991 O O . VAL B 1 342 ? 1.033 -41.25 -21.781 1 92.25 342 VAL B O 1
ATOM 5994 N N . LEU B 1 343 ? 3.072 -40.531 -21.266 1 92.38 343 LEU B N 1
ATOM 5995 C CA . LEU B 1 343 ? 3.662 -41.875 -21.297 1 92.38 343 LEU B CA 1
ATOM 5996 C C . LEU B 1 343 ? 3.072 -42.781 -20.219 1 92.38 343 LEU B C 1
ATOM 5998 O O . LEU B 1 343 ? 2.908 -43.969 -20.406 1 92.38 343 LEU B O 1
ATOM 6002 N N . TYR B 1 344 ? 2.771 -42.219 -19.172 1 90.38 344 TYR B N 1
ATOM 6003 C CA . TYR B 1 344 ? 2.156 -43 -18.109 1 90.38 344 TYR B CA 1
ATOM 6004 C C . TYR B 1 344 ? 0.794 -43.531 -18.547 1 90.38 344 TYR B C 1
ATOM 6006 O O . TYR B 1 344 ? 0.482 -44.719 -18.328 1 90.38 344 TYR B O 1
ATOM 6014 N N . THR B 1 345 ? 0.019 -42.656 -19.094 1 92.38 345 THR B N 1
ATOM 6015 C CA . THR B 1 345 ? -1.294 -43.094 -19.562 1 92.38 345 THR B CA 1
ATOM 6016 C C . THR B 1 345 ? -1.16 -44.156 -20.656 1 92.38 345 THR B C 1
ATOM 6018 O O . THR B 1 345 ? -1.972 -45.062 -20.75 1 92.38 345 THR B O 1
ATOM 6021 N N . MET B 1 346 ? -0.205 -43.969 -21.469 1 94.19 346 MET B N 1
ATOM 6022 C CA . MET B 1 346 ? 0.052 -44.969 -22.5 1 94.19 346 MET B CA 1
ATOM 6023 C C . MET B 1 346 ? 0.423 -46.312 -21.875 1 94.19 346 MET B C 1
ATOM 6025 O O . MET B 1 346 ? -0.06 -47.344 -22.312 1 94.19 346 MET B O 1
ATOM 6029 N N . TYR B 1 347 ? 1.25 -46.25 -20.906 1 92.44 347 TYR B N 1
ATOM 6030 C CA . TYR B 1 347 ? 1.632 -47.438 -20.172 1 92.44 347 TYR B CA 1
ATOM 6031 C C . TYR B 1 347 ? 0.404 -48.188 -19.625 1 92.44 347 TYR B C 1
ATOM 6033 O O . TYR B 1 347 ? 0.279 -49.406 -19.781 1 92.44 347 TYR B O 1
ATOM 6041 N N . LEU B 1 348 ? -0.464 -47.5 -19.078 1 92.81 348 LEU B N 1
ATOM 6042 C CA . LEU B 1 348 ? -1.683 -48.094 -18.547 1 92.81 348 LEU B CA 1
ATOM 6043 C C . LEU B 1 348 ? -2.502 -48.75 -19.656 1 92.81 348 LEU B C 1
ATOM 6045 O O . LEU B 1 348 ? -3.031 -49.844 -19.469 1 92.81 348 LEU B O 1
ATOM 6049 N N . ALA B 1 349 ? -2.637 -48.031 -20.719 1 94.81 349 ALA B N 1
ATOM 6050 C CA . ALA B 1 349 ? -3.406 -48.562 -21.859 1 94.81 349 ALA B CA 1
ATOM 6051 C C . ALA B 1 349 ? -2.779 -49.844 -22.406 1 94.81 349 ALA B C 1
ATOM 6053 O O . ALA B 1 349 ? -3.488 -50.781 -22.75 1 94.81 349 ALA B O 1
ATOM 6054 N N . LEU B 1 350 ? -1.508 -49.875 -22.516 1 94.19 350 LEU B N 1
ATOM 6055 C CA . LEU B 1 350 ? -0.801 -51.062 -23.016 1 94.19 350 LEU B CA 1
ATOM 6056 C C . LEU B 1 350 ? -1.028 -52.25 -22.109 1 94.19 350 LEU B C 1
ATOM 6058 O O . LEU B 1 350 ? -1.179 -53.375 -22.594 1 94.19 350 LEU B O 1
ATOM 6062 N N . ARG B 1 351 ? -1.03 -52 -20.859 1 92.81 351 ARG B N 1
ATOM 6063 C CA . ARG B 1 351 ? -1.303 -53.062 -19.906 1 92.81 351 ARG B CA 1
ATOM 6064 C C . ARG B 1 351 ? -2.709 -53.625 -20.094 1 92.81 351 ARG B C 1
ATOM 6066 O O . ARG B 1 351 ? -2.904 -54.844 -20.078 1 92.81 351 ARG B O 1
ATOM 6073 N N . GLU B 1 352 ? -3.615 -52.719 -20.266 1 95 352 GLU B N 1
ATOM 6074 C CA . GLU B 1 352 ? -5 -53.156 -20.453 1 95 352 GLU B CA 1
ATOM 6075 C C . GLU B 1 352 ? -5.16 -53.938 -21.75 1 95 352 GLU B C 1
ATOM 6077 O O . GLU B 1 352 ? -6.008 -54.844 -21.828 1 95 352 GLU B O 1
ATOM 6082 N N . LEU B 1 353 ? -4.344 -53.688 -22.719 1 94.69 353 LEU B N 1
ATOM 6083 C CA . LEU B 1 353 ? -4.391 -54.344 -24 1 94.69 353 LEU B CA 1
ATOM 6084 C C . LEU B 1 353 ? -3.643 -55.688 -23.953 1 94.69 353 LEU B C 1
ATOM 6086 O O . LEU B 1 353 ? -3.662 -56.469 -24.906 1 94.69 353 LEU B O 1
ATOM 6090 N N . GLY B 1 354 ? -2.945 -55.906 -22.812 1 93 354 GLY B N 1
ATOM 6091 C CA . GLY B 1 354 ? -2.254 -57.156 -22.609 1 93 354 GLY B CA 1
ATOM 6092 C C . GLY B 1 354 ? -0.847 -57.188 -23.172 1 93 354 GLY B C 1
ATOM 6093 O O . GLY B 1 354 ? -0.221 -58.25 -23.281 1 93 354 GLY B O 1
ATOM 6094 N N . TRP B 1 355 ? -0.38 -56.031 -23.547 1 92.25 355 TRP B N 1
ATOM 6095 C CA . TRP B 1 355 ? 0.94 -55.969 -24.172 1 92.25 355 TRP B CA 1
ATOM 6096 C C . TRP B 1 355 ? 2.039 -56.188 -23.141 1 92.25 355 TRP B C 1
ATOM 6098 O O . TRP B 1 355 ? 3.197 -56.438 -23.5 1 92.25 355 TRP B O 1
ATOM 6108 N N . ASN B 1 356 ? 1.718 -56.219 -21.906 1 90.75 356 ASN B N 1
ATOM 6109 C CA . ASN B 1 356 ? 2.668 -56.5 -20.828 1 90.75 356 ASN B CA 1
ATOM 6110 C C . ASN B 1 356 ? 3.008 -58 -20.781 1 90.75 356 ASN B C 1
ATOM 6112 O O . ASN B 1 356 ? 3.971 -58.375 -20.109 1 90.75 356 ASN B O 1
ATOM 6116 N N . ASN B 1 357 ? 2.25 -58.719 -21.516 1 91.19 357 ASN B N 1
ATOM 6117 C CA . ASN B 1 357 ? 2.549 -60.156 -21.609 1 91.19 357 ASN B CA 1
ATOM 6118 C C . ASN B 1 357 ? 3.719 -60.406 -22.547 1 91.19 357 ASN B C 1
ATOM 6120 O O . ASN B 1 357 ? 3.723 -59.938 -23.688 1 91.19 357 ASN B O 1
ATOM 6124 N N . GLU B 1 358 ? 4.605 -61.25 -22.219 1 89.81 358 GLU B N 1
ATOM 6125 C CA . GLU B 1 358 ? 5.84 -61.5 -22.953 1 89.81 358 GLU B CA 1
ATOM 6126 C C . GLU B 1 358 ? 5.555 -62.156 -24.297 1 89.81 358 GLU B C 1
ATOM 6128 O O . GLU B 1 358 ? 6.297 -61.938 -25.266 1 89.81 358 GLU B O 1
ATOM 6133 N N . ASP B 1 359 ? 4.516 -62.844 -24.312 1 91.88 359 ASP B N 1
ATOM 6134 C CA . ASP B 1 359 ? 4.191 -63.594 -25.531 1 91.88 359 ASP B CA 1
ATOM 6135 C C . ASP B 1 359 ? 3.443 -62.719 -26.531 1 91.88 359 ASP B C 1
ATOM 6137 O O . ASP B 1 359 ? 3.223 -63.125 -27.672 1 91.88 359 ASP B O 1
ATOM 6141 N N . HIS B 1 360 ? 3.133 -61.562 -26.078 1 92 360 HIS B N 1
ATOM 6142 C CA . HIS B 1 360 ? 2.385 -60.688 -26.984 1 92 360 HIS B CA 1
ATOM 6143 C C . HIS B 1 360 ? 3.279 -60.125 -28.094 1 92 360 HIS B C 1
ATOM 6145 O O . HIS B 1 360 ? 4.441 -59.812 -27.844 1 92 360 HIS B O 1
ATOM 6151 N N . GLU B 1 361 ? 2.805 -59.969 -29.266 1 92.12 361 GLU B N 1
ATOM 6152 C CA . GLU B 1 361 ? 3.574 -59.562 -30.438 1 92.12 361 GLU B CA 1
ATOM 6153 C C . GLU B 1 361 ? 4.117 -58.156 -30.266 1 92.12 361 GLU B C 1
ATOM 6155 O O . GLU B 1 361 ? 5.168 -57.812 -30.812 1 92.12 361 GLU B O 1
ATOM 6160 N N . HIS B 1 362 ? 3.447 -57.375 -29.5 1 91.06 362 HIS B N 1
ATOM 6161 C CA . HIS B 1 362 ? 3.838 -55.969 -29.359 1 91.06 362 HIS B CA 1
ATOM 6162 C C . HIS B 1 362 ? 4.461 -55.719 -27.984 1 91.06 362 HIS B C 1
ATOM 6164 O O . HIS B 1 362 ? 4.508 -54.562 -27.531 1 91.06 362 HIS B O 1
ATOM 6170 N N . HIS B 1 363 ? 4.945 -56.688 -27.344 1 93.12 363 HIS B N 1
ATOM 6171 C CA . HIS B 1 363 ? 5.516 -56.562 -26.016 1 93.12 363 HIS B CA 1
ATOM 6172 C C . HIS B 1 363 ? 6.684 -55.594 -25.984 1 93.12 363 HIS B C 1
ATOM 6174 O O . HIS B 1 363 ? 6.906 -54.906 -24.984 1 93.12 363 HIS B O 1
ATOM 6180 N N . LYS B 1 364 ? 7.395 -55.469 -27.125 1 91.81 364 LYS B N 1
ATOM 6181 C CA . LYS B 1 364 ? 8.547 -54.594 -27.219 1 91.81 364 LYS B CA 1
ATOM 6182 C C . LYS B 1 364 ? 8.141 -53.156 -26.984 1 91.81 364 LYS B C 1
ATOM 6184 O O . LYS B 1 364 ? 8.891 -52.375 -26.375 1 91.81 364 LYS B O 1
ATOM 6189 N N . TYR B 1 365 ? 7.02 -52.812 -27.422 1 90.56 365 TYR B N 1
ATOM 6190 C CA . TYR B 1 365 ? 6.543 -51.438 -27.266 1 90.56 365 TYR B CA 1
ATOM 6191 C C . TYR B 1 365 ? 6.199 -51.156 -25.812 1 90.56 365 TYR B C 1
ATOM 6193 O O . TYR B 1 365 ? 6.391 -50.031 -25.344 1 90.56 365 TYR B O 1
ATOM 6201 N N . TYR B 1 366 ? 5.66 -52.125 -25.188 1 93.12 366 TYR B N 1
ATOM 6202 C CA . TYR B 1 366 ? 5.395 -52 -23.75 1 93.12 366 TYR B CA 1
ATOM 6203 C C . TYR B 1 366 ? 6.68 -51.75 -22.984 1 93.12 366 TYR B C 1
ATOM 6205 O O . TYR B 1 366 ? 6.734 -50.844 -22.125 1 93.12 366 TYR B O 1
ATOM 6213 N N . LEU B 1 367 ? 7.715 -52.469 -23.312 1 92.38 367 LEU B N 1
ATOM 6214 C CA . LEU B 1 367 ? 9 -52.312 -22.641 1 92.38 367 LEU B CA 1
ATOM 6215 C C . LEU B 1 367 ? 9.578 -50.938 -22.875 1 92.38 367 LEU B C 1
ATOM 6217 O O . LEU B 1 367 ? 10.141 -50.312 -21.969 1 92.38 367 LEU B O 1
ATOM 6221 N N . GLU B 1 368 ? 9.477 -50.531 -24.016 1 91.12 368 GLU B N 1
ATOM 6222 C CA . GLU B 1 368 ? 10 -49.21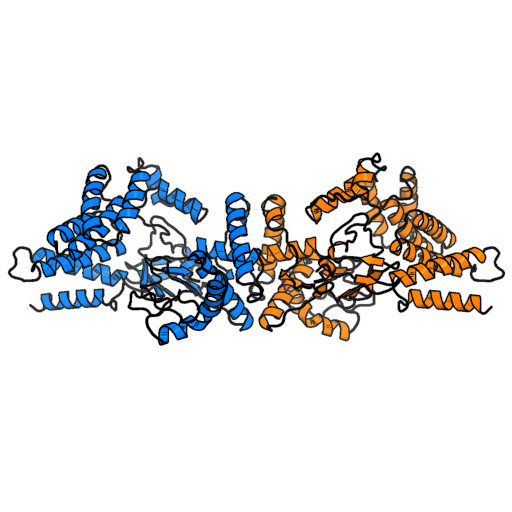9 -24.375 1 91.12 368 GLU B CA 1
ATOM 6223 C C . GLU B 1 368 ? 9.258 -48.094 -23.625 1 91.12 368 GLU B C 1
ATOM 6225 O O . GLU B 1 368 ? 9.883 -47.156 -23.109 1 91.12 368 GLU B O 1
ATOM 6230 N N . CYS B 1 369 ? 7.961 -48.156 -23.625 1 92 369 CYS B N 1
ATOM 6231 C CA . CYS B 1 369 ? 7.137 -47.188 -22.906 1 92 369 CYS B CA 1
ATOM 6232 C C . CYS B 1 369 ? 7.477 -47.156 -21.422 1 92 369 CYS B C 1
ATOM 6234 O O . CYS B 1 369 ? 7.578 -46.094 -20.812 1 92 369 CYS B O 1
ATOM 6236 N N . LEU B 1 370 ? 7.598 -48.312 -20.891 1 91.75 370 LEU B N 1
ATOM 6237 C CA . LEU B 1 370 ? 7.926 -48.469 -19.484 1 91.75 370 LEU B CA 1
ATOM 6238 C C . LEU B 1 370 ? 9.289 -47.844 -19.172 1 91.75 370 LEU B C 1
ATOM 6240 O O . LEU B 1 370 ? 9.445 -47.125 -18.188 1 91.75 370 LEU B O 1
ATOM 6244 N N . ARG B 1 371 ? 10.242 -48.156 -20.016 1 90.25 371 ARG B N 1
ATOM 6245 C CA . ARG B 1 371 ? 11.602 -47.656 -19.828 1 90.25 371 ARG B CA 1
ATOM 6246 C C . ARG B 1 371 ? 11.641 -46.125 -19.938 1 90.25 371 ARG B C 1
ATOM 6248 O O . ARG B 1 371 ? 12.148 -45.438 -19.031 1 90.25 371 ARG B O 1
ATOM 6255 N N . LYS B 1 372 ? 11.164 -45.594 -20.984 1 89.94 372 LYS B N 1
ATOM 6256 C CA . LYS B 1 372 ? 11.172 -44.125 -21.219 1 89.94 372 LYS B CA 1
ATOM 6257 C C . LYS B 1 372 ? 10.305 -43.406 -20.188 1 89.94 372 LYS B C 1
ATOM 6259 O O . LYS B 1 372 ? 10.711 -42.406 -19.625 1 89.94 372 LYS B O 1
ATOM 6264 N N . GLY B 1 373 ? 9.086 -43.906 -20.047 1 89.31 373 GLY B N 1
ATOM 6265 C CA . GLY B 1 373 ? 8.188 -43.344 -19.062 1 89.31 373 GLY B CA 1
ATOM 6266 C C . GLY B 1 373 ? 8.742 -43.344 -17.656 1 89.31 373 GLY B C 1
ATOM 6267 O O . GLY B 1 373 ? 8.656 -42.375 -16.938 1 89.31 373 GLY B O 1
ATOM 6268 N N . GLY B 1 374 ? 9.266 -44.469 -17.281 1 87.62 374 GLY B N 1
ATOM 6269 C CA . GLY B 1 374 ? 9.859 -44.594 -15.961 1 87.62 374 GLY B CA 1
ATOM 6270 C C . GLY B 1 374 ? 10.992 -43.625 -15.719 1 87.62 374 GLY B C 1
ATOM 6271 O O . GLY B 1 374 ? 11.047 -42.969 -14.664 1 87.62 374 GLY B O 1
ATOM 6272 N N . SER B 1 375 ? 11.891 -43.531 -16.672 1 87.94 375 SER B N 1
ATOM 6273 C CA . SER B 1 375 ? 13.023 -42.625 -16.547 1 87.94 375 SER B CA 1
ATOM 6274 C C . SER B 1 375 ? 12.57 -41.156 -16.469 1 87.94 375 SER B C 1
ATOM 6276 O O . SER B 1 375 ? 13.039 -40.406 -15.609 1 87.94 375 SER B O 1
ATOM 6278 N N . LEU B 1 376 ? 11.633 -40.781 -17.344 1 86.62 376 LEU B N 1
ATOM 6279 C CA . LEU B 1 376 ? 11.141 -39.406 -17.391 1 86.62 376 LEU B CA 1
ATOM 6280 C C . LEU B 1 376 ? 10.367 -39.062 -16.125 1 86.62 376 LEU B C 1
ATOM 6282 O O . LEU B 1 376 ? 10.516 -37.969 -15.578 1 86.62 376 LEU B O 1
ATOM 6286 N N . PHE B 1 377 ? 9.547 -39.969 -15.734 1 86.69 377 PHE B N 1
ATOM 6287 C CA . PHE B 1 377 ? 8.734 -39.719 -14.555 1 86.69 377 PHE B CA 1
ATOM 6288 C C . PHE B 1 377 ? 9.602 -39.594 -13.305 1 86.69 377 PHE B C 1
ATOM 6290 O O . PHE B 1 377 ? 9.359 -38.719 -12.461 1 86.69 377 PHE B O 1
ATOM 6297 N N . GLU B 1 378 ? 10.57 -40.438 -13.234 1 86.38 378 GLU B N 1
ATOM 6298 C CA . GLU B 1 378 ? 11.477 -40.406 -12.094 1 86.38 378 GLU B CA 1
ATOM 6299 C C . GLU B 1 378 ? 12.234 -39.062 -12.031 1 86.38 378 GLU B C 1
ATOM 6301 O O . GLU B 1 378 ? 12.391 -38.5 -10.961 1 86.38 378 GLU B O 1
ATOM 6306 N N . VAL B 1 379 ? 12.68 -38.688 -13.133 1 83.81 379 VAL B N 1
ATOM 6307 C CA . VAL B 1 379 ? 13.484 -37.469 -13.172 1 83.81 379 VAL B CA 1
ATOM 6308 C C . VAL B 1 379 ? 12.602 -36.25 -12.906 1 83.81 379 VAL B C 1
ATOM 6310 O O . VAL B 1 379 ? 13.031 -35.312 -12.258 1 83.81 379 VAL B O 1
ATOM 6313 N N . CYS B 1 380 ? 11.414 -36.25 -13.359 1 82.44 380 CYS B N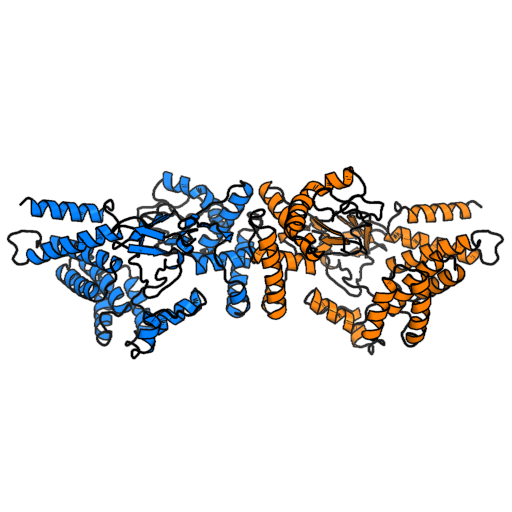 1
ATOM 6314 C CA . CYS B 1 380 ? 10.523 -35.094 -13.25 1 82.44 380 CYS B CA 1
ATOM 6315 C C . CYS B 1 380 ? 9.852 -35.062 -11.883 1 82.44 380 CYS B C 1
ATOM 6317 O O . CYS B 1 380 ? 9.664 -33.969 -11.312 1 82.44 380 CYS B O 1
ATOM 6319 N N . PHE B 1 381 ? 9.531 -36.25 -11.32 1 81.88 381 PHE B N 1
ATOM 6320 C CA . PHE B 1 381 ? 8.664 -36.25 -10.141 1 81.88 381 PHE B CA 1
ATOM 6321 C C . PHE B 1 381 ? 9.359 -36.938 -8.969 1 81.88 381 PHE B C 1
ATOM 6323 O O . PHE B 1 381 ? 8.891 -36.844 -7.828 1 81.88 381 PHE B O 1
ATOM 6330 N N . GLY B 1 382 ? 10.492 -37.562 -9.258 1 82.31 382 GLY B N 1
ATOM 6331 C CA . GLY B 1 382 ? 11.266 -38.188 -8.18 1 82.31 382 GLY B CA 1
ATOM 6332 C C . GLY B 1 382 ? 10.977 -39.656 -8.008 1 82.31 382 GLY B C 1
ATOM 6333 O O . GLY B 1 382 ? 9.914 -40.156 -8.406 1 82.31 382 GLY B O 1
ATOM 6334 N N . LYS B 1 383 ? 11.805 -40.25 -7.301 1 81.62 383 LYS B N 1
ATOM 6335 C CA . LYS B 1 383 ? 11.734 -41.719 -7.121 1 81.62 383 LYS B CA 1
ATOM 6336 C C . LYS B 1 383 ? 10.625 -42.094 -6.145 1 81.62 383 LYS B C 1
ATOM 6338 O O . LYS B 1 383 ? 10.07 -43.188 -6.227 1 81.62 383 LYS B O 1
ATOM 6343 N N . LYS B 1 384 ? 10.336 -41.188 -5.363 1 80.56 384 LYS B N 1
ATOM 6344 C CA . LYS B 1 384 ? 9.383 -41.5 -4.297 1 80.56 384 LYS B CA 1
ATOM 6345 C C . LYS B 1 384 ? 7.945 -41.281 -4.758 1 80.56 384 LYS B C 1
ATOM 6347 O O . LYS B 1 384 ? 7.004 -41.688 -4.074 1 80.56 384 LYS B O 1
ATOM 6352 N N . HIS B 1 385 ? 7.754 -40.719 -5.855 1 80.94 385 HIS B N 1
ATOM 6353 C CA . HIS B 1 385 ? 6.406 -40.531 -6.383 1 80.94 385 HIS B CA 1
ATOM 6354 C C . HIS B 1 385 ? 5.738 -41.875 -6.648 1 80.94 385 HIS B C 1
ATOM 6356 O O . HIS B 1 385 ? 6.379 -42.812 -7.145 1 80.94 385 HIS B O 1
ATOM 6362 N N . PRO B 1 386 ? 4.457 -41.969 -6.324 1 78.44 386 PRO B N 1
ATOM 6363 C CA . PRO B 1 386 ? 3.773 -43.25 -6.477 1 78.44 386 PRO B CA 1
ATOM 6364 C C . PRO B 1 386 ? 3.869 -43.812 -7.895 1 78.44 386 PRO B C 1
ATOM 6366 O O . PRO B 1 386 ? 4.094 -45 -8.078 1 78.44 386 PRO B O 1
ATOM 6369 N N . ILE B 1 387 ? 3.711 -43 -8.828 1 83.12 387 ILE B N 1
ATOM 6370 C CA . ILE B 1 387 ? 3.766 -43.406 -10.219 1 83.12 387 ILE B CA 1
ATOM 6371 C C . ILE B 1 387 ? 5.18 -43.875 -10.562 1 83.12 387 ILE B C 1
ATOM 6373 O O . ILE B 1 387 ? 5.363 -44.875 -11.281 1 83.12 387 ILE B O 1
ATOM 6377 N N . SER B 1 388 ? 6.141 -43.125 -10.086 1 85.25 388 SER B N 1
ATOM 6378 C CA . SER B 1 388 ? 7.527 -43.531 -10.297 1 85.25 388 SER B CA 1
ATOM 6379 C C . SER B 1 388 ? 7.801 -44.906 -9.711 1 85.25 388 SER B C 1
ATOM 6381 O O . SER B 1 388 ? 8.461 -45.719 -10.336 1 85.25 388 SER B O 1
ATOM 6383 N N . SER B 1 389 ? 7.289 -45.094 -8.539 1 86.31 389 SER B N 1
ATOM 6384 C CA . SER B 1 389 ? 7.473 -46.375 -7.855 1 86.31 389 SER B CA 1
ATOM 6385 C C . SER B 1 389 ? 6.824 -47.531 -8.633 1 86.31 389 SER B C 1
ATOM 6387 O O . SER B 1 389 ? 7.395 -48.625 -8.734 1 86.31 389 SER B O 1
ATOM 6389 N N . GLU B 1 390 ? 5.629 -47.25 -9.062 1 87.06 390 GLU B N 1
ATOM 6390 C CA . GLU B 1 390 ? 4.91 -48.25 -9.844 1 87.06 390 GLU B CA 1
ATOM 6391 C C . GLU B 1 390 ? 5.68 -48.625 -11.102 1 87.06 390 GLU B C 1
ATOM 6393 O O . GLU B 1 390 ? 5.812 -49.812 -11.43 1 87.06 390 GLU B O 1
ATOM 6398 N N . LEU B 1 391 ? 6.121 -47.688 -11.781 1 89.06 391 LEU B N 1
ATOM 6399 C CA . LEU B 1 391 ? 6.824 -47.938 -13.031 1 89.06 391 LEU B CA 1
ATOM 6400 C C . LEU B 1 391 ? 8.156 -48.625 -12.789 1 89.06 391 LEU B C 1
ATOM 6402 O O . LEU B 1 391 ? 8.562 -49.5 -13.57 1 89.06 391 LEU B O 1
ATOM 6406 N N . ARG B 1 392 ? 8.789 -48.281 -11.727 1 86.38 392 ARG B N 1
ATOM 6407 C CA . ARG B 1 392 ? 10.047 -48.938 -11.367 1 86.38 392 ARG B CA 1
ATOM 6408 C C . ARG B 1 392 ? 9.836 -50.406 -11.031 1 86.38 392 ARG B C 1
ATOM 6410 O O . ARG B 1 392 ? 10.633 -51.281 -11.422 1 86.38 392 ARG B O 1
ATOM 6417 N N . LYS B 1 393 ? 8.852 -50.656 -10.258 1 88.69 393 LYS B N 1
ATOM 6418 C CA . LYS B 1 393 ? 8.523 -52.031 -9.906 1 88.69 393 LYS B CA 1
ATOM 6419 C C . LYS B 1 393 ? 8.234 -52.844 -11.156 1 88.69 393 LYS B C 1
ATOM 6421 O O . LYS B 1 393 ? 8.672 -54 -11.258 1 88.69 393 LYS B O 1
ATOM 6426 N N . ALA B 1 394 ? 7.473 -52.281 -12.031 1 88.62 394 ALA B N 1
ATOM 6427 C CA . ALA B 1 394 ? 7.152 -52.969 -13.273 1 88.62 394 ALA B CA 1
ATOM 6428 C C . ALA B 1 394 ? 8.414 -53.25 -14.094 1 88.62 394 ALA B C 1
ATOM 6430 O O . ALA B 1 394 ? 8.523 -54.281 -14.727 1 88.62 394 ALA B O 1
ATOM 6431 N N . GLN B 1 395 ? 9.305 -52.375 -14.094 1 86.88 395 GLN B N 1
ATOM 6432 C CA . GLN B 1 395 ? 10.562 -52.531 -14.82 1 86.88 395 GLN B CA 1
ATOM 6433 C C . GLN B 1 395 ? 11.406 -53.656 -14.219 1 86.88 395 GLN B C 1
ATOM 6435 O O . GLN B 1 395 ? 12.039 -54.406 -14.945 1 86.88 395 GLN B O 1
ATOM 6440 N N . LYS B 1 396 ? 11.461 -53.781 -12.93 1 86.25 396 LYS B N 1
ATOM 6441 C CA . LYS B 1 396 ? 12.227 -54.812 -12.227 1 86.25 396 LYS B CA 1
ATOM 6442 C C . LYS B 1 396 ? 11.656 -56.188 -12.469 1 86.25 396 LYS B C 1
ATOM 6444 O O . LYS B 1 396 ? 12.398 -57.188 -12.539 1 86.25 396 LYS B O 1
ATOM 6449 N N . MET B 1 397 ? 10.359 -56.25 -12.57 1 80.19 397 MET B N 1
ATOM 6450 C CA . MET B 1 397 ? 9.703 -57.531 -12.797 1 80.19 397 MET B CA 1
ATOM 6451 C C . MET B 1 397 ? 10.055 -58.094 -14.172 1 80.19 397 MET B C 1
ATOM 6453 O O . MET B 1 397 ? 10.172 -59.281 -14.344 1 80.19 397 MET B O 1
ATOM 6457 N N . ILE B 1 398 ? 10.281 -57.25 -15.016 1 79.44 398 ILE B N 1
ATOM 6458 C CA . ILE B 1 398 ? 10.617 -57.656 -16.375 1 79.44 398 ILE B CA 1
ATOM 6459 C C . ILE B 1 398 ? 12.086 -58.062 -16.438 1 79.44 398 ILE B C 1
ATOM 6461 O O . ILE B 1 398 ? 12.438 -59.031 -17.141 1 79.44 398 ILE B O 1
ATOM 6465 N N . SER B 1 399 ? 12.977 -57.344 -15.82 1 70.31 399 SER B N 1
ATOM 6466 C CA . SER B 1 399 ? 14.398 -57.688 -15.852 1 70.31 399 SER B CA 1
ATOM 6467 C C . SER B 1 399 ? 14.68 -59 -15.148 1 70.31 399 SER B C 1
ATOM 6469 O O . SER B 1 399 ? 15.68 -59.688 -15.438 1 70.31 399 SER B O 1
ATOM 6471 N N . ARG B 1 400 ? 13.914 -59.438 -14.188 1 68.38 400 ARG B N 1
ATOM 6472 C CA . ARG B 1 400 ? 14.102 -60.688 -13.469 1 68.38 400 ARG B CA 1
ATOM 6473 C C . ARG B 1 400 ? 13.586 -61.875 -14.281 1 68.38 400 ARG B C 1
ATOM 6475 O O . ARG B 1 400 ? 13.945 -63.031 -14.016 1 68.38 400 ARG B O 1
ATOM 6482 N N . GLU B 1 401 ? 12.789 -61.625 -15.211 1 52.91 401 GLU B N 1
ATOM 6483 C CA . GLU B 1 401 ? 12.359 -62.719 -16.047 1 52.91 401 GLU B CA 1
ATOM 6484 C C . GLU B 1 401 ? 13.281 -62.906 -17.25 1 52.91 401 GLU B C 1
ATOM 6486 O O . GLU B 1 401 ? 13.719 -61.906 -17.844 1 52.91 401 GLU B O 1
#

pLDDT: mean 91.23, std 6.89, range [45.0, 98.62]

Secondary structure (DSSP, 8-state):
---EEEE-TT-EEEEE--SEEEE-GGGTTTB-TTT--BS--EE-TTTSSSEESSHHHHHHTHHHHHHHHHHHHHTTTPPPPHHHHHHHHHHHHHHHHHHHT----EEETTEEE-GGGS---HHHHHT-HHHHHHHHHHHHHHHHHHGGGS---HHHHHHHHHHHHHHEEE-SSEEEE-SSGGGPEE-SS-SS-EEEEEETTEEEEEESS-EEEEGGG-EE-SS-TTS-HHHHHHHIIIIIS----SHHHHHHHHS----PPPHHHHHHHHHHHT-S-HHHHHHHHHHHHHHTTTS-TT-HHHHHHHHHHHHHHHHTT-HHHHHHHHHHHHHT---HHHHHHHHHHHHHHHHHTTTTSTTSTTHHHHHHHHHHHHHHHHHHH-TTSHHHHHHHHHHHHHHH-/---EEEE-TT-EEEEE--SEEEE-GGGTTTB-TTT--BS--EE-TTTSSSEESSHHHHHHTHHHHHHHHHHHHHTTTPPPPHHHHHHHHHHHHHHHHHHHT----EEETTEEE-GGGS---HHHHHT-HHHHHHHHHHHHHHHHHHGGGS---HHHHHHHHHHHHHHEEE-SSEEEE-SSGGGPEE-SS-SS-EEEEEETTEEEEEESS-EEEEGGG-EE-SS-TTS-HHHHHHHIIIIIS----SHHHHHHHHS-PPPPPPHHHHHHHHHHHT-S-HHHHHHHHHHHHHHTTTS-TT-HHHHHHHHHHHHHHHHTT-HHHHHHHHHHHHHT---HHHHHHHHHHHHHHHHHTTTTSTTSTTHHHHHHHHHHHHHHHHHHH-TTSHHHHHHHHHHHHHHH-

Foldseek 3Di:
DFDKDWDAFLDWQDKFFFLFKFWAQVCQCQAAGQQGDGDRWFADPQLRRHTHRDPVSCVVCVQLCPLVSQLSVQVPPDDDGRLLSRLSSNLSSVQVCVVVVHFDWDDQPNDTWGLVRQDLPVVLCVVVVVSVVVLLVSLVVSCVSSPPVGPDDSVRSSSSSSSQLAQWDDDPTMIGHHTNNSPAAADLDQPFQWAWDDDGSMIIIFGNRIDMDTSNSGHYHPDDSLEWLVVSQVCCCVRNNDGDDHPVNVVRVPVPTFDDDDPVLLVVLVVLLPDPQLVSLQVVLVVSVVVCVSGDLLHPSNLSSLCSNLVSCVVVVVLVSSLVSLVSNLVNDPRLVSNLVSLLSNLVSCVSVVLCDPPDPNVVVNLVSLVSNLSSCCSNPNCPDPSNVVSVVSNVVVVVD/DFDKDWDAFLDWQDKFFFLFKFWAQVCQCQAAGQQGDGDRWFADPQLRRHTHRDPVSCVVCVQLCPLVSQLSVQVPPDDDGRLLSRLSSNLSSVQVCVVVVHFDWDDQPNDTWGLVRQDLPVVLCVVVVVSVVVLLVSLVVSCVSSPPVGPDDSVRSSSSSSSQLAQWDDDPTMIGHHTNNSPAAADLDQPFQWAWDDDGSMIIIFGNRIDMDTSNSGHYHPDDSLEWLVVSQVCCCVRNNDGDDHPVSVCRVVVPTFDADDPVLLVVLVVLLPDPQLVSLQVVLVVSVVVCVSGDLLHPSNLSSLCSNLVSCVVVVVLVSSLVSLVSSLVNDPRLVSNLVSLLSNLVSCVSVVLCDPPDPNVVVNLVSLVSNLSSCCSRPNCPDPSNVVSVVSNVVVVVD

InterPro domains:
  IPR002893 Zinc finger, MYND-type [PF01753] (32-69)
  IPR002893 Zinc finger, MYND-type [PS01360] (32-69)
  IPR002893 Zinc finger, MYND-type [PS50865] (32-69)
  IPR046341 SET domain superfamily [G3DSA:2.170.270.10] (3-249)
  IPR046341 SET domain superfamily [SSF82199] (3-247)
  IPR050869 Histone-lysine N-methyltransferase [PTHR12197] (7-391)

Sequence (802 aa):
MTTTLSFKKGKVLLREAPYAAAICEVSLASSCSYCFKDANVKACSKCRTISYCSKECRKKDSADHKIECIAIRRTEGQSLDTETRLVIRAISKHHREIQRGVLSVGDWFGVKRTIINLVSHIDYLANQTDLFRGTSTKAQNILKIIGDLIPCFHEELIGMIQRIRLNSYGSQNVVAVHLAASKFDHSCQPELPITHVFDGRKITFRALEDFTCERDQMRISYLPPLLSYPVRQDLLMTRYYFECDCNKCWQDYYDEAKEECEPSLSEEIEAVIALESSSEILEKGKELLSRMEHLPPENYWMYQLRCAMQSAAFTEEQYYDSLQHGYHAYMGTDVASYQAKVLYTMYLALRELGWNNEDHEHHKYYLECLRKGGSLFEVCFGKKHPISSELRKAQKMISREMTTTLSFKKGKVLLREAPYAAAICEVSLASSCSYCFKDANVKACSKCRTISYCSKECRKKDSADHKIECIAIRRTEGQSLDTETRLVIRAISKHHREIQRGVLSVGDWFGVKRTIINLVSHIDYLANQTDLFRGTSTKAQNILKIIGDLIPCFHEELIGMIQRIRLNSYGSQNVVAVHLAASKFDHSCQPELPITHVFDGRKITFRALEDFTCERDQMRISYLPPLLSYPVRQDLLMTRYYFECDCNKCWQDYYDEAKEECEPSLSEEIEAVIALESSSEILEKGKELLSRMEHLPPENYWMYQLRCAMQSAAFTEEQYYDSLQHGYHAYMGTDVASYQAKVLYTMYLALRELGWNNEDHEHHKYYLECLRKGGSLFEVCFGKKHPISSELRKAQKMISRE

Solvent-accessible surface area (backbone atoms only — not comparable to full-atom values): 42408 Å² total; per-residue (Å²): 129,86,59,76,46,77,44,49,56,46,36,75,76,47,75,45,65,51,75,30,62,28,48,28,73,91,29,31,77,36,25,16,62,52,50,57,48,77,43,79,43,47,57,39,88,80,54,59,56,57,19,24,61,43,71,66,40,43,61,74,34,41,79,53,39,49,63,43,39,54,36,50,54,69,42,74,83,51,80,75,53,40,67,58,47,28,40,47,26,40,55,51,47,53,52,51,22,50,37,69,72,50,76,73,70,22,68,47,90,82,44,77,24,35,78,71,69,53,64,41,58,60,72,60,38,36,74,31,62,69,62,34,51,55,45,47,48,52,24,49,51,49,47,63,59,50,45,84,76,53,94,65,43,63,42,38,41,35,38,46,48,32,24,49,66,56,32,45,49,74,59,97,45,35,41,30,31,36,47,27,74,43,66,53,41,74,23,77,62,40,86,54,57,63,46,73,41,73,60,67,54,23,41,37,30,20,19,65,41,69,49,72,43,46,70,90,62,52,36,36,53,86,55,71,70,46,51,49,62,70,56,45,44,48,47,32,36,75,55,62,67,41,78,76,79,40,71,54,47,53,49,45,67,69,37,76,77,72,76,70,79,50,68,71,56,50,52,50,49,54,54,43,66,67,49,85,48,39,68,55,30,45,56,53,43,52,56,48,49,65,71,42,66,85,42,58,61,46,32,42,65,53,30,52,49,25,50,44,36,16,54,23,26,44,74,70,67,34,33,68,61,14,37,52,30,24,52,52,31,38,73,22,50,87,49,60,67,64,34,21,55,34,30,48,56,34,44,53,31,35,48,75,72,44,23,72,38,81,84,34,92,54,21,66,57,40,51,50,40,42,52,53,22,28,54,39,30,23,32,61,63,28,68,81,31,68,66,24,42,52,36,46,51,55,51,52,58,51,71,75,97,128,86,58,76,45,77,45,49,57,45,36,74,76,45,74,44,63,53,75,30,59,27,48,28,71,93,30,30,79,37,26,14,62,50,50,57,46,78,43,79,42,47,56,37,88,82,56,60,57,57,18,24,62,44,72,64,41,43,60,75,34,40,78,54,40,49,64,42,38,54,36,50,54,69,43,73,82,51,80,75,53,40,66,57,48,28,41,47,26,40,54,52,47,53,52,51,23,48,37,70,71,50,76,73,72,22,69,46,90,83,44,76,25,36,80,71,69,53,64,42,59,61,73,60,38,38,73,32,63,68,61,35,51,54,44,46,50,52,24,49,52,48,48,63,58,51,45,84,77,52,96,65,43,63,42,37,39,36,38,45,49,33,23,49,66,55,33,44,49,71,56,97,46,35,39,30,30,36,47,27,73,43,66,55,41,74,22,76,62,41,85,52,58,63,46,75,41,72,60,66,54,23,41,36,28,20,20,64,42,69,49,72,43,47,69,88,63,50,38,36,53,87,55,71,72,48,50,50,62,71,56,46,43,48,47,34,37,75,56,63,68,42,79,75,81,41,70,54,48,53,48,43,68,69,39,74,78,70,78,71,80,50,68,72,55,50,51,50,48,54,54,43,66,66,49,85,49,37,68,54,31,45,56,54,44,52,57,50,48,65,71,42,66,86,44,57,61,46,31,42,66,53,30,54,51,25,50,46,36,16,54,24,26,43,73,70,67,33,34,69,61,14,38,51,29,25,51,53,30,38,72,22,50,88,48,58,67,63,35,21,56,37,31,47,55,34,44,53,30,36,48,74,72,44,24,72,36,81,84,33,92,55,21,66,57,40,53,49,38,44,54,53,23,28,54,38,30,22,32,61,62,28,66,81,32,69,66,25,42,52,37,47,52,56,52,52,58,53,71,74,98

Nearest PDB structures (foldseek):
  7bj1-assembly1_A  TM=7.798E-01  e=3.713E-20  Homo sapiens
  6o9o-assembly1_A  TM=7.746E-01  e=2.117E-20  Homo sapiens
  6p7z-assembly1_A  TM=7.775E-01  e=4.078E-20  Homo sapiens
  6p6k-assembly1_A  TM=7.744E-01  e=5.401E-20  Homo sapiens
  6paf-assembly1_A  TM=7.737E-01  e=1.444E-19  Homo sapiens